Protein AF-A0A968VW07-F1 (afdb_monomer)

Secondary structure (DSSP, 8-state):
---------EEEE-STTSEEE-TT-EEEESSSEEEES-EEE-TT-TT---EEEESSSEEEE--SS--TTS-SEEE-STT-EEEEEEEEEEE----SS-SEEE---GGGEEEEEEEEEEEE-SSS-EEEEESS-BSEEEEEE-SSS--EEE--EEEETTTTEEE----EEESS-EEE-TT-EEE-TT--EEESS-EEE-TT-EEE-TTPEEEEESSS-EEEEE---SS--GGGSSPPPTT-TT--GGGGT-EEESEEEEE-GGG-EEEEEESS-B--S-TT-SB-TTSSBBTTSTT-EEEEESS-EEEEESEEE-TT-EEEE-S-EEESSEE-S---STT--EEEPPBSS--EEEEEE-TT-EEEEEEEEEEEEEEEESS-EEEEEEEEEEEEEEEETSEEEEEEEEE---TTTSTTSS--SSSEEEE---TTS-EEEEEE-TTPPTTPEEEE-EEE-SS--TTT-EE--EEEEE------SEEEEEEEESS--TTSTT-STTEES-EEEEEEES-SS--S-EEEEEE--GGGEES-GGG-EEEEEETT--EEE-TTTGGGGEETTTTEEEPPSB----EEEEEE-GGGGSS-PPEEEE----BTTBSS-BTT-GGGEEEGGG--TTS-TT-TTSPP-SS---TT-EEEE-B--TT-STTGGGTTPBPEEEEESSEEE-SEEEE---B-TTSPBPPP--SBTTBSSSEEEEESTT-EEE-SEEESS-EEEEES----GGGSB-HHHHT-TT-EEEEEE-STTEEE----SSBSEEEEEETGGGTS-EEEEESS-EEESS-EEEETTEEEE--SSS---EEESS-EEEE---GGG----S--EEEE-SSS--EEEESS-EEE-STT-EEEESS--SS--EEEEEESS-EEEE---SSS-EEE--S-TTS-EEEEEE-SSS-EEEEEEESSPPEESEEEEE-SSTT-EEEE-S--EE-S-SBSTTPPPSEEEEEEEEEE--TT-EEEEESBSSPEEE-TTEEEEESS-EEEE-STT--EEESSEEEEEEEEEEE--TTTTT---EEE-SSS--EEEEEEEEEEESS-EEE-TT-S----EEEEEEEEEEE-SS----TTS-SEEEEEEEEEEEEEEEEEEE--PPTT-SS-SEEEEEEEEEE-TT-EEEE--TTPPTT-EEEEEESS-B-EEEE---GGGPPEEEE-SS-EEESS-EEE-TT-EEE-TT--EEESS-EEESSEEE-TT-EEEE--SS-EEEES----SEEEE-SSS-EEEESS-----SEEE-

Sequence (1270 aa):
MVRLGLVQVRFQSLVNSGITLRGNGVVQMEGGTLTVNQIRTSTLGATHVGGYIQTGGTVNIVGGSSNTDYYLFNLTFPGNVFTMKGGVLNITESNSNGGIFINSDPGNQEVTGGTINIYGNNNNNFVITSRAPFYNLTMQRTAGNGIFILGEGTNVGTTDVDLSIQPLVVLNDLNIKSNTTFKTDSQNVTIGRNFTIEDGAVYDYDDNTTIFNGSQNATLYIGDITAITPASVGYTDPEGPGFDPYADWEHPFYGFTVNKTGGARLTLASKNPGSTGNTTAVKTAGGGKNIYDWRSNLIKVGGPFTLESGSLDVDLYSIRLYDDITNKGQLSLDANPSNALIKLRTESLPSTRIITTVDGASFGNLRLNSGASIIEFTSDVYVKRLEYKHGRINIGSHNLTIDTLDVDLNTAEVPTGDFSVEDMIISAGNASDGGLSLYLPANTAFNTDIVFPLGIGATGLPATSKYTPVRIRLNKQSFDDGYITIVPVNRALAILNGGTTNALQYYWRVKHTGFTAVPDSIRMRLWYLEGDVNGTETNYVPGRILSDYTREADPLLGAAGVDNVANRIRFSDGPLTIADYTAGDPSKFTGSPNIYYSRGYDFNNEDDPYWTVTNAWTLQSMLNSSYSPHDSRQPAAGSYPVAGDIAVIGYVPWEDPNYVARRGEPHGIRINNNTQQCAEVVFTQMLDAGGNPTARRYRTNYQFRPTLCISGNNGQLIAGSINGEGLVRLRDAEPDLTGIDMGLFAQEDSSYVVYENFTNNNIISNTPAQMPNLLASADQWGANDINMTFSDDLDILGNLEVLGNTNLVLSSGATGDINVMGDLYVFESTAGGYISGGGASILYPNDADRHITIGRDLIIENTGAVIQVINPNTTVNTHTLEIGRDIYQASAGGGTDGLQLWSAAANDRIELVLSGAESMAYTLVSGDVPSLYRLVLNKDIEDATAHFTGDFNLNGPTSGAGVAKALSLQSGRLILDNAAIDINLSTGNDNFSITAGACLEMRQGQVNVSGNNTGIYLDGRLEINGGSVNLNDAVNNGNNFIEYSSSGSAELVITNGTLDVGSQIRRGLLVSYGVLNYTQTGGSVTVGINAAPQANRGVFEIVGQYSQFNFIGGDLTIVRQQPSATVAALYLDPDNANVSTNTNIYIGNASTPASQNIGIYSNIALPKLTITNNGANSATASMWTVPLTVTDTIDIQANTSFNANGLDLFLEGDLINAGTFNANNNTTYFSGLGNQEITGPTSFYNLIKSSTGDLALNTGINHYCRHILM

Radius of gyration: 38.94 Å; Cα contacts (8 Å, |Δi|>4): 4339; chains: 1; bounding box: 93×79×123 Å

Structure (mmCIF, N/CA/C/O backbone):
data_AF-A0A968VW07-F1
#
_entry.id   AF-A0A968VW07-F1
#
loop_
_atom_site.group_PDB
_atom_site.id
_atom_site.type_symbol
_atom_site.label_atom_id
_atom_site.label_alt_id
_atom_site.label_comp_id
_atom_site.label_asym_id
_atom_site.label_entity_id
_atom_site.label_seq_id
_atom_site.pdbx_PDB_ins_code
_atom_site.Cartn_x
_atom_site.Cartn_y
_atom_site.Cartn_z
_atom_site.occupancy
_atom_site.B_iso_or_equiv
_atom_site.auth_seq_id
_atom_site.auth_comp_id
_atom_site.auth_asym_id
_atom_site.auth_atom_id
_atom_site.pdbx_PDB_model_num
ATOM 1 N N . MET A 1 1 ? -8.759 -40.341 50.825 1.00 34.50 1 MET A N 1
ATOM 2 C CA . MET A 1 1 ? -9.169 -40.258 49.406 1.00 34.50 1 MET A CA 1
ATOM 3 C C . MET A 1 1 ? -10.607 -39.765 49.362 1.00 34.50 1 MET A C 1
ATOM 5 O O . MET A 1 1 ? -11.513 -40.557 49.573 1.00 34.50 1 MET A O 1
ATOM 9 N N . VAL A 1 2 ? -10.820 -38.463 49.171 1.00 32.72 2 VAL A N 1
ATOM 10 C CA . VAL A 1 2 ? -12.151 -37.889 48.923 1.00 32.72 2 VAL A CA 1
ATOM 11 C C . VAL A 1 2 ? -12.131 -37.415 47.476 1.00 32.72 2 VAL A C 1
ATOM 13 O O . VAL A 1 2 ? -11.400 -36.489 47.141 1.00 32.72 2 VAL A O 1
ATOM 16 N N . ARG A 1 3 ? -12.863 -38.111 46.599 1.00 38.53 3 ARG A N 1
ATOM 17 C CA . ARG A 1 3 ? -13.172 -37.615 45.253 1.00 38.53 3 ARG A CA 1
ATOM 18 C C . ARG A 1 3 ? -14.171 -36.473 45.425 1.00 38.53 3 ARG A C 1
ATOM 20 O O . ARG A 1 3 ? -15.342 -36.729 45.688 1.00 38.53 3 ARG A O 1
ATOM 27 N N . LEU A 1 4 ? -13.701 -35.235 45.302 1.00 37.81 4 LEU A N 1
ATOM 28 C CA . LEU A 1 4 ? -14.559 -34.086 45.025 1.00 37.81 4 LEU A CA 1
ATOM 29 C C . LEU A 1 4 ? -15.194 -34.322 43.650 1.00 37.81 4 LEU A C 1
ATOM 31 O O . LEU A 1 4 ? -14.504 -34.343 42.633 1.00 37.81 4 LEU A O 1
ATOM 35 N N . GLY A 1 5 ? -16.495 -34.609 43.642 1.00 38.75 5 GLY A N 1
ATOM 36 C CA . GLY A 1 5 ? -17.282 -34.662 42.417 1.00 38.75 5 GLY A CA 1
ATOM 37 C C . GLY A 1 5 ? -17.332 -33.275 41.784 1.00 38.75 5 GLY A C 1
ATOM 38 O O . GLY A 1 5 ? -17.539 -32.287 42.484 1.00 38.75 5 GLY A O 1
ATOM 39 N N . LEU A 1 6 ? -17.126 -33.213 40.468 1.00 38.69 6 LEU A N 1
ATOM 40 C CA . LEU A 1 6 ? -17.317 -32.012 39.659 1.00 38.69 6 LEU A CA 1
ATOM 41 C C . LEU A 1 6 ? -18.726 -31.444 39.928 1.00 38.69 6 LEU A C 1
ATOM 43 O O . LEU A 1 6 ? -19.723 -32.076 39.573 1.00 38.69 6 LEU A O 1
ATOM 47 N N . VAL A 1 7 ? -18.829 -30.270 40.554 1.00 42.88 7 VAL A N 1
ATOM 48 C CA . VAL A 1 7 ? -20.098 -29.532 40.641 1.00 42.88 7 VAL A CA 1
ATOM 49 C C . VAL A 1 7 ? -20.318 -28.868 39.283 1.00 42.88 7 VAL A C 1
ATOM 51 O O . VAL A 1 7 ? -19.797 -27.793 39.011 1.00 42.88 7 VAL A O 1
ATOM 54 N N . GLN A 1 8 ? -21.046 -29.538 38.390 1.00 55.59 8 GLN A N 1
ATOM 55 C CA . GLN A 1 8 ? -21.447 -28.957 37.111 1.00 55.59 8 GLN A CA 1
ATOM 56 C C . GLN A 1 8 ? -22.680 -28.070 37.344 1.00 55.59 8 GLN A C 1
ATOM 58 O O . GLN A 1 8 ? -23.791 -28.578 37.497 1.00 55.59 8 GLN A O 1
ATOM 63 N N . VAL A 1 9 ? -22.492 -26.749 37.407 1.00 70.75 9 VAL A N 1
ATOM 64 C CA . VAL A 1 9 ? -23.597 -25.782 37.519 1.00 70.75 9 VAL A CA 1
ATOM 65 C C . VAL A 1 9 ? -24.403 -25.795 36.214 1.00 70.75 9 VAL A C 1
ATOM 67 O O . VAL A 1 9 ? -23.850 -25.596 35.130 1.00 70.75 9 VAL A O 1
ATOM 70 N N . ARG A 1 10 ? -25.710 -26.072 36.312 1.00 80.56 10 ARG A N 1
ATOM 71 C CA . ARG A 1 10 ? -26.667 -26.036 35.194 1.00 80.56 10 ARG A CA 1
ATOM 72 C C . ARG A 1 10 ? -27.807 -25.081 35.537 1.00 80.56 10 ARG A C 1
ATOM 74 O O . ARG A 1 10 ? -28.435 -25.248 36.581 1.00 80.56 10 ARG A O 1
ATOM 81 N N . PHE A 1 11 ? -28.091 -24.123 34.659 1.00 86.38 11 PHE A N 1
ATOM 82 C CA . PHE A 1 11 ? -29.223 -23.200 34.780 1.00 86.38 11 PHE A CA 1
ATOM 83 C C . PHE A 1 11 ? -30.119 -23.299 33.542 1.00 86.38 11 PHE A C 1
ATOM 85 O O . PHE A 1 11 ? -29.625 -23.348 32.414 1.00 86.38 11 PHE A O 1
ATOM 92 N N . GLN A 1 12 ? -31.439 -23.316 33.744 1.00 87.88 12 GLN A N 1
ATOM 93 C CA . GLN A 1 12 ? -32.414 -23.455 32.666 1.00 87.88 12 GLN A CA 1
ATOM 94 C C . GLN A 1 12 ? -33.571 -22.458 32.828 1.00 87.88 12 GLN A C 1
ATOM 96 O O . GLN A 1 12 ? -34.225 -22.436 33.868 1.00 87.88 12 GLN A O 1
ATOM 101 N N . SER A 1 13 ? -33.847 -21.673 31.783 1.00 86.44 13 SER A N 1
ATOM 102 C CA . SER A 1 13 ? -34.975 -20.733 31.700 1.00 86.44 13 SER A CA 1
ATOM 103 C C . SER A 1 13 ? -35.712 -20.893 30.365 1.00 86.44 13 SER A C 1
ATOM 105 O O . SER A 1 13 ? -35.490 -20.156 29.403 1.00 86.44 13 SER A O 1
ATOM 107 N N . LEU A 1 14 ? -36.602 -21.888 30.295 1.00 88.00 14 LEU A N 1
ATOM 108 C CA . LEU A 1 14 ? -37.461 -22.148 29.128 1.00 88.00 14 LEU A CA 1
ATOM 109 C C . LEU A 1 14 ? -38.814 -21.421 29.216 1.00 88.00 14 LEU A C 1
ATOM 111 O O . LEU A 1 14 ? -39.848 -21.951 28.813 1.00 88.00 14 LEU A O 1
ATOM 115 N N . VAL A 1 15 ? -38.822 -20.215 29.780 1.00 86.50 15 VAL A N 1
ATOM 116 C CA . VAL A 1 15 ? -40.008 -19.347 29.824 1.00 86.50 15 VAL A CA 1
ATOM 117 C C . VAL A 1 15 ? -40.135 -18.535 28.533 1.00 86.50 15 VAL A C 1
ATOM 119 O O . VAL A 1 15 ? -39.209 -18.500 27.717 1.00 86.50 15 VAL A O 1
ATOM 122 N N . ASN A 1 16 ? -41.275 -17.866 28.338 1.00 83.00 16 ASN A N 1
ATOM 123 C CA . ASN A 1 16 ? -41.438 -16.961 27.204 1.00 83.00 16 ASN A CA 1
ATOM 124 C C . ASN A 1 16 ? -40.374 -15.846 27.249 1.00 83.00 16 ASN A C 1
ATOM 126 O O . ASN A 1 16 ? -40.215 -15.207 28.287 1.00 83.00 16 ASN A O 1
ATOM 130 N N . SER A 1 17 ? -39.660 -15.616 26.142 1.00 83.62 17 SER A N 1
ATOM 131 C CA . SER A 1 17 ? -38.510 -14.692 26.037 1.00 83.62 17 SER A CA 1
ATOM 132 C C . SER A 1 17 ? -37.235 -15.062 26.816 1.00 83.62 17 SER A C 1
ATOM 134 O O . SER A 1 17 ? -36.305 -14.264 26.817 1.00 83.62 17 SER A O 1
ATOM 136 N N . GLY A 1 18 ? -37.151 -16.237 27.455 1.00 89.62 18 GLY A N 1
ATOM 137 C CA . GLY A 1 18 ? -35.930 -16.713 28.124 1.00 89.62 18 GLY A CA 1
ATOM 138 C C . GLY A 1 18 ? -35.324 -15.716 29.126 1.00 89.62 18 GLY A C 1
ATOM 139 O O . GLY A 1 18 ? -35.831 -15.582 30.240 1.00 89.62 18 GLY A O 1
ATOM 140 N N . ILE A 1 19 ? -34.222 -15.056 28.749 1.00 92.69 19 ILE A N 1
ATOM 141 C CA . ILE A 1 19 ? -33.577 -13.977 29.512 1.00 92.69 19 ILE A CA 1
ATOM 142 C C . ILE A 1 19 ? -33.753 -12.641 28.781 1.00 92.69 19 ILE A C 1
ATOM 144 O O . ILE A 1 19 ? -33.359 -12.485 27.627 1.00 92.69 19 ILE A O 1
ATOM 148 N N . THR A 1 20 ? -34.276 -11.650 29.505 1.00 91.44 20 THR A N 1
ATOM 149 C CA . THR A 1 20 ? -34.412 -10.269 29.028 1.00 91.44 20 THR A CA 1
ATOM 150 C C . THR A 1 20 ? -33.414 -9.364 29.752 1.00 91.44 20 THR A C 1
ATOM 152 O O . THR A 1 20 ? -33.524 -9.169 30.965 1.00 91.44 20 THR A O 1
ATOM 155 N N . LEU A 1 21 ? -32.472 -8.774 29.016 1.00 88.88 21 LEU A N 1
ATOM 156 C CA . LEU A 1 21 ? -31.517 -7.786 29.514 1.00 88.88 21 LEU A CA 1
ATOM 157 C C . LEU A 1 21 ? -32.242 -6.456 29.759 1.00 88.88 21 LEU A C 1
ATOM 159 O O . LEU A 1 21 ? -32.786 -5.841 28.836 1.00 88.88 21 LEU A O 1
ATOM 163 N N . ARG A 1 22 ? -32.278 -6.007 31.020 1.00 83.12 22 ARG A N 1
ATOM 164 C CA . ARG A 1 22 ? -32.925 -4.752 31.431 1.00 83.12 22 ARG A CA 1
ATOM 165 C C . ARG A 1 22 ? -31.893 -3.777 32.008 1.00 83.12 22 ARG A C 1
ATOM 167 O O . ARG A 1 22 ? -31.049 -4.196 32.791 1.00 83.12 22 ARG A O 1
ATOM 174 N N . GLY A 1 23 ? -31.984 -2.486 31.661 1.00 78.25 23 GLY A N 1
ATOM 175 C CA . GLY A 1 23 ? -30.958 -1.493 31.969 1.00 78.25 23 GLY A CA 1
ATOM 176 C C . GLY A 1 23 ? -29.595 -1.979 31.489 1.00 78.25 23 GLY A C 1
ATOM 177 O O . GLY A 1 23 ? -29.445 -2.340 30.328 1.00 78.25 23 GLY A O 1
ATOM 178 N N . ASN A 1 24 ? -28.671 -2.088 32.438 1.00 69.25 24 ASN A N 1
ATOM 179 C CA . ASN A 1 24 ? -27.287 -2.518 32.255 1.00 69.25 24 ASN A CA 1
ATOM 180 C C . ASN A 1 24 ? -27.067 -4.009 32.586 1.00 69.25 24 ASN A C 1
ATOM 182 O O . ASN A 1 24 ? -25.966 -4.400 32.957 1.00 69.25 24 ASN A O 1
ATOM 186 N N . GLY A 1 25 ? -28.118 -4.836 32.558 1.00 78.12 25 GLY A N 1
ATOM 187 C CA . GLY A 1 25 ? -28.016 -6.254 32.915 1.00 78.12 25 GLY A CA 1
ATOM 188 C C . GLY A 1 25 ? -27.078 -7.024 31.982 1.00 78.12 25 GLY A C 1
ATOM 189 O O . GLY A 1 25 ? -27.157 -6.867 30.768 1.00 78.12 25 GLY A O 1
ATOM 190 N N . VAL A 1 26 ? -26.220 -7.875 32.545 1.00 82.94 26 VAL A N 1
ATOM 191 C CA . VAL A 1 26 ? -25.247 -8.678 31.792 1.00 82.94 26 VAL A CA 1
ATOM 192 C C . VAL A 1 26 ? -25.544 -10.165 31.969 1.00 82.94 26 VAL A C 1
ATOM 194 O O . VAL A 1 26 ? -25.816 -10.623 33.080 1.00 82.94 26 VAL A O 1
ATOM 197 N N . VAL A 1 27 ? -25.480 -10.926 30.877 1.00 89.00 27 VAL A N 1
ATOM 198 C CA . VAL A 1 27 ? -25.357 -12.389 30.925 1.00 89.00 27 VAL A CA 1
ATOM 199 C C . VAL A 1 27 ? -23.878 -12.726 30.798 1.00 89.00 27 VAL A C 1
ATOM 201 O O . VAL A 1 27 ? -23.303 -12.550 29.729 1.00 89.00 27 VAL A O 1
ATOM 204 N N . GLN A 1 28 ? -23.274 -13.192 31.892 1.00 88.75 28 GLN A N 1
ATOM 205 C CA . GLN A 1 28 ? -21.864 -13.576 31.955 1.00 88.75 28 GLN A CA 1
ATOM 206 C C . GLN A 1 28 ? -21.732 -15.089 32.133 1.00 88.75 28 GLN A C 1
ATOM 208 O O . GLN A 1 28 ? -22.335 -15.673 33.037 1.00 88.75 28 GLN A O 1
ATOM 213 N N . MET A 1 29 ? -20.955 -15.723 31.257 1.00 88.88 29 MET A N 1
ATOM 214 C CA . MET A 1 29 ? -20.764 -17.167 31.210 1.00 88.88 29 MET A CA 1
ATOM 215 C C . MET A 1 29 ? -19.275 -17.534 31.244 1.00 88.88 29 MET A C 1
ATOM 217 O O . MET A 1 29 ? -18.560 -17.404 30.252 1.00 88.88 29 MET A O 1
ATOM 221 N N . GLU A 1 30 ? -18.826 -18.054 32.386 1.00 86.94 30 GLU A N 1
ATOM 222 C CA . GLU A 1 30 ? -17.421 -18.435 32.618 1.00 86.94 30 GLU A CA 1
ATOM 223 C C . GLU A 1 30 ? -17.225 -19.965 32.652 1.00 86.94 30 GLU A C 1
ATOM 225 O O . GLU A 1 30 ? -16.154 -20.480 32.341 1.00 86.94 30 GLU A O 1
ATOM 230 N N . GLY A 1 31 ? -18.275 -20.732 32.974 1.00 86.12 31 GLY A N 1
ATOM 231 C CA . GLY A 1 31 ? -18.239 -22.196 33.067 1.00 86.12 31 GLY A CA 1
ATOM 232 C C . GLY A 1 31 ? -19.609 -22.815 33.382 1.00 86.12 31 GLY A C 1
ATOM 233 O O . GLY A 1 31 ? -20.506 -22.132 33.862 1.00 86.12 31 GLY A O 1
ATOM 234 N N . GLY A 1 32 ? -19.805 -24.110 33.101 1.00 92.50 32 GLY A N 1
ATOM 235 C CA . GLY A 1 32 ? -21.102 -24.795 33.273 1.00 92.50 32 GLY A CA 1
ATOM 236 C C . GLY A 1 32 ? -21.994 -24.768 32.022 1.00 92.50 32 GLY A C 1
ATOM 237 O O . GLY A 1 32 ? -21.488 -24.664 30.903 1.00 92.50 32 GLY A O 1
ATOM 238 N N . THR A 1 33 ? -23.317 -24.893 32.193 1.00 95.06 33 THR A N 1
ATOM 239 C CA . THR A 1 33 ? -24.285 -24.866 31.075 1.00 95.06 33 THR A CA 1
ATOM 240 C C . THR A 1 33 ? -25.499 -23.978 31.369 1.00 95.06 33 THR A C 1
ATOM 242 O O . THR A 1 33 ? -26.196 -24.193 32.362 1.00 95.06 33 THR A O 1
ATOM 245 N N . LEU A 1 34 ? -25.792 -23.040 30.466 1.00 95.44 34 LEU A N 1
ATOM 246 C CA . LEU A 1 34 ? -26.988 -22.192 30.443 1.00 95.44 34 LEU A CA 1
ATOM 247 C C . LEU A 1 34 ? -27.910 -22.647 29.304 1.00 95.44 34 LEU A C 1
ATOM 249 O O . LEU A 1 34 ? -27.455 -22.810 28.179 1.00 95.44 34 LEU A O 1
ATOM 253 N N . THR A 1 35 ? -29.199 -22.878 29.559 1.00 96.06 35 THR A N 1
ATOM 254 C CA . THR A 1 35 ? -30.182 -23.210 28.507 1.00 96.06 35 THR A CA 1
ATOM 255 C C . THR A 1 35 ? -31.414 -22.314 28.597 1.00 96.06 35 THR A C 1
ATOM 257 O O . THR A 1 35 ? -32.088 -22.285 29.626 1.00 96.06 35 THR A O 1
ATOM 260 N N . VAL A 1 36 ? -31.721 -21.580 27.530 1.00 95.69 36 VAL A N 1
ATOM 261 C CA . VAL A 1 36 ? -32.773 -20.551 27.490 1.00 95.69 36 VAL A CA 1
ATOM 262 C C . VAL A 1 36 ? -33.536 -20.581 26.168 1.00 95.69 36 VAL A C 1
ATOM 264 O O . VAL A 1 36 ? -33.008 -21.043 25.164 1.00 95.69 36 VAL A O 1
ATOM 267 N N . ASN A 1 37 ? -34.772 -20.077 26.131 1.00 94.94 37 ASN A N 1
ATOM 268 C CA . ASN A 1 37 ? -35.507 -19.966 24.859 1.00 94.94 37 ASN A CA 1
ATOM 269 C C . ASN A 1 37 ? -34.989 -18.824 23.967 1.00 94.94 37 ASN A C 1
ATOM 271 O O . ASN A 1 37 ? -34.964 -18.970 22.752 1.00 94.94 37 ASN A O 1
ATOM 275 N N . GLN A 1 38 ? -34.599 -17.699 24.566 1.00 95.56 38 GLN A N 1
ATOM 276 C CA . GLN A 1 38 ? -34.184 -16.467 23.889 1.00 95.56 38 GLN A CA 1
ATOM 277 C C . GLN A 1 38 ? -33.291 -15.660 24.846 1.00 95.56 38 GLN A C 1
ATOM 279 O O . GLN A 1 38 ? -33.486 -15.727 26.063 1.00 95.56 38 GLN A O 1
ATOM 284 N N . ILE A 1 39 ? -32.325 -14.915 24.314 1.00 95.56 39 ILE A N 1
ATOM 285 C CA . ILE A 1 39 ? -31.621 -13.841 25.026 1.00 95.56 39 ILE A CA 1
ATOM 286 C C . ILE A 1 39 ? -31.882 -12.567 24.239 1.00 95.56 39 ILE A C 1
ATOM 288 O O . ILE A 1 39 ? -31.511 -12.480 23.072 1.00 95.56 39 ILE A O 1
ATOM 292 N N . ARG A 1 40 ? -32.537 -11.586 24.858 1.00 93.00 40 ARG A N 1
ATOM 293 C CA . ARG A 1 40 ? -32.880 -10.330 24.183 1.00 93.00 40 ARG A CA 1
ATOM 294 C C . ARG A 1 40 ? -32.783 -9.119 25.094 1.00 93.00 40 ARG A C 1
ATOM 296 O O . ARG A 1 40 ? -32.773 -9.256 26.315 1.00 93.00 40 ARG A O 1
ATOM 303 N N . THR A 1 41 ? -32.807 -7.929 24.513 1.00 91.75 41 THR A N 1
ATOM 304 C CA . THR A 1 41 ? -33.015 -6.670 25.240 1.00 91.75 41 THR A CA 1
ATOM 305 C C . THR A 1 41 ? -34.484 -6.488 25.651 1.00 91.75 41 THR A C 1
ATOM 307 O O . THR A 1 41 ? -35.398 -7.192 25.205 1.00 91.75 41 THR A O 1
ATOM 310 N N . SER A 1 42 ? -34.720 -5.550 26.566 1.00 88.00 42 SER A N 1
ATOM 311 C CA . SER A 1 42 ? -36.040 -5.228 27.121 1.00 88.00 42 SER A CA 1
ATOM 312 C C . SER A 1 42 ? -36.996 -4.570 26.120 1.00 88.00 42 SER A C 1
ATOM 314 O O . SER A 1 42 ? -36.588 -3.793 25.265 1.00 88.00 42 SER A O 1
ATOM 316 N N . THR A 1 43 ? -38.302 -4.765 26.338 1.00 87.12 43 THR A N 1
ATOM 317 C CA . THR A 1 43 ? -39.416 -4.097 25.622 1.00 87.12 43 THR A CA 1
ATOM 318 C C . THR A 1 43 ? -39.665 -2.652 26.067 1.00 87.12 43 THR A C 1
ATOM 320 O O . THR A 1 43 ? -40.757 -2.120 25.905 1.00 87.12 43 THR A O 1
ATOM 323 N N . LEU A 1 44 ? -38.704 -2.047 26.760 1.00 83.25 44 LEU A N 1
ATOM 324 C CA . LEU A 1 44 ? -38.837 -0.719 27.368 1.00 83.25 44 LEU A CA 1
ATOM 325 C C . LEU A 1 44 ? -37.977 0.336 26.646 1.00 83.25 44 LEU A C 1
ATOM 327 O O . LEU A 1 44 ? -37.900 1.474 27.097 1.00 83.25 44 LEU A O 1
ATOM 331 N N . GLY A 1 45 ? -37.368 -0.040 25.516 1.00 79.75 45 GLY A N 1
ATOM 332 C CA . GLY A 1 45 ? -36.727 0.864 24.561 1.00 79.75 45 GLY A CA 1
ATOM 333 C C . GLY A 1 45 ? -35.206 0.990 24.659 1.00 79.75 45 GLY A C 1
ATOM 334 O O . GLY A 1 45 ? -34.539 0.166 25.281 1.00 79.75 45 GLY A O 1
ATOM 335 N N . ALA A 1 46 ? -34.662 2.028 24.016 1.00 77.69 46 ALA A N 1
ATOM 336 C CA . ALA A 1 46 ? -33.235 2.176 23.695 1.00 77.69 46 ALA A CA 1
ATOM 337 C C . ALA A 1 46 ? -32.277 2.393 24.872 1.00 77.69 46 ALA A C 1
ATOM 339 O O . ALA A 1 46 ? -31.067 2.383 24.691 1.00 77.69 46 ALA A O 1
ATOM 340 N N . THR A 1 47 ? -32.786 2.541 26.094 1.00 77.31 47 THR A N 1
ATOM 341 C CA . THR A 1 47 ? -31.965 2.645 27.313 1.00 77.31 47 THR A CA 1
ATOM 342 C C . THR A 1 47 ? -31.550 1.277 27.876 1.00 77.31 47 THR A C 1
ATOM 344 O O . THR A 1 47 ? -30.905 1.199 28.921 1.00 77.31 47 THR A O 1
ATOM 347 N N . HIS A 1 48 ? -31.935 0.180 27.212 1.00 81.12 48 HIS A N 1
ATOM 348 C CA . HIS A 1 48 ? -31.747 -1.202 27.659 1.00 81.12 48 HIS A CA 1
ATOM 349 C C . HIS A 1 48 ? -30.545 -1.873 27.007 1.00 81.12 48 HIS A C 1
ATOM 351 O O . HIS A 1 48 ? -30.653 -2.769 26.170 1.00 81.12 48 HIS A O 1
ATOM 357 N N . VAL A 1 49 ? -29.385 -1.424 27.445 1.00 77.06 49 VAL A N 1
ATOM 358 C CA . VAL A 1 49 ? -28.126 -1.540 26.727 1.00 77.06 49 VAL A CA 1
ATOM 359 C C . VAL A 1 49 ? -27.098 -2.432 27.445 1.00 77.06 49 VAL A C 1
ATOM 361 O O . VAL A 1 49 ? -25.897 -2.194 27.470 1.00 77.06 49 VAL A O 1
ATOM 364 N N . GLY A 1 50 ? -27.606 -3.491 28.076 1.00 79.69 50 GLY A N 1
ATOM 365 C CA . GLY A 1 50 ? -26.817 -4.526 28.741 1.00 79.69 50 GLY A CA 1
ATOM 366 C C . GLY A 1 50 ? -25.908 -5.338 27.806 1.00 79.69 50 GLY A C 1
ATOM 367 O O . GLY A 1 50 ? -25.803 -5.054 26.612 1.00 79.69 50 GLY A O 1
ATOM 368 N N . GLY A 1 51 ? -25.268 -6.378 28.342 1.00 87.44 51 GLY A N 1
ATOM 369 C CA . GLY A 1 51 ? -24.215 -7.113 27.633 1.00 87.44 51 GLY A CA 1
ATOM 370 C C . GLY A 1 51 ? -24.327 -8.633 27.671 1.00 87.44 51 GLY A C 1
ATOM 371 O O . GLY A 1 51 ? -24.996 -9.214 28.530 1.00 87.44 51 GLY A O 1
ATOM 372 N N . TYR A 1 52 ? -23.613 -9.272 26.753 1.00 93.06 52 TYR A N 1
ATOM 373 C CA . TYR A 1 52 ? -23.322 -10.699 26.763 1.00 93.06 52 TYR A CA 1
ATOM 374 C C . TYR A 1 52 ? -21.808 -10.902 26.825 1.00 93.06 52 TYR A C 1
ATOM 376 O O . TYR A 1 52 ? -21.090 -10.406 25.961 1.00 93.06 52 TYR A O 1
ATOM 384 N N . ILE A 1 53 ? -21.336 -11.623 27.842 1.00 90.38 53 ILE A N 1
ATOM 385 C CA . ILE A 1 53 ? -19.918 -11.923 28.051 1.00 90.38 53 ILE A CA 1
ATOM 386 C C . ILE A 1 53 ? -19.761 -13.434 28.181 1.00 90.38 53 ILE A C 1
ATOM 388 O O . ILE A 1 53 ? -20.363 -14.055 29.059 1.00 90.38 53 ILE A O 1
ATOM 392 N N . GLN A 1 54 ? -18.928 -14.037 27.341 1.00 93.25 54 GLN A N 1
ATOM 393 C CA . GLN A 1 54 ? -18.607 -15.454 27.438 1.00 93.25 54 GLN A CA 1
ATOM 394 C C . GLN A 1 54 ? -17.101 -15.696 27.360 1.00 93.25 54 GLN A C 1
ATOM 396 O O . GLN A 1 54 ? -16.455 -15.471 26.338 1.00 93.25 54 GLN A O 1
ATOM 401 N N . THR A 1 55 ? -16.547 -16.210 28.454 1.00 87.88 55 THR A N 1
ATOM 402 C CA . THR A 1 55 ? -15.134 -16.598 28.576 1.00 87.88 55 THR A CA 1
ATOM 403 C C . THR A 1 55 ? -14.979 -18.121 28.652 1.00 87.88 55 THR A C 1
ATOM 405 O O . THR A 1 55 ? -13.910 -18.654 28.361 1.00 87.88 55 THR A O 1
ATOM 408 N N . GLY A 1 56 ? -16.064 -18.851 28.948 1.00 89.56 56 GLY A N 1
ATOM 409 C CA . GLY A 1 56 ? -16.091 -20.312 29.000 1.00 89.56 56 GLY A CA 1
ATOM 410 C C . GLY A 1 56 ? -17.505 -20.908 28.992 1.00 89.56 56 GLY A C 1
ATOM 411 O O . GLY A 1 56 ? -18.487 -20.258 28.638 1.00 89.56 56 GLY A O 1
ATOM 412 N N . GLY A 1 57 ? -17.619 -22.192 29.348 1.00 94.94 57 GLY A N 1
ATOM 413 C CA . GLY A 1 57 ? -18.901 -22.907 29.449 1.00 94.94 57 GLY A CA 1
ATOM 414 C C . GLY A 1 57 ? -19.704 -23.039 28.144 1.00 94.94 57 GLY A C 1
ATOM 415 O O . GLY A 1 57 ? -19.195 -22.803 27.048 1.00 94.94 57 GLY A O 1
ATOM 416 N N . THR A 1 58 ? -20.967 -23.460 28.261 1.00 97.12 58 THR A N 1
ATOM 417 C CA . THR A 1 58 ? -21.884 -23.663 27.124 1.00 97.12 58 THR A CA 1
ATOM 418 C C . THR A 1 58 ? -23.203 -22.921 27.327 1.00 97.12 58 THR A C 1
ATOM 420 O O . THR A 1 58 ? -23.881 -23.143 28.330 1.00 97.12 58 THR A O 1
ATOM 423 N N . VAL A 1 59 ? -23.610 -22.101 26.360 1.00 97.94 59 VAL A N 1
ATOM 424 C CA . VAL A 1 59 ? -24.927 -21.449 26.315 1.00 97.94 59 VAL A CA 1
ATOM 425 C C . VAL A 1 59 ? -25.748 -22.063 25.186 1.00 97.94 59 VAL A C 1
ATOM 427 O O . VAL A 1 59 ? -25.268 -22.166 24.066 1.00 97.94 59 VAL A O 1
ATOM 430 N N . ASN A 1 60 ? -26.980 -22.478 25.471 1.00 97.12 60 ASN A N 1
ATOM 431 C CA . ASN A 1 60 ? -27.918 -23.042 24.502 1.00 97.12 60 ASN A CA 1
ATOM 432 C C . ASN A 1 60 ? -29.167 -22.158 24.417 1.00 97.12 60 ASN A C 1
ATOM 434 O O . ASN A 1 60 ? -29.905 -22.041 25.397 1.00 97.12 60 ASN A O 1
ATOM 438 N N . ILE A 1 61 ? -29.429 -21.581 23.249 1.00 97.00 61 ILE A N 1
ATOM 439 C CA . ILE A 1 61 ? -30.641 -20.828 22.923 1.00 97.00 61 ILE A CA 1
ATOM 440 C C . ILE A 1 61 ? -31.520 -21.718 22.040 1.00 97.00 61 ILE A C 1
ATOM 442 O O . ILE A 1 61 ? -31.097 -22.120 20.959 1.00 97.00 61 ILE A O 1
ATOM 446 N N . VAL A 1 62 ? -32.713 -22.093 22.508 1.00 94.19 62 VAL A N 1
ATOM 447 C CA . VAL A 1 62 ? -33.506 -23.180 21.890 1.00 94.19 62 VAL A CA 1
ATOM 448 C C . VAL A 1 62 ? -34.732 -22.734 21.088 1.00 94.19 62 VAL A C 1
ATOM 450 O O . VAL A 1 62 ? -35.335 -23.574 20.437 1.00 94.19 62 VAL A O 1
ATOM 453 N N . GLY A 1 63 ? -35.108 -21.452 21.121 1.00 86.81 63 GLY A N 1
ATOM 454 C CA . GLY A 1 63 ? -36.090 -20.843 20.211 1.00 86.81 63 GLY A CA 1
ATOM 455 C C . GLY A 1 63 ? -37.579 -21.002 20.523 1.00 86.81 63 GLY A C 1
ATOM 456 O O . GLY A 1 63 ? -38.331 -20.082 20.204 1.00 86.81 63 GLY A O 1
ATOM 457 N N . GLY A 1 64 ? -37.968 -22.053 21.259 1.00 83.94 64 GLY A N 1
ATOM 458 C CA . GLY A 1 64 ? -39.350 -22.436 21.608 1.00 83.94 64 GLY A CA 1
ATOM 459 C C . GLY A 1 64 ? -40.383 -21.303 21.783 1.00 83.94 64 GLY A C 1
ATOM 460 O O . GLY A 1 64 ? -40.962 -20.823 20.815 1.00 83.94 64 GLY A O 1
ATOM 461 N N . SER A 1 65 ? -40.702 -20.901 23.022 1.00 85.94 65 SER A N 1
ATOM 462 C CA . SER A 1 65 ? -41.571 -19.730 23.260 1.00 85.94 65 SER A CA 1
ATOM 463 C C . SER A 1 65 ? -40.711 -18.466 23.294 1.00 85.94 65 SER A C 1
ATOM 465 O O . SER A 1 65 ? -40.148 -18.126 24.339 1.00 85.94 65 SER A O 1
ATOM 467 N N . SER A 1 66 ? -40.596 -17.777 22.162 1.00 91.69 66 SER A N 1
ATOM 468 C CA . SER A 1 66 ? -39.838 -16.527 22.012 1.00 91.69 66 SER A CA 1
ATOM 469 C C . SER A 1 66 ? -40.747 -15.343 21.660 1.00 91.69 66 SER A C 1
ATOM 471 O O . SER A 1 66 ? -41.865 -15.521 21.178 1.00 91.69 66 SER A O 1
ATOM 473 N N . ASN A 1 67 ? -40.282 -14.119 21.935 1.00 92.12 67 ASN A N 1
ATOM 474 C CA . ASN A 1 67 ? -40.909 -12.910 21.406 1.00 92.12 67 ASN A CA 1
ATOM 475 C C . ASN A 1 67 ? -40.392 -12.681 19.980 1.00 92.12 67 ASN A C 1
ATOM 477 O O . ASN A 1 67 ? -39.183 -12.556 19.786 1.00 92.12 67 ASN A O 1
ATOM 481 N N . THR A 1 68 ? -41.312 -12.632 19.021 1.00 91.94 68 THR A N 1
ATOM 482 C CA . THR A 1 68 ? -41.050 -12.490 17.588 1.00 91.94 68 THR A CA 1
ATOM 483 C C . THR A 1 68 ? -40.788 -11.059 17.133 1.00 91.94 68 THR A C 1
ATOM 485 O O . THR A 1 68 ? -40.448 -10.880 15.977 1.00 91.94 68 THR A O 1
ATOM 488 N N . ASP A 1 69 ? -40.883 -10.058 18.009 1.00 92.44 69 ASP A N 1
ATOM 489 C CA . ASP A 1 69 ? -40.384 -8.705 17.712 1.00 92.44 69 ASP A CA 1
ATOM 490 C C . ASP A 1 69 ? -38.844 -8.652 17.801 1.00 92.44 69 ASP A C 1
ATOM 492 O O . ASP A 1 69 ? -38.214 -7.686 17.399 1.00 92.44 69 ASP A O 1
ATOM 496 N N . TYR A 1 70 ? -38.202 -9.690 18.346 1.00 94.94 70 TYR A N 1
ATOM 497 C CA . TYR A 1 70 ? -36.755 -9.774 18.564 1.00 94.94 70 TYR A CA 1
ATOM 498 C C . TYR A 1 70 ? -36.196 -11.053 17.946 1.00 94.94 70 TYR A C 1
ATOM 500 O O . TYR A 1 70 ? -36.908 -12.048 17.835 1.00 94.94 70 TYR A O 1
ATOM 508 N N . TYR A 1 71 ? -34.905 -11.071 17.631 1.00 96.38 71 TYR A N 1
ATOM 509 C CA . TYR A 1 71 ? -34.190 -12.281 17.217 1.00 96.38 71 TYR A CA 1
ATOM 510 C C . TYR A 1 71 ? -33.971 -13.203 18.431 1.00 96.38 71 TYR A C 1
ATOM 512 O O . TYR A 1 71 ? -34.190 -12.807 19.584 1.00 96.38 71 TYR A O 1
ATOM 520 N N . LEU A 1 72 ? -33.564 -14.458 18.220 1.00 95.88 72 LEU A N 1
ATOM 521 C CA . LEU A 1 72 ? -33.327 -15.378 19.344 1.00 95.88 72 LEU A CA 1
ATOM 522 C C . LEU A 1 72 ? -32.137 -14.988 20.223 1.00 95.88 72 LEU A C 1
ATOM 524 O O . LEU A 1 72 ? -32.212 -15.124 21.448 1.00 95.88 72 LEU A O 1
ATOM 528 N N . PHE A 1 73 ? -31.059 -14.517 19.607 1.00 97.50 73 PHE A N 1
ATOM 529 C CA . PHE A 1 73 ? -29.969 -13.831 20.279 1.00 97.50 73 PHE A CA 1
ATOM 530 C C . PHE A 1 73 ? -29.953 -12.389 19.803 1.00 97.50 73 PHE A C 1
ATOM 532 O O . PHE A 1 73 ? -29.679 -12.125 18.635 1.00 97.50 73 PHE A O 1
ATOM 539 N N . ASN A 1 74 ? -30.315 -11.465 20.686 1.00 95.88 74 ASN A N 1
ATOM 540 C CA . ASN A 1 74 ? -30.652 -10.117 20.273 1.00 95.88 74 ASN A CA 1
ATOM 541 C C . ASN A 1 74 ? -30.071 -9.056 21.215 1.00 95.88 74 ASN A C 1
ATOM 543 O O . ASN A 1 74 ? -30.583 -8.821 22.313 1.00 95.88 74 ASN A O 1
ATOM 547 N N . LEU A 1 75 ? -29.095 -8.317 20.710 1.00 95.44 75 LEU A N 1
ATOM 548 C CA . LEU A 1 75 ? -28.511 -7.106 21.269 1.00 95.44 75 LEU A CA 1
ATOM 549 C C . LEU A 1 75 ? -28.923 -5.923 20.370 1.00 95.44 75 LEU A C 1
ATOM 551 O O . LEU A 1 75 ? -28.261 -5.620 19.383 1.00 95.44 75 LEU A O 1
ATOM 555 N N . THR A 1 76 ? -30.090 -5.328 20.662 1.00 94.06 76 THR A N 1
ATOM 556 C CA . THR A 1 76 ? -30.799 -4.388 19.764 1.00 94.06 76 THR A CA 1
ATOM 557 C C . THR A 1 76 ? -30.051 -3.081 19.505 1.00 94.06 76 THR A C 1
ATOM 559 O O . THR A 1 76 ? -30.179 -2.487 18.439 1.00 94.06 76 THR A O 1
ATOM 562 N N . PHE A 1 77 ? -29.338 -2.569 20.498 1.00 91.31 77 PHE A N 1
ATOM 563 C CA . PHE A 1 77 ? -28.896 -1.182 20.518 1.00 91.31 77 PHE A CA 1
ATOM 564 C C . PHE A 1 77 ? -27.385 -1.073 20.291 1.00 91.31 77 PHE A C 1
ATOM 566 O O . PHE A 1 77 ? -26.653 -1.938 20.773 1.00 91.31 77 PHE A O 1
ATOM 573 N N . PRO A 1 78 ? -26.910 0.015 19.654 1.00 86.12 78 PRO A N 1
ATOM 574 C CA . PRO A 1 78 ? -25.485 0.299 19.452 1.00 86.12 78 PRO A CA 1
ATOM 575 C C . PRO A 1 78 ? -24.608 0.160 20.700 1.00 86.12 78 PRO A C 1
ATOM 577 O O . PRO A 1 78 ? -23.488 -0.343 20.647 1.00 86.12 78 PRO A O 1
ATOM 580 N N . GLY A 1 79 ? -25.153 0.497 21.869 1.00 81.50 79 GLY A N 1
ATOM 581 C CA . GLY A 1 79 ? -24.463 0.302 23.141 1.00 81.50 79 GLY A CA 1
ATOM 582 C C . GLY A 1 79 ? -24.565 -1.061 23.788 1.00 81.50 79 GLY A C 1
ATOM 583 O O . GLY A 1 79 ? -24.123 -1.210 24.916 1.00 81.50 79 GLY A O 1
ATOM 584 N N . ASN A 1 80 ? -25.189 -2.061 23.186 1.00 89.50 80 ASN A N 1
ATOM 585 C CA . ASN A 1 80 ? -25.089 -3.383 23.784 1.00 89.50 80 ASN A CA 1
ATOM 586 C C . ASN A 1 80 ? -23.644 -3.884 23.703 1.00 89.50 80 ASN A C 1
ATOM 588 O O . ASN A 1 80 ? -22.945 -3.596 22.739 1.00 89.50 80 ASN A O 1
ATOM 592 N N . VAL A 1 81 ? -23.215 -4.665 24.691 1.00 87.38 81 VAL A N 1
ATOM 593 C CA . VAL A 1 81 ? -21.851 -5.217 24.741 1.00 87.38 81 VAL A CA 1
ATOM 594 C C . VAL A 1 81 ? -21.862 -6.663 24.266 1.00 87.38 81 VAL A C 1
ATOM 596 O O . VAL A 1 81 ? -22.684 -7.452 24.746 1.00 87.38 81 VAL A O 1
ATOM 599 N N . PHE A 1 82 ? -20.926 -7.028 23.395 1.00 93.50 82 PHE A N 1
ATOM 600 C CA . PHE A 1 82 ? -20.697 -8.409 22.985 1.00 93.50 82 PHE A CA 1
ATOM 601 C C . PHE A 1 82 ? -19.233 -8.821 23.181 1.00 93.50 82 PHE A C 1
ATOM 603 O O . PHE A 1 82 ? -18.364 -8.475 22.389 1.00 93.50 82 PHE A O 1
ATOM 610 N N . THR A 1 83 ? -18.960 -9.619 24.210 1.00 90.69 83 THR A N 1
ATOM 611 C CA . THR A 1 83 ? -17.619 -10.151 24.473 1.00 90.69 83 THR A CA 1
ATOM 612 C C . THR A 1 83 ? -17.624 -11.672 24.381 1.00 90.69 83 THR A C 1
ATOM 614 O O . THR A 1 83 ? -18.357 -12.344 25.111 1.00 90.69 83 THR A O 1
ATOM 617 N N . MET A 1 84 ? -16.772 -12.240 23.527 1.00 93.81 84 MET A N 1
ATOM 618 C CA . MET A 1 84 ? -16.568 -13.686 23.430 1.00 93.81 84 MET A CA 1
ATOM 619 C C . MET A 1 84 ? -15.073 -14.011 23.352 1.00 93.81 84 MET A C 1
ATOM 621 O O . MET A 1 84 ? -14.420 -13.835 22.328 1.00 93.81 84 MET A O 1
ATOM 625 N N . LYS A 1 85 ? -14.520 -14.498 24.463 1.00 89.31 85 LYS A N 1
ATOM 626 C CA . LYS A 1 85 ? -13.104 -14.903 24.573 1.00 89.31 85 LYS A CA 1
ATOM 627 C C . LYS A 1 85 ? -12.925 -16.419 24.626 1.00 89.31 85 LYS A C 1
ATOM 629 O O . LYS A 1 85 ? -11.813 -16.926 24.546 1.00 89.31 85 LYS A O 1
ATOM 634 N N . GLY A 1 86 ? -14.019 -17.165 24.771 1.00 90.94 86 GLY A N 1
ATOM 635 C CA . GLY A 1 86 ? -14.007 -18.618 24.907 1.00 90.94 86 GLY A CA 1
ATOM 636 C C . GLY A 1 86 ? -15.413 -19.212 24.975 1.00 90.94 86 GLY A C 1
ATOM 637 O O . GLY A 1 86 ? -16.406 -18.535 24.729 1.00 90.94 86 GLY A O 1
ATOM 638 N N . GLY A 1 87 ? -15.506 -20.501 25.310 1.00 97.12 87 GLY A N 1
ATOM 639 C CA . GLY A 1 87 ? -16.785 -21.204 25.459 1.00 97.12 87 GLY A CA 1
ATOM 640 C C . GLY A 1 87 ? -17.512 -21.525 24.145 1.00 97.12 87 GLY A C 1
ATOM 641 O O . GLY A 1 87 ? -16.978 -21.351 23.049 1.00 97.12 87 GLY A O 1
ATOM 642 N N . VAL A 1 88 ? -18.733 -22.053 24.272 1.00 98.31 88 VAL A N 1
ATOM 643 C CA . VAL A 1 88 ? -19.606 -22.444 23.153 1.00 98.31 88 VAL A CA 1
ATOM 644 C C . VAL A 1 88 ? -20.977 -21.773 23.283 1.00 98.31 88 VAL A C 1
ATOM 646 O O . VAL A 1 88 ? -21.608 -21.885 24.337 1.00 98.31 88 VAL A O 1
ATOM 649 N N . LEU A 1 89 ? -21.460 -21.126 22.223 1.00 98.50 89 LEU A N 1
ATOM 650 C CA . LEU A 1 89 ? -22.816 -20.584 22.092 1.00 98.50 89 LEU A CA 1
ATOM 651 C C . LEU A 1 89 ? -23.565 -21.361 21.003 1.00 98.50 89 LEU A C 1
ATOM 653 O O . LEU A 1 89 ? -23.198 -21.315 19.836 1.00 98.50 89 LEU A O 1
ATOM 657 N N . ASN A 1 90 ? -24.619 -22.077 21.377 1.00 98.25 90 ASN A N 1
ATOM 658 C CA . ASN A 1 90 ? -25.485 -22.821 20.470 1.00 98.25 90 ASN A CA 1
ATOM 659 C C . ASN A 1 90 ? -26.818 -22.082 20.303 1.00 98.25 90 ASN A C 1
ATOM 661 O O . ASN A 1 90 ? -27.483 -21.815 21.303 1.00 98.25 90 ASN A O 1
ATOM 665 N N . ILE A 1 91 ? -27.257 -21.821 19.073 1.00 97.69 91 ILE A N 1
ATOM 666 C CA . ILE A 1 91 ? -28.587 -21.266 18.769 1.00 97.69 91 ILE A CA 1
ATOM 667 C C . ILE A 1 91 ? -29.317 -22.262 17.876 1.00 97.69 91 ILE A C 1
ATOM 669 O O . ILE A 1 91 ? -28.872 -22.537 16.773 1.00 97.69 91 ILE A O 1
ATOM 673 N N . THR A 1 92 ? -30.395 -22.863 18.371 1.00 94.00 92 THR A N 1
ATOM 674 C CA . THR A 1 92 ? -30.930 -24.129 17.832 1.00 94.00 92 THR A CA 1
ATOM 675 C C . THR A 1 92 ? -31.867 -23.942 16.634 1.00 94.00 92 THR A C 1
ATOM 677 O O . THR A 1 92 ? -32.086 -24.876 15.866 1.00 94.00 92 THR A O 1
ATOM 680 N N . GLU A 1 93 ? -32.460 -22.761 16.491 1.00 91.75 93 GLU A N 1
ATOM 681 C CA . GLU A 1 93 ? -33.374 -22.413 15.402 1.00 91.75 93 GLU A CA 1
ATOM 682 C C . GLU A 1 93 ? -33.433 -20.892 15.214 1.00 91.75 93 GLU A C 1
ATOM 684 O O . GLU A 1 93 ? -32.682 -20.176 15.865 1.00 91.75 93 GLU A O 1
ATOM 689 N N . SER A 1 94 ? -34.318 -20.384 14.356 1.00 92.81 94 SER A N 1
ATOM 690 C CA . SER A 1 94 ? -34.688 -18.963 14.307 1.00 92.81 94 SER A CA 1
ATOM 691 C C . SER A 1 94 ? -36.187 -18.790 14.531 1.00 92.81 94 SER A C 1
ATOM 693 O O . SER A 1 94 ? -36.990 -19.660 14.185 1.00 92.81 94 SER A O 1
ATOM 695 N N . ASN A 1 95 ? -36.598 -17.670 15.119 1.00 92.75 95 ASN A N 1
ATOM 696 C CA . ASN A 1 95 ? -38.016 -17.309 15.134 1.00 92.75 95 ASN A CA 1
ATOM 697 C C . ASN A 1 95 ? -38.388 -16.570 13.834 1.00 92.75 95 ASN A C 1
ATOM 699 O O . ASN A 1 95 ? -37.599 -16.541 12.893 1.00 92.75 95 ASN A O 1
ATOM 703 N N . SER A 1 96 ? -39.596 -16.006 13.754 1.00 91.06 96 SER A N 1
ATOM 704 C CA . SER A 1 96 ? -40.050 -15.313 12.541 1.00 91.06 96 SER A CA 1
ATOM 705 C C . SER A 1 96 ? -39.296 -14.015 12.232 1.00 91.06 96 SER A C 1
ATOM 707 O O . SER A 1 96 ? -39.463 -13.512 11.129 1.00 91.06 96 SER A O 1
ATOM 709 N N . ASN A 1 97 ? -38.509 -13.476 13.173 1.00 91.81 97 ASN A N 1
ATOM 710 C CA . ASN A 1 97 ? -37.674 -12.293 12.948 1.00 91.81 97 ASN A CA 1
ATOM 711 C C . ASN A 1 97 ? -36.253 -12.682 12.530 1.00 91.81 97 ASN A C 1
ATOM 713 O O . ASN A 1 97 ? -35.722 -12.172 11.554 1.00 91.81 97 ASN A O 1
ATOM 717 N N . GLY A 1 98 ? -35.644 -13.636 13.243 1.00 94.50 98 GLY A N 1
ATOM 718 C CA . GLY A 1 98 ? -34.322 -14.140 12.893 1.00 94.50 98 GLY A CA 1
ATOM 719 C C . GLY A 1 98 ? -33.591 -14.842 14.033 1.00 94.50 98 GLY A C 1
ATOM 720 O O . GLY A 1 98 ? -34.1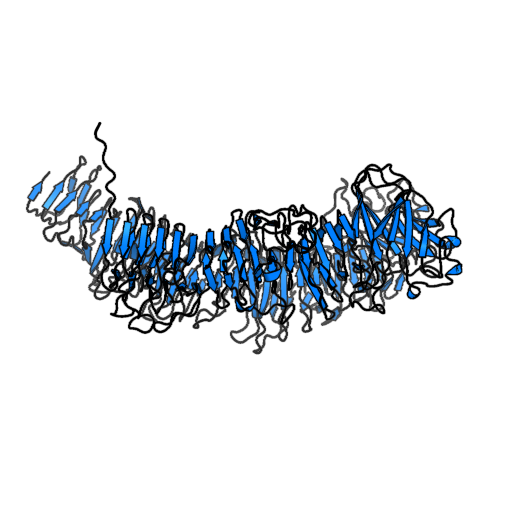57 -15.163 15.085 1.00 94.50 98 GLY A O 1
ATOM 721 N N . GLY A 1 99 ? -32.316 -15.145 13.796 1.00 96.25 99 GLY A N 1
ATOM 722 C CA . GLY A 1 99 ? -31.482 -15.907 14.722 1.00 96.25 99 GLY A CA 1
ATOM 723 C C . GLY A 1 99 ? -30.559 -15.033 15.568 1.00 96.25 99 GLY A C 1
ATOM 724 O O . GLY A 1 99 ? -30.635 -15.090 16.797 1.00 96.25 99 GLY A O 1
ATOM 725 N N . ILE A 1 100 ? -29.722 -14.213 14.922 1.00 98.25 100 ILE A N 1
ATOM 726 C CA . ILE A 1 100 ? -28.749 -13.323 15.574 1.00 98.25 100 ILE A CA 1
ATOM 727 C C . ILE A 1 100 ? -28.963 -11.874 15.135 1.00 98.25 100 ILE A C 1
ATOM 729 O O . ILE A 1 100 ? -28.927 -11.584 13.943 1.00 98.25 100 ILE A O 1
ATOM 733 N N . PHE A 1 101 ? -29.098 -10.975 16.105 1.00 97.88 101 PHE A N 1
ATOM 734 C CA . PHE A 1 101 ? -29.045 -9.531 15.908 1.00 97.88 101 PHE A CA 1
ATOM 735 C C . PHE A 1 101 ? -28.072 -8.921 16.924 1.00 97.88 101 PHE A C 1
ATOM 737 O O . PHE A 1 101 ? -28.341 -8.960 18.125 1.00 97.88 101 PHE A O 1
ATOM 744 N N . ILE A 1 102 ? -26.935 -8.393 16.471 1.00 97.62 102 ILE A N 1
ATOM 745 C CA . ILE A 1 102 ? -25.921 -7.731 17.303 1.00 97.62 102 ILE A CA 1
ATOM 746 C C . ILE A 1 102 ? -25.608 -6.372 16.692 1.00 97.62 102 ILE A C 1
ATOM 748 O O . ILE A 1 102 ? -24.829 -6.252 15.750 1.00 97.62 102 ILE A O 1
ATOM 752 N N . ASN A 1 103 ? -26.215 -5.336 17.257 1.00 95.25 103 ASN A N 1
ATOM 753 C CA . ASN A 1 103 ? -26.009 -3.960 16.819 1.00 95.25 103 ASN A CA 1
ATOM 754 C C . ASN A 1 103 ? -24.894 -3.246 17.594 1.00 95.25 103 ASN A C 1
ATOM 756 O O . ASN A 1 103 ? -24.693 -2.059 17.381 1.00 95.25 103 ASN A O 1
ATOM 760 N N . SER A 1 104 ? -24.173 -3.945 18.476 1.00 91.69 104 SER A N 1
ATOM 761 C CA . SER A 1 104 ? -23.025 -3.419 19.222 1.00 91.69 104 SER A CA 1
ATOM 762 C C . SER A 1 104 ? -22.068 -2.644 18.311 1.00 91.69 104 SER A C 1
ATOM 764 O O . SER A 1 104 ? -21.628 -3.176 17.298 1.00 91.69 104 SER A O 1
ATOM 766 N N . ASP A 1 105 ? -21.767 -1.385 18.636 1.00 84.50 105 ASP A N 1
ATOM 767 C CA . ASP A 1 105 ? -20.753 -0.611 17.908 1.00 84.50 105 ASP A CA 1
ATOM 768 C C . ASP A 1 105 ? -19.386 -1.320 17.972 1.00 84.50 105 ASP A C 1
ATOM 770 O O . ASP A 1 105 ? -19.159 -2.070 18.921 1.00 84.50 105 ASP A O 1
ATOM 774 N N . PRO A 1 106 ? -18.448 -1.067 17.036 1.00 79.56 106 PRO A N 1
ATOM 775 C CA . PRO A 1 106 ? -17.126 -1.702 17.024 1.00 79.56 106 PRO A CA 1
ATOM 776 C C . PRO A 1 106 ? -16.345 -1.599 18.331 1.00 79.56 106 PRO A C 1
ATOM 778 O O . PRO A 1 106 ? -15.574 -2.484 18.675 1.00 79.56 106 PRO A O 1
ATOM 781 N N . GLY A 1 107 ? -16.591 -0.552 19.110 1.00 70.19 107 GLY A N 1
ATOM 782 C CA . GLY A 1 107 ? -15.992 -0.461 20.430 1.00 70.19 107 GLY A CA 1
ATOM 783 C C . GLY A 1 107 ? -16.660 -1.391 21.416 1.00 70.19 107 GLY A C 1
ATOM 784 O O . GLY A 1 107 ? -16.028 -1.910 22.312 1.00 70.19 107 GLY A O 1
ATOM 785 N N . ASN A 1 108 ? -17.938 -1.667 21.263 1.00 81.94 108 ASN A N 1
ATOM 786 C CA . ASN A 1 108 ? -18.741 -2.415 22.216 1.00 81.94 108 ASN A CA 1
ATOM 787 C C . ASN A 1 108 ? -18.620 -3.942 22.025 1.00 81.94 108 ASN A C 1
ATOM 789 O O . ASN A 1 108 ? -19.458 -4.699 22.522 1.00 81.94 108 ASN A O 1
ATOM 793 N N . GLN A 1 109 ? -17.590 -4.399 21.307 1.00 87.94 109 GLN A N 1
ATOM 794 C CA . GLN A 1 109 ? -17.361 -5.806 21.003 1.00 87.94 109 GLN A CA 1
ATOM 795 C C . GLN A 1 109 ? -15.903 -6.218 21.218 1.00 87.94 109 GLN A C 1
ATOM 797 O O . GLN A 1 109 ? -15.003 -5.532 20.759 1.00 87.94 109 GLN A O 1
ATOM 802 N N . GLU A 1 110 ? -15.671 -7.377 21.833 1.00 85.38 110 GLU A N 1
ATOM 803 C CA . GLU A 1 110 ? -14.335 -7.978 21.956 1.00 85.38 110 GLU A CA 1
ATOM 804 C C . GLU A 1 110 ? -14.408 -9.477 21.702 1.00 85.38 110 GLU A C 1
ATOM 806 O O . GLU A 1 110 ? -15.076 -10.222 22.428 1.00 85.38 110 GLU A O 1
ATOM 811 N N . VAL A 1 111 ? -13.699 -9.938 20.674 1.00 92.56 111 VAL A N 1
ATOM 812 C CA . VAL A 1 111 ? -13.760 -11.332 20.245 1.00 92.56 111 VAL A CA 1
ATOM 813 C C . VAL A 1 111 ? -12.358 -11.864 20.019 1.00 92.56 111 VAL A C 1
ATOM 815 O O . VAL A 1 111 ? -11.703 -11.548 19.035 1.00 92.56 111 VAL A O 1
ATOM 818 N N . THR A 1 112 ? -11.904 -12.696 20.948 1.00 90.06 112 THR A N 1
ATOM 819 C CA . THR A 1 112 ? -10.560 -13.297 20.925 1.00 90.06 112 THR A CA 1
ATOM 820 C C . THR A 1 112 ? -10.602 -14.823 20.963 1.00 90.06 112 THR A C 1
ATOM 822 O O . THR A 1 112 ? -9.571 -15.478 20.824 1.00 90.06 112 THR A O 1
ATOM 825 N N . GLY A 1 113 ? -11.793 -15.410 21.127 1.00 92.56 113 GLY A N 1
ATOM 826 C CA . GLY A 1 113 ? -11.974 -16.853 21.218 1.00 92.56 113 GLY A CA 1
ATOM 827 C C . GLY A 1 113 ? -13.442 -17.286 21.183 1.00 92.56 113 GLY A C 1
ATOM 828 O O . GLY A 1 113 ? -14.355 -16.479 21.044 1.00 92.56 113 GLY A O 1
ATOM 829 N N . GLY A 1 114 ? -13.684 -18.588 21.348 1.00 97.44 114 GLY A N 1
ATOM 830 C CA . GLY A 1 114 ? -15.032 -19.160 21.456 1.00 97.44 114 GLY A CA 1
ATOM 831 C C . GLY A 1 114 ? -15.586 -19.769 20.164 1.00 97.44 114 GLY A C 1
ATOM 832 O O . GLY A 1 114 ? -14.979 -19.701 19.097 1.00 97.44 114 GLY A O 1
ATOM 833 N N . THR A 1 115 ? -16.711 -20.478 20.273 1.00 98.38 115 THR A N 1
ATOM 834 C CA . THR A 1 115 ? -17.385 -21.137 19.139 1.00 98.38 115 THR A CA 1
ATOM 835 C C . THR A 1 115 ? -18.874 -20.848 19.141 1.00 98.38 115 THR A C 1
ATOM 837 O O . THR A 1 115 ? -19.553 -21.138 20.126 1.00 98.38 115 THR A O 1
ATOM 840 N N . ILE A 1 116 ? -19.392 -20.344 18.025 1.00 98.69 116 ILE A N 1
ATOM 841 C CA . ILE A 1 116 ? -20.824 -20.173 17.797 1.00 98.69 116 ILE A CA 1
ATOM 842 C C . ILE A 1 116 ? -21.303 -21.270 16.847 1.00 98.69 116 ILE A C 1
ATOM 844 O O . ILE A 1 116 ? -20.806 -21.398 15.731 1.00 98.69 116 ILE A O 1
ATOM 848 N N . ASN A 1 117 ? -22.286 -22.054 17.281 1.00 98.50 117 ASN A N 1
ATOM 849 C CA . ASN A 1 117 ? -22.989 -23.011 16.434 1.00 98.50 117 ASN A CA 1
ATOM 850 C C . ASN A 1 117 ? -24.427 -22.536 16.243 1.00 98.50 117 ASN A C 1
ATOM 852 O O . ASN A 1 117 ? -25.180 -22.409 17.212 1.00 98.50 117 ASN A O 1
ATOM 856 N N . ILE A 1 118 ? -24.821 -22.312 14.999 1.00 98.31 118 ILE A N 1
ATOM 857 C CA . ILE A 1 118 ? -26.190 -21.969 14.639 1.00 98.31 118 ILE A CA 1
ATOM 858 C C . ILE A 1 118 ? -26.828 -23.138 13.902 1.00 98.31 118 ILE A C 1
ATOM 860 O O . ILE A 1 118 ? -26.285 -23.674 12.935 1.00 98.31 118 ILE A O 1
ATOM 864 N N . TYR A 1 119 ? -27.989 -23.551 14.390 1.00 96.31 119 TYR A N 1
ATOM 865 C CA . TYR A 1 119 ? -28.752 -24.655 13.854 1.00 96.31 119 TYR A CA 1
ATOM 866 C C . TYR A 1 119 ? -30.051 -24.138 13.253 1.00 96.31 119 TYR A C 1
ATOM 868 O O . TYR A 1 119 ? -30.720 -23.261 13.794 1.00 96.31 119 TYR A O 1
ATOM 876 N N . GLY A 1 120 ? -30.414 -24.704 12.114 1.00 92.81 120 GLY A N 1
ATOM 877 C CA . GLY A 1 120 ? -31.699 -24.489 11.488 1.00 92.81 120 GLY A CA 1
ATOM 878 C C . GLY A 1 120 ? -32.569 -25.715 11.718 1.00 92.81 120 GLY A C 1
ATOM 879 O O . GLY A 1 120 ? -32.349 -26.734 11.076 1.00 92.81 120 GLY A O 1
ATOM 880 N N . ASN A 1 121 ? -33.521 -25.641 12.642 1.00 92.44 121 ASN A N 1
ATOM 881 C CA . ASN A 1 121 ? -34.420 -26.752 12.998 1.00 92.44 121 ASN A CA 1
ATOM 882 C C . ASN A 1 121 ? -35.853 -26.551 12.456 1.00 92.44 121 ASN A C 1
ATOM 884 O O . ASN A 1 121 ? -36.660 -27.474 12.421 1.00 92.44 121 ASN A O 1
ATOM 888 N N . ASN A 1 122 ? -36.186 -25.359 11.969 1.00 92.31 122 ASN A N 1
ATOM 889 C CA . ASN A 1 122 ? -37.531 -25.042 11.498 1.00 92.31 122 ASN A CA 1
ATOM 890 C C . ASN A 1 122 ? -37.530 -24.425 10.088 1.00 92.31 122 ASN A C 1
ATOM 892 O O . ASN A 1 122 ? -36.510 -24.383 9.397 1.00 92.31 122 ASN A O 1
ATOM 896 N N . ASN A 1 123 ? -38.707 -23.996 9.630 1.00 93.75 123 ASN A N 1
ATOM 897 C CA . ASN A 1 123 ? -38.905 -23.459 8.282 1.00 93.75 123 ASN A CA 1
ATOM 898 C C . ASN A 1 123 ? -38.560 -21.968 8.145 1.00 93.75 123 ASN A C 1
ATOM 900 O O . ASN A 1 123 ? -38.705 -21.434 7.050 1.00 93.75 123 ASN A O 1
ATOM 904 N N . ASN A 1 124 ? -38.129 -21.298 9.216 1.00 93.75 124 ASN A N 1
ATOM 905 C CA . ASN A 1 124 ? -37.745 -19.892 9.151 1.00 93.75 124 ASN A CA 1
ATOM 906 C C . ASN A 1 124 ? -36.317 -19.762 8.614 1.00 93.75 124 ASN A C 1
ATOM 908 O O . ASN A 1 124 ? -35.449 -20.600 8.891 1.00 93.75 124 ASN A O 1
ATOM 912 N N . ASN A 1 125 ? -36.056 -18.677 7.886 1.00 95.31 125 ASN A N 1
ATOM 913 C CA . ASN A 1 125 ? -34.687 -18.285 7.580 1.00 95.31 125 ASN A CA 1
ATOM 914 C C . ASN A 1 125 ? -33.980 -17.874 8.877 1.00 95.31 125 ASN A C 1
ATOM 916 O O . ASN A 1 125 ? -34.564 -17.248 9.764 1.00 95.31 125 ASN A O 1
ATOM 920 N N . PHE A 1 126 ? -32.725 -18.272 9.018 1.00 97.44 126 PHE A N 1
ATOM 921 C CA . PHE A 1 126 ? -31.863 -17.873 10.114 1.00 97.44 126 PHE A CA 1
ATOM 922 C C . PHE A 1 126 ? -31.126 -16.608 9.686 1.00 97.44 126 PHE A C 1
ATOM 924 O O . PHE A 1 126 ? -30.046 -16.668 9.102 1.00 97.44 126 PHE A O 1
ATOM 931 N N . VAL A 1 127 ? -31.762 -15.466 9.942 1.00 97.81 127 VAL A N 1
ATOM 932 C CA . VAL A 1 127 ? -31.190 -14.153 9.638 1.00 97.81 127 VAL A CA 1
ATOM 933 C C . VAL A 1 127 ? -30.095 -13.822 10.655 1.00 97.81 127 VAL A C 1
ATOM 935 O O . VAL A 1 127 ? -30.292 -14.004 11.866 1.00 97.81 127 VAL A O 1
ATOM 938 N N . ILE A 1 128 ? -28.949 -13.367 10.150 1.00 98.31 128 ILE A N 1
ATOM 939 C CA . ILE A 1 128 ? -27.804 -12.863 10.907 1.00 98.31 128 ILE A CA 1
ATOM 940 C C . ILE A 1 128 ? -27.622 -11.390 10.544 1.00 98.31 128 ILE A C 1
ATOM 942 O O . ILE A 1 128 ? -27.386 -11.050 9.387 1.00 98.31 128 ILE A O 1
ATOM 946 N N . THR A 1 129 ? -27.675 -10.530 11.551 1.00 98.06 129 THR A N 1
ATOM 947 C CA . THR A 1 129 ? -27.383 -9.102 11.421 1.00 98.06 129 THR A CA 1
ATOM 948 C C . THR A 1 129 ? -26.417 -8.741 12.545 1.00 98.06 129 THR A C 1
ATOM 950 O O . THR A 1 129 ? -26.833 -8.625 13.695 1.00 98.06 129 THR A O 1
ATOM 953 N N . SER A 1 130 ? -25.114 -8.652 12.268 1.00 97.38 130 SER A N 1
ATOM 954 C CA . SER A 1 130 ? -24.092 -8.478 13.312 1.00 97.38 130 SER A CA 1
ATOM 955 C C . SER A 1 130 ? -23.010 -7.500 12.888 1.00 97.38 130 SER A C 1
ATOM 957 O O . SER A 1 130 ? -22.349 -7.724 11.883 1.00 97.38 130 SER A O 1
ATOM 959 N N . ARG A 1 131 ? -22.789 -6.460 13.693 1.00 95.56 131 ARG A N 1
ATOM 960 C CA . ARG A 1 131 ? -21.577 -5.626 13.631 1.00 95.56 131 ARG A CA 1
ATOM 961 C C . ARG A 1 131 ? -20.365 -6.311 14.272 1.00 95.56 131 ARG A C 1
ATOM 963 O O . ARG A 1 131 ? -19.226 -5.997 13.931 1.00 95.56 131 ARG A O 1
ATOM 970 N N . ALA A 1 132 ? -20.617 -7.261 15.176 1.00 96.06 132 ALA A N 1
ATOM 971 C CA . ALA A 1 132 ? -19.574 -7.998 15.870 1.00 96.06 132 ALA A CA 1
ATOM 972 C C . ALA A 1 132 ? -19.010 -9.146 15.035 1.00 96.06 132 ALA A C 1
ATOM 974 O O . ALA A 1 132 ? -19.795 -9.895 14.438 1.00 96.06 132 ALA A O 1
ATOM 975 N N . PRO A 1 133 ? -17.673 -9.326 15.038 1.00 97.44 133 PRO A N 1
ATOM 976 C CA . PRO A 1 133 ? -17.060 -10.506 14.461 1.00 97.44 133 PRO A CA 1
ATOM 977 C C . PRO A 1 133 ? -17.384 -11.742 15.306 1.00 97.44 133 PRO A C 1
ATOM 979 O O . PRO A 1 133 ? -17.792 -11.654 16.465 1.00 97.44 133 PRO A O 1
ATOM 982 N N . PHE A 1 134 ? -17.142 -12.923 14.752 1.00 98.38 134 PHE A N 1
ATOM 983 C CA . PHE A 1 134 ? -17.182 -14.187 15.484 1.00 98.38 134 PHE A CA 1
ATOM 984 C C . PHE A 1 134 ? -15.808 -14.841 15.459 1.00 98.38 134 PHE A C 1
ATOM 986 O O . PHE A 1 134 ? -15.088 -14.718 14.479 1.00 98.38 134 PHE A O 1
ATOM 993 N N . TYR A 1 135 ? -15.424 -15.567 16.510 1.00 97.94 135 TYR A N 1
ATOM 994 C CA . TYR A 1 135 ? -14.144 -16.275 16.477 1.00 97.94 135 TYR A CA 1
ATOM 995 C C . TYR A 1 135 ? -14.239 -17.544 15.620 1.00 97.94 135 TYR A C 1
ATOM 997 O O . TYR A 1 135 ? -13.614 -17.625 14.570 1.00 97.94 135 TYR A O 1
ATOM 1005 N N . ASN A 1 136 ? -15.090 -18.501 16.009 1.00 98.56 136 ASN A N 1
ATOM 1006 C CA . ASN A 1 136 ? -15.487 -19.626 15.154 1.00 98.56 136 ASN A CA 1
ATOM 1007 C C . ASN A 1 136 ? -16.995 -19.611 14.915 1.00 98.56 136 ASN A C 1
ATOM 1009 O O . ASN A 1 136 ? -17.759 -19.401 15.862 1.00 98.56 136 ASN A O 1
ATOM 1013 N N . LEU A 1 137 ? -17.419 -19.934 13.693 1.00 98.81 137 LEU A N 1
ATOM 1014 C CA . LEU A 1 137 ? -18.827 -20.063 13.325 1.00 98.81 137 LEU A CA 1
ATOM 1015 C C . LEU A 1 137 ? -19.093 -21.395 12.618 1.00 98.81 137 LEU A C 1
ATOM 1017 O O . LEU A 1 137 ? -18.416 -21.747 11.655 1.00 98.81 137 LEU A O 1
ATOM 1021 N N . THR A 1 138 ? -20.111 -22.124 13.071 1.00 98.69 138 THR A N 1
ATOM 1022 C CA . THR A 1 138 ? -20.627 -23.323 12.398 1.00 98.69 138 THR A CA 1
ATOM 1023 C C . THR A 1 138 ? -22.114 -23.173 12.115 1.00 98.69 138 THR A C 1
ATOM 1025 O O . THR A 1 138 ? -22.892 -22.935 13.036 1.00 98.69 138 THR A O 1
ATOM 1028 N N . MET A 1 139 ? -22.516 -23.368 10.861 1.00 98.56 139 MET A N 1
ATOM 1029 C CA . MET A 1 139 ? -23.909 -23.351 10.418 1.00 98.56 139 MET A CA 1
ATOM 1030 C C . MET A 1 139 ? -24.369 -24.760 10.065 1.00 98.56 139 MET A C 1
ATOM 1032 O O . MET A 1 139 ? -23.717 -25.436 9.270 1.00 98.56 139 MET A O 1
ATOM 1036 N N . GLN A 1 140 ? -25.492 -25.207 10.626 1.00 97.44 140 GLN A N 1
ATOM 1037 C CA . GLN A 1 140 ? -26.012 -26.547 10.368 1.00 97.44 140 GLN A CA 1
ATOM 1038 C C . GLN A 1 140 ? -27.534 -26.591 10.270 1.00 97.44 140 GLN A C 1
ATOM 1040 O O . GLN A 1 140 ? -28.257 -26.378 11.240 1.00 97.44 140 GLN A O 1
ATOM 1045 N N . ARG A 1 141 ? -28.048 -26.997 9.116 1.00 94.69 141 ARG A N 1
ATOM 1046 C CA . ARG A 1 141 ? -29.450 -27.383 8.962 1.00 94.69 141 ARG A CA 1
ATOM 1047 C C . ARG A 1 141 ? -29.664 -28.768 9.583 1.00 94.69 141 ARG A C 1
ATOM 1049 O O . ARG A 1 141 ? -29.035 -29.747 9.189 1.00 94.69 141 ARG A O 1
ATOM 1056 N N . THR A 1 142 ? -30.537 -28.850 10.582 1.00 94.00 142 THR A N 1
ATOM 1057 C CA . THR A 1 142 ? -30.903 -30.100 11.272 1.00 94.00 142 THR A CA 1
ATOM 1058 C C . THR A 1 142 ? -32.342 -30.524 10.981 1.00 94.00 142 THR A C 1
ATOM 1060 O O . THR A 1 142 ? -32.627 -31.720 11.007 1.00 94.00 142 THR A O 1
ATOM 1063 N N . ALA A 1 143 ? -33.232 -29.573 10.666 1.00 91.12 143 ALA A N 1
ATOM 1064 C CA . ALA A 1 143 ? -34.604 -29.802 10.208 1.00 91.12 143 ALA A CA 1
ATOM 1065 C C . ALA A 1 143 ? -35.209 -28.547 9.522 1.00 91.12 143 ALA A C 1
ATOM 1067 O O . ALA A 1 143 ? -34.685 -27.435 9.628 1.00 91.12 143 ALA A O 1
ATOM 1068 N N . GLY A 1 144 ? -36.331 -28.727 8.816 1.00 91.19 144 GLY A N 1
ATOM 1069 C CA . GLY A 1 144 ? -37.039 -27.657 8.096 1.00 91.19 144 GLY A CA 1
ATOM 1070 C C . GLY A 1 144 ? -36.347 -27.183 6.810 1.00 91.19 144 GLY A C 1
ATOM 1071 O O . GLY A 1 144 ? -35.312 -27.720 6.423 1.00 91.19 144 GLY A O 1
ATOM 1072 N N . ASN A 1 145 ? -36.940 -26.182 6.148 1.00 90.06 145 ASN A N 1
ATOM 1073 C CA . ASN A 1 145 ? -36.534 -25.722 4.806 1.00 90.06 145 ASN A CA 1
ATOM 1074 C C . ASN A 1 145 ? -35.914 -24.308 4.752 1.00 90.06 145 ASN A C 1
ATOM 1076 O O . ASN A 1 145 ? -35.703 -23.794 3.658 1.00 90.06 145 ASN A O 1
ATOM 1080 N N . GLY A 1 146 ? -35.675 -23.642 5.886 1.00 92.38 146 GLY A N 1
ATOM 1081 C CA . GLY A 1 146 ? -35.084 -22.296 5.876 1.00 92.38 146 GLY A CA 1
ATOM 1082 C C . GLY A 1 146 ? -33.613 -22.276 5.431 1.00 92.38 146 GLY A C 1
ATOM 1083 O O . GLY A 1 146 ? -32.940 -23.310 5.417 1.00 92.38 146 GLY A O 1
ATOM 1084 N N . ILE A 1 147 ? -33.074 -21.086 5.169 1.00 95.19 147 ILE A N 1
ATOM 1085 C CA . ILE A 1 147 ? -31.643 -20.858 4.875 1.00 95.19 147 ILE A CA 1
ATOM 1086 C C . ILE A 1 147 ? -30.983 -19.991 5.954 1.00 95.19 147 ILE A C 1
ATOM 1088 O O . ILE A 1 147 ? -31.688 -19.349 6.726 1.00 95.19 147 ILE A O 1
ATOM 1092 N N . PHE A 1 148 ? -29.656 -19.982 6.045 1.00 97.81 148 PHE A N 1
ATOM 1093 C CA . PHE A 1 148 ? -28.907 -18.974 6.801 1.00 97.81 148 PHE A CA 1
ATOM 1094 C C . PHE A 1 148 ? -28.649 -17.791 5.877 1.00 97.81 148 PHE A C 1
ATOM 1096 O O . PHE A 1 148 ? -28.282 -18.005 4.727 1.00 97.81 148 PHE A O 1
ATOM 1103 N N . ILE A 1 149 ? -28.876 -16.567 6.336 1.00 97.44 149 ILE A N 1
ATOM 1104 C CA . ILE A 1 149 ? -28.802 -15.384 5.474 1.00 97.44 149 ILE A CA 1
ATOM 1105 C C . ILE A 1 149 ? -28.253 -14.196 6.259 1.00 97.44 149 ILE A C 1
ATOM 1107 O O . ILE A 1 149 ? -28.674 -13.969 7.397 1.00 97.44 149 ILE A O 1
ATOM 1111 N N . LEU A 1 150 ? -27.308 -13.460 5.679 1.00 98.12 150 LEU A N 1
ATOM 1112 C CA . LEU A 1 150 ? -27.010 -12.104 6.135 1.00 98.12 150 LEU A CA 1
ATOM 1113 C C . LEU A 1 150 ? -28.177 -11.230 5.697 1.00 98.12 150 LEU A C 1
ATOM 1115 O O . LEU A 1 150 ? -28.538 -11.248 4.533 1.00 98.12 150 LEU A O 1
ATOM 1119 N N . GLY A 1 151 ? -28.808 -10.517 6.620 1.00 96.44 151 GLY A N 1
ATOM 1120 C CA . GLY A 1 151 ? -29.961 -9.688 6.281 1.00 96.44 151 GLY A CA 1
ATOM 1121 C C . GLY A 1 151 ? -29.965 -8.395 7.066 1.00 96.44 151 GLY A C 1
ATOM 1122 O O . GLY A 1 151 ? -29.319 -8.288 8.113 1.00 96.44 151 GLY A O 1
ATOM 1123 N N . GLU A 1 152 ? -30.710 -7.414 6.571 1.00 95.75 152 GLU A N 1
ATOM 1124 C CA . GLU A 1 152 ? -31.105 -6.285 7.404 1.00 95.75 152 GLU A CA 1
ATOM 1125 C C . GLU A 1 152 ? -31.946 -6.782 8.584 1.00 95.75 152 GLU A C 1
ATOM 1127 O O . GLU A 1 152 ? -32.672 -7.776 8.484 1.00 95.75 152 GLU A O 1
ATOM 1132 N N . GLY A 1 153 ? -31.827 -6.109 9.722 1.00 93.56 153 GLY A N 1
ATOM 1133 C CA . GLY A 1 153 ? -32.821 -6.250 10.774 1.00 93.56 153 GLY A CA 1
ATOM 1134 C C . GLY A 1 153 ? -33.722 -5.038 10.737 1.00 93.56 153 GLY A C 1
ATOM 1135 O O . GLY A 1 153 ? -33.243 -3.923 10.920 1.00 93.56 153 GLY A O 1
ATOM 1136 N N . THR A 1 154 ? -35.006 -5.274 10.496 1.00 93.06 154 THR A N 1
ATOM 1137 C CA . THR A 1 154 ? -36.026 -4.233 10.358 1.00 93.06 154 THR A CA 1
ATOM 1138 C C . THR A 1 154 ? -37.020 -4.329 11.504 1.00 93.06 154 THR A C 1
ATOM 1140 O O . THR A 1 154 ? -37.439 -5.430 11.870 1.00 93.06 154 THR A O 1
ATOM 1143 N N . ASN A 1 155 ? -37.445 -3.189 12.043 1.00 91.50 155 ASN A N 1
ATOM 1144 C CA . ASN A 1 155 ? -38.401 -3.095 13.146 1.00 91.50 155 ASN A CA 1
ATOM 1145 C C . ASN A 1 155 ? -38.034 -4.011 14.335 1.00 91.50 155 ASN A C 1
ATOM 1147 O O . ASN A 1 155 ? -38.880 -4.719 14.887 1.00 91.50 155 ASN A O 1
ATOM 1151 N N . VAL A 1 156 ? -36.752 -4.050 14.719 1.00 92.38 156 VAL A N 1
ATOM 1152 C CA . VAL A 1 156 ? -36.287 -4.950 15.780 1.00 92.38 156 VAL A CA 1
ATOM 1153 C C . VAL A 1 156 ? -36.607 -4.373 17.158 1.00 92.38 156 VAL A C 1
ATOM 1155 O O . VAL A 1 156 ? -36.093 -3.335 17.588 1.00 92.38 156 VAL A O 1
ATOM 1158 N N . GLY A 1 157 ? -37.413 -5.118 17.905 1.00 90.50 157 GLY A N 1
ATOM 1159 C CA . GLY A 1 157 ? -37.891 -4.794 19.238 1.00 90.50 157 GLY A CA 1
ATOM 1160 C C . GLY A 1 157 ? -38.978 -3.724 19.257 1.00 90.50 157 GLY A C 1
ATOM 1161 O O . GLY A 1 157 ? -39.379 -3.184 18.242 1.00 90.50 157 GLY A O 1
ATOM 1162 N N . THR A 1 158 ? -39.444 -3.356 20.450 1.00 86.06 158 THR A N 1
ATOM 1163 C CA . THR A 1 158 ? -40.587 -2.430 20.612 1.00 86.06 158 THR A CA 1
ATOM 1164 C C . THR A 1 158 ? -40.327 -0.978 20.201 1.00 86.06 158 THR A C 1
ATOM 1166 O O . THR A 1 158 ? -41.206 -0.135 20.360 1.00 86.06 158 THR A O 1
ATOM 1169 N N . THR A 1 159 ? -39.098 -0.650 19.813 1.00 86.62 159 THR A N 1
ATOM 1170 C CA . THR A 1 159 ? -38.711 0.679 19.318 1.00 86.62 159 THR A CA 1
ATOM 1171 C C . THR A 1 159 ? -38.379 0.663 17.837 1.00 86.62 159 THR A C 1
ATOM 1173 O O . THR A 1 159 ? -37.817 1.644 17.365 1.00 86.62 159 THR A O 1
ATOM 1176 N N . ASP A 1 160 ? -38.682 -0.438 17.150 1.00 90.00 160 ASP A N 1
ATOM 1177 C CA . ASP A 1 160 ? -38.519 -0.589 15.712 1.00 90.00 160 ASP A CA 1
ATOM 1178 C C . ASP A 1 160 ? -37.104 -0.200 15.239 1.00 90.00 160 ASP A C 1
ATOM 1180 O O . ASP A 1 160 ? -36.927 0.689 14.413 1.00 90.00 160 ASP A O 1
ATOM 1184 N N . VAL A 1 161 ? -36.067 -0.806 15.837 1.00 92.06 161 VAL A N 1
ATOM 1185 C CA . VAL A 1 161 ? -34.678 -0.496 15.464 1.00 92.06 161 VAL A CA 1
ATOM 1186 C C . VAL A 1 161 ? -34.329 -1.167 14.148 1.00 92.06 161 VAL A C 1
ATOM 1188 O O . VAL A 1 161 ? -34.451 -2.386 14.029 1.00 92.06 161 VAL A O 1
ATOM 1191 N N . ASP A 1 162 ? -33.810 -0.363 13.225 1.00 93.12 162 ASP A N 1
ATOM 1192 C CA . ASP A 1 162 ? -33.296 -0.828 11.948 1.00 93.12 162 ASP A CA 1
ATOM 1193 C C . ASP A 1 162 ? -31.762 -0.868 11.962 1.00 93.12 162 ASP A C 1
ATOM 1195 O O . ASP A 1 162 ? -31.095 0.063 12.426 1.00 93.12 162 ASP A O 1
ATOM 1199 N N . LEU A 1 163 ? -31.194 -1.952 11.441 1.00 94.94 163 LEU A N 1
ATOM 1200 C CA . LEU A 1 163 ? -29.770 -2.081 11.147 1.00 94.94 163 LEU A CA 1
ATOM 1201 C C . LEU A 1 163 ? -29.638 -2.641 9.736 1.00 94.94 163 LEU A C 1
ATOM 1203 O O . LEU A 1 163 ? -30.136 -3.732 9.447 1.00 94.94 163 LEU A O 1
ATOM 1207 N N . SER A 1 164 ? -28.947 -1.895 8.874 1.00 95.06 164 SER A N 1
ATOM 1208 C CA . SER A 1 164 ? -28.613 -2.371 7.537 1.00 95.06 164 SER A CA 1
ATOM 1209 C C . SER A 1 164 ? -27.841 -3.682 7.629 1.00 95.06 164 SER A C 1
ATOM 1211 O O . SER A 1 164 ? -27.133 -3.940 8.606 1.00 95.06 164 SER A O 1
ATOM 1213 N N . ILE A 1 165 ? -27.938 -4.493 6.585 1.00 95.69 165 ILE A N 1
ATOM 1214 C CA . ILE A 1 165 ? -27.120 -5.692 6.444 1.00 95.69 165 ILE A CA 1
ATOM 1215 C C . ILE A 1 165 ? -25.624 -5.389 6.690 1.00 95.69 165 ILE A C 1
ATOM 1217 O O . ILE A 1 165 ? -25.155 -4.283 6.411 1.00 95.69 165 ILE A O 1
ATOM 1221 N N . GLN A 1 166 ? -24.898 -6.343 7.278 1.00 96.75 166 GLN A N 1
ATOM 1222 C CA . GLN A 1 166 ? -23.494 -6.194 7.676 1.00 96.75 166 GLN A CA 1
ATOM 1223 C C . GLN A 1 166 ? -22.622 -7.288 7.034 1.00 96.75 166 GLN A C 1
ATOM 1225 O O . GLN A 1 166 ? -23.093 -8.425 6.919 1.00 96.75 166 GLN A O 1
ATOM 1230 N N . PRO A 1 167 ? -21.352 -6.994 6.691 1.00 97.25 167 PRO A N 1
ATOM 1231 C CA . PRO A 1 167 ? -20.351 -8.009 6.370 1.00 97.25 167 PRO A CA 1
ATOM 1232 C C . PRO A 1 167 ? -20.167 -9.023 7.495 1.00 97.25 167 PRO A C 1
ATOM 1234 O O . PRO A 1 167 ? -20.238 -8.687 8.678 1.00 97.25 167 PRO A O 1
ATOM 1237 N N . LEU A 1 168 ? -19.875 -10.270 7.132 1.00 98.31 168 LEU A N 1
ATOM 1238 C CA . LEU A 1 168 ? -19.557 -11.307 8.107 1.00 98.31 168 LEU A CA 1
ATOM 1239 C C . LEU A 1 168 ? -18.046 -11.370 8.320 1.00 98.31 168 LEU A C 1
ATOM 1241 O O . LEU A 1 168 ? -17.297 -11.656 7.391 1.00 98.31 168 LEU A O 1
ATOM 1245 N N . VAL A 1 169 ? -17.599 -11.193 9.561 1.00 98.19 169 VAL A N 1
ATOM 1246 C CA . VAL A 1 169 ? -16.189 -11.351 9.937 1.00 98.19 169 VAL A CA 1
ATOM 1247 C C . VAL A 1 169 ? -16.043 -12.538 10.885 1.00 98.19 169 VAL A C 1
ATOM 1249 O O . VAL A 1 169 ? -16.608 -12.544 11.978 1.00 98.19 169 VAL A O 1
ATOM 1252 N N . VAL A 1 170 ? -15.275 -13.546 10.477 1.00 98.56 170 VAL A N 1
ATOM 1253 C CA . VAL A 1 170 ? -14.929 -14.730 11.271 1.00 98.56 170 VAL A CA 1
ATOM 1254 C C . VAL A 1 170 ? -13.417 -14.772 11.482 1.00 98.56 170 VAL A C 1
ATOM 1256 O O . VAL A 1 170 ? -12.659 -15.024 10.555 1.00 98.56 170 VAL A O 1
ATOM 1259 N N . LEU A 1 171 ? -12.958 -14.539 12.709 1.00 96.75 171 LEU A N 1
ATOM 1260 C CA . LEU A 1 171 ? -11.538 -14.355 13.035 1.00 96.75 171 LEU A CA 1
ATOM 1261 C C . LEU A 1 171 ? -10.718 -15.654 13.005 1.00 96.75 171 LEU A C 1
ATOM 1263 O O . LEU A 1 171 ? -9.492 -15.598 12.986 1.00 96.75 171 LEU A O 1
ATOM 1267 N N . ASN A 1 172 ? -11.367 -16.820 13.013 1.00 97.81 172 ASN A N 1
ATOM 1268 C CA . ASN A 1 172 ? -10.710 -18.121 12.930 1.00 97.81 172 ASN A CA 1
ATOM 1269 C C . ASN A 1 172 ? -11.412 -19.037 11.909 1.00 97.81 172 ASN A C 1
ATOM 1271 O O . ASN A 1 172 ? -11.164 -18.882 10.714 1.00 97.81 172 ASN A O 1
ATOM 1275 N N . ASP A 1 173 ? -12.274 -19.973 12.330 1.00 98.62 173 ASP A N 1
ATOM 1276 C CA . ASP A 1 173 ? -12.834 -20.998 11.434 1.00 98.62 173 ASP A CA 1
ATOM 1277 C C . ASP A 1 173 ? -14.332 -20.780 11.118 1.00 98.62 173 ASP A C 1
ATOM 1279 O O . ASP A 1 173 ? -15.166 -20.710 12.028 1.00 98.62 173 ASP A O 1
ATOM 1283 N N . LEU A 1 174 ? -14.691 -20.759 9.827 1.00 98.81 174 LEU A N 1
ATOM 1284 C CA . LEU A 1 174 ? -16.072 -20.757 9.320 1.00 98.81 174 LEU A CA 1
ATOM 1285 C C . LEU A 1 174 ? -16.432 -22.133 8.742 1.00 98.81 174 LEU A C 1
ATOM 1287 O O . LEU A 1 174 ? -15.705 -22.683 7.920 1.00 98.81 174 LEU A O 1
ATOM 1291 N N . ASN A 1 175 ? -17.572 -22.699 9.140 1.00 98.56 175 ASN A N 1
ATOM 1292 C CA . ASN A 1 175 ? -18.023 -24.015 8.687 1.00 98.56 175 ASN A CA 1
ATOM 1293 C C . ASN A 1 175 ? -19.498 -23.991 8.269 1.00 98.56 175 ASN A C 1
ATOM 1295 O O . ASN A 1 175 ? -20.365 -23.659 9.076 1.00 98.56 175 ASN A O 1
ATOM 1299 N N . ILE A 1 176 ? -19.796 -24.432 7.050 1.00 98.31 176 ILE A N 1
ATOM 1300 C CA . ILE A 1 176 ? -21.150 -24.662 6.541 1.00 98.31 176 ILE A CA 1
ATOM 1301 C C . ILE A 1 176 ? -21.337 -26.175 6.407 1.00 98.31 176 ILE A C 1
ATOM 1303 O O . ILE A 1 176 ? -20.670 -26.830 5.605 1.00 98.31 176 ILE A O 1
ATOM 1307 N N . LYS A 1 177 ? -22.208 -26.748 7.238 1.00 97.44 177 LYS A N 1
ATOM 1308 C CA . LYS A 1 177 ? -22.431 -28.197 7.306 1.00 97.44 177 LYS A CA 1
ATOM 1309 C C . LYS A 1 177 ? -23.295 -28.708 6.161 1.00 97.44 177 LYS A C 1
ATOM 1311 O O . LYS A 1 177 ? -24.030 -27.956 5.528 1.00 97.44 177 LYS A O 1
ATOM 1316 N N . SER A 1 178 ? -23.252 -30.016 5.938 1.00 93.81 178 SER A N 1
ATOM 1317 C CA . SER A 1 178 ? -23.997 -30.676 4.859 1.00 93.81 178 SER A CA 1
ATOM 1318 C C . SER A 1 178 ? -25.491 -30.300 4.856 1.00 93.81 178 SER A C 1
ATOM 1320 O O . SER A 1 178 ? -26.098 -30.161 5.921 1.00 93.81 178 SER A O 1
ATOM 1322 N N . ASN A 1 179 ? -26.102 -30.173 3.671 1.00 89.00 179 ASN A N 1
ATOM 1323 C CA . ASN A 1 179 ? -27.505 -29.751 3.473 1.00 89.00 179 ASN A CA 1
ATOM 1324 C C . ASN A 1 179 ? -27.855 -28.354 4.031 1.00 89.00 179 ASN A C 1
ATOM 1326 O O . ASN A 1 179 ? -29.008 -28.093 4.381 1.00 89.00 179 ASN A O 1
ATOM 1330 N N . THR A 1 180 ? -26.871 -27.462 4.147 1.00 95.25 180 THR A N 1
ATOM 1331 C CA . THR A 1 180 ? -27.055 -26.102 4.669 1.00 95.25 180 THR A CA 1
ATOM 1332 C C . THR A 1 180 ? -26.797 -25.066 3.586 1.00 95.25 180 THR A C 1
ATOM 1334 O O . THR A 1 180 ? -25.763 -25.124 2.934 1.00 95.25 180 THR A O 1
ATOM 1337 N N . THR A 1 181 ? -27.700 -24.096 3.436 1.00 95.44 181 THR A N 1
ATOM 1338 C CA . THR A 1 181 ? -27.502 -22.923 2.572 1.00 95.44 181 THR A CA 1
ATOM 1339 C C . THR A 1 181 ? -27.164 -21.701 3.417 1.00 95.44 181 THR A C 1
ATOM 1341 O O . THR A 1 181 ? -27.913 -21.401 4.349 1.00 95.44 181 THR A O 1
ATOM 1344 N N . PHE A 1 182 ? -26.076 -21.008 3.087 1.00 97.19 182 PHE A N 1
ATOM 1345 C CA . PHE A 1 182 ? -25.697 -19.702 3.622 1.00 97.19 182 PHE A CA 1
ATOM 1346 C C . PHE A 1 182 ? -25.689 -18.667 2.496 1.00 97.19 182 PHE A C 1
ATOM 1348 O O . PHE A 1 182 ? -24.917 -18.828 1.560 1.00 97.19 182 PHE A O 1
ATOM 1355 N N . LYS A 1 183 ? -26.520 -17.630 2.610 1.00 96.44 183 LYS A N 1
ATOM 1356 C CA . LYS A 1 183 ? -26.622 -16.514 1.672 1.00 96.44 183 LYS A CA 1
ATOM 1357 C C . LYS A 1 183 ? -25.992 -15.238 2.227 1.00 96.44 183 LYS A C 1
ATOM 1359 O O . LYS A 1 183 ? -26.270 -14.873 3.372 1.00 96.44 183 LYS A O 1
ATOM 1364 N N . THR A 1 184 ? -25.158 -14.575 1.433 1.00 95.94 184 THR A N 1
ATOM 1365 C CA . THR A 1 184 ? -24.418 -13.368 1.829 1.00 95.94 184 THR A CA 1
ATOM 1366 C C . THR A 1 184 ? -25.171 -12.065 1.575 1.00 95.94 184 THR A C 1
ATOM 1368 O O . THR A 1 184 ? -24.816 -11.078 2.216 1.00 95.94 184 THR A O 1
ATOM 1371 N N . ASP A 1 185 ? -26.167 -12.037 0.677 1.00 93.94 185 ASP A N 1
ATOM 1372 C CA . ASP A 1 185 ? -26.880 -10.811 0.265 1.00 93.94 185 ASP A CA 1
ATOM 1373 C C . ASP A 1 185 ? -25.877 -9.688 -0.074 1.00 93.94 185 ASP A C 1
ATOM 1375 O O . ASP A 1 185 ? -25.882 -8.590 0.496 1.00 93.94 185 ASP A O 1
ATOM 1379 N N . SER A 1 186 ? -24.946 -10.013 -0.976 1.00 93.19 186 SER A N 1
ATOM 1380 C CA . SER A 1 186 ? -23.914 -9.096 -1.488 1.00 93.19 186 SER A CA 1
ATOM 1381 C C . SER A 1 186 ? -22.851 -8.646 -0.476 1.00 93.19 186 SER A C 1
ATOM 1383 O O . SER A 1 186 ? -22.008 -7.810 -0.796 1.00 93.19 186 SER A O 1
ATOM 1385 N N . GLN A 1 187 ? -22.851 -9.164 0.757 1.00 96.88 187 GLN A N 1
ATOM 1386 C CA . GLN A 1 187 ? -21.895 -8.724 1.777 1.00 96.88 187 GLN A CA 1
ATOM 1387 C C . GLN A 1 187 ? -20.618 -9.557 1.827 1.00 96.88 187 GLN A C 1
ATOM 1389 O O . GLN A 1 187 ? -20.639 -10.793 1.813 1.00 96.88 187 GLN A O 1
ATOM 1394 N N . ASN A 1 188 ? -19.486 -8.867 1.980 1.00 97.88 188 ASN A N 1
ATOM 1395 C CA . ASN A 1 188 ? -18.175 -9.498 2.108 1.00 97.88 188 ASN A CA 1
ATOM 1396 C C . ASN A 1 188 ? -18.117 -10.459 3.301 1.00 97.88 188 ASN A C 1
ATOM 1398 O O . ASN A 1 188 ? -18.712 -10.221 4.358 1.00 97.88 188 ASN A O 1
ATOM 1402 N N . VAL A 1 189 ? -17.366 -11.545 3.122 1.00 98.44 189 VAL A N 1
ATOM 1403 C CA . VAL A 1 189 ? -17.111 -12.540 4.167 1.00 98.44 189 VAL A CA 1
ATOM 1404 C C . VAL A 1 189 ? -15.611 -12.625 4.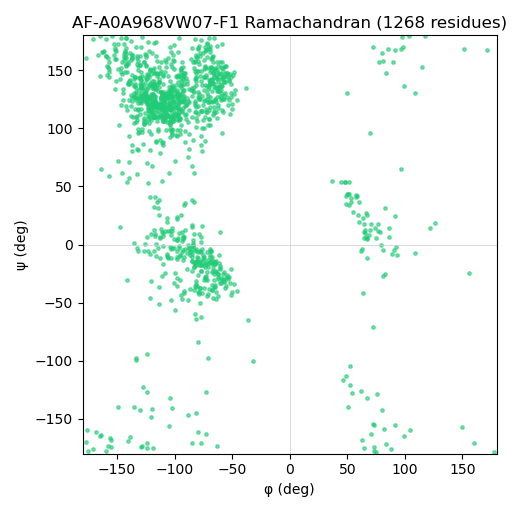412 1.00 98.44 189 VAL A C 1
ATOM 1406 O O . VAL A 1 189 ? -14.864 -13.058 3.538 1.00 98.44 189 VAL A O 1
ATOM 1409 N N . THR A 1 190 ? -15.174 -12.249 5.611 1.00 98.50 190 THR A N 1
ATOM 1410 C CA . THR A 1 190 ? -13.770 -12.305 6.038 1.00 98.50 190 THR A CA 1
ATOM 1411 C C . THR A 1 190 ? -13.536 -13.510 6.943 1.00 98.50 190 THR A C 1
ATOM 1413 O O . THR A 1 190 ? -14.280 -13.712 7.900 1.00 98.50 190 THR A O 1
ATOM 1416 N N . ILE A 1 191 ? -12.498 -14.300 6.667 1.00 98.62 191 ILE A N 1
ATOM 1417 C CA . ILE A 1 191 ? -12.139 -15.535 7.373 1.00 98.62 191 ILE A CA 1
ATOM 1418 C C . ILE A 1 191 ? -10.663 -15.487 7.786 1.00 98.62 191 ILE A C 1
ATOM 1420 O O . ILE A 1 191 ? -9.777 -15.303 6.952 1.00 98.62 191 ILE A O 1
ATOM 1424 N N . GLY A 1 192 ? -10.377 -15.701 9.069 1.00 96.31 192 GLY A N 1
ATOM 1425 C CA . GLY A 1 192 ? -9.009 -15.647 9.588 1.00 96.31 192 GLY A CA 1
ATOM 1426 C C . GLY A 1 192 ? -8.164 -16.883 9.290 1.00 96.31 192 GLY A C 1
ATOM 1427 O O . GLY A 1 192 ? -6.964 -16.775 9.002 1.00 96.31 192 GLY A O 1
ATOM 1428 N N . ARG A 1 193 ? -8.785 -18.069 9.331 1.00 97.50 193 ARG A N 1
ATOM 1429 C CA . ARG A 1 193 ? -8.102 -19.359 9.195 1.00 97.50 193 ARG A CA 1
ATOM 1430 C C . ARG A 1 193 ? -8.816 -20.302 8.230 1.00 97.50 193 ARG A C 1
ATOM 1432 O O . ARG A 1 193 ? -8.564 -20.199 7.038 1.00 97.50 193 ARG A O 1
ATOM 1439 N N . ASN A 1 194 ? -9.645 -21.243 8.684 1.00 98.56 194 ASN A N 1
ATOM 1440 C CA . ASN A 1 194 ? -10.231 -22.243 7.783 1.00 98.56 194 ASN A CA 1
ATOM 1441 C C . ASN A 1 194 ? -11.647 -21.885 7.343 1.00 98.56 194 ASN A C 1
ATOM 1443 O O . ASN A 1 194 ? -12.455 -21.421 8.146 1.00 98.56 194 ASN A O 1
ATOM 1447 N N . PHE A 1 195 ? -11.970 -22.210 6.092 1.00 98.75 195 PHE A N 1
ATOM 1448 C CA . PHE A 1 195 ? -13.335 -22.186 5.581 1.00 98.75 195 PHE A CA 1
ATOM 1449 C C . PHE A 1 195 ? -13.722 -23.571 5.067 1.00 98.75 195 PHE A C 1
ATOM 1451 O O . PHE A 1 195 ? -13.099 -24.094 4.147 1.00 98.75 195 PHE A O 1
ATOM 1458 N N . THR A 1 196 ? -14.750 -24.168 5.665 1.00 98.62 196 THR A N 1
ATOM 1459 C CA . THR A 1 196 ? -15.256 -25.493 5.296 1.00 98.62 196 THR A CA 1
ATOM 1460 C C . THR A 1 196 ? -16.664 -25.381 4.729 1.00 98.62 196 THR A C 1
ATOM 1462 O O . THR A 1 196 ? -17.582 -24.975 5.440 1.00 98.62 196 THR A O 1
ATOM 1465 N N . ILE A 1 197 ? -16.856 -25.824 3.490 1.00 97.75 197 ILE A N 1
ATOM 1466 C CA . ILE A 1 197 ? -18.159 -26.043 2.856 1.00 97.75 197 ILE A CA 1
ATOM 1467 C C . ILE A 1 197 ? -18.324 -27.559 2.708 1.00 97.75 197 ILE A C 1
ATOM 1469 O O . ILE A 1 197 ? -17.623 -28.179 1.917 1.00 97.75 197 ILE A O 1
ATOM 1473 N N . GLU A 1 198 ? -19.177 -28.192 3.513 1.00 96.44 198 GLU A N 1
ATOM 1474 C CA . GLU A 1 198 ? -19.362 -29.653 3.478 1.00 96.44 198 GLU A CA 1
ATOM 1475 C C . GLU A 1 198 ? -20.222 -30.134 2.289 1.00 96.44 198 GLU A C 1
ATOM 1477 O O . GLU A 1 198 ? -20.765 -29.348 1.516 1.00 96.44 198 GLU A O 1
ATOM 1482 N N . ASP A 1 199 ? -20.368 -31.455 2.148 1.00 93.56 199 ASP A N 1
ATOM 1483 C CA . ASP A 1 199 ? -21.120 -32.098 1.067 1.00 93.56 199 ASP A CA 1
ATOM 1484 C C . ASP A 1 199 ? -22.552 -31.549 0.923 1.00 93.56 199 ASP A C 1
ATOM 1486 O O . ASP A 1 199 ? -23.367 -31.582 1.851 1.00 93.56 199 ASP A O 1
ATOM 1490 N N . GLY A 1 200 ? -22.886 -31.077 -0.279 1.00 90.19 200 GLY A N 1
ATOM 1491 C CA . GLY A 1 200 ? -24.204 -30.526 -0.599 1.00 90.19 200 GLY A CA 1
ATOM 1492 C C . GLY A 1 200 ? -24.569 -29.241 0.155 1.00 90.19 200 GLY A C 1
ATOM 1493 O O . GLY A 1 200 ? -25.734 -28.847 0.120 1.00 90.19 200 GLY A O 1
ATOM 1494 N N . ALA A 1 201 ? -23.625 -28.602 0.853 1.00 94.81 201 ALA A N 1
ATOM 1495 C CA . ALA A 1 201 ? -23.815 -27.264 1.397 1.00 94.81 201 ALA A CA 1
ATOM 1496 C C . ALA A 1 201 ? -23.746 -26.209 0.282 1.00 94.81 201 ALA A C 1
ATOM 1498 O O . ALA A 1 201 ? -22.964 -26.338 -0.657 1.00 94.81 201 ALA A O 1
ATOM 1499 N N . VAL A 1 202 ? -24.551 -25.155 0.393 1.00 95.00 202 VAL A N 1
ATOM 1500 C CA . VAL A 1 202 ? -24.602 -24.047 -0.567 1.00 95.00 202 VAL A CA 1
ATOM 1501 C C . VAL A 1 202 ? -24.054 -22.796 0.108 1.00 95.00 202 VAL A C 1
ATOM 1503 O O . VAL A 1 202 ? -24.621 -22.331 1.093 1.00 95.00 202 VAL A O 1
ATOM 1506 N N . TYR A 1 203 ? -22.967 -22.252 -0.427 1.00 95.44 203 TYR A N 1
ATOM 1507 C CA . TYR A 1 203 ? -22.542 -20.882 -0.161 1.00 95.44 203 TYR A CA 1
ATOM 1508 C C . TYR A 1 203 ? -23.048 -20.021 -1.320 1.00 95.44 203 TYR A C 1
ATOM 1510 O O . TYR A 1 203 ? -22.594 -20.171 -2.451 1.00 95.44 203 TYR A O 1
ATOM 1518 N N . ASP A 1 204 ? -24.073 -19.226 -1.044 1.00 94.19 204 ASP A N 1
ATOM 1519 C CA . ASP A 1 204 ? -24.699 -18.287 -1.963 1.00 94.19 204 ASP A CA 1
ATOM 1520 C C . ASP A 1 204 ? -24.075 -16.909 -1.728 1.00 94.19 204 ASP A C 1
ATOM 1522 O O . ASP A 1 204 ? -24.368 -16.237 -0.743 1.00 94.19 204 ASP A O 1
ATOM 1526 N N . TYR A 1 205 ? -23.113 -16.573 -2.580 1.00 89.75 205 TYR A N 1
ATOM 1527 C CA . TYR A 1 205 ? -22.166 -15.476 -2.394 1.00 89.75 205 TYR A CA 1
ATOM 1528 C C . TYR A 1 205 ? -22.593 -14.165 -3.076 1.00 89.75 205 TYR A C 1
ATOM 1530 O O . TYR A 1 205 ? -21.981 -13.132 -2.807 1.00 89.75 205 TYR A O 1
ATOM 1538 N N . ASP A 1 206 ? -23.631 -14.191 -3.922 1.00 88.69 206 ASP A N 1
ATOM 1539 C CA . ASP A 1 206 ? -24.069 -13.059 -4.752 1.00 88.69 206 ASP A CA 1
ATOM 1540 C C . ASP A 1 206 ? -22.877 -12.379 -5.474 1.00 88.69 206 ASP A C 1
ATOM 1542 O O . ASP A 1 206 ? -22.202 -13.006 -6.294 1.00 88.69 206 ASP A O 1
ATOM 1546 N N . ASP A 1 207 ? -22.604 -11.113 -5.175 1.00 89.62 207 ASP A N 1
ATOM 1547 C CA . ASP A 1 207 ? -21.501 -10.278 -5.666 1.00 89.62 207 ASP A CA 1
ATOM 1548 C C . ASP A 1 207 ? -20.524 -9.883 -4.539 1.00 89.62 207 ASP A C 1
ATOM 1550 O O . ASP A 1 207 ? -19.912 -8.815 -4.558 1.00 89.62 207 ASP A O 1
ATOM 1554 N N . ASN A 1 208 ? -20.349 -10.749 -3.535 1.00 95.06 208 ASN A N 1
ATOM 1555 C CA . ASN A 1 208 ? -19.441 -10.475 -2.427 1.00 95.06 208 ASN A CA 1
ATOM 1556 C C . ASN A 1 208 ? -17.961 -10.776 -2.722 1.00 95.06 208 ASN A C 1
ATOM 1558 O O . ASN A 1 208 ? -17.609 -11.604 -3.561 1.00 95.06 208 ASN A O 1
ATOM 1562 N N . THR A 1 209 ? -17.071 -10.198 -1.920 1.00 96.94 209 THR A N 1
ATOM 1563 C CA . THR A 1 209 ? -15.677 -10.641 -1.825 1.00 96.94 209 THR A CA 1
ATOM 1564 C C . THR A 1 209 ? -15.493 -11.567 -0.625 1.00 96.94 209 THR A C 1
ATOM 1566 O O . THR A 1 209 ? -15.785 -11.204 0.520 1.00 96.94 209 THR A O 1
ATOM 1569 N N . THR A 1 210 ? -14.967 -12.767 -0.877 1.00 98.38 210 THR A N 1
ATOM 1570 C CA . THR A 1 210 ? -14.494 -13.692 0.161 1.00 98.38 210 THR A CA 1
ATOM 1571 C C . THR A 1 210 ? -13.024 -13.419 0.459 1.00 98.38 210 THR A C 1
ATOM 1573 O O . THR A 1 210 ? -12.177 -13.499 -0.429 1.00 98.38 210 THR A O 1
ATOM 1576 N N . ILE A 1 211 ? -12.713 -13.094 1.710 1.00 98.50 211 ILE A N 1
ATOM 1577 C CA . ILE A 1 211 ? -11.411 -12.572 2.125 1.00 98.50 211 ILE A CA 1
ATOM 1578 C C . ILE A 1 211 ? -10.793 -13.523 3.149 1.00 98.50 211 ILE A C 1
ATOM 1580 O O . ILE A 1 211 ? -11.347 -13.724 4.225 1.00 98.50 211 ILE A O 1
ATOM 1584 N N . PHE A 1 212 ? -9.613 -14.064 2.862 1.00 98.31 212 PHE A N 1
ATOM 1585 C CA . PHE A 1 212 ? -8.795 -14.769 3.845 1.00 98.31 212 PHE A CA 1
ATOM 1586 C C . PHE A 1 212 ? -7.776 -13.804 4.447 1.00 98.31 212 PHE A C 1
ATOM 1588 O O . PHE A 1 212 ? -6.770 -13.505 3.807 1.00 98.31 212 PHE A O 1
ATOM 1595 N N . ASN A 1 213 ? -8.022 -13.332 5.671 1.00 93.38 213 ASN A N 1
ATOM 1596 C CA . ASN A 1 213 ? -7.187 -12.336 6.345 1.00 93.38 213 ASN A CA 1
ATOM 1597 C C . ASN A 1 213 ? -6.711 -12.832 7.716 1.00 93.38 213 ASN A C 1
ATOM 1599 O O . ASN A 1 213 ? -7.487 -12.862 8.667 1.00 93.38 213 ASN A O 1
ATOM 1603 N N . GLY A 1 214 ? -5.437 -13.211 7.830 1.00 89.50 214 GLY A N 1
ATOM 1604 C CA . GLY A 1 214 ? -4.848 -13.585 9.120 1.00 89.50 214 GLY A CA 1
ATOM 1605 C C . GLY A 1 214 ? -3.446 -14.177 9.006 1.00 89.50 214 GLY A C 1
ATOM 1606 O O . GLY A 1 214 ? -3.035 -14.601 7.930 1.00 89.50 214 GLY A O 1
ATOM 1607 N N . SER A 1 215 ? -2.742 -14.299 10.129 1.00 87.69 215 SER A N 1
ATOM 1608 C CA . SER A 1 215 ? -1.313 -14.661 10.184 1.00 87.69 215 SER A CA 1
ATOM 1609 C C . SER A 1 215 ? -1.004 -16.166 10.232 1.00 87.69 215 SER A C 1
ATOM 1611 O O . SER A 1 215 ? 0.154 -16.570 10.297 1.00 87.69 215 SER A O 1
ATOM 1613 N N . GLN A 1 216 ? -2.024 -17.029 10.235 1.00 94.50 216 GLN A N 1
ATOM 1614 C CA . GLN A 1 216 ? -1.859 -18.487 10.323 1.00 94.50 216 GLN A CA 1
ATOM 1615 C C . GLN A 1 216 ? -2.149 -19.186 8.998 1.00 94.50 216 GLN A C 1
ATOM 1617 O O . GLN A 1 216 ? -2.998 -18.733 8.236 1.00 94.50 216 GLN A O 1
ATOM 1622 N N . ASN A 1 217 ? -1.529 -20.346 8.767 1.00 96.25 217 ASN A N 1
ATOM 1623 C CA . ASN A 1 217 ? -1.894 -21.203 7.640 1.00 96.25 217 ASN A CA 1
ATOM 1624 C C . ASN A 1 217 ? -3.380 -21.592 7.690 1.00 96.25 217 ASN A C 1
ATOM 1626 O O . ASN A 1 217 ? -3.932 -21.873 8.757 1.00 96.25 217 ASN A O 1
ATOM 1630 N N . ALA A 1 218 ? -3.995 -21.619 6.517 1.00 97.56 218 ALA A N 1
ATOM 1631 C CA . ALA A 1 218 ? -5.428 -21.717 6.303 1.00 97.56 218 ALA A CA 1
ATOM 1632 C C . ALA A 1 218 ? -5.762 -22.821 5.295 1.00 97.56 218 ALA A C 1
ATOM 1634 O O . ALA A 1 218 ? -4.959 -23.155 4.423 1.00 97.56 218 ALA A O 1
ATOM 1635 N N . THR A 1 219 ? -6.970 -23.368 5.384 1.00 98.12 219 THR A N 1
ATOM 1636 C CA . THR A 1 219 ? -7.512 -24.310 4.401 1.00 98.12 219 THR A CA 1
ATOM 1637 C C . THR A 1 219 ? -8.905 -23.879 3.954 1.00 98.12 219 THR A C 1
ATOM 1639 O O . THR A 1 219 ? -9.780 -23.655 4.792 1.00 98.12 219 THR A O 1
ATOM 1642 N N . LEU A 1 220 ? -9.115 -23.807 2.637 1.00 98.31 220 LEU A N 1
ATOM 1643 C CA . LEU A 1 220 ? -10.438 -23.753 2.017 1.00 98.31 220 LEU A CA 1
ATOM 1644 C C . LEU A 1 220 ? -10.830 -25.170 1.598 1.00 98.31 220 LEU A C 1
ATOM 1646 O O . LEU A 1 220 ? -10.278 -25.720 0.645 1.00 98.31 220 LEU A O 1
ATOM 1650 N N . TYR A 1 221 ? -11.769 -25.764 2.326 1.00 97.94 221 TYR A N 1
ATOM 1651 C CA . TYR A 1 221 ? -12.285 -27.099 2.065 1.00 97.94 221 TYR A CA 1
ATOM 1652 C C . TYR A 1 221 ? -13.648 -27.036 1.377 1.00 97.94 221 TYR A C 1
ATOM 1654 O O . TYR A 1 221 ? -14.578 -26.430 1.911 1.00 97.94 221 TYR A O 1
ATOM 1662 N N . ILE A 1 222 ? -13.786 -27.727 0.242 1.00 96.00 222 ILE A N 1
ATOM 1663 C CA . ILE A 1 222 ? -15.049 -27.861 -0.496 1.00 96.00 222 ILE A CA 1
ATOM 1664 C C . ILE A 1 222 ? -15.418 -29.343 -0.643 1.00 96.00 222 ILE A C 1
ATOM 1666 O O . ILE A 1 222 ? -14.667 -30.146 -1.200 1.00 96.00 222 ILE A O 1
ATOM 1670 N N . GLY A 1 223 ? -16.584 -29.707 -0.116 1.00 94.62 223 GLY A N 1
ATOM 1671 C CA . GLY A 1 223 ? -17.159 -31.046 -0.183 1.00 94.62 223 GLY A CA 1
ATOM 1672 C C . GLY A 1 223 ? -17.788 -31.380 -1.539 1.00 94.62 223 GLY A C 1
ATOM 1673 O O . GLY A 1 223 ? -17.661 -30.657 -2.527 1.00 94.62 223 GLY A O 1
ATOM 1674 N N . ASP A 1 224 ? -18.493 -32.506 -1.586 1.00 93.12 224 ASP A N 1
ATOM 1675 C CA . ASP A 1 224 ? -19.143 -33.003 -2.798 1.00 93.12 224 ASP A CA 1
ATOM 1676 C C . ASP A 1 224 ? -20.341 -32.122 -3.212 1.00 93.12 224 ASP A C 1
ATOM 1678 O O . ASP A 1 224 ? -21.326 -31.989 -2.479 1.00 93.12 224 ASP A O 1
ATOM 1682 N N . ILE A 1 225 ? -20.323 -31.601 -4.443 1.00 90.50 225 ILE A N 1
ATOM 1683 C CA . ILE A 1 225 ? -21.432 -30.829 -5.028 1.00 90.50 225 ILE A CA 1
ATOM 1684 C C . ILE A 1 225 ? -22.461 -31.802 -5.627 1.00 90.50 225 ILE A C 1
ATOM 1686 O O . ILE A 1 225 ? -22.371 -32.236 -6.774 1.00 90.50 225 ILE A O 1
ATOM 1690 N N . THR A 1 226 ? -23.436 -32.226 -4.823 1.00 86.06 226 THR A N 1
ATOM 1691 C CA . THR A 1 226 ? -24.364 -33.310 -5.212 1.00 86.06 226 THR A CA 1
ATOM 1692 C C . THR A 1 226 ? -25.728 -32.845 -5.717 1.00 86.06 226 THR A C 1
ATOM 1694 O O . THR A 1 226 ? -26.365 -33.590 -6.462 1.00 86.06 226 THR A O 1
ATOM 1697 N N . ALA A 1 227 ? -26.176 -31.648 -5.330 1.00 82.88 227 ALA A N 1
ATOM 1698 C CA . ALA A 1 227 ? -27.533 -31.161 -5.603 1.00 82.88 227 ALA A CA 1
ATOM 1699 C C . ALA A 1 227 ? -27.633 -29.633 -5.815 1.00 82.88 227 ALA A C 1
ATOM 1701 O O . ALA A 1 227 ? -28.730 -29.084 -5.752 1.00 82.88 227 ALA A O 1
ATOM 1702 N N . ILE A 1 228 ? -26.506 -28.948 -6.041 1.00 87.88 228 ILE A N 1
ATOM 1703 C CA . ILE A 1 228 ? -26.457 -27.491 -6.250 1.00 87.88 228 ILE A CA 1
ATOM 1704 C C . ILE A 1 228 ? -26.616 -27.201 -7.743 1.00 87.88 228 ILE A C 1
ATOM 1706 O O . ILE A 1 228 ? -26.087 -27.939 -8.572 1.00 87.88 228 ILE A O 1
ATOM 1710 N N . THR A 1 229 ? -27.352 -26.147 -8.075 1.00 87.56 229 THR A N 1
ATOM 1711 C CA . THR A 1 229 ? -27.567 -25.667 -9.449 1.00 87.56 229 THR A CA 1
ATOM 1712 C C . THR A 1 229 ? -27.374 -24.149 -9.489 1.00 87.56 229 THR A C 1
ATOM 1714 O O . THR A 1 229 ? -27.366 -23.528 -8.427 1.00 87.56 229 THR A O 1
ATOM 1717 N N . PRO A 1 230 ? -27.311 -23.499 -10.663 1.00 85.31 230 PRO A N 1
ATOM 1718 C CA . PRO A 1 230 ? -27.206 -22.043 -10.741 1.00 85.31 230 PRO A CA 1
ATOM 1719 C C . PRO A 1 230 ? -28.393 -21.329 -10.087 1.00 85.31 230 PRO A C 1
ATOM 1721 O O . PRO A 1 230 ? -28.230 -20.262 -9.524 1.00 85.31 230 PRO A O 1
ATOM 1724 N N . ALA A 1 231 ? -29.579 -21.950 -10.067 1.00 84.06 231 ALA A N 1
ATOM 1725 C CA . ALA A 1 231 ? -30.748 -21.422 -9.357 1.00 84.06 231 ALA A CA 1
ATOM 1726 C C . ALA A 1 231 ? -30.638 -21.513 -7.820 1.00 84.06 231 ALA A C 1
ATOM 1728 O O . ALA A 1 231 ? -31.530 -21.047 -7.114 1.00 84.06 231 ALA A O 1
ATOM 1729 N N . SER A 1 232 ? -29.596 -22.168 -7.300 1.00 84.50 232 SER A N 1
ATOM 1730 C CA . SER A 1 232 ? -29.319 -22.279 -5.867 1.00 84.50 232 SER A CA 1
ATOM 1731 C C . SER A 1 232 ? -28.548 -21.079 -5.311 1.00 84.50 232 SER A C 1
ATOM 1733 O O . SER A 1 232 ? -28.441 -20.993 -4.091 1.00 84.50 232 SER A O 1
ATOM 1735 N N . VAL A 1 233 ? -28.019 -20.199 -6.171 1.00 85.50 233 VAL A N 1
ATOM 1736 C CA . VAL A 1 233 ? -27.265 -18.993 -5.794 1.00 85.50 233 VAL A CA 1
ATOM 1737 C C . VAL A 1 233 ? -27.758 -17.767 -6.576 1.00 85.50 233 VAL A C 1
ATOM 1739 O O . VAL A 1 233 ? -28.307 -17.916 -7.667 1.00 85.50 233 VAL A O 1
ATOM 1742 N N . GLY A 1 234 ? -27.578 -16.556 -6.052 1.00 76.81 234 GLY A N 1
ATOM 1743 C CA . GLY A 1 234 ? -27.988 -15.298 -6.697 1.00 76.81 234 GLY A CA 1
ATOM 1744 C C . GLY A 1 234 ? -26.999 -14.743 -7.730 1.00 76.81 234 GLY A C 1
ATOM 1745 O O . GLY A 1 234 ? -27.176 -13.641 -8.245 1.00 76.81 234 GLY A O 1
ATOM 1746 N N . TYR A 1 235 ? -25.979 -15.518 -8.086 1.00 74.81 235 TYR A N 1
ATOM 1747 C CA . TYR A 1 235 ? -24.952 -15.149 -9.052 1.00 74.81 235 TYR A CA 1
ATOM 1748 C C . TYR A 1 235 ? -25.369 -15.369 -10.509 1.00 74.81 235 TYR A C 1
ATOM 1750 O O . TYR A 1 235 ? -25.960 -16.387 -10.874 1.00 74.81 235 TYR A O 1
ATOM 1758 N N . THR A 1 236 ? -24.949 -14.445 -11.374 1.00 78.75 236 THR A N 1
ATOM 1759 C CA . THR A 1 236 ? -24.950 -14.662 -12.823 1.00 78.75 236 THR A CA 1
ATOM 1760 C C . THR A 1 236 ? -23.565 -15.099 -13.271 1.00 78.75 236 THR A C 1
ATOM 1762 O O . THR A 1 236 ? -22.593 -14.366 -13.108 1.00 78.75 236 THR A O 1
ATOM 1765 N N . ASP A 1 237 ? -23.481 -16.282 -13.874 1.00 84.81 237 ASP A N 1
ATOM 1766 C CA . ASP A 1 237 ? -22.220 -16.787 -14.396 1.00 84.81 237 ASP A CA 1
ATOM 1767 C C . ASP A 1 237 ? -21.672 -15.883 -15.525 1.00 84.81 237 ASP A C 1
ATOM 1769 O O . ASP A 1 237 ? -22.424 -15.537 -16.440 1.00 84.81 237 ASP A O 1
ATOM 1773 N N . PRO A 1 238 ? -20.379 -15.500 -15.506 1.00 83.44 238 PRO A N 1
ATOM 1774 C CA . PRO A 1 238 ? -19.751 -14.661 -16.521 1.00 83.44 238 PRO A CA 1
ATOM 1775 C C . PRO A 1 238 ? -19.687 -15.344 -17.894 1.00 83.44 238 PRO A C 1
ATOM 1777 O O . PRO A 1 238 ? -19.446 -14.672 -18.896 1.00 83.44 238 PRO A O 1
ATOM 1780 N N . GLU A 1 239 ? -19.892 -16.662 -17.978 1.00 84.38 239 GLU A N 1
ATOM 1781 C CA . GLU A 1 239 ? -20.055 -17.414 -19.232 1.00 84.38 239 GLU A CA 1
ATOM 1782 C C . GLU A 1 239 ? -21.492 -17.315 -19.790 1.00 84.38 239 GLU A C 1
ATOM 1784 O O . GLU A 1 239 ? -21.752 -17.729 -20.920 1.00 84.38 239 GLU A O 1
ATOM 1789 N N . GLY A 1 240 ? -22.417 -16.696 -19.050 1.00 83.00 240 GLY A N 1
ATOM 1790 C CA . GLY A 1 240 ? -23.765 -16.358 -19.493 1.00 83.00 240 GLY A CA 1
ATOM 1791 C C . GLY A 1 240 ? -24.855 -17.361 -19.084 1.00 83.00 240 GLY A C 1
ATOM 1792 O O . GLY A 1 240 ? -24.601 -18.383 -18.440 1.00 83.00 240 GLY A O 1
ATOM 1793 N N . PRO A 1 241 ? -26.121 -17.070 -19.444 1.00 78.06 241 PRO A N 1
ATOM 1794 C CA . PRO A 1 241 ? -27.266 -17.874 -19.034 1.00 78.06 241 PRO A CA 1
ATOM 1795 C C . PRO A 1 241 ? -27.230 -19.272 -19.668 1.00 78.06 241 PRO A C 1
ATOM 1797 O O . PRO A 1 241 ? -27.224 -19.412 -20.890 1.00 78.06 241 PRO A O 1
ATOM 1800 N N . GLY A 1 242 ? -27.267 -20.309 -18.827 1.00 78.00 242 GLY A N 1
ATOM 1801 C CA . GLY A 1 242 ? -27.269 -21.718 -19.243 1.00 78.00 242 GLY A CA 1
ATOM 1802 C C . GLY A 1 242 ? -25.966 -22.471 -18.963 1.00 78.00 242 GLY A C 1
ATOM 1803 O O . GLY A 1 242 ? -25.949 -23.691 -19.129 1.00 78.00 242 GLY A O 1
ATOM 1804 N N . PHE A 1 243 ? -24.913 -21.783 -18.512 1.00 85.12 243 PHE A N 1
ATOM 1805 C CA . PHE A 1 243 ? -23.729 -22.432 -17.953 1.00 85.12 243 PHE A CA 1
ATOM 1806 C C . PHE A 1 243 ? -23.968 -22.826 -16.486 1.00 85.12 243 PHE A C 1
ATOM 1808 O O . PHE A 1 243 ? -24.609 -22.092 -15.734 1.00 85.12 243 PHE A O 1
ATOM 1815 N N . ASP A 1 244 ? -23.472 -23.999 -16.091 1.00 88.25 244 ASP A N 1
ATOM 1816 C CA . ASP A 1 244 ? -23.627 -24.542 -14.741 1.00 88.25 244 ASP A CA 1
ATOM 1817 C C . ASP A 1 244 ? -22.272 -25.037 -14.200 1.00 88.25 244 ASP A C 1
ATOM 1819 O O . ASP A 1 244 ? -21.886 -26.175 -14.487 1.00 88.25 244 ASP A O 1
ATOM 1823 N N . PRO A 1 245 ? -21.539 -24.223 -13.410 1.00 89.12 245 PRO A N 1
ATOM 1824 C CA . PRO A 1 245 ? -20.265 -24.650 -12.827 1.00 89.12 245 PRO A CA 1
ATOM 1825 C C . PRO A 1 245 ? -20.439 -25.792 -11.808 1.00 89.12 245 PRO A C 1
ATOM 1827 O O . PRO A 1 245 ? -19.534 -26.608 -11.613 1.00 89.12 245 PRO A O 1
ATOM 1830 N N . TYR A 1 246 ? -21.618 -25.921 -11.191 1.00 90.38 246 TYR A N 1
ATOM 1831 C CA . TYR A 1 246 ? -21.894 -26.952 -10.192 1.00 90.38 246 TYR A CA 1
ATOM 1832 C C . TYR A 1 246 ? -22.013 -28.344 -10.814 1.00 90.38 246 TYR A C 1
ATOM 1834 O O . TYR A 1 246 ? -21.617 -29.333 -10.187 1.00 90.38 246 TYR A O 1
ATOM 1842 N N . ALA A 1 247 ? -22.478 -28.436 -12.064 1.00 89.44 247 ALA A N 1
ATOM 1843 C CA . ALA A 1 247 ? -22.490 -29.686 -12.825 1.00 89.44 247 ALA A CA 1
ATOM 1844 C C . ALA A 1 247 ? -21.079 -30.281 -12.991 1.00 89.44 247 ALA A C 1
ATOM 1846 O O . ALA A 1 247 ? -20.923 -31.507 -12.997 1.00 89.44 247 ALA A O 1
ATOM 1847 N N . ASP A 1 248 ? -20.055 -29.424 -13.044 1.00 89.06 248 ASP A N 1
ATOM 1848 C CA . ASP A 1 248 ? -18.646 -29.810 -13.116 1.00 89.06 248 ASP A CA 1
ATOM 1849 C C . ASP A 1 248 ? -17.967 -29.922 -11.737 1.00 89.06 248 ASP A C 1
ATOM 1851 O O . ASP A 1 248 ? -16.763 -30.179 -11.662 1.00 89.06 248 ASP A O 1
ATOM 1855 N N . TRP A 1 249 ? -18.720 -29.802 -10.637 1.00 90.94 249 TRP A N 1
ATOM 1856 C CA . TRP A 1 249 ? -18.209 -29.806 -9.258 1.00 90.94 249 TRP A CA 1
ATOM 1857 C C . TRP A 1 249 ? -17.182 -28.695 -9.007 1.00 90.94 249 TRP A C 1
ATOM 1859 O O . TRP A 1 249 ? -16.136 -28.921 -8.396 1.00 90.94 249 TRP A O 1
ATOM 1869 N N . GLU A 1 250 ? -17.451 -27.508 -9.533 1.00 92.31 250 GLU A N 1
ATOM 1870 C CA . GLU A 1 250 ? -16.661 -26.301 -9.324 1.00 92.31 250 GLU A CA 1
ATOM 1871 C C . GLU A 1 250 ? -17.477 -25.303 -8.507 1.00 92.31 250 GLU A C 1
ATOM 1873 O O . GLU A 1 250 ? -18.648 -25.065 -8.804 1.00 92.31 250 GLU A O 1
ATOM 1878 N N . HIS A 1 251 ? -16.874 -24.743 -7.461 1.00 93.38 251 HIS A N 1
ATOM 1879 C CA . HIS A 1 251 ? -17.535 -23.771 -6.605 1.00 93.38 251 HIS A CA 1
ATOM 1880 C C . HIS A 1 251 ? -17.172 -22.343 -7.031 1.00 93.38 251 HIS A C 1
ATOM 1882 O O . HIS A 1 251 ? -16.014 -21.936 -6.894 1.00 93.38 251 HIS A O 1
ATOM 1888 N N . PRO A 1 252 ? -18.120 -21.579 -7.580 1.00 93.00 252 PRO A N 1
ATOM 1889 C CA . PRO A 1 252 ? -17.875 -20.190 -7.914 1.00 93.00 252 PRO A CA 1
ATOM 1890 C C . PRO A 1 252 ? -17.849 -19.290 -6.668 1.00 93.00 252 PRO A C 1
ATOM 1892 O O . PRO A 1 252 ? -18.494 -19.569 -5.663 1.00 93.00 252 PRO A O 1
ATOM 1895 N N . PHE A 1 253 ? -17.087 -18.211 -6.778 1.00 94.69 253 PHE A N 1
ATOM 1896 C CA . PHE A 1 253 ? -17.011 -17.044 -5.910 1.00 94.69 253 PHE A CA 1
ATOM 1897 C C . PHE A 1 253 ? -17.129 -15.806 -6.804 1.00 94.69 253 PHE A C 1
ATOM 1899 O O . PHE A 1 253 ? -16.756 -15.861 -7.982 1.00 94.69 253 PHE A O 1
ATOM 1906 N N . TYR A 1 254 ? -17.601 -14.683 -6.263 1.00 93.75 254 TYR A N 1
ATOM 1907 C CA . TYR A 1 254 ? -17.497 -13.405 -6.964 1.00 93.75 254 TYR A CA 1
ATOM 1908 C C . TYR A 1 254 ? -16.084 -12.832 -6.800 1.00 93.75 254 TYR A C 1
ATOM 1910 O O . TYR A 1 254 ? -15.246 -13.108 -7.652 1.00 93.75 254 TYR A O 1
ATOM 1918 N N . GLY A 1 255 ? -15.776 -12.128 -5.711 1.00 95.69 255 GLY A N 1
ATOM 1919 C CA . GLY A 1 255 ? -14.426 -11.645 -5.403 1.00 95.69 255 GLY A CA 1
ATOM 1920 C C . GLY A 1 255 ? -13.664 -12.601 -4.484 1.00 95.69 255 GLY A C 1
ATOM 1921 O O . GLY A 1 255 ? -14.264 -13.263 -3.629 1.00 95.69 255 GLY A O 1
ATOM 1922 N N . PHE A 1 256 ? -12.338 -12.667 -4.619 1.00 97.94 256 PHE A N 1
ATOM 1923 C CA . PHE A 1 256 ? -11.502 -13.538 -3.786 1.00 97.94 256 PHE A CA 1
ATOM 1924 C C . PHE A 1 256 ? -10.174 -12.878 -3.404 1.00 97.94 256 PHE A C 1
ATOM 1926 O O . PHE A 1 256 ? -9.316 -12.645 -4.254 1.00 97.94 256 PHE A O 1
ATOM 1933 N N . THR A 1 257 ? -9.973 -12.632 -2.110 1.00 98.06 257 THR A N 1
ATOM 1934 C CA . THR A 1 257 ? -8.768 -11.974 -1.588 1.00 98.06 257 THR A CA 1
ATOM 1935 C C . THR A 1 257 ? -8.022 -12.879 -0.613 1.00 98.06 257 THR A C 1
ATOM 1937 O O . THR A 1 257 ? -8.611 -13.460 0.298 1.00 98.06 257 THR A O 1
ATOM 1940 N N . VAL A 1 258 ? -6.703 -12.956 -0.762 1.00 97.12 258 VAL A N 1
ATOM 1941 C CA . VAL A 1 258 ? -5.775 -13.653 0.129 1.00 97.12 258 VAL A CA 1
ATOM 1942 C C . VAL A 1 258 ? -4.792 -12.631 0.695 1.00 97.12 258 VAL A C 1
ATOM 1944 O O . VAL A 1 258 ? -3.965 -12.079 -0.028 1.00 97.12 258 VAL A O 1
ATOM 1947 N N . ASN A 1 259 ? -4.882 -12.387 1.999 1.00 94.25 259 ASN A N 1
ATOM 1948 C CA . ASN A 1 259 ? -3.962 -11.543 2.754 1.00 94.25 259 ASN A CA 1
ATOM 1949 C C . ASN A 1 259 ? -3.444 -12.329 3.969 1.00 94.25 259 ASN A C 1
ATOM 1951 O O . ASN A 1 259 ? -4.032 -12.322 5.056 1.00 94.25 259 ASN A O 1
ATOM 1955 N N . LYS A 1 260 ? -2.371 -13.095 3.758 1.00 90.38 260 LYS A N 1
ATOM 1956 C CA . LYS A 1 260 ? -1.795 -13.996 4.761 1.00 90.38 260 LYS A CA 1
ATOM 1957 C C . LYS A 1 260 ? -0.442 -13.461 5.224 1.00 90.38 260 LYS A C 1
ATOM 1959 O O . LYS A 1 260 ? 0.613 -13.857 4.728 1.00 90.38 260 LYS A O 1
ATOM 1964 N N . THR A 1 261 ? -0.492 -12.563 6.207 1.00 80.88 261 THR A N 1
ATOM 1965 C CA . THR A 1 261 ? 0.688 -11.890 6.766 1.00 80.88 261 THR A CA 1
ATOM 1966 C C . THR A 1 261 ? 1.691 -12.877 7.378 1.00 80.88 261 THR A C 1
ATOM 1968 O O . THR A 1 261 ? 1.356 -14.013 7.723 1.00 80.88 261 THR A O 1
ATOM 1971 N N . GLY A 1 262 ? 2.961 -12.467 7.480 1.00 76.31 262 GLY A N 1
ATOM 1972 C CA . GLY A 1 262 ? 4.036 -13.312 8.021 1.00 76.31 262 GLY A CA 1
ATOM 1973 C C . GLY A 1 262 ? 4.444 -14.488 7.122 1.00 76.31 262 GLY A C 1
ATOM 1974 O O . GLY A 1 262 ? 5.063 -15.434 7.605 1.00 76.31 262 GLY A O 1
ATOM 1975 N N . GLY A 1 263 ? 4.086 -14.455 5.833 1.00 78.00 263 GLY A N 1
ATOM 1976 C CA . GLY A 1 263 ? 4.386 -15.528 4.877 1.00 78.00 263 GLY A CA 1
ATOM 1977 C C . GLY A 1 263 ? 3.482 -16.757 5.013 1.00 78.00 263 GLY A C 1
ATOM 1978 O O . GLY A 1 263 ? 3.836 -17.836 4.537 1.00 78.00 263 GLY A O 1
ATOM 1979 N N . ALA A 1 264 ? 2.331 -16.624 5.678 1.00 91.00 264 ALA A N 1
ATOM 1980 C CA . ALA A 1 264 ? 1.376 -17.713 5.834 1.00 91.00 264 ALA A CA 1
ATOM 1981 C C . ALA A 1 264 ? 0.718 -18.113 4.497 1.00 91.00 264 ALA A C 1
ATOM 1983 O O . ALA A 1 264 ? 0.726 -17.379 3.506 1.00 91.00 264 ALA A O 1
ATOM 1984 N N . ARG A 1 265 ? 0.141 -19.317 4.475 1.00 93.81 265 ARG A N 1
ATOM 1985 C CA . ARG A 1 265 ? -0.385 -19.969 3.267 1.00 93.81 265 ARG A CA 1
ATOM 1986 C C . ARG A 1 265 ? -1.873 -20.289 3.375 1.00 93.81 265 ARG A C 1
ATOM 1988 O O . ARG A 1 265 ? -2.310 -20.799 4.408 1.00 93.81 265 ARG A O 1
ATOM 1995 N N . LEU A 1 266 ? -2.628 -20.078 2.298 1.00 96.75 266 LEU A N 1
ATOM 1996 C CA . LEU A 1 266 ? -3.960 -20.659 2.091 1.00 96.75 266 LEU A CA 1
ATOM 1997 C C . LEU A 1 266 ? -3.848 -21.892 1.189 1.00 96.75 266 LEU A C 1
ATOM 1999 O O . LEU A 1 266 ? -3.287 -21.791 0.106 1.00 96.75 266 LEU A O 1
ATOM 2003 N N . THR A 1 267 ? -4.388 -23.036 1.607 1.00 95.81 267 THR A N 1
ATOM 2004 C CA . THR A 1 267 ? -4.369 -24.287 0.827 1.00 95.81 267 THR A CA 1
ATOM 2005 C C . THR A 1 267 ? -5.783 -24.717 0.431 1.00 95.81 267 THR A C 1
ATOM 2007 O O . THR A 1 267 ? -6.700 -24.671 1.254 1.00 95.81 267 THR A O 1
ATOM 2010 N N . LEU A 1 268 ? -5.974 -25.155 -0.814 1.00 95.00 268 LEU A N 1
ATOM 2011 C CA . LEU A 1 268 ? -7.237 -25.733 -1.282 1.00 95.00 268 LEU A CA 1
ATOM 2012 C C . LEU A 1 268 ? -7.363 -27.213 -0.896 1.00 95.00 268 LEU A C 1
ATOM 2014 O O . LEU A 1 268 ? -6.392 -27.961 -0.947 1.00 95.00 268 LEU A O 1
ATOM 2018 N N . ALA A 1 269 ? -8.570 -27.661 -0.550 1.00 94.25 269 ALA A N 1
ATOM 2019 C CA . ALA A 1 269 ? -8.846 -29.051 -0.202 1.00 94.25 269 ALA A CA 1
ATOM 2020 C C . ALA A 1 269 ? -10.252 -29.493 -0.636 1.00 94.25 269 ALA A C 1
ATOM 2022 O O . ALA A 1 269 ? -11.195 -28.705 -0.670 1.00 94.25 269 ALA A O 1
ATOM 2023 N N . SER A 1 270 ? -10.410 -30.787 -0.916 1.00 92.75 270 SER A N 1
ATOM 2024 C CA . SER A 1 270 ? -11.707 -31.403 -1.206 1.00 92.75 270 SER A CA 1
ATOM 2025 C C . SER A 1 270 ? -11.815 -32.807 -0.613 1.00 92.75 270 SER A C 1
ATOM 2027 O O . SER A 1 270 ? -10.834 -33.381 -0.129 1.00 92.75 270 SER A O 1
ATOM 2029 N N . LYS A 1 271 ? -13.020 -33.380 -0.625 1.00 91.56 271 LYS A N 1
ATOM 2030 C CA . LYS A 1 271 ? -13.263 -34.747 -0.154 1.00 91.56 271 LYS A CA 1
ATOM 2031 C C . LYS A 1 271 ? -12.625 -35.777 -1.089 1.00 91.56 271 LYS A C 1
ATOM 2033 O O . LYS A 1 271 ? -12.918 -35.779 -2.273 1.00 91.56 271 LYS A O 1
ATOM 2038 N N . ASN A 1 272 ? -11.815 -36.690 -0.542 1.00 88.75 272 ASN A N 1
ATOM 2039 C CA . ASN A 1 272 ? -11.270 -37.877 -1.226 1.00 88.75 272 ASN A CA 1
ATOM 2040 C C . ASN A 1 272 ? -10.892 -37.659 -2.716 1.00 88.75 272 ASN A C 1
ATOM 2042 O O . ASN A 1 272 ? -11.388 -38.395 -3.579 1.00 88.75 272 ASN A O 1
ATOM 2046 N N . PRO A 1 273 ? -10.048 -36.661 -3.045 1.00 87.31 273 PRO A N 1
ATOM 2047 C CA . PRO A 1 273 ? -9.622 -36.430 -4.421 1.00 87.31 273 PRO A CA 1
ATOM 2048 C C . PRO A 1 273 ? -8.909 -37.672 -4.966 1.00 87.31 273 PRO A C 1
ATOM 2050 O O . PRO A 1 273 ? -8.174 -38.356 -4.249 1.00 87.31 273 PRO A O 1
ATOM 2053 N N . GLY A 1 274 ? -9.119 -37.993 -6.241 1.00 83.75 274 GLY A N 1
ATOM 2054 C CA . GLY A 1 274 ? -8.510 -39.188 -6.821 1.00 83.75 274 GLY A CA 1
ATOM 2055 C C . GLY A 1 274 ? -8.665 -39.313 -8.329 1.00 83.75 274 GLY A C 1
ATOM 2056 O O . GLY A 1 274 ? -9.311 -38.497 -8.982 1.00 83.75 274 GLY A O 1
ATOM 2057 N N . SER A 1 275 ? -8.057 -40.366 -8.880 1.00 76.56 275 SER A N 1
ATOM 2058 C CA . SER A 1 275 ? -8.132 -40.712 -10.302 1.00 76.56 275 SER A CA 1
ATOM 2059 C C . SER A 1 275 ? -9.175 -41.792 -10.550 1.00 76.56 275 SER A C 1
ATOM 2061 O O . SER A 1 275 ? -9.167 -42.829 -9.887 1.00 76.56 275 SER A O 1
ATOM 2063 N N . THR A 1 276 ? -10.027 -41.604 -11.556 1.00 68.38 276 THR A N 1
ATOM 2064 C CA . THR A 1 276 ? -10.866 -42.691 -12.096 1.00 68.38 276 THR A CA 1
ATOM 2065 C C . THR A 1 276 ? -10.254 -43.355 -13.332 1.00 68.38 276 THR A C 1
ATOM 2067 O O . THR A 1 276 ? -10.856 -44.272 -13.886 1.00 68.38 276 THR A O 1
ATOM 2070 N N . GLY A 1 277 ? -9.099 -42.871 -13.816 1.00 64.75 277 GLY A N 1
ATOM 2071 C CA . GLY A 1 277 ? -8.545 -43.224 -15.131 1.00 64.75 277 GLY A CA 1
ATOM 2072 C C . GLY A 1 277 ? -9.420 -42.805 -16.327 1.00 64.75 277 GLY A C 1
ATOM 2073 O O . GLY A 1 277 ? -9.017 -42.996 -17.471 1.00 64.75 277 GLY A O 1
ATOM 2074 N N . ASN A 1 278 ? -10.606 -42.238 -16.078 1.00 58.06 278 ASN A N 1
ATOM 2075 C CA . ASN A 1 278 ? -11.574 -41.797 -17.072 1.00 58.06 278 ASN A CA 1
ATOM 2076 C C . ASN A 1 278 ? -11.527 -40.264 -17.185 1.00 58.06 278 ASN A C 1
ATOM 2078 O O . ASN A 1 278 ? -11.864 -39.558 -16.236 1.00 58.06 278 ASN A O 1
ATOM 2082 N N . THR A 1 279 ? -11.145 -39.752 -18.355 1.00 64.75 279 THR A N 1
ATOM 2083 C CA . THR A 1 279 ? -10.984 -38.316 -18.656 1.00 64.75 279 THR A CA 1
ATOM 2084 C C . THR A 1 279 ? -12.302 -37.578 -18.930 1.00 64.75 279 THR A C 1
ATOM 2086 O O . THR A 1 279 ? -12.278 -36.442 -19.396 1.00 64.75 279 THR A O 1
ATOM 2089 N N . THR A 1 280 ? -13.452 -38.226 -18.701 1.00 73.25 280 THR A N 1
ATOM 2090 C CA . THR A 1 280 ? -14.783 -37.638 -18.949 1.00 73.25 280 THR A CA 1
ATOM 2091 C C . THR A 1 280 ? -15.632 -37.450 -17.690 1.00 73.25 280 THR A C 1
ATOM 2093 O O . THR A 1 280 ? -16.681 -36.804 -17.756 1.00 73.25 280 THR A O 1
ATOM 2096 N N . ALA A 1 281 ? -15.211 -37.988 -16.542 1.00 85.12 281 ALA A N 1
ATOM 2097 C CA . ALA A 1 281 ? -15.954 -37.894 -15.288 1.00 85.12 281 ALA A CA 1
ATOM 2098 C C . ALA A 1 281 ? -15.354 -36.819 -14.372 1.00 85.12 281 ALA A C 1
ATOM 2100 O O . ALA A 1 281 ? -14.197 -36.924 -13.989 1.00 85.12 281 ALA A O 1
ATOM 2101 N N . VAL A 1 282 ? -16.152 -35.850 -13.918 1.00 87.44 282 VAL A N 1
ATOM 2102 C CA . VAL A 1 282 ? -15.688 -34.775 -13.009 1.00 87.44 282 VAL A CA 1
ATOM 2103 C C . VAL A 1 282 ? -15.475 -35.219 -11.553 1.00 87.44 282 VAL A C 1
ATOM 2105 O O . VAL A 1 282 ? -14.903 -34.483 -10.751 1.00 87.44 282 VAL A O 1
ATOM 2108 N N . LYS A 1 283 ? -15.899 -36.443 -11.205 1.00 87.38 283 LYS A N 1
ATOM 2109 C CA . LYS A 1 283 ? -15.883 -36.993 -9.840 1.00 87.38 283 LYS A CA 1
ATOM 2110 C C . LYS A 1 283 ? -15.422 -38.446 -9.773 1.00 87.38 283 LYS A C 1
ATOM 2112 O O . LYS A 1 283 ? -15.519 -39.181 -10.760 1.00 87.38 283 LYS A O 1
ATOM 2117 N N . THR A 1 284 ? -14.969 -38.877 -8.597 1.00 86.88 284 THR A N 1
ATOM 2118 C CA . THR A 1 284 ? -14.612 -40.277 -8.325 1.00 86.88 284 THR A CA 1
ATOM 2119 C C . THR A 1 284 ? -15.837 -41.144 -8.000 1.00 86.88 284 THR A C 1
ATOM 2121 O O . THR A 1 284 ? -16.914 -40.643 -7.673 1.00 86.88 284 THR A O 1
ATOM 2124 N N . ALA A 1 285 ? -15.686 -42.473 -8.070 1.00 81.69 285 ALA A N 1
ATOM 2125 C CA . ALA A 1 285 ? -16.767 -43.416 -7.757 1.00 81.69 285 ALA A CA 1
ATOM 2126 C C . ALA A 1 285 ? -17.225 -43.368 -6.282 1.00 81.69 285 ALA A C 1
ATOM 2128 O O . ALA A 1 285 ? -18.351 -43.760 -5.986 1.00 81.69 285 ALA A O 1
ATOM 2129 N N . GLY A 1 286 ? -16.363 -42.904 -5.369 1.00 79.88 286 GLY A N 1
ATOM 2130 C CA . GLY A 1 286 ? -16.641 -42.802 -3.931 1.00 79.88 286 GLY A CA 1
ATOM 2131 C C . GLY A 1 286 ? -17.096 -41.416 -3.462 1.00 79.88 286 GLY A C 1
ATOM 2132 O O . GLY A 1 286 ? -17.234 -41.220 -2.255 1.00 79.88 286 GLY A O 1
ATOM 2133 N N . GLY A 1 287 ? -17.310 -40.470 -4.384 1.00 84.94 287 GLY A N 1
ATOM 2134 C CA . GLY A 1 287 ? -17.385 -39.044 -4.055 1.00 84.94 287 GLY A CA 1
ATOM 2135 C C . GLY A 1 287 ? -15.986 -38.426 -3.970 1.00 84.94 287 GLY A C 1
ATOM 2136 O O . GLY A 1 287 ? -15.015 -39.109 -3.641 1.00 84.94 287 GLY A O 1
ATOM 2137 N N . GLY A 1 288 ? -15.880 -37.155 -4.331 1.00 88.12 288 GLY A N 1
ATOM 2138 C CA . GLY A 1 288 ? -14.628 -36.418 -4.481 1.00 88.12 288 GLY A CA 1
ATOM 2139 C C . GLY A 1 288 ? -14.303 -35.968 -5.902 1.00 88.12 288 GLY A C 1
ATOM 2140 O O . GLY A 1 288 ? -14.709 -36.602 -6.882 1.00 88.12 288 GLY A O 1
ATOM 2141 N N . LYS A 1 289 ? -13.546 -34.871 -6.013 1.00 89.31 289 LYS A N 1
ATOM 2142 C CA . LYS A 1 289 ? -13.135 -34.266 -7.289 1.00 89.31 289 LYS A CA 1
ATOM 2143 C C . LYS A 1 289 ? -12.192 -35.194 -8.065 1.00 89.31 289 LYS A C 1
ATOM 2145 O O . LYS A 1 289 ? -11.252 -35.757 -7.498 1.00 89.31 289 LYS A O 1
ATOM 2150 N N . ASN A 1 290 ? -12.421 -35.348 -9.372 1.00 88.00 290 ASN A N 1
ATOM 2151 C CA . ASN A 1 290 ? -11.471 -36.037 -10.247 1.00 88.00 290 ASN A CA 1
ATOM 2152 C C . ASN A 1 290 ? -10.328 -35.090 -10.639 1.00 88.00 290 ASN A C 1
ATOM 2154 O O . ASN A 1 290 ? -10.502 -34.211 -11.480 1.00 88.00 290 ASN A O 1
ATOM 2158 N N . ILE A 1 291 ? -9.149 -35.302 -10.058 1.00 86.06 291 ILE A N 1
ATOM 2159 C CA . ILE A 1 291 ? -7.956 -34.463 -10.277 1.00 86.06 291 ILE A CA 1
ATOM 2160 C C . ILE A 1 291 ? -7.212 -34.786 -11.589 1.00 86.06 291 ILE A C 1
ATOM 2162 O O . ILE A 1 291 ? -6.286 -34.079 -11.974 1.00 86.06 291 ILE A O 1
ATOM 2166 N N . TYR A 1 292 ? -7.617 -35.845 -12.303 1.00 80.62 292 TYR A N 1
ATOM 2167 C CA . TYR A 1 292 ? -7.057 -36.224 -13.610 1.00 80.62 292 TYR A CA 1
ATOM 2168 C C . TYR A 1 292 ? -7.889 -35.739 -14.808 1.00 80.62 292 TYR A C 1
ATOM 2170 O O . TYR A 1 292 ? -7.420 -35.826 -15.941 1.00 80.62 292 TYR A O 1
ATOM 2178 N N . ASP A 1 293 ? -9.108 -35.244 -14.584 1.00 82.12 293 ASP A N 1
ATOM 2179 C CA . ASP A 1 293 ? -9.909 -34.595 -15.629 1.00 82.12 293 ASP A CA 1
ATOM 2180 C C . ASP A 1 293 ? -9.376 -33.170 -15.870 1.00 82.12 293 ASP A C 1
ATOM 2182 O O . ASP A 1 293 ? -8.877 -32.516 -14.953 1.00 82.12 293 ASP A O 1
ATOM 2186 N N . TRP A 1 294 ? -9.492 -32.665 -17.098 1.00 76.88 294 TRP A N 1
ATOM 2187 C CA . TRP A 1 294 ? -9.101 -31.290 -17.437 1.00 76.88 294 TRP A CA 1
ATOM 2188 C C . TRP A 1 294 ? -9.979 -30.238 -16.723 1.00 76.88 294 TRP A C 1
ATOM 2190 O O . TRP A 1 294 ? -9.583 -29.073 -16.600 1.00 76.88 294 TRP A O 1
ATOM 2200 N N . ARG A 1 295 ? -11.142 -30.657 -16.203 1.00 83.19 295 ARG A N 1
ATOM 2201 C CA . ARG A 1 295 ? -12.055 -29.913 -15.316 1.00 83.19 295 ARG A CA 1
ATOM 2202 C C . ARG A 1 295 ? -11.767 -30.149 -13.830 1.00 83.19 295 ARG A C 1
ATOM 2204 O O . ARG A 1 295 ? -12.672 -30.100 -13.001 1.00 83.19 295 ARG A O 1
ATOM 2211 N N . SER A 1 296 ? -10.506 -30.334 -13.451 1.00 87.44 296 SER A N 1
ATOM 2212 C CA . SER A 1 296 ? -10.019 -30.348 -12.058 1.00 87.44 296 SER A CA 1
ATOM 2213 C C . SER A 1 296 ? -10.250 -29.032 -11.277 1.00 87.44 296 SER A C 1
ATOM 2215 O O . SER A 1 296 ? -9.712 -28.865 -10.183 1.00 87.44 296 SER A O 1
ATOM 2217 N N . ASN A 1 297 ? -11.034 -28.087 -11.813 1.00 90.81 297 ASN A N 1
ATOM 2218 C CA . ASN A 1 297 ? -11.325 -26.790 -11.205 1.00 90.81 297 ASN A CA 1
ATOM 2219 C C . ASN A 1 297 ? -12.088 -26.975 -9.897 1.00 90.81 297 ASN A C 1
ATOM 2221 O O . ASN A 1 297 ? -13.224 -27.445 -9.924 1.00 90.81 297 ASN A O 1
ATOM 2225 N N . LEU A 1 298 ? -11.489 -26.625 -8.765 1.00 93.38 298 LEU A N 1
ATOM 2226 C CA . LEU A 1 298 ? -12.215 -26.633 -7.500 1.00 93.38 298 LEU A CA 1
ATOM 2227 C C . LEU A 1 298 ? -13.005 -25.341 -7.330 1.00 93.38 298 LEU A C 1
ATOM 2229 O O . LEU A 1 298 ? -14.146 -25.396 -6.876 1.00 93.38 298 LEU A O 1
ATOM 2233 N N . ILE A 1 299 ? -12.416 -24.209 -7.731 1.00 94.62 299 ILE A N 1
ATOM 2234 C CA . ILE A 1 299 ? -13.040 -22.896 -7.590 1.00 94.62 299 ILE A CA 1
ATOM 2235 C C . ILE A 1 299 ? -12.983 -22.063 -8.875 1.00 94.62 299 ILE A C 1
ATOM 2237 O O . ILE A 1 299 ? -12.032 -22.151 -9.659 1.00 94.62 299 ILE A O 1
ATOM 2241 N N . LYS A 1 300 ? -13.996 -21.213 -9.038 1.00 93.25 300 LYS A N 1
ATOM 2242 C CA . LYS A 1 300 ? -14.095 -20.163 -10.060 1.00 93.25 300 LYS A CA 1
ATOM 2243 C C . LYS A 1 300 ? -14.211 -18.816 -9.361 1.00 93.25 300 LYS A C 1
ATOM 2245 O O . LYS A 1 300 ? -14.971 -18.715 -8.411 1.00 93.25 300 LYS A O 1
ATOM 2250 N N . VAL A 1 301 ? -13.506 -17.794 -9.827 1.00 94.88 301 VAL A N 1
ATOM 2251 C CA . VAL A 1 301 ? -13.612 -16.421 -9.312 1.00 94.88 301 VAL A CA 1
ATOM 2252 C C . VAL A 1 301 ? -14.107 -15.538 -10.450 1.00 94.88 301 VAL A C 1
ATOM 2254 O O . VAL A 1 301 ? -13.423 -15.403 -11.466 1.00 94.88 301 VAL A O 1
ATOM 2257 N N . GLY A 1 302 ? -15.342 -15.055 -10.319 1.00 90.75 302 GLY A N 1
ATOM 2258 C CA . GLY A 1 302 ? -16.051 -14.292 -11.347 1.00 90.75 302 GLY A CA 1
ATOM 2259 C C . GLY A 1 302 ? -15.679 -12.811 -11.403 1.00 90.75 302 GLY A C 1
ATOM 2260 O O . GLY A 1 302 ? -15.691 -12.250 -12.490 1.00 90.75 302 GLY A O 1
ATOM 2261 N N . GLY A 1 303 ? -15.375 -12.226 -10.246 1.00 91.62 303 GLY A N 1
ATOM 2262 C CA . GLY A 1 303 ? -14.873 -10.869 -10.040 1.00 91.62 303 GLY A CA 1
ATOM 2263 C C . GLY A 1 303 ? -13.371 -10.871 -9.705 1.00 91.62 303 GLY A C 1
ATOM 2264 O O . GLY A 1 303 ? -12.669 -11.820 -10.083 1.00 91.62 303 GLY A O 1
ATOM 2265 N N . PRO A 1 304 ? -12.851 -9.827 -9.032 1.00 92.69 304 PRO A N 1
ATOM 2266 C CA . PRO A 1 304 ? -11.412 -9.632 -8.865 1.00 92.69 304 PRO A CA 1
ATOM 2267 C C . PRO A 1 304 ? -10.775 -10.684 -7.949 1.00 92.69 304 PRO A C 1
ATOM 2269 O O . PRO A 1 304 ? -11.346 -11.087 -6.927 1.00 92.69 304 PRO A O 1
ATOM 2272 N N . PHE A 1 305 ? -9.558 -11.101 -8.305 1.00 96.75 305 PHE A N 1
ATOM 2273 C CA . PHE A 1 305 ? -8.695 -11.945 -7.484 1.00 96.75 305 PHE A CA 1
ATOM 2274 C C . PHE A 1 305 ? -7.489 -11.151 -6.985 1.00 96.75 305 PHE A C 1
ATOM 2276 O O . PHE A 1 305 ? -6.749 -10.562 -7.770 1.00 96.75 305 PHE A O 1
ATOM 2283 N N . THR A 1 306 ? -7.223 -11.204 -5.683 1.00 96.88 306 THR A N 1
ATOM 2284 C CA . THR A 1 306 ? -6.139 -10.427 -5.072 1.00 96.88 306 THR A CA 1
ATOM 2285 C C . THR A 1 306 ? -5.325 -11.285 -4.110 1.00 96.88 306 THR A C 1
ATOM 2287 O O . THR A 1 306 ? -5.839 -11.722 -3.084 1.00 96.88 306 THR A O 1
ATOM 2290 N N . LEU A 1 307 ? -4.042 -11.498 -4.400 1.00 96.00 307 LEU A N 1
ATOM 2291 C CA . LEU A 1 307 ? -3.049 -12.001 -3.449 1.00 96.00 307 LEU A CA 1
ATOM 2292 C C . LEU A 1 307 ? -2.188 -10.821 -2.977 1.00 96.00 307 LEU A C 1
ATOM 2294 O O . LEU A 1 307 ? -1.235 -10.441 -3.655 1.00 96.00 307 LEU A O 1
ATOM 2298 N N . GLU A 1 308 ? -2.552 -10.244 -1.829 1.00 91.19 308 GLU A N 1
ATOM 2299 C CA . GLU A 1 308 ? -1.859 -9.093 -1.225 1.00 91.19 308 GLU A CA 1
ATOM 2300 C C . GLU A 1 308 ? -0.577 -9.505 -0.500 1.00 91.19 308 GLU A C 1
ATOM 2302 O O . GLU A 1 308 ? 0.437 -8.819 -0.571 1.00 91.19 308 GLU A O 1
ATOM 2307 N N . SER A 1 309 ? -0.616 -10.630 0.218 1.00 88.38 309 SER A N 1
ATOM 2308 C CA . SER A 1 309 ? 0.536 -11.145 0.957 1.00 88.38 309 SER A CA 1
ATOM 2309 C C . SER A 1 309 ? 0.428 -12.649 1.208 1.00 88.38 309 SER A C 1
ATOM 2311 O O . SER A 1 309 ? -0.667 -13.225 1.235 1.00 88.38 309 SER A O 1
ATOM 2313 N N . GLY A 1 310 ? 1.580 -13.287 1.422 1.00 90.19 310 GLY A N 1
ATOM 2314 C CA . GLY A 1 310 ? 1.681 -14.722 1.669 1.00 90.19 310 GLY A CA 1
ATOM 2315 C C . GLY A 1 310 ? 1.610 -15.545 0.384 1.00 90.19 310 GLY A C 1
ATOM 2316 O O . GLY A 1 310 ? 2.176 -15.176 -0.647 1.00 90.19 310 GLY A O 1
ATOM 2317 N N . SER A 1 311 ? 0.955 -16.701 0.457 1.00 93.31 311 SER A N 1
ATOM 2318 C CA . SER A 1 311 ? 0.850 -17.624 -0.678 1.00 93.31 311 SER A CA 1
ATOM 2319 C C . SER A 1 311 ? -0.509 -18.314 -0.764 1.00 93.31 311 SER A C 1
ATOM 2321 O O . SER A 1 311 ? -1.149 -18.606 0.253 1.00 93.31 311 SER A O 1
ATOM 2323 N N . LEU A 1 312 ? -0.930 -18.617 -1.992 1.00 94.62 312 LEU A N 1
ATOM 2324 C CA . LEU A 1 312 ? -2.059 -19.503 -2.271 1.00 94.62 312 LEU A CA 1
ATOM 2325 C C . LEU A 1 312 ? -1.533 -20.799 -2.880 1.00 94.62 312 LEU A C 1
ATOM 2327 O O . LEU A 1 312 ? -0.854 -20.791 -3.899 1.00 94.62 312 LEU A O 1
ATOM 2331 N N . ASP A 1 313 ? -1.878 -21.921 -2.276 1.00 92.62 313 ASP A N 1
ATOM 2332 C CA . ASP A 1 313 ? -1.510 -23.254 -2.715 1.00 92.62 313 ASP A CA 1
ATOM 2333 C C . ASP A 1 313 ? -2.747 -23.997 -3.207 1.00 92.62 313 ASP A C 1
ATOM 2335 O O . ASP A 1 313 ? -3.662 -24.322 -2.446 1.00 92.62 313 ASP A O 1
ATOM 2339 N N . VAL A 1 314 ? -2.777 -24.233 -4.516 1.00 91.25 314 VAL A N 1
ATOM 2340 C CA . VAL A 1 314 ? -3.888 -24.917 -5.175 1.00 91.25 314 VAL A CA 1
ATOM 2341 C C . VAL A 1 314 ? -3.853 -26.430 -4.972 1.00 91.25 314 VAL A C 1
ATOM 2343 O O . VAL A 1 314 ? -4.808 -27.093 -5.372 1.00 91.25 314 VAL A O 1
ATOM 2346 N N . ASP A 1 315 ? -2.800 -26.970 -4.345 1.00 89.81 315 ASP A N 1
ATOM 2347 C CA . ASP A 1 315 ? -2.616 -28.397 -4.070 1.00 89.81 315 ASP A CA 1
ATOM 2348 C C . ASP A 1 315 ? -2.862 -29.245 -5.339 1.00 89.81 315 ASP A C 1
ATOM 2350 O O . ASP A 1 315 ? -2.147 -29.116 -6.336 1.00 89.81 315 ASP A O 1
ATOM 2354 N N . LEU A 1 316 ? -3.915 -30.068 -5.355 1.00 88.44 316 LEU A N 1
ATOM 2355 C CA . LEU A 1 316 ? -4.245 -30.966 -6.468 1.00 88.44 316 LEU A CA 1
ATOM 2356 C C . LEU A 1 316 ? -5.225 -30.362 -7.496 1.00 88.44 316 LEU A C 1
ATOM 2358 O O . LEU A 1 316 ? -5.688 -31.076 -8.393 1.00 88.44 316 LEU A O 1
ATOM 2362 N N . TYR A 1 317 ? -5.600 -29.088 -7.352 1.00 90.94 317 TYR A N 1
ATOM 2363 C CA . TYR A 1 317 ? -6.777 -28.497 -7.997 1.00 90.94 317 TYR A CA 1
ATOM 2364 C C . TYR A 1 317 ? -6.453 -27.335 -8.937 1.00 90.94 317 TYR A C 1
ATOM 2366 O O . TYR A 1 317 ? -5.376 -26.749 -8.910 1.00 90.94 317 TYR A O 1
ATOM 2374 N N . SER A 1 318 ? -7.425 -26.980 -9.778 1.00 91.38 318 SER A N 1
ATOM 2375 C CA . SER A 1 318 ? -7.378 -25.754 -10.580 1.00 91.38 318 SER A CA 1
ATOM 2376 C C . SER A 1 318 ? -8.264 -24.641 -10.021 1.00 91.38 318 SER A C 1
ATOM 2378 O O . SER A 1 318 ? -9.281 -24.908 -9.375 1.00 91.38 318 SER A O 1
ATOM 2380 N N . ILE A 1 319 ? -7.911 -23.403 -10.360 1.00 93.75 319 ILE A N 1
ATOM 2381 C CA . ILE A 1 319 ? -8.710 -22.191 -10.156 1.00 93.75 319 ILE A CA 1
ATOM 2382 C C . ILE A 1 319 ? -8.963 -21.545 -11.520 1.00 93.75 319 ILE A C 1
ATOM 2384 O O . ILE A 1 319 ? -8.032 -21.454 -12.319 1.00 93.75 319 ILE A O 1
ATOM 2388 N N . ARG A 1 320 ? -10.181 -21.064 -11.795 1.00 92.94 320 ARG A N 1
ATOM 2389 C CA . ARG A 1 320 ? -10.458 -20.198 -12.959 1.00 92.94 320 ARG A CA 1
ATOM 2390 C C . ARG A 1 320 ? -10.648 -18.740 -12.528 1.00 92.94 320 ARG A C 1
ATOM 2392 O O . ARG A 1 320 ? -11.480 -18.488 -11.662 1.00 92.94 320 ARG A O 1
ATOM 2399 N N . LEU A 1 321 ? -9.924 -17.803 -13.145 1.00 93.31 321 LEU A N 1
ATOM 2400 C CA . LEU A 1 321 ? -9.928 -16.369 -12.807 1.00 93.31 321 LEU A CA 1
ATOM 2401 C C . LEU A 1 321 ? -10.468 -15.520 -13.968 1.00 93.31 321 LEU A C 1
ATOM 2403 O O . LEU A 1 321 ? -9.875 -15.492 -15.053 1.00 93.31 321 LEU A O 1
ATOM 2407 N N . TYR A 1 322 ? -11.570 -14.805 -13.741 1.00 88.12 322 TYR A N 1
ATOM 2408 C CA . TYR A 1 322 ? -12.305 -14.103 -14.800 1.00 88.12 322 TYR A CA 1
ATOM 2409 C C . TYR A 1 322 ? -12.015 -12.601 -14.876 1.00 88.12 322 TYR A C 1
ATOM 2411 O O . TYR A 1 322 ? -11.952 -12.093 -15.989 1.00 88.12 322 TYR A O 1
ATOM 2419 N N . ASP A 1 323 ? -11.752 -11.935 -13.753 1.00 87.50 323 ASP A N 1
ATOM 2420 C CA . ASP A 1 323 ? -11.582 -10.472 -13.663 1.00 87.50 323 ASP A CA 1
ATOM 2421 C C . ASP A 1 323 ? -10.181 -10.073 -13.156 1.00 87.50 323 ASP A C 1
ATOM 2423 O O . ASP A 1 323 ? -9.340 -10.948 -12.967 1.00 87.50 323 ASP A O 1
ATOM 2427 N N . ASP A 1 324 ? -9.899 -8.792 -12.929 1.00 88.50 324 ASP A N 1
ATOM 2428 C CA . ASP A 1 324 ? -8.588 -8.269 -12.499 1.00 88.50 324 ASP A CA 1
ATOM 2429 C C . ASP A 1 324 ? -7.839 -9.156 -11.483 1.00 88.50 324 ASP A C 1
ATOM 2431 O O . ASP A 1 324 ? -8.410 -9.685 -10.523 1.00 88.50 324 ASP A O 1
ATOM 2435 N N . ILE A 1 325 ? -6.537 -9.352 -11.727 1.00 93.50 325 ILE A N 1
ATOM 2436 C CA . ILE A 1 325 ? -5.666 -10.218 -10.921 1.00 93.50 325 ILE A CA 1
ATOM 2437 C C . ILE A 1 325 ? -4.542 -9.374 -10.332 1.00 93.50 325 ILE A C 1
ATOM 2439 O O . ILE A 1 325 ? -3.743 -8.808 -11.071 1.00 93.50 325 ILE A O 1
ATOM 2443 N N . THR A 1 326 ? -4.406 -9.409 -9.011 1.00 94.94 326 THR A N 1
ATOM 2444 C CA . THR A 1 326 ? -3.227 -8.906 -8.295 1.00 94.94 326 THR A CA 1
ATOM 2445 C C . THR A 1 326 ? -2.464 -10.080 -7.687 1.00 94.94 326 THR A C 1
ATOM 2447 O O . THR A 1 326 ? -3.048 -10.890 -6.964 1.00 94.94 326 THR A O 1
ATOM 2450 N N . ASN A 1 327 ? -1.161 -10.182 -7.952 1.00 95.19 327 ASN A N 1
ATOM 2451 C CA . ASN A 1 327 ? -0.264 -11.179 -7.368 1.00 95.19 327 ASN A CA 1
ATOM 2452 C C . ASN A 1 327 ? 1.006 -10.518 -6.814 1.00 95.19 327 ASN A C 1
ATOM 2454 O O . ASN A 1 327 ? 1.969 -10.307 -7.547 1.00 95.19 327 ASN A O 1
ATOM 2458 N N . LYS A 1 328 ? 1.027 -10.253 -5.504 1.00 92.12 328 LYS A N 1
ATOM 2459 C CA . LYS A 1 328 ? 2.198 -9.720 -4.787 1.00 92.12 328 LYS A CA 1
ATOM 2460 C C . LYS A 1 328 ? 3.043 -10.798 -4.090 1.00 92.12 328 LYS A C 1
ATOM 2462 O O . LYS A 1 328 ? 3.893 -10.485 -3.263 1.00 92.12 328 LYS A O 1
ATOM 2467 N N . GLY A 1 329 ? 2.784 -12.079 -4.360 1.00 90.50 329 GLY A N 1
ATOM 2468 C CA . GLY A 1 329 ? 3.404 -13.188 -3.636 1.00 90.50 329 GLY A CA 1
ATOM 2469 C C . GLY A 1 329 ? 3.586 -14.434 -4.493 1.00 90.50 329 GLY A C 1
ATOM 2470 O O . GLY A 1 329 ? 3.985 -14.367 -5.656 1.00 90.50 329 GLY A O 1
ATOM 2471 N N . GLN A 1 330 ? 3.327 -15.599 -3.898 1.00 90.88 330 GLN A N 1
ATOM 2472 C CA . GLN A 1 330 ? 3.443 -16.884 -4.589 1.00 90.88 330 GLN A CA 1
ATOM 2473 C C . GLN A 1 330 ? 2.057 -17.469 -4.849 1.00 90.88 330 GLN A C 1
ATOM 2475 O O . GLN A 1 330 ? 1.374 -17.938 -3.929 1.00 90.88 330 GLN A O 1
ATOM 2480 N N . LEU A 1 331 ? 1.645 -17.454 -6.116 1.00 92.00 331 LEU A N 1
ATOM 2481 C CA . LEU A 1 331 ? 0.376 -18.006 -6.564 1.00 92.00 331 LEU A CA 1
ATOM 2482 C C . LEU A 1 331 ? 0.597 -19.419 -7.123 1.00 92.00 331 LEU A C 1
ATOM 2484 O O . LEU A 1 331 ? 1.176 -19.594 -8.187 1.00 92.00 331 LEU A O 1
ATOM 2488 N N . SER A 1 332 ? 0.093 -20.435 -6.422 1.00 85.62 332 SER A N 1
ATOM 2489 C CA . SER A 1 332 ? 0.301 -21.872 -6.663 1.00 85.62 332 SER A CA 1
ATOM 2490 C C . SER A 1 332 ? 1.735 -22.355 -6.364 1.00 85.62 332 SER A C 1
ATOM 2492 O O . SER A 1 332 ? 2.590 -22.334 -7.237 1.00 85.62 332 SER A O 1
ATOM 2494 N N . LEU A 1 333 ? 1.988 -22.895 -5.167 1.00 67.19 333 LEU A N 1
ATOM 2495 C CA . LEU A 1 333 ? 3.314 -23.374 -4.729 1.00 67.19 333 LEU A CA 1
ATOM 2496 C C . LEU A 1 333 ? 3.753 -24.736 -5.316 1.00 67.19 333 LEU A C 1
ATOM 2498 O O . LEU A 1 333 ? 4.906 -24.880 -5.721 1.00 67.19 333 LEU A O 1
ATOM 2502 N N . ASP A 1 334 ? 2.852 -25.722 -5.411 1.00 60.19 334 ASP A N 1
ATOM 2503 C CA . ASP A 1 334 ? 3.210 -27.122 -5.707 1.00 60.19 334 ASP A CA 1
ATOM 2504 C C . ASP A 1 334 ? 2.152 -27.840 -6.561 1.00 60.19 334 ASP A C 1
ATOM 2506 O O . ASP A 1 334 ? 1.557 -28.840 -6.167 1.00 60.19 334 ASP A O 1
ATOM 2510 N N . ALA A 1 335 ? 1.910 -27.345 -7.772 1.00 57.22 335 ALA A N 1
ATOM 2511 C CA . ALA A 1 335 ? 0.884 -27.898 -8.647 1.00 57.22 335 ALA A CA 1
ATOM 2512 C C . ALA A 1 335 ? 1.316 -29.227 -9.305 1.00 57.22 335 ALA A C 1
ATOM 2514 O O . ALA A 1 335 ? 1.758 -29.296 -10.457 1.00 57.22 335 ALA A O 1
ATOM 2515 N N . ASN A 1 336 ? 1.191 -30.302 -8.534 1.00 59.84 336 ASN A N 1
ATOM 2516 C CA . ASN A 1 336 ? 1.262 -31.682 -8.988 1.00 59.84 336 ASN A CA 1
ATOM 2517 C C . ASN A 1 336 ? -0.052 -32.359 -8.567 1.00 59.84 336 ASN A C 1
ATOM 2519 O O . ASN A 1 336 ? -0.311 -32.438 -7.370 1.00 59.84 336 ASN A O 1
ATOM 2523 N N . PRO A 1 337 ? -0.898 -32.849 -9.495 1.00 65.94 337 PRO A N 1
ATOM 2524 C CA . PRO A 1 337 ? -0.611 -33.172 -10.897 1.00 65.94 337 PRO A CA 1
ATOM 2525 C C . PRO A 1 337 ? -0.573 -31.960 -11.842 1.00 65.94 337 PRO A C 1
ATOM 2527 O O . PRO A 1 337 ? -1.015 -30.874 -11.494 1.00 65.94 337 PRO A O 1
ATOM 2530 N N . SER A 1 338 ? -0.123 -32.173 -13.086 1.00 69.50 338 SER A N 1
ATOM 2531 C CA . SER A 1 338 ? -0.109 -31.176 -14.180 1.00 69.50 338 SER A CA 1
ATOM 2532 C C . SER A 1 338 ? -1.451 -30.468 -14.422 1.00 69.50 338 SER A C 1
ATOM 2534 O O . SER A 1 338 ? -1.492 -29.390 -15.007 1.00 69.50 338 SER A O 1
ATOM 2536 N N . ASN A 1 339 ? -2.554 -31.067 -13.972 1.00 77.56 339 ASN A N 1
ATOM 2537 C CA . ASN A 1 339 ? -3.895 -30.503 -14.071 1.00 77.56 339 ASN A CA 1
ATOM 2538 C C . ASN A 1 339 ? -4.240 -29.535 -12.927 1.00 77.56 339 ASN A C 1
ATOM 2540 O O . ASN A 1 3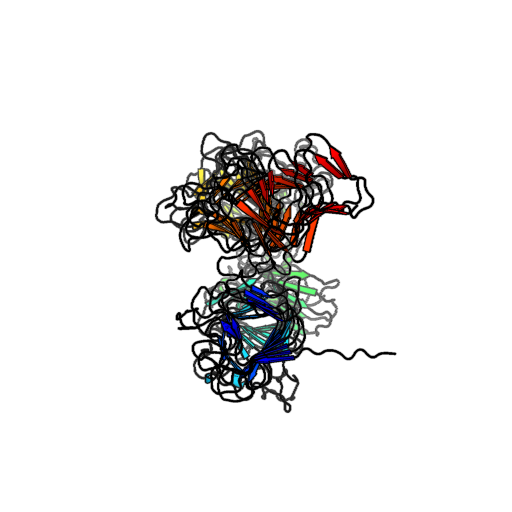39 ? -5.353 -29.015 -12.917 1.00 77.56 339 ASN A O 1
ATOM 2544 N N . ALA A 1 340 ? -3.362 -29.305 -11.953 1.00 87.00 340 ALA A N 1
ATOM 2545 C CA . ALA A 1 340 ? -3.506 -28.218 -10.992 1.00 87.00 340 ALA A CA 1
ATOM 2546 C C . ALA A 1 340 ? -2.983 -26.931 -11.648 1.00 87.00 340 ALA A C 1
ATOM 2548 O O . ALA A 1 340 ? -1.819 -26.876 -12.032 1.00 87.00 340 ALA A O 1
ATOM 2549 N N . LEU A 1 341 ? -3.855 -25.952 -11.900 1.00 89.25 341 LEU A N 1
ATOM 2550 C CA . LEU A 1 341 ? -3.569 -24.785 -12.745 1.00 89.25 341 LEU A CA 1
ATOM 2551 C C . LEU A 1 341 ? -4.316 -23.549 -12.247 1.00 89.25 341 LEU A C 1
ATOM 2553 O O . LEU A 1 341 ? -5.502 -23.619 -11.920 1.00 89.25 341 LEU A O 1
ATOM 2557 N N . ILE A 1 342 ? -3.664 -22.397 -12.322 1.00 93.38 342 ILE A N 1
ATOM 2558 C CA . ILE A 1 342 ? -4.332 -21.100 -12.402 1.00 93.38 342 ILE A CA 1
ATOM 2559 C C . ILE A 1 342 ? -4.743 -20.895 -13.858 1.00 93.38 342 ILE A C 1
ATOM 2561 O O . ILE A 1 342 ? -3.891 -20.892 -14.741 1.00 93.38 342 ILE A O 1
ATOM 2565 N N . LYS A 1 343 ? -6.039 -20.775 -14.139 1.00 92.25 343 LYS A N 1
ATOM 2566 C CA . LYS A 1 343 ? -6.573 -20.684 -15.503 1.00 92.25 343 LYS A CA 1
ATOM 2567 C C . LYS A 1 343 ? -7.137 -19.295 -15.755 1.00 92.25 343 LYS A C 1
ATOM 2569 O O . LYS A 1 343 ? -8.079 -18.880 -15.080 1.00 92.25 343 LYS A O 1
ATOM 2574 N N . LEU A 1 344 ? -6.594 -18.622 -16.761 1.00 89.62 344 LEU A N 1
ATOM 2575 C CA . LEU A 1 344 ? -7.139 -17.369 -17.273 1.00 89.62 344 LEU A CA 1
ATOM 2576 C C . LEU A 1 344 ? -8.288 -17.657 -18.254 1.00 89.62 344 LEU A C 1
ATOM 2578 O O . LEU A 1 344 ? -8.306 -18.702 -18.915 1.00 89.62 344 LEU A O 1
ATOM 2582 N N . ARG A 1 345 ? -9.263 -16.749 -18.321 1.00 79.19 345 ARG A N 1
ATOM 2583 C CA . ARG A 1 345 ? -10.406 -16.826 -19.242 1.00 79.19 345 ARG A CA 1
ATOM 2584 C C . ARG A 1 345 ? -10.055 -16.288 -20.639 1.00 79.19 345 ARG A C 1
ATOM 2586 O O . ARG A 1 345 ? -9.259 -15.364 -20.771 1.00 79.19 345 ARG A O 1
ATOM 2593 N N . THR A 1 346 ? -10.748 -16.824 -21.648 1.00 78.00 346 THR A N 1
ATOM 2594 C CA . THR A 1 346 ? -10.841 -16.271 -23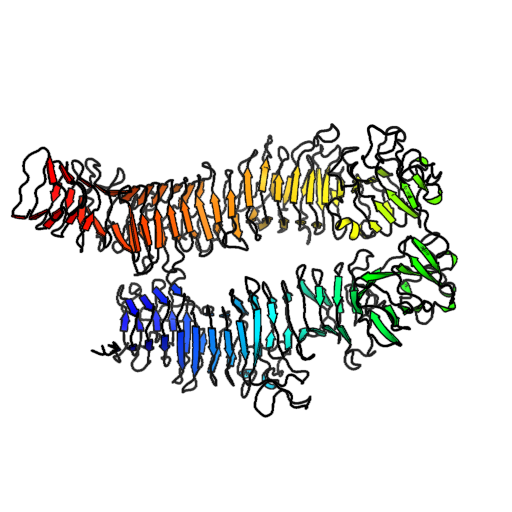.006 1.00 78.00 346 THR A CA 1
ATOM 2595 C C . THR A 1 346 ? -11.854 -15.137 -23.069 1.00 78.00 346 THR A C 1
ATOM 2597 O O . THR A 1 346 ? -13.023 -15.354 -22.737 1.00 78.00 346 THR A O 1
ATOM 2600 N N . GLU A 1 347 ? -11.468 -13.973 -23.580 1.00 70.31 347 GLU A N 1
ATOM 2601 C CA . GLU A 1 347 ? -12.430 -12.906 -23.856 1.00 70.31 347 GLU A CA 1
ATOM 2602 C C . GLU A 1 347 ? -12.941 -12.953 -25.296 1.00 70.31 347 GLU A C 1
ATOM 2604 O O . GLU A 1 347 ? -12.214 -13.271 -26.241 1.00 70.31 347 GLU A O 1
ATOM 2609 N N . SER A 1 348 ? -14.223 -12.624 -25.469 1.00 64.06 348 SER A N 1
ATOM 2610 C CA . SER A 1 348 ? -14.869 -12.576 -26.785 1.00 64.06 348 SER A CA 1
ATOM 2611 C C . SER A 1 348 ? -14.542 -11.308 -27.578 1.00 64.06 348 SER A C 1
ATOM 2613 O O . SER A 1 348 ? -14.783 -11.271 -28.783 1.00 64.06 348 SER A O 1
ATOM 2615 N N . LEU A 1 349 ? -14.042 -10.260 -26.914 1.00 66.00 349 LEU A N 1
ATOM 2616 C CA . LEU A 1 349 ? -13.649 -8.991 -27.527 1.00 66.00 349 LEU A CA 1
ATOM 2617 C C . LEU A 1 349 ? -12.193 -8.667 -27.169 1.00 66.00 349 LEU A C 1
ATOM 2619 O O . LEU A 1 349 ? -11.792 -8.955 -26.045 1.00 66.00 349 LEU A O 1
ATOM 2623 N N . PRO A 1 350 ? -11.414 -8.054 -28.079 1.00 72.94 350 PRO A N 1
ATOM 2624 C CA . PRO A 1 350 ? -10.041 -7.663 -27.783 1.00 72.94 350 PRO A CA 1
ATOM 2625 C C . PRO A 1 350 ? -9.991 -6.607 -26.669 1.00 72.94 350 PRO A C 1
ATOM 2627 O O . PRO A 1 350 ? -10.569 -5.529 -26.810 1.00 72.94 350 PRO A O 1
ATOM 2630 N N . SER A 1 351 ? -9.272 -6.908 -25.592 1.00 81.69 351 SER A N 1
ATOM 2631 C CA . SER A 1 351 ? -8.924 -5.985 -24.505 1.00 81.69 351 SER A CA 1
ATOM 2632 C C . SER A 1 351 ? -7.518 -6.291 -23.977 1.00 81.69 351 SER A C 1
ATOM 2634 O O . SER A 1 351 ? -6.999 -7.388 -24.192 1.00 81.69 351 SER A O 1
ATOM 2636 N N . THR A 1 352 ? -6.902 -5.338 -23.278 1.00 83.12 352 THR A N 1
ATOM 2637 C CA . THR A 1 352 ? -5.711 -5.601 -22.456 1.00 83.12 352 THR A CA 1
ATOM 2638 C C . THR A 1 352 ? -6.161 -5.777 -21.013 1.00 83.12 352 THR A C 1
ATOM 2640 O O . THR A 1 352 ? -6.894 -4.937 -20.496 1.00 83.12 352 THR A O 1
ATOM 2643 N N . ARG A 1 353 ? -5.744 -6.872 -20.378 1.00 84.81 353 ARG A N 1
ATOM 2644 C CA . ARG A 1 353 ? -5.956 -7.138 -18.955 1.00 84.81 353 ARG A CA 1
ATOM 2645 C C . ARG A 1 353 ? -4.612 -7.101 -18.256 1.00 84.81 353 ARG A C 1
ATOM 2647 O O . ARG A 1 353 ? -3.734 -7.903 -18.569 1.00 84.81 353 ARG A O 1
ATOM 2654 N N . ILE A 1 354 ? -4.486 -6.183 -17.312 1.00 88.12 354 ILE A N 1
ATOM 2655 C CA . ILE A 1 354 ? -3.284 -6.023 -16.505 1.00 88.12 354 ILE A CA 1
ATOM 2656 C C . ILE A 1 354 ? -3.373 -7.002 -15.333 1.00 88.12 354 ILE A C 1
ATOM 2658 O O . ILE A 1 354 ? -4.383 -7.073 -14.634 1.00 88.12 354 ILE A O 1
ATOM 2662 N N . ILE A 1 355 ? -2.327 -7.799 -15.155 1.00 91.56 355 ILE A N 1
ATOM 2663 C CA . ILE A 1 355 ? -2.082 -8.586 -13.954 1.00 91.56 355 ILE A CA 1
ATOM 2664 C C . ILE A 1 355 ? -1.038 -7.824 -13.147 1.00 91.56 355 ILE A C 1
ATOM 2666 O O . ILE A 1 355 ? 0.141 -7.810 -13.500 1.00 91.56 355 ILE A O 1
ATOM 2670 N N . THR A 1 356 ? -1.482 -7.204 -12.059 1.00 93.19 356 THR A N 1
ATOM 2671 C CA . THR A 1 356 ? -0.621 -6.411 -11.182 1.00 93.19 356 THR A CA 1
ATOM 2672 C C . THR A 1 356 ? 0.307 -7.336 -10.399 1.00 93.19 356 THR A C 1
ATOM 2674 O O . THR A 1 356 ? -0.144 -8.123 -9.561 1.00 93.19 356 THR A O 1
ATOM 2677 N N . THR A 1 357 ? 1.605 -7.243 -10.662 1.00 93.50 357 THR A N 1
ATOM 2678 C CA . THR A 1 357 ? 2.686 -8.005 -10.026 1.00 93.50 357 THR A CA 1
ATOM 2679 C C . THR A 1 357 ? 3.744 -7.077 -9.428 1.00 93.50 357 THR A C 1
ATOM 2681 O O . THR A 1 357 ? 3.823 -5.899 -9.768 1.00 93.50 357 THR A O 1
ATOM 2684 N N . VAL A 1 358 ? 4.549 -7.612 -8.510 1.00 85.38 358 VAL A N 1
ATOM 2685 C CA . VAL A 1 358 ? 5.727 -6.942 -7.930 1.00 85.38 358 VAL A CA 1
ATOM 2686 C C . VAL A 1 358 ? 6.956 -7.821 -8.132 1.00 85.38 358 VAL A C 1
ATOM 2688 O O . VAL A 1 358 ? 6.820 -9.025 -8.362 1.00 85.38 358 VAL A O 1
ATOM 2691 N N . ASP A 1 359 ? 8.153 -7.259 -7.990 1.00 80.62 359 ASP A N 1
ATOM 2692 C CA . ASP A 1 359 ? 9.385 -8.045 -8.048 1.00 80.62 359 ASP A CA 1
ATOM 2693 C C . ASP A 1 359 ? 9.360 -9.205 -7.040 1.00 80.62 359 ASP A C 1
ATOM 2695 O O . ASP A 1 359 ? 9.091 -9.039 -5.849 1.00 80.62 359 ASP A O 1
ATOM 2699 N N . GLY A 1 360 ? 9.618 -10.416 -7.539 1.00 82.38 360 GLY A N 1
ATOM 2700 C CA . GLY A 1 360 ? 9.514 -11.658 -6.768 1.00 82.38 360 GLY A CA 1
ATOM 2701 C C . GLY A 1 360 ? 8.143 -12.344 -6.824 1.00 82.38 360 GLY A C 1
ATOM 2702 O O . GLY A 1 360 ? 8.012 -13.465 -6.317 1.00 82.38 360 GLY A O 1
ATOM 2703 N N . ALA A 1 361 ? 7.140 -11.740 -7.473 1.00 89.69 361 ALA A N 1
ATOM 2704 C CA . ALA A 1 361 ? 5.873 -12.403 -7.761 1.00 89.69 361 ALA A CA 1
ATOM 2705 C C . ALA A 1 361 ? 6.094 -13.648 -8.631 1.00 89.69 361 ALA A C 1
ATOM 2707 O O . ALA A 1 361 ? 6.852 -13.649 -9.606 1.00 89.69 361 ALA A O 1
ATOM 2708 N N . SER A 1 362 ? 5.415 -14.738 -8.279 1.00 93.44 362 SER A N 1
ATOM 2709 C CA . SER A 1 362 ? 5.565 -16.001 -9.002 1.00 93.44 362 SER A CA 1
ATOM 2710 C C . SER A 1 362 ? 4.267 -16.773 -9.151 1.00 93.44 362 SER A C 1
ATOM 2712 O O . SER A 1 362 ? 3.337 -16.649 -8.348 1.00 93.44 362 SER A O 1
ATOM 2714 N N . PHE A 1 363 ? 4.238 -17.593 -10.199 1.00 93.38 363 PHE A N 1
ATOM 2715 C CA . PHE A 1 363 ? 3.183 -18.543 -10.499 1.00 93.38 363 PHE A CA 1
ATOM 2716 C C . PHE A 1 363 ? 3.760 -19.961 -10.517 1.00 93.38 363 PHE A C 1
ATOM 2718 O O . PHE A 1 363 ? 4.809 -20.209 -11.110 1.00 93.38 363 PHE A O 1
ATOM 2725 N N . GLY A 1 364 ? 3.057 -20.919 -9.919 1.00 91.75 364 GLY A N 1
ATOM 2726 C CA . GLY A 1 364 ? 3.345 -22.338 -10.123 1.00 91.75 364 GLY A CA 1
ATOM 2727 C C . GLY A 1 364 ? 2.942 -22.773 -11.522 1.00 91.75 364 GLY A C 1
ATOM 2728 O O . GLY A 1 364 ? 3.671 -22.569 -12.488 1.00 91.75 364 GLY A O 1
ATOM 2729 N N . ASN A 1 365 ? 1.757 -23.371 -11.633 1.00 90.81 365 ASN A N 1
ATOM 2730 C CA . ASN A 1 365 ? 1.197 -23.762 -12.919 1.00 90.81 365 ASN A CA 1
ATOM 2731 C C . ASN A 1 365 ? 0.180 -22.712 -13.380 1.00 90.81 365 ASN A C 1
ATOM 2733 O O . ASN A 1 365 ? -0.875 -22.555 -12.763 1.00 90.81 365 ASN A O 1
ATOM 2737 N N . LEU A 1 366 ? 0.466 -22.035 -14.487 1.00 92.94 366 LEU A N 1
ATOM 2738 C CA . LEU A 1 366 ? -0.402 -21.045 -15.119 1.00 92.94 366 LEU A CA 1
ATOM 2739 C C . LEU A 1 366 ? -0.861 -21.571 -16.480 1.00 92.94 366 LEU A C 1
ATOM 2741 O O . LEU A 1 366 ? -0.057 -22.088 -17.246 1.00 92.94 366 LEU A O 1
ATOM 2745 N N . ARG A 1 367 ? -2.144 -21.423 -16.804 1.00 92.25 367 ARG A N 1
ATOM 2746 C CA . ARG A 1 367 ? -2.685 -21.656 -18.143 1.00 92.25 367 ARG A CA 1
ATOM 2747 C C . ARG A 1 367 ? -3.088 -20.332 -18.770 1.00 92.25 367 ARG A C 1
ATOM 2749 O O . ARG A 1 367 ? -4.010 -19.671 -18.282 1.00 92.25 367 ARG A O 1
ATOM 2756 N N . LEU A 1 368 ? -2.478 -20.025 -19.907 1.00 92.25 368 LEU A N 1
ATOM 2757 C CA . LEU A 1 368 ? -2.909 -18.951 -20.788 1.00 92.25 368 LEU A CA 1
ATOM 2758 C C . LEU A 1 368 ? -3.963 -19.469 -21.768 1.00 92.25 368 LEU A C 1
ATOM 2760 O O . LEU A 1 368 ? -3.718 -20.396 -22.543 1.00 92.25 368 LEU A O 1
ATOM 2764 N N . ASN A 1 369 ? -5.128 -18.831 -21.748 1.00 89.81 369 ASN A N 1
ATOM 2765 C CA . ASN A 1 369 ? -6.141 -18.964 -22.785 1.00 89.81 369 ASN A CA 1
ATOM 2766 C C . ASN A 1 369 ? -6.918 -17.646 -22.887 1.00 89.81 369 ASN A C 1
ATOM 2768 O O . ASN A 1 369 ? -8.030 -17.579 -22.382 1.00 89.81 369 ASN A O 1
ATOM 2772 N N . SER A 1 370 ? -6.318 -16.582 -23.428 1.00 87.44 370 SER A N 1
ATOM 2773 C CA . SER A 1 370 ? -6.901 -15.227 -23.399 1.00 87.44 370 SER A CA 1
ATOM 2774 C C . SER A 1 370 ? -7.722 -14.865 -24.640 1.00 87.44 370 SER A C 1
ATOM 2776 O O . SER A 1 370 ? -8.399 -13.835 -24.652 1.00 87.44 370 SER A O 1
ATOM 2778 N N . GLY A 1 371 ? -7.737 -15.715 -25.670 1.00 87.75 371 GLY A N 1
ATOM 2779 C CA . GLY A 1 371 ? -8.465 -15.408 -26.899 1.00 87.75 371 GLY A CA 1
ATOM 2780 C C . GLY A 1 371 ? -7.839 -14.227 -27.638 1.00 87.75 371 GLY A C 1
ATOM 2781 O O . GLY A 1 371 ? -6.624 -14.136 -27.792 1.00 87.75 371 GLY A O 1
ATOM 2782 N N . ALA A 1 372 ? -8.677 -13.272 -28.042 1.00 83.44 372 ALA A N 1
ATOM 2783 C CA . ALA A 1 372 ? -8.209 -12.045 -28.679 1.00 83.44 372 ALA A CA 1
ATOM 2784 C C . ALA A 1 372 ? -7.561 -11.043 -27.699 1.00 83.44 372 ALA A C 1
ATOM 2786 O O . ALA A 1 372 ? -6.957 -10.069 -28.155 1.00 83.44 372 ALA A O 1
ATOM 2787 N N . SER A 1 373 ? -7.667 -11.247 -26.384 1.00 85.44 373 SER A N 1
ATOM 2788 C CA . SER A 1 373 ? -7.135 -10.316 -25.383 1.00 85.44 373 SER A CA 1
ATOM 2789 C C . SER A 1 373 ? -5.655 -10.528 -25.077 1.00 85.44 373 SER A C 1
ATOM 2791 O O . SER A 1 373 ? -5.097 -11.612 -25.276 1.00 85.44 373 SER A O 1
ATOM 2793 N N . ILE A 1 374 ? -5.020 -9.467 -24.584 1.00 88.56 374 ILE A N 1
ATOM 2794 C CA . ILE A 1 374 ? -3.621 -9.437 -24.154 1.00 88.56 374 ILE A CA 1
ATOM 2795 C C . ILE A 1 374 ? -3.585 -9.455 -22.627 1.00 88.56 374 ILE A C 1
ATOM 2797 O O . ILE A 1 374 ? -4.302 -8.694 -21.983 1.00 88.56 374 ILE A O 1
ATOM 2801 N N . ILE A 1 375 ? -2.755 -10.325 -22.061 1.00 90.88 375 ILE A N 1
ATOM 2802 C CA . ILE A 1 375 ? -2.445 -10.355 -20.630 1.00 90.88 375 ILE A CA 1
ATOM 2803 C C . ILE A 1 375 ? -1.147 -9.592 -20.404 1.00 90.88 375 ILE A C 1
ATOM 2805 O O . ILE A 1 375 ? -0.143 -9.964 -20.994 1.00 90.88 375 ILE A O 1
ATOM 2809 N N . GLU A 1 376 ? -1.144 -8.562 -19.571 1.00 91.75 376 GLU A N 1
ATOM 2810 C CA . GLU A 1 376 ? 0.043 -7.749 -19.285 1.00 91.75 376 GLU A CA 1
ATOM 2811 C C . GLU A 1 376 ? 0.547 -7.974 -17.858 1.00 91.75 376 GLU A C 1
ATOM 2813 O O . GLU A 1 376 ? -0.267 -8.061 -16.944 1.00 91.75 376 GLU A O 1
ATOM 2818 N N . PHE A 1 377 ? 1.863 -8.079 -17.663 1.00 91.06 377 PHE A N 1
ATOM 2819 C CA . PHE A 1 377 ? 2.493 -8.104 -16.335 1.00 91.06 377 PHE A CA 1
ATOM 2820 C C . PHE A 1 377 ? 3.191 -6.772 -16.046 1.00 91.06 377 PHE A C 1
ATOM 2822 O O . PHE A 1 377 ? 3.767 -6.182 -16.956 1.00 91.06 377 PHE A O 1
ATOM 2829 N N . THR A 1 378 ? 3.180 -6.333 -14.784 1.00 89.75 378 THR A N 1
ATOM 2830 C CA . THR A 1 378 ? 3.738 -5.031 -14.355 1.00 89.75 378 THR A CA 1
ATOM 2831 C C . THR A 1 378 ? 5.129 -5.124 -13.717 1.00 89.75 378 THR A C 1
ATOM 2833 O O . THR A 1 378 ? 5.629 -4.139 -13.185 1.00 89.75 378 THR A O 1
ATOM 2836 N N . SER A 1 379 ? 5.734 -6.313 -13.688 1.00 91.56 379 SER A N 1
ATOM 2837 C CA . SER A 1 379 ? 7.067 -6.560 -13.124 1.00 91.56 379 SER A CA 1
ATOM 2838 C C . SER A 1 379 ? 7.710 -7.788 -13.769 1.00 91.56 379 SER A C 1
ATOM 2840 O O . SER A 1 379 ? 7.081 -8.476 -14.580 1.00 91.56 379 SER A O 1
ATOM 2842 N N . ASP A 1 380 ? 8.935 -8.121 -13.359 1.00 93.56 380 ASP A N 1
ATOM 2843 C CA . ASP A 1 380 ? 9.519 -9.429 -13.658 1.00 93.56 380 ASP A CA 1
ATOM 2844 C C . ASP A 1 380 ? 8.674 -10.542 -13.018 1.00 93.56 380 ASP A C 1
ATOM 2846 O O . ASP A 1 380 ? 8.260 -10.444 -11.856 1.00 93.56 380 ASP A O 1
ATOM 2850 N N . VAL A 1 381 ? 8.408 -11.611 -13.777 1.00 95.12 381 VAL A N 1
ATOM 2851 C CA . VAL A 1 381 ? 7.544 -12.719 -13.346 1.00 95.12 381 VAL A CA 1
ATOM 2852 C C . VAL A 1 381 ? 8.218 -14.064 -13.580 1.00 95.12 381 VAL A C 1
ATOM 2854 O O . VAL A 1 381 ? 8.704 -14.383 -14.669 1.00 95.12 381 VAL A O 1
ATOM 2857 N N . TYR A 1 382 ? 8.167 -14.907 -12.551 1.00 95.12 382 TYR A N 1
ATOM 2858 C CA . TYR A 1 382 ? 8.598 -16.298 -12.618 1.00 95.12 382 TYR A CA 1
ATOM 2859 C C . TYR A 1 382 ? 7.395 -17.248 -12.696 1.00 95.12 382 TYR A C 1
ATOM 2861 O O . TYR A 1 382 ? 6.511 -17.214 -11.839 1.00 95.12 382 TYR A O 1
ATOM 2869 N N . VAL A 1 383 ? 7.364 -18.122 -13.705 1.00 94.88 383 VAL A N 1
ATOM 2870 C CA . VAL A 1 383 ? 6.317 -19.133 -13.908 1.00 94.88 383 VAL A CA 1
ATOM 2871 C C . VAL A 1 383 ? 6.939 -20.524 -13.971 1.00 94.88 383 VAL A C 1
ATOM 2873 O O . VAL A 1 383 ? 7.649 -20.865 -14.910 1.00 94.88 383 VAL A O 1
ATOM 2876 N N . LYS A 1 384 ? 6.621 -21.400 -13.021 1.00 92.75 384 LYS A N 1
ATOM 2877 C CA . LYS A 1 384 ? 7.184 -22.760 -13.007 1.00 92.75 384 LYS A CA 1
ATOM 2878 C C . LYS A 1 384 ? 6.699 -23.597 -14.201 1.00 92.75 384 LYS A C 1
ATOM 2880 O O . LYS A 1 384 ? 7.494 -24.226 -14.891 1.00 92.75 384 LYS A O 1
ATOM 2885 N N . ARG A 1 385 ? 5.403 -23.589 -14.515 1.00 92.75 385 ARG A N 1
ATOM 2886 C CA . ARG A 1 385 ? 4.867 -24.195 -15.747 1.00 92.75 385 ARG A CA 1
ATOM 2887 C C . ARG A 1 385 ? 3.827 -23.290 -16.385 1.00 92.75 385 ARG A C 1
ATOM 2889 O O . ARG A 1 385 ? 2.810 -22.997 -15.764 1.00 92.75 385 ARG A O 1
ATOM 2896 N N . LEU A 1 386 ? 4.046 -22.920 -17.643 1.00 94.25 386 LEU A N 1
ATOM 2897 C CA . LEU A 1 386 ? 3.067 -22.220 -18.468 1.00 94.25 386 LEU A CA 1
ATOM 2898 C C . LEU A 1 386 ? 2.442 -23.200 -19.465 1.00 94.25 386 LEU A C 1
ATOM 2900 O O . LEU A 1 386 ? 3.104 -23.620 -20.410 1.00 94.25 386 LEU A O 1
ATOM 2904 N N . GLU A 1 387 ? 1.172 -23.544 -19.270 1.00 93.19 387 GLU A N 1
ATOM 2905 C CA . GLU A 1 387 ? 0.344 -24.192 -20.289 1.00 93.19 387 GLU A CA 1
ATOM 2906 C C . GLU A 1 387 ? -0.189 -23.129 -21.257 1.00 93.19 387 GLU A C 1
ATOM 2908 O O . GLU A 1 387 ? -0.982 -22.263 -20.880 1.00 93.19 387 GLU A O 1
ATOM 2913 N N . TYR A 1 388 ? 0.244 -23.183 -22.511 1.00 93.94 388 TYR A N 1
ATOM 2914 C CA . TYR A 1 388 ? -0.087 -22.197 -23.532 1.00 93.94 388 TYR A CA 1
ATOM 2915 C C . TYR A 1 388 ? -1.111 -22.763 -24.517 1.00 93.94 388 TYR A C 1
ATOM 2917 O O . TYR A 1 388 ? -0.804 -23.717 -25.234 1.00 93.94 388 TYR A O 1
ATOM 2925 N N . LYS A 1 389 ? -2.312 -22.171 -24.577 1.00 92.25 389 LYS A N 1
ATOM 2926 C CA . LYS A 1 389 ? -3.390 -22.628 -25.475 1.00 92.25 389 LYS A CA 1
ATOM 2927 C C . LYS A 1 389 ? -3.772 -21.669 -26.579 1.00 92.25 389 LYS A C 1
ATOM 2929 O O . LYS A 1 389 ? -3.887 -22.096 -27.722 1.00 92.25 389 LYS A O 1
ATOM 2934 N N . HIS A 1 390 ? -4.032 -20.418 -26.220 1.00 91.50 390 HIS A N 1
ATOM 2935 C CA . HIS A 1 390 ? -4.403 -19.386 -27.175 1.00 91.50 390 HIS A CA 1
ATOM 2936 C C . HIS A 1 390 ? -4.274 -17.995 -26.542 1.00 91.50 390 HIS A C 1
ATOM 2938 O O . HIS A 1 390 ? -4.573 -17.820 -25.355 1.00 91.50 390 HIS A O 1
ATOM 2944 N N . GLY A 1 391 ? -3.882 -17.003 -27.330 1.00 90.31 391 GLY A N 1
ATOM 2945 C CA . GLY A 1 391 ? -3.860 -15.597 -26.939 1.00 90.31 391 GLY A CA 1
ATOM 2946 C C . GLY A 1 391 ? -2.457 -15.082 -26.654 1.00 90.31 391 GLY A C 1
ATOM 2947 O O . GLY A 1 391 ? -1.486 -15.628 -27.156 1.00 90.31 391 GLY A O 1
ATOM 2948 N N . ARG A 1 392 ? -2.318 -13.983 -25.906 1.00 90.38 392 ARG A N 1
ATOM 2949 C CA . ARG A 1 392 ? -1.057 -13.220 -25.844 1.00 90.38 392 ARG A CA 1
ATOM 2950 C C . ARG A 1 392 ? -0.687 -12.781 -24.442 1.00 90.38 392 ARG A C 1
ATOM 2952 O O . ARG A 1 392 ? -1.561 -12.414 -23.662 1.00 90.38 392 ARG A O 1
ATOM 2959 N N . ILE A 1 393 ? 0.617 -12.753 -24.172 1.00 93.56 393 ILE A N 1
ATOM 2960 C CA . ILE A 1 393 ? 1.191 -12.181 -22.948 1.00 93.56 393 ILE A CA 1
ATOM 2961 C C . ILE A 1 393 ? 2.096 -11.016 -23.341 1.00 93.56 393 ILE A C 1
ATOM 2963 O O . ILE A 1 393 ? 3.040 -11.229 -24.091 1.00 93.56 393 ILE A O 1
ATOM 2967 N N . ASN A 1 394 ? 1.827 -9.814 -22.845 1.00 92.75 394 ASN A N 1
ATOM 2968 C CA . ASN A 1 394 ? 2.708 -8.659 -22.910 1.00 92.75 394 ASN A CA 1
ATOM 2969 C C . ASN A 1 394 ? 3.575 -8.595 -21.652 1.00 92.75 394 ASN A C 1
ATOM 2971 O O . ASN A 1 394 ? 3.067 -8.482 -20.542 1.00 92.75 394 ASN A O 1
ATOM 2975 N N . ILE A 1 395 ? 4.885 -8.697 -21.845 1.00 93.06 395 ILE A N 1
ATOM 2976 C CA . ILE A 1 395 ? 5.886 -8.596 -20.781 1.00 93.06 395 ILE A CA 1
ATOM 2977 C C . ILE A 1 395 ? 6.569 -7.224 -20.778 1.00 93.06 395 ILE A C 1
ATOM 2979 O O . ILE A 1 395 ? 7.393 -6.974 -19.911 1.00 93.06 395 ILE A O 1
ATOM 2983 N N . GLY A 1 396 ? 6.257 -6.333 -21.730 1.00 90.31 396 GLY A N 1
ATOM 2984 C CA . GLY A 1 396 ? 6.873 -5.007 -21.797 1.00 90.31 396 GLY A CA 1
ATOM 2985 C C . GLY A 1 396 ? 8.404 -5.083 -21.807 1.00 90.31 396 GLY A C 1
ATOM 2986 O O . GLY A 1 396 ? 8.985 -5.807 -22.623 1.00 90.31 396 GLY A O 1
ATOM 2987 N N . SER A 1 397 ? 9.044 -4.344 -20.898 1.00 88.12 397 SER A N 1
ATOM 2988 C CA . SER A 1 397 ? 10.493 -4.381 -20.652 1.00 88.12 397 SER A CA 1
ATOM 2989 C C . SER A 1 397 ? 10.922 -5.460 -19.648 1.00 88.12 397 SER A C 1
ATOM 2991 O O . SER A 1 397 ? 12.120 -5.684 -19.470 1.00 88.12 397 SER A O 1
ATOM 2993 N N . HIS A 1 398 ? 9.979 -6.154 -19.014 1.00 91.25 398 HIS A N 1
ATOM 2994 C CA . HIS A 1 398 ? 10.233 -7.127 -17.956 1.00 91.25 398 HIS A CA 1
ATOM 2995 C C . HIS A 1 398 ? 10.719 -8.477 -18.492 1.00 91.25 398 HIS A C 1
ATOM 2997 O O . HIS A 1 398 ? 10.612 -8.802 -19.682 1.00 91.25 398 HIS A O 1
ATOM 3003 N N . ASN A 1 399 ? 11.269 -9.292 -17.597 1.00 94.81 399 ASN A N 1
ATOM 3004 C CA . ASN A 1 399 ? 11.593 -10.682 -17.864 1.00 94.81 399 ASN A CA 1
ATOM 3005 C C . ASN A 1 399 ? 10.435 -11.612 -17.475 1.00 94.81 399 ASN A C 1
ATOM 3007 O O . ASN A 1 399 ? 9.920 -11.571 -16.359 1.00 94.81 399 ASN A O 1
ATOM 3011 N N . LEU A 1 400 ? 10.096 -12.528 -18.383 1.00 96.62 400 LEU A N 1
ATOM 3012 C CA . LEU A 1 400 ? 9.285 -13.699 -18.066 1.00 96.62 400 LEU A CA 1
ATOM 3013 C C . LEU A 1 400 ? 10.184 -14.933 -18.051 1.00 96.62 400 LEU A C 1
ATOM 3015 O O . LEU A 1 400 ? 10.684 -15.364 -19.095 1.00 96.62 400 LEU A O 1
ATOM 3019 N N . THR A 1 401 ? 10.374 -15.514 -16.870 1.00 97.12 401 THR A N 1
ATOM 3020 C CA . THR A 1 401 ? 11.109 -16.773 -16.705 1.00 97.12 401 THR A CA 1
ATOM 3021 C C . THR A 1 401 ? 10.143 -17.946 -16.608 1.00 97.12 401 THR A C 1
ATOM 3023 O O . THR A 1 401 ? 9.197 -17.903 -15.825 1.00 97.12 401 THR A O 1
ATOM 3026 N N . ILE A 1 402 ? 10.391 -19.001 -17.393 1.00 96.81 402 ILE A N 1
ATOM 3027 C CA . ILE A 1 402 ? 9.558 -20.207 -17.438 1.00 96.81 402 ILE A CA 1
ATOM 3028 C C . ILE A 1 402 ? 10.406 -21.477 -17.313 1.00 96.81 402 ILE A C 1
ATOM 3030 O O . ILE A 1 402 ? 11.281 -21.713 -18.153 1.00 96.81 402 ILE A O 1
ATOM 3034 N N . ASP A 1 403 ? 10.095 -22.350 -16.345 1.00 94.31 403 ASP A N 1
ATOM 3035 C CA . ASP A 1 403 ? 10.787 -23.650 -16.248 1.00 94.31 403 ASP A CA 1
ATOM 3036 C C . ASP A 1 403 ? 10.238 -24.671 -17.250 1.00 94.31 403 ASP A C 1
ATOM 3038 O O . ASP A 1 403 ? 10.978 -25.455 -17.840 1.00 94.31 403 ASP A O 1
ATOM 3042 N N . THR A 1 404 ? 8.917 -24.707 -17.429 1.00 92.69 404 THR A N 1
ATOM 3043 C CA . THR A 1 404 ? 8.245 -25.623 -18.359 1.00 92.69 404 THR A CA 1
ATOM 3044 C C . THR A 1 404 ? 7.226 -24.877 -19.213 1.00 92.69 404 THR A C 1
ATOM 3046 O O . THR A 1 404 ? 6.154 -24.516 -18.734 1.00 92.69 404 THR A O 1
ATOM 3049 N N . LEU A 1 405 ? 7.538 -24.680 -20.496 1.00 93.81 405 LEU A N 1
ATOM 3050 C CA . LEU A 1 405 ? 6.569 -24.219 -21.491 1.00 93.81 405 LEU A CA 1
ATOM 3051 C C . LEU A 1 405 ? 5.860 -25.435 -22.102 1.00 93.81 405 LEU A C 1
ATOM 3053 O O . LEU A 1 405 ? 6.447 -26.172 -22.895 1.00 93.81 405 LEU A O 1
ATOM 3057 N N . ASP A 1 406 ? 4.610 -25.648 -21.710 1.00 92.56 406 ASP A N 1
ATOM 3058 C CA . ASP A 1 406 ? 3.764 -26.741 -22.184 1.00 92.56 406 ASP A CA 1
ATOM 3059 C C . ASP A 1 406 ? 2.781 -26.218 -23.238 1.00 92.56 406 ASP A C 1
ATOM 3061 O O . ASP A 1 406 ? 1.919 -25.393 -22.944 1.00 92.56 406 ASP A O 1
ATOM 3065 N N . VAL A 1 407 ? 2.945 -26.643 -24.488 1.00 92.56 407 VAL A N 1
ATOM 3066 C CA . VAL A 1 407 ? 2.236 -26.071 -25.640 1.00 92.56 407 VAL A CA 1
ATOM 3067 C C . VAL A 1 407 ? 1.063 -26.970 -26.029 1.00 92.56 407 VAL A C 1
ATOM 3069 O O . VAL A 1 407 ? 1.273 -28.070 -26.538 1.00 92.56 407 VAL A O 1
ATOM 3072 N N . ASP A 1 408 ? -0.165 -26.477 -25.851 1.00 89.81 408 ASP A N 1
ATOM 3073 C CA . ASP A 1 408 ? -1.421 -27.157 -26.213 1.00 89.81 408 ASP A CA 1
ATOM 3074 C C . ASP A 1 408 ? -2.261 -26.293 -27.177 1.00 89.81 408 ASP A C 1
ATOM 3076 O O . ASP A 1 408 ? -3.434 -25.987 -26.941 1.00 89.81 408 ASP A O 1
ATOM 3080 N N . LEU A 1 409 ? -1.629 -25.869 -28.279 1.00 90.06 409 LEU A N 1
ATOM 3081 C CA . LEU A 1 409 ? -2.278 -25.148 -29.379 1.00 90.06 409 LEU A CA 1
ATOM 3082 C C . LEU A 1 409 ? -3.112 -26.130 -30.211 1.00 90.06 409 LEU A C 1
ATOM 3084 O O . LEU A 1 409 ? -2.578 -26.941 -30.973 1.00 90.06 409 LEU A O 1
ATOM 3088 N N . ASN A 1 410 ? -4.435 -26.068 -30.090 1.00 86.12 410 ASN A N 1
ATOM 3089 C CA . ASN A 1 410 ? -5.330 -26.942 -30.845 1.00 86.12 410 ASN A CA 1
ATOM 3090 C C . ASN A 1 410 ? -5.852 -26.254 -32.114 1.00 86.12 410 ASN A C 1
ATOM 3092 O O . ASN A 1 410 ? -6.157 -25.066 -32.114 1.00 86.12 410 ASN A O 1
ATOM 3096 N N . THR A 1 411 ? -6.042 -27.025 -33.188 1.00 88.75 411 THR A N 1
ATOM 3097 C CA . THR A 1 411 ? -6.487 -26.499 -34.494 1.00 88.75 411 THR A CA 1
ATOM 3098 C C . THR A 1 411 ? -7.931 -25.983 -34.518 1.00 88.75 411 THR A C 1
ATOM 3100 O O . THR A 1 411 ? -8.386 -25.512 -35.558 1.00 88.75 411 THR A O 1
ATOM 3103 N N . ALA A 1 412 ? -8.689 -26.144 -33.426 1.00 86.69 412 ALA A N 1
ATOM 3104 C CA . ALA A 1 412 ? -10.062 -25.656 -33.326 1.00 86.69 412 ALA A CA 1
ATOM 3105 C C . ALA A 1 412 ? -10.117 -24.193 -32.857 1.00 86.69 412 ALA A C 1
ATOM 3107 O O . ALA A 1 412 ? -10.938 -23.437 -33.370 1.00 86.69 412 ALA A O 1
ATOM 3108 N N . GLU A 1 413 ? -9.243 -23.805 -31.925 1.00 85.94 413 GLU A N 1
ATOM 3109 C CA . GLU A 1 413 ? -9.093 -22.427 -31.433 1.00 85.94 413 GLU A CA 1
ATOM 3110 C C . GLU A 1 413 ? -8.032 -21.658 -32.234 1.00 85.94 413 GLU A C 1
ATOM 3112 O O . GLU A 1 413 ? -8.253 -20.510 -32.608 1.00 85.94 413 GLU A O 1
ATOM 3117 N N . VAL A 1 414 ? -6.922 -22.320 -32.571 1.00 88.75 414 VAL A N 1
ATOM 3118 C CA . VAL A 1 414 ? -5.783 -21.749 -33.300 1.00 88.75 414 VAL A CA 1
ATOM 3119 C C . VAL A 1 414 ? -5.681 -22.443 -34.660 1.00 88.75 414 VAL A C 1
ATOM 3121 O O . VAL A 1 414 ? -5.122 -23.535 -34.736 1.00 88.75 414 VAL A O 1
ATOM 3124 N N . PRO A 1 415 ? -6.206 -21.873 -35.764 1.00 85.44 415 PRO A N 1
ATOM 3125 C CA . PRO A 1 415 ? -6.349 -22.583 -37.042 1.00 85.44 415 PRO A CA 1
ATOM 3126 C C . PRO A 1 415 ? -5.058 -23.200 -37.605 1.00 85.44 415 PRO A C 1
ATOM 3128 O O . PRO A 1 415 ? -5.109 -24.199 -38.324 1.00 85.44 415 PRO A O 1
ATOM 3131 N N . THR A 1 416 ? -3.902 -22.615 -37.291 1.00 85.75 416 THR A N 1
ATOM 3132 C CA . THR A 1 416 ? -2.572 -23.099 -37.687 1.00 85.75 416 THR A CA 1
ATOM 3133 C C . THR A 1 416 ? -2.085 -24.283 -36.851 1.00 85.75 416 THR A C 1
ATOM 3135 O O . THR A 1 416 ? -1.230 -25.032 -37.323 1.00 85.75 416 THR A O 1
ATOM 3138 N N . GLY A 1 417 ? -2.602 -24.461 -35.630 1.00 88.88 417 GLY A N 1
ATOM 3139 C CA . GLY A 1 417 ? -2.062 -25.391 -34.630 1.00 88.88 417 GLY A CA 1
ATOM 3140 C C . GLY A 1 417 ? -0.611 -25.085 -34.234 1.00 88.88 417 GLY A C 1
ATOM 3141 O O . GLY A 1 417 ? 0.099 -25.970 -33.768 1.00 88.88 417 GLY A O 1
ATOM 3142 N N . ASP A 1 418 ? -0.151 -23.862 -34.489 1.00 91.06 418 ASP A N 1
ATOM 3143 C CA . ASP A 1 418 ? 1.206 -23.380 -34.233 1.00 91.06 418 ASP A CA 1
ATOM 3144 C C . ASP A 1 418 ? 1.111 -21.901 -33.848 1.00 91.06 418 ASP A C 1
ATOM 3146 O O . ASP A 1 418 ? 0.133 -21.229 -34.190 1.00 91.06 418 ASP A O 1
ATOM 3150 N N . PHE A 1 419 ? 2.120 -21.409 -33.142 1.00 93.50 419 PHE A N 1
ATOM 3151 C CA . PHE A 1 419 ? 2.176 -20.029 -32.675 1.00 93.50 419 PHE A CA 1
ATOM 3152 C C . PHE A 1 419 ? 2.113 -19.031 -33.846 1.00 93.50 419 PHE A C 1
ATOM 3154 O O . PHE A 1 419 ? 2.512 -19.332 -34.978 1.00 93.50 419 PHE A O 1
ATOM 3161 N N . SER A 1 420 ? 1.594 -17.837 -33.570 1.00 91.44 420 SER A N 1
ATOM 3162 C CA . SER A 1 420 ? 1.198 -16.844 -34.572 1.00 91.44 420 SER A CA 1
ATOM 3163 C C . SER A 1 420 ? 1.236 -15.426 -33.981 1.00 91.44 420 SER A C 1
ATOM 3165 O O . SER A 1 420 ? 1.639 -15.232 -32.840 1.00 91.44 420 SER A O 1
ATOM 3167 N N . VAL A 1 421 ? 0.800 -14.405 -34.724 1.00 89.31 421 VAL A N 1
ATOM 3168 C CA . VAL A 1 421 ? 0.655 -13.044 -34.161 1.00 89.31 421 VAL A CA 1
ATOM 3169 C C . VAL A 1 421 ? -0.542 -12.928 -33.208 1.00 89.31 421 VAL A C 1
ATOM 3171 O O . VAL A 1 421 ? -0.626 -12.004 -32.396 1.00 89.31 421 VAL A O 1
ATOM 3174 N N . GLU A 1 422 ? -1.459 -13.886 -33.274 1.00 88.62 422 GLU A N 1
ATOM 3175 C CA . GLU A 1 422 ? -2.540 -14.097 -32.321 1.00 88.62 422 GLU A CA 1
ATOM 3176 C C . GLU A 1 422 ? -2.098 -14.934 -31.107 1.00 88.62 422 GLU A C 1
ATOM 3178 O O . GLU A 1 422 ? -2.786 -14.909 -30.091 1.00 88.62 422 GLU A O 1
ATOM 3183 N N . ASP A 1 423 ? -0.936 -15.598 -31.187 1.00 91.50 423 ASP A N 1
ATOM 3184 C CA . ASP A 1 423 ? -0.395 -16.525 -30.186 1.00 91.50 423 ASP A CA 1
ATOM 3185 C C . ASP A 1 423 ? 1.106 -16.287 -29.970 1.00 91.50 423 ASP A C 1
ATOM 3187 O O . ASP A 1 423 ? 1.953 -16.990 -30.534 1.00 91.50 423 ASP A O 1
ATOM 3191 N N . MET A 1 424 ? 1.447 -15.268 -29.175 1.00 93.44 424 MET A N 1
ATOM 3192 C CA . MET A 1 424 ? 2.838 -14.948 -28.841 1.00 93.44 424 MET A CA 1
ATOM 3193 C C . MET A 1 424 ? 3.027 -14.292 -27.468 1.00 93.44 424 MET A C 1
ATOM 3195 O O . MET A 1 424 ? 2.081 -13.838 -26.820 1.00 93.44 424 MET A O 1
ATOM 3199 N N . ILE A 1 425 ? 4.282 -14.243 -27.030 1.00 95.44 425 ILE A N 1
ATOM 3200 C CA . ILE A 1 425 ? 4.771 -13.434 -25.913 1.00 95.44 425 ILE A CA 1
ATOM 3201 C C . ILE A 1 425 ? 5.391 -12.160 -26.504 1.00 95.44 425 ILE A C 1
ATOM 3203 O O . ILE A 1 425 ? 6.231 -12.222 -27.399 1.00 95.44 425 ILE A O 1
ATOM 3207 N N . ILE A 1 426 ? 4.937 -11.004 -26.045 1.00 93.88 426 ILE A N 1
ATOM 3208 C CA . ILE A 1 426 ? 5.209 -9.683 -26.607 1.00 93.88 426 ILE A CA 1
ATOM 3209 C C . ILE A 1 426 ? 6.174 -8.962 -25.676 1.00 93.88 426 ILE A C 1
ATOM 3211 O O . ILE A 1 426 ? 5.861 -8.823 -24.499 1.00 93.88 426 ILE A O 1
ATOM 3215 N N . SER A 1 427 ? 7.299 -8.472 -26.191 1.00 92.62 427 SER A N 1
ATOM 3216 C CA . SER A 1 427 ? 8.123 -7.489 -25.475 1.00 92.62 427 SER A CA 1
ATOM 3217 C C . SER A 1 427 ? 7.939 -6.082 -26.051 1.00 92.62 427 SER A C 1
ATOM 3219 O O . SER A 1 427 ? 7.340 -5.904 -27.121 1.00 92.62 427 SER A O 1
ATOM 3221 N N . ALA A 1 428 ? 8.476 -5.076 -25.357 1.00 89.25 428 ALA A N 1
ATOM 3222 C CA . ALA A 1 428 ? 8.514 -3.691 -25.830 1.00 89.25 428 ALA A CA 1
ATOM 3223 C C . ALA A 1 428 ? 9.346 -3.541 -27.119 1.00 89.25 428 ALA A C 1
ATOM 3225 O O . ALA A 1 428 ? 9.089 -2.657 -27.940 1.00 89.25 428 ALA A O 1
ATOM 3226 N N . GLY A 1 429 ? 10.291 -4.455 -27.345 1.00 91.19 429 GLY A N 1
ATOM 3227 C CA . GLY A 1 429 ? 11.096 -4.535 -28.556 1.00 91.19 429 GLY A CA 1
ATOM 3228 C C . GLY A 1 429 ? 12.402 -3.754 -28.457 1.00 91.19 429 GLY A C 1
ATOM 3229 O O . GLY A 1 429 ? 12.931 -3.359 -29.502 1.00 91.19 429 GLY A O 1
ATOM 3230 N N . ASN A 1 430 ? 12.906 -3.533 -27.240 1.00 90.12 430 ASN A N 1
ATOM 3231 C CA . ASN A 1 430 ? 14.209 -2.932 -26.973 1.00 90.12 430 ASN A CA 1
ATOM 3232 C C . ASN A 1 430 ? 15.243 -4.013 -26.625 1.00 90.12 430 ASN A C 1
ATOM 3234 O O . ASN A 1 430 ? 14.918 -5.126 -26.222 1.00 90.12 430 ASN A O 1
ATOM 3238 N N . ALA A 1 431 ? 16.522 -3.699 -26.791 1.00 89.38 431 ALA A N 1
ATOM 3239 C CA . ALA A 1 431 ? 17.620 -4.625 -26.527 1.00 89.38 431 ALA A CA 1
ATOM 3240 C C . ALA A 1 431 ? 17.931 -4.786 -25.024 1.00 89.38 431 ALA A C 1
ATOM 3242 O O . ALA A 1 431 ? 18.623 -5.742 -24.637 1.00 89.38 431 ALA A O 1
ATOM 3243 N N . SER A 1 432 ? 17.463 -3.841 -24.209 1.00 90.25 432 SER A N 1
ATOM 3244 C CA . SER A 1 432 ? 17.514 -3.814 -22.748 1.00 90.25 432 SER A CA 1
ATOM 3245 C C . SER A 1 432 ? 16.388 -4.592 -22.075 1.00 90.25 432 SER A C 1
ATOM 3247 O O . SER A 1 432 ? 16.538 -4.915 -20.898 1.00 90.25 432 SER A O 1
ATOM 3249 N N . ASP A 1 433 ? 15.322 -4.940 -22.806 1.00 91.31 433 ASP A N 1
ATOM 3250 C CA . ASP A 1 433 ? 14.204 -5.716 -22.267 1.00 91.31 433 ASP A CA 1
ATOM 3251 C C . ASP A 1 433 ? 14.704 -7.033 -21.636 1.00 91.31 433 ASP A C 1
ATOM 3253 O O . ASP A 1 433 ? 15.669 -7.666 -22.099 1.00 91.31 433 ASP A O 1
ATOM 3257 N N . GLY A 1 434 ? 14.005 -7.486 -20.594 1.00 92.31 434 GLY A N 1
ATOM 3258 C CA . GLY A 1 434 ? 14.271 -8.756 -19.927 1.00 92.31 434 GLY A CA 1
ATOM 3259 C C . GLY A 1 434 ? 14.027 -9.966 -20.835 1.00 92.31 434 GLY A C 1
ATOM 3260 O O . GLY A 1 434 ? 14.787 -10.937 -20.786 1.00 92.31 434 GLY A O 1
ATOM 3261 N N . GLY A 1 435 ? 13.008 -9.910 -21.697 1.00 95.44 435 GLY A N 1
ATOM 3262 C CA . GLY A 1 435 ? 12.683 -10.946 -22.685 1.00 95.44 435 GLY A CA 1
ATOM 3263 C C . GLY A 1 435 ? 12.134 -12.246 -22.088 1.00 95.44 435 GLY A C 1
ATOM 3264 O O . GLY A 1 435 ? 11.689 -12.294 -20.943 1.00 95.44 435 GLY A O 1
ATOM 3265 N N . LEU A 1 436 ? 12.157 -13.323 -22.881 1.00 98.00 436 LEU A N 1
ATOM 3266 C CA . LEU A 1 436 ? 11.671 -14.644 -22.465 1.00 98.00 436 LEU A CA 1
ATOM 3267 C C . LEU A 1 436 ? 12.838 -15.561 -22.113 1.00 98.00 436 LEU A C 1
ATOM 3269 O O . LEU A 1 436 ? 13.623 -15.925 -22.995 1.00 98.00 436 LEU A O 1
ATOM 3273 N N . SER A 1 437 ? 12.906 -15.983 -20.854 1.00 98.12 437 SER A N 1
ATOM 3274 C CA . SER A 1 437 ? 13.861 -16.976 -20.359 1.00 98.12 437 SER A CA 1
ATOM 3275 C C . SER A 1 437 ? 13.189 -18.345 -20.267 1.00 98.12 437 SER A C 1
ATOM 3277 O O . SER A 1 437 ? 12.249 -18.519 -19.498 1.00 98.12 437 SER A O 1
ATOM 3279 N N . LEU A 1 438 ? 13.678 -19.332 -21.020 1.00 97.69 438 LEU A N 1
ATOM 3280 C CA . LEU A 1 438 ? 13.217 -20.721 -20.926 1.00 97.69 438 LEU A CA 1
ATOM 3281 C C . LEU A 1 438 ? 14.300 -21.598 -20.302 1.00 97.69 438 LEU A C 1
ATOM 3283 O O . LEU A 1 438 ? 15.459 -21.561 -20.732 1.00 97.69 438 LEU A O 1
ATOM 3287 N N . TYR A 1 439 ? 13.915 -22.401 -19.313 1.00 96.25 439 TYR A N 1
ATOM 3288 C CA . TYR A 1 439 ? 14.793 -23.400 -18.714 1.00 96.25 439 TYR A CA 1
ATOM 3289 C C . TYR A 1 439 ? 15.092 -24.533 -19.698 1.00 96.25 439 TYR A C 1
ATOM 3291 O O . TYR A 1 439 ? 14.221 -25.028 -20.417 1.00 96.25 439 TYR A O 1
ATOM 3299 N N . LEU A 1 440 ? 16.346 -24.965 -19.705 1.00 93.94 440 LEU A N 1
ATOM 3300 C CA . LEU A 1 440 ? 16.845 -26.078 -20.487 1.00 93.94 440 LEU A CA 1
ATOM 3301 C C . LEU A 1 440 ? 17.489 -27.113 -19.546 1.00 93.94 440 LEU A C 1
ATOM 3303 O O . LEU A 1 440 ? 18.598 -26.887 -19.058 1.00 93.94 440 LEU A O 1
ATOM 3307 N N . PRO A 1 441 ? 16.842 -28.274 -19.344 1.00 91.88 441 PRO A N 1
ATOM 3308 C CA . PRO A 1 441 ? 17.413 -29.382 -18.582 1.00 91.88 441 PRO A CA 1
ATOM 3309 C C . PRO A 1 441 ? 18.597 -30.052 -19.301 1.00 91.88 441 PRO A C 1
ATOM 3311 O O . PRO A 1 441 ? 18.512 -30.352 -20.499 1.00 91.88 441 PRO A O 1
ATOM 3314 N N . ALA A 1 442 ? 19.649 -30.411 -18.566 1.00 89.12 442 ALA A N 1
ATOM 3315 C CA . ALA A 1 442 ? 20.865 -31.100 -19.017 1.00 89.12 442 ALA A CA 1
ATOM 3316 C C . ALA A 1 442 ? 20.583 -32.406 -19.777 1.00 89.12 442 ALA A C 1
ATOM 3318 O O . ALA A 1 442 ? 21.341 -32.829 -20.649 1.00 89.12 442 ALA A O 1
ATOM 3319 N N . ASN A 1 443 ? 19.475 -33.073 -19.450 1.00 85.62 443 ASN A N 1
ATOM 3320 C CA . ASN A 1 443 ? 19.072 -34.352 -20.031 1.00 85.62 443 ASN A CA 1
ATOM 3321 C C . ASN A 1 443 ? 18.127 -34.226 -21.243 1.00 85.62 443 ASN A C 1
ATOM 3323 O O . ASN A 1 443 ? 17.583 -35.242 -21.690 1.00 85.62 443 ASN A O 1
ATOM 3327 N N . THR A 1 444 ? 17.925 -33.022 -21.792 1.00 87.75 444 THR A N 1
ATOM 3328 C CA . THR A 1 444 ? 17.036 -32.806 -22.947 1.00 87.75 444 THR A CA 1
ATOM 3329 C C . THR A 1 444 ? 17.439 -33.690 -24.138 1.00 87.75 444 THR A C 1
ATOM 3331 O O . THR A 1 444 ? 18.619 -33.913 -24.410 1.00 87.75 444 THR A O 1
ATOM 3334 N N . ALA A 1 445 ? 16.461 -34.251 -24.859 1.00 85.25 445 ALA A N 1
ATOM 3335 C CA . ALA A 1 445 ? 16.708 -35.196 -25.949 1.00 85.25 445 ALA A CA 1
ATOM 3336 C C . ALA A 1 445 ? 17.489 -34.566 -27.124 1.00 85.25 445 ALA A C 1
ATOM 3338 O O . ALA A 1 445 ? 17.241 -33.424 -27.515 1.00 85.25 445 ALA A O 1
ATOM 3339 N N . PHE A 1 446 ? 18.390 -35.330 -27.750 1.00 83.56 446 PHE A N 1
ATOM 3340 C CA . PHE A 1 446 ? 18.947 -34.958 -29.058 1.00 83.56 446 PHE A CA 1
ATOM 3341 C C . PHE A 1 446 ? 17.817 -34.759 -30.088 1.00 83.56 446 PHE A C 1
ATOM 3343 O O . PHE A 1 446 ? 16.829 -35.491 -30.071 1.00 83.56 446 PHE A O 1
ATOM 3350 N N . ASN A 1 447 ? 17.978 -33.796 -31.001 1.00 85.50 447 ASN A N 1
ATOM 3351 C CA . ASN A 1 447 ? 16.979 -33.341 -31.978 1.00 85.50 447 ASN A CA 1
ATOM 3352 C C . ASN A 1 447 ? 15.713 -32.685 -31.394 1.00 85.50 447 ASN A C 1
ATOM 3354 O O . ASN A 1 447 ? 14.731 -32.534 -32.122 1.00 85.50 447 ASN A O 1
ATOM 3358 N N . THR A 1 448 ? 15.728 -32.248 -30.133 1.00 87.06 448 THR A N 1
ATOM 3359 C CA . THR A 1 448 ? 14.631 -31.441 -29.569 1.00 87.06 448 THR A CA 1
ATOM 3360 C C . THR A 1 448 ? 14.651 -30.033 -30.162 1.00 87.06 448 THR A C 1
ATOM 3362 O O . THR A 1 448 ? 15.710 -29.404 -30.199 1.00 87.06 448 THR A O 1
ATOM 3365 N N . ASP A 1 449 ? 13.497 -29.554 -30.638 1.00 89.56 449 ASP A N 1
ATOM 3366 C CA . ASP A 1 449 ? 13.269 -28.153 -31.009 1.00 89.56 449 ASP A CA 1
ATOM 3367 C C . ASP A 1 449 ? 12.688 -27.410 -29.798 1.00 89.56 449 ASP A C 1
ATOM 3369 O O . ASP A 1 449 ? 11.640 -27.790 -29.283 1.00 89.56 449 ASP A O 1
ATOM 3373 N N . ILE A 1 450 ? 13.352 -26.338 -29.379 1.00 93.12 450 ILE A N 1
ATOM 3374 C CA . ILE A 1 450 ? 12.880 -25.399 -28.361 1.00 93.12 450 ILE A CA 1
ATOM 3375 C C . ILE A 1 450 ? 12.354 -24.179 -29.103 1.00 93.12 450 ILE A C 1
ATOM 3377 O O . ILE A 1 450 ? 13.073 -23.595 -29.922 1.00 93.12 450 ILE A O 1
ATOM 3381 N N . VAL A 1 451 ? 11.095 -23.828 -28.860 1.00 94.62 451 VAL A N 1
ATOM 3382 C CA . VAL A 1 451 ? 10.420 -22.711 -29.523 1.00 94.62 451 VAL A CA 1
ATOM 3383 C C . VAL A 1 451 ? 10.292 -21.561 -28.539 1.00 94.62 451 VAL A C 1
ATOM 3385 O O . VAL A 1 451 ? 9.758 -21.730 -27.450 1.00 94.62 451 VAL A O 1
ATOM 3388 N N . PHE A 1 452 ? 10.752 -20.393 -28.961 1.00 97.56 452 PHE A N 1
ATOM 3389 C CA . PHE A 1 452 ? 10.529 -19.118 -28.304 1.00 97.56 452 PHE A CA 1
ATOM 3390 C C . PHE A 1 452 ? 9.442 -18.382 -29.100 1.00 97.56 452 PHE A C 1
ATOM 3392 O O . PHE A 1 452 ? 9.746 -17.843 -30.172 1.00 97.56 452 PHE A O 1
ATOM 3399 N N . PRO A 1 453 ? 8.173 -18.411 -28.651 1.00 95.88 453 PRO A N 1
ATOM 3400 C CA . PRO A 1 453 ? 7.043 -17.846 -29.383 1.00 95.88 453 PRO A CA 1
ATOM 3401 C C . PRO A 1 453 ? 6.927 -16.343 -29.123 1.00 95.88 453 PRO A C 1
ATOM 3403 O O . PRO A 1 453 ? 5.952 -15.885 -28.541 1.00 95.88 453 PRO A O 1
ATOM 3406 N N . LEU A 1 454 ? 7.951 -15.586 -29.502 1.00 94.62 454 LEU A N 1
ATOM 3407 C CA . LEU A 1 454 ? 8.062 -14.167 -29.183 1.00 94.62 454 LEU A CA 1
ATOM 3408 C C . LEU A 1 454 ? 7.826 -13.255 -30.376 1.00 94.62 454 LEU A C 1
ATOM 3410 O O . LEU A 1 454 ? 7.965 -13.650 -31.536 1.00 94.62 454 LEU A O 1
ATOM 3414 N N . GLY A 1 455 ? 7.457 -12.028 -30.048 1.00 93.12 455 GLY A N 1
ATOM 3415 C CA . GLY A 1 455 ? 7.202 -10.964 -30.989 1.00 93.12 455 GLY A CA 1
ATOM 3416 C C . GLY A 1 455 ? 7.086 -9.620 -30.291 1.00 93.12 455 GLY A C 1
ATOM 3417 O O . GLY A 1 455 ? 7.527 -9.440 -29.158 1.00 93.12 455 GLY A O 1
ATOM 3418 N N . ILE A 1 456 ? 6.484 -8.672 -30.994 1.00 91.25 456 ILE A N 1
ATOM 3419 C CA . ILE A 1 456 ? 6.320 -7.285 -30.551 1.00 91.25 456 ILE A CA 1
ATOM 3420 C C . ILE A 1 456 ? 4.956 -6.723 -30.980 1.00 91.25 456 ILE A C 1
ATOM 3422 O O . ILE A 1 456 ? 4.321 -7.232 -31.911 1.00 91.25 456 ILE A O 1
ATOM 3426 N N . GLY A 1 457 ? 4.563 -5.605 -30.367 1.00 81.94 457 GLY A N 1
ATOM 3427 C CA . GLY A 1 457 ? 3.399 -4.795 -30.744 1.00 81.94 457 GLY A CA 1
ATOM 3428 C C . GLY A 1 457 ? 2.163 -5.054 -29.880 1.00 81.94 457 GLY A C 1
ATOM 3429 O O . GLY A 1 457 ? 1.813 -6.200 -29.619 1.00 81.94 457 GLY A O 1
ATOM 3430 N N . ALA A 1 458 ? 1.480 -3.974 -29.484 1.00 66.62 458 ALA A N 1
ATOM 3431 C CA . ALA A 1 458 ? 0.536 -3.958 -28.358 1.00 66.62 458 ALA A CA 1
ATOM 3432 C C . ALA A 1 458 ? -0.963 -3.966 -28.725 1.00 66.62 458 ALA A C 1
ATOM 3434 O O . ALA A 1 458 ? -1.810 -4.004 -27.843 1.00 66.62 458 ALA A O 1
ATOM 3435 N N . THR A 1 459 ? -1.335 -3.909 -30.007 1.00 59.81 459 THR A N 1
ATOM 3436 C CA . THR A 1 459 ? -2.752 -3.740 -30.412 1.00 59.81 459 THR A CA 1
ATOM 3437 C C . THR A 1 459 ? -3.427 -5.038 -30.844 1.00 59.81 459 THR A C 1
ATOM 3439 O O . THR A 1 459 ? -4.605 -5.050 -31.196 1.00 59.81 459 THR A O 1
ATOM 3442 N N . GLY A 1 460 ? -2.675 -6.139 -30.867 1.00 56.03 460 GLY A N 1
ATOM 3443 C CA . GLY A 1 460 ? -3.193 -7.455 -31.195 1.00 56.03 460 GLY A CA 1
ATOM 3444 C C . GLY A 1 460 ? -3.699 -7.633 -32.634 1.00 56.03 460 GLY A C 1
ATOM 3445 O O . GLY A 1 460 ? -4.365 -8.629 -32.931 1.00 56.03 460 GLY A O 1
ATOM 3446 N N . LEU A 1 461 ? -3.393 -6.690 -33.526 1.00 64.06 461 LEU A N 1
ATOM 3447 C CA . LEU A 1 461 ? -3.732 -6.750 -34.943 1.00 64.06 461 LEU A CA 1
ATOM 3448 C C . LEU A 1 461 ? -2.497 -7.156 -35.762 1.00 64.06 461 LEU A C 1
ATOM 3450 O O . LEU A 1 461 ? -1.440 -6.540 -35.600 1.00 64.06 461 LEU A O 1
ATOM 3454 N N . PRO A 1 462 ? -2.626 -8.096 -36.720 1.00 63.47 462 PRO A N 1
ATOM 3455 C CA . PRO A 1 462 ? -1.514 -8.523 -37.575 1.00 63.47 462 PRO A CA 1
ATOM 3456 C C . PRO A 1 462 ? -0.801 -7.388 -38.325 1.00 63.47 462 PRO A C 1
ATOM 3458 O O . PRO A 1 462 ? 0.363 -7.515 -38.678 1.00 63.47 462 PRO A O 1
ATOM 3461 N N . ALA A 1 463 ? -1.491 -6.274 -38.589 1.00 67.88 463 ALA A N 1
ATOM 3462 C CA . ALA A 1 463 ? -0.932 -5.132 -39.314 1.00 67.88 463 ALA A CA 1
ATOM 3463 C C . ALA A 1 463 ? 0.060 -4.289 -38.488 1.00 67.88 463 ALA A C 1
ATOM 3465 O O . ALA A 1 463 ? 0.806 -3.496 -39.058 1.00 67.88 463 ALA A O 1
ATOM 3466 N N . THR A 1 464 ? 0.045 -4.423 -37.162 1.00 74.94 464 THR A N 1
ATOM 3467 C CA . THR A 1 464 ? 0.780 -3.561 -36.216 1.00 74.94 464 THR A CA 1
ATOM 3468 C C . THR A 1 464 ? 1.573 -4.351 -35.172 1.00 74.94 464 THR A C 1
ATOM 3470 O O . THR A 1 464 ? 2.329 -3.758 -34.408 1.00 74.94 464 THR A O 1
ATOM 3473 N N . SER A 1 465 ? 1.430 -5.676 -35.155 1.00 87.25 465 SER A N 1
ATOM 3474 C CA . SER A 1 465 ? 2.193 -6.607 -34.322 1.00 87.25 465 SER A CA 1
ATOM 3475 C C . SER A 1 465 ? 3.065 -7.504 -35.205 1.00 87.25 465 SER A C 1
ATOM 3477 O O . SER A 1 465 ? 2.672 -7.851 -36.319 1.00 87.25 465 SER A O 1
ATOM 3479 N N . LYS A 1 466 ? 4.251 -7.894 -34.723 1.00 91.44 466 LYS A N 1
ATOM 3480 C CA . LYS A 1 466 ? 5.166 -8.786 -35.456 1.00 91.44 466 LYS A CA 1
ATOM 3481 C C . LYS A 1 466 ? 5.418 -10.048 -34.653 1.00 91.44 466 LYS A C 1
ATOM 3483 O O . LYS A 1 466 ? 5.952 -9.964 -33.554 1.00 91.44 466 LYS A O 1
ATOM 3488 N N . TYR A 1 467 ? 5.072 -11.197 -35.225 1.00 93.31 467 TYR A N 1
ATOM 3489 C CA . TYR A 1 467 ? 5.443 -12.501 -34.689 1.00 93.31 467 TYR A CA 1
ATOM 3490 C C . TYR A 1 467 ? 6.767 -12.951 -35.306 1.00 93.31 467 TYR A C 1
ATOM 3492 O O . TYR A 1 467 ? 6.843 -13.215 -36.507 1.00 93.31 467 TYR A O 1
ATOM 3500 N N . THR A 1 468 ? 7.812 -13.003 -34.487 1.00 95.38 468 THR A N 1
ATOM 3501 C CA . THR A 1 468 ? 9.209 -13.164 -34.912 1.00 95.38 468 THR A CA 1
ATOM 3502 C C . THR A 1 468 ? 9.905 -14.238 -34.067 1.00 95.38 468 THR A C 1
ATOM 3504 O O . THR A 1 468 ? 10.877 -13.967 -33.353 1.00 95.38 468 THR A O 1
ATOM 3507 N N . PRO A 1 469 ? 9.413 -15.490 -34.108 1.00 96.19 469 PRO A N 1
ATOM 3508 C CA . PRO A 1 469 ? 9.869 -16.537 -33.208 1.00 96.19 469 PRO A CA 1
ATOM 3509 C C . PRO A 1 469 ? 11.315 -16.958 -33.454 1.00 96.19 469 PRO A C 1
ATOM 3511 O O . PRO A 1 469 ? 11.863 -16.828 -34.555 1.00 96.19 469 PRO A O 1
ATOM 3514 N N . VAL A 1 470 ? 11.895 -17.598 -32.439 1.00 97.62 470 VAL A N 1
ATOM 3515 C CA . VAL A 1 470 ? 13.184 -18.293 -32.539 1.00 97.62 470 VAL A CA 1
ATOM 3516 C C . VAL A 1 470 ? 12.985 -19.781 -32.264 1.00 97.62 470 VAL A C 1
ATOM 3518 O O . VAL A 1 470 ? 12.310 -20.170 -31.313 1.00 97.62 470 VAL A O 1
ATOM 3521 N N . ARG A 1 471 ? 13.577 -20.644 -33.098 1.00 96.06 471 ARG A N 1
ATOM 3522 C CA . ARG A 1 471 ? 13.637 -22.095 -32.858 1.00 96.06 471 ARG A CA 1
ATOM 3523 C C . ARG A 1 471 ? 15.082 -22.551 -32.729 1.00 96.06 471 ARG A C 1
ATOM 3525 O O . ARG A 1 471 ? 15.854 -22.422 -33.683 1.00 96.06 471 ARG A O 1
ATOM 3532 N N . ILE A 1 472 ? 15.417 -23.148 -31.591 1.00 95.06 472 ILE A N 1
ATOM 3533 C CA . ILE A 1 472 ? 16.731 -23.734 -31.311 1.00 95.06 472 ILE A CA 1
ATOM 3534 C C . ILE A 1 472 ? 16.596 -25.255 -31.318 1.00 95.06 472 ILE A C 1
ATOM 3536 O O . ILE A 1 472 ? 15.869 -25.818 -30.508 1.00 95.06 472 ILE A O 1
ATOM 3540 N N . ARG A 1 473 ? 17.305 -25.934 -32.223 1.00 93.62 473 ARG A N 1
ATOM 3541 C CA . ARG A 1 473 ? 17.399 -27.399 -32.236 1.00 93.62 473 ARG A CA 1
ATOM 3542 C C . ARG A 1 473 ? 18.684 -27.860 -31.574 1.00 93.62 473 ARG A C 1
ATOM 3544 O O . ARG A 1 473 ? 19.755 -27.447 -32.013 1.00 93.62 473 ARG A O 1
ATOM 3551 N N . LEU A 1 474 ? 18.603 -28.774 -30.616 1.00 90.06 474 LEU A N 1
ATOM 3552 C CA . LEU A 1 474 ? 19.782 -29.384 -29.999 1.00 90.06 474 LEU A CA 1
ATOM 3553 C C . LEU A 1 474 ? 20.316 -30.537 -30.859 1.00 90.06 474 LEU A C 1
ATOM 3555 O O . LEU A 1 474 ? 19.619 -31.528 -31.076 1.00 90.06 474 LEU A O 1
ATOM 3559 N N . ASN A 1 475 ? 21.566 -30.444 -31.313 1.00 84.38 475 ASN A N 1
ATOM 3560 C CA . ASN A 1 475 ? 22.243 -31.473 -32.112 1.00 84.38 475 ASN A CA 1
ATOM 3561 C C . ASN A 1 475 ? 23.347 -32.218 -31.323 1.00 84.38 475 ASN A C 1
ATOM 3563 O O . ASN A 1 475 ? 24.145 -32.964 -31.891 1.00 84.38 475 ASN A O 1
ATOM 3567 N N . LYS A 1 476 ? 23.409 -32.051 -29.999 1.00 78.81 476 LYS A N 1
ATOM 3568 C CA . LYS A 1 476 ? 24.241 -32.854 -29.090 1.00 78.81 476 LYS A CA 1
ATOM 3569 C C . LYS A 1 476 ? 23.676 -32.752 -27.670 1.00 78.81 476 LYS A C 1
ATOM 3571 O O . LYS A 1 476 ? 23.045 -31.759 -27.337 1.00 78.81 476 LYS A O 1
ATOM 3576 N N . GLN A 1 477 ? 23.914 -33.771 -26.849 1.00 75.75 477 GLN A N 1
ATOM 3577 C CA . GLN A 1 477 ? 23.296 -33.950 -25.527 1.00 75.75 477 GLN A CA 1
ATOM 3578 C C . GLN A 1 477 ? 24.241 -33.671 -24.339 1.00 75.75 477 GLN A C 1
ATOM 3580 O O . GLN A 1 477 ? 24.079 -34.247 -23.274 1.00 75.75 477 GLN A O 1
ATOM 3585 N N . SER A 1 478 ? 25.298 -32.882 -24.540 1.00 81.50 478 SER A N 1
ATOM 3586 C CA . SER A 1 478 ? 26.375 -32.701 -23.553 1.00 81.50 478 SER A CA 1
ATOM 3587 C C . SER A 1 478 ? 26.429 -31.250 -23.076 1.00 81.50 478 SER A C 1
ATOM 3589 O O . SER A 1 478 ? 27.143 -30.462 -23.689 1.00 81.50 478 SER A O 1
ATOM 3591 N N . PHE A 1 479 ? 25.663 -30.918 -22.036 1.00 88.38 479 PHE A N 1
ATOM 3592 C CA . PHE A 1 479 ? 25.594 -29.609 -21.364 1.00 88.38 479 PHE A CA 1
ATOM 3593 C C . PHE A 1 479 ? 24.921 -29.770 -19.980 1.00 88.38 479 PHE A C 1
ATOM 3595 O O . PHE A 1 479 ? 24.329 -30.819 -19.726 1.00 88.38 479 PHE A O 1
ATOM 3602 N N . ASP A 1 480 ? 25.020 -28.767 -19.102 1.00 91.06 480 ASP A N 1
ATOM 3603 C CA . ASP A 1 480 ? 24.367 -28.756 -17.773 1.00 91.06 480 ASP A CA 1
ATOM 3604 C C . ASP A 1 480 ? 23.022 -28.004 -17.795 1.00 91.06 480 ASP A C 1
ATOM 3606 O O . ASP A 1 480 ? 22.640 -27.457 -18.821 1.00 91.06 480 ASP A O 1
ATOM 3610 N N . ASP A 1 481 ? 22.294 -27.946 -16.678 1.00 93.38 481 ASP A N 1
ATOM 3611 C CA . ASP A 1 481 ? 21.052 -27.169 -16.583 1.0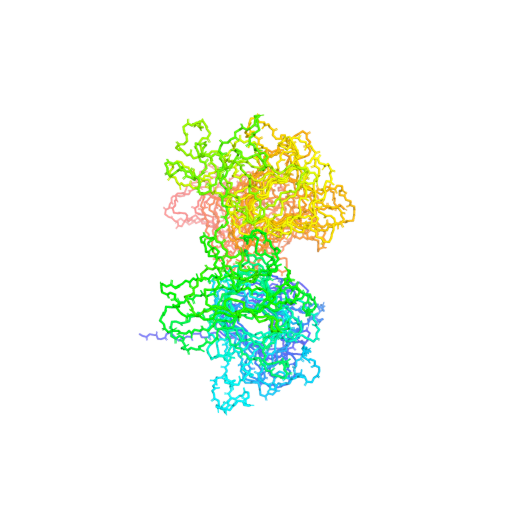0 93.38 481 ASP A CA 1
ATOM 3612 C C . ASP A 1 481 ? 21.322 -25.658 -16.715 1.00 93.38 481 ASP A C 1
ATOM 3614 O O . ASP A 1 481 ? 22.319 -25.142 -16.203 1.00 93.38 481 ASP A O 1
ATOM 3618 N N . GLY A 1 482 ? 20.411 -24.924 -17.348 1.00 95.50 482 GLY A N 1
ATOM 3619 C CA . GLY A 1 482 ? 20.507 -23.467 -17.445 1.00 95.50 482 GLY A CA 1
ATOM 3620 C C . GLY A 1 482 ? 19.297 -22.838 -18.121 1.00 95.50 482 GLY A C 1
ATOM 3621 O O . GLY A 1 482 ? 18.359 -23.534 -18.493 1.00 95.50 482 GLY A O 1
ATOM 3622 N N . TYR A 1 483 ? 19.316 -21.521 -18.295 1.00 97.25 483 TYR A N 1
ATOM 3623 C CA . TYR A 1 483 ? 18.276 -20.776 -19.003 1.00 97.25 483 TYR A CA 1
ATOM 3624 C C . TYR A 1 483 ? 18.835 -20.176 -20.281 1.00 97.25 483 TYR A C 1
ATOM 3626 O O . TYR A 1 483 ? 19.967 -19.688 -20.307 1.00 97.25 483 TYR A O 1
ATOM 3634 N N . ILE A 1 484 ? 18.023 -20.179 -21.333 1.00 97.31 484 ILE A N 1
ATOM 3635 C CA . ILE A 1 484 ? 18.277 -19.420 -22.555 1.00 97.31 484 ILE A CA 1
ATOM 3636 C C . ILE A 1 484 ? 17.266 -18.283 -22.597 1.00 97.31 484 ILE A C 1
ATOM 3638 O O . ILE A 1 484 ? 16.064 -18.526 -22.493 1.00 97.31 484 ILE A O 1
ATOM 3642 N N . THR A 1 485 ? 17.753 -17.063 -22.785 1.00 98.06 485 THR A N 1
ATOM 3643 C CA . THR A 1 485 ? 16.915 -15.868 -22.888 1.00 98.06 485 THR A CA 1
ATOM 3644 C C . THR A 1 485 ? 16.980 -15.323 -24.301 1.00 98.06 485 THR A C 1
ATOM 3646 O O . THR A 1 485 ? 18.073 -15.147 -24.848 1.00 98.06 485 THR A O 1
ATOM 3649 N N . ILE A 1 486 ? 15.819 -15.032 -24.883 1.00 98.00 486 ILE A N 1
ATOM 3650 C CA . ILE A 1 486 ? 15.717 -14.366 -26.180 1.00 98.00 486 ILE A CA 1
ATOM 3651 C C . ILE A 1 486 ? 14.986 -13.041 -26.004 1.00 98.00 486 ILE A C 1
ATOM 3653 O O . ILE A 1 486 ? 13.890 -12.995 -25.443 1.00 98.00 486 ILE A O 1
ATOM 3657 N N . VAL A 1 487 ? 15.590 -11.981 -26.532 1.00 97.31 487 VAL A N 1
ATOM 3658 C CA . VAL A 1 487 ? 15.018 -10.636 -26.571 1.00 97.31 487 VAL A CA 1
ATOM 3659 C C . VAL A 1 487 ? 14.857 -10.231 -28.040 1.00 97.31 487 VAL A C 1
ATOM 3661 O O . VAL A 1 487 ? 15.868 -10.069 -28.735 1.00 97.31 487 VAL A O 1
ATOM 3664 N N . PRO A 1 488 ? 13.623 -10.136 -28.561 1.00 95.81 488 PRO A N 1
ATOM 3665 C CA . PRO A 1 488 ? 13.386 -9.614 -29.899 1.00 95.81 488 PRO A CA 1
ATOM 3666 C C . PRO A 1 488 ? 13.517 -8.085 -29.898 1.00 95.81 488 PRO A C 1
ATOM 3668 O O . PRO A 1 488 ? 13.000 -7.420 -29.004 1.00 95.81 488 PRO A O 1
ATOM 3671 N N . VAL A 1 489 ? 14.176 -7.515 -30.907 1.00 94.00 489 VAL A N 1
ATOM 3672 C CA . VAL A 1 489 ? 14.405 -6.065 -30.983 1.00 94.00 489 VAL A CA 1
ATOM 3673 C C . VAL A 1 489 ? 13.858 -5.506 -32.291 1.00 94.00 489 VAL A C 1
ATOM 3675 O O . VAL A 1 489 ? 14.285 -5.897 -33.379 1.00 94.00 489 VAL A O 1
ATOM 3678 N N . ASN A 1 490 ? 12.922 -4.558 -32.188 1.00 92.31 490 ASN A N 1
ATOM 3679 C CA . ASN A 1 490 ? 12.195 -3.976 -33.323 1.00 92.31 490 ASN A CA 1
ATOM 3680 C C . ASN A 1 490 ? 12.948 -2.842 -34.027 1.00 92.31 490 ASN A C 1
ATOM 3682 O O . ASN A 1 490 ? 12.371 -1.814 -34.397 1.00 92.31 490 ASN A O 1
ATOM 3686 N N . ARG A 1 491 ? 14.263 -2.970 -34.133 1.00 89.88 491 ARG A N 1
ATOM 3687 C CA . ARG A 1 491 ? 15.132 -1.941 -34.693 1.00 89.88 491 ARG A CA 1
ATOM 3688 C C . ARG A 1 491 ? 16.253 -2.609 -35.458 1.00 89.88 491 ARG A C 1
ATOM 3690 O O . ARG A 1 491 ? 16.587 -3.770 -35.238 1.00 89.88 491 ARG A O 1
ATOM 3697 N N . ALA A 1 492 ? 16.857 -1.860 -36.367 1.00 90.25 492 ALA A N 1
ATOM 3698 C CA . ALA A 1 492 ? 18.059 -2.325 -37.028 1.00 90.25 492 ALA A CA 1
ATOM 3699 C C . ALA A 1 492 ? 19.224 -2.405 -36.043 1.00 90.25 492 ALA A C 1
ATOM 3701 O O . ALA A 1 492 ? 19.412 -1.510 -35.218 1.00 90.25 492 ALA A O 1
ATOM 3702 N N . LEU A 1 493 ? 20.047 -3.442 -36.181 1.00 92.12 493 LEU A N 1
ATOM 3703 C CA . LEU A 1 493 ? 21.250 -3.589 -35.375 1.00 92.12 493 LEU A CA 1
ATOM 3704 C C . LEU A 1 493 ? 22.271 -2.515 -35.783 1.00 92.12 493 LEU A C 1
ATOM 3706 O O . LEU A 1 493 ? 22.910 -2.599 -36.834 1.00 92.12 493 LEU A O 1
ATOM 3710 N N . ALA A 1 494 ? 22.395 -1.464 -34.973 1.00 90.62 494 ALA A N 1
ATOM 3711 C CA . ALA A 1 494 ? 23.119 -0.255 -35.358 1.00 90.62 494 ALA A CA 1
ATOM 3712 C C . ALA A 1 494 ? 24.636 -0.478 -35.519 1.00 90.62 494 ALA A C 1
ATOM 3714 O O . ALA A 1 494 ? 25.278 0.237 -36.285 1.00 90.62 494 ALA A O 1
ATOM 3715 N N . ILE A 1 495 ? 25.192 -1.508 -34.865 1.00 91.38 495 ILE A N 1
ATOM 3716 C CA . ILE A 1 495 ? 26.614 -1.905 -34.892 1.00 91.38 495 ILE A CA 1
ATOM 3717 C C . ILE A 1 495 ? 27.040 -2.647 -36.171 1.00 91.38 495 ILE A C 1
ATOM 3719 O O . ILE A 1 495 ? 28.173 -3.124 -36.250 1.00 91.38 495 ILE A O 1
ATOM 3723 N N . LEU A 1 496 ? 26.185 -2.772 -37.191 1.00 91.81 496 LEU A N 1
ATOM 3724 C CA . LEU A 1 496 ? 26.545 -3.402 -38.470 1.00 91.81 496 LEU A CA 1
ATOM 3725 C C . LEU A 1 496 ? 27.560 -2.571 -39.276 1.00 91.81 496 LEU A C 1
ATOM 3727 O O . LEU A 1 496 ? 27.596 -1.340 -39.211 1.00 91.81 496 LEU A O 1
ATOM 3731 N N . ASN A 1 497 ? 28.395 -3.246 -40.075 1.00 90.62 497 ASN A N 1
ATOM 3732 C CA . ASN A 1 497 ? 29.438 -2.573 -40.852 1.00 90.62 497 ASN A CA 1
ATOM 3733 C C . ASN A 1 497 ? 28.847 -1.636 -41.922 1.00 90.62 497 ASN A C 1
ATOM 3735 O O . ASN A 1 497 ? 28.059 -2.056 -42.773 1.00 90.62 497 ASN A O 1
ATOM 3739 N N . GLY A 1 498 ? 29.249 -0.363 -41.912 1.00 84.12 498 GLY A N 1
ATOM 3740 C CA . GLY A 1 498 ? 28.733 0.643 -42.844 1.00 84.12 498 GLY A CA 1
ATOM 3741 C C . GLY A 1 498 ? 27.243 0.963 -42.656 1.00 84.12 498 GLY A C 1
ATOM 3742 O O . GLY A 1 498 ? 26.578 1.310 -43.632 1.00 84.12 498 GLY A O 1
ATOM 3743 N N . GLY A 1 499 ? 26.708 0.798 -41.441 1.00 85.81 499 GLY A N 1
ATOM 3744 C CA . GLY A 1 499 ? 25.339 1.169 -41.071 1.00 85.81 499 GLY A CA 1
ATOM 3745 C C . GLY A 1 499 ? 24.267 0.126 -41.412 1.00 85.81 499 GLY A C 1
ATOM 3746 O O . GLY A 1 499 ? 24.560 -0.995 -41.830 1.00 85.81 499 GLY A O 1
ATOM 3747 N N . THR A 1 500 ? 23.003 0.519 -41.245 1.00 89.38 500 THR A N 1
ATOM 3748 C CA . THR A 1 500 ? 21.826 -0.372 -41.204 1.00 89.38 500 THR A CA 1
ATOM 3749 C C . THR A 1 500 ? 21.147 -0.627 -42.555 1.00 89.38 500 THR A C 1
ATOM 3751 O O . THR A 1 500 ? 20.203 -1.408 -42.627 1.00 89.38 500 THR A O 1
ATOM 3754 N N . THR A 1 501 ? 21.603 0.009 -43.638 1.00 91.12 501 THR A N 1
ATOM 3755 C CA . THR A 1 501 ? 21.123 -0.258 -45.008 1.00 91.12 501 THR A CA 1
ATOM 3756 C C . THR A 1 501 ? 21.585 -1.631 -45.493 1.00 91.12 501 THR A C 1
ATOM 3758 O O . THR A 1 501 ? 22.646 -2.083 -45.081 1.00 91.12 501 THR A O 1
ATOM 3761 N N . ASN A 1 502 ? 20.848 -2.292 -46.388 1.00 94.50 502 ASN A N 1
ATOM 3762 C CA . ASN A 1 502 ? 21.108 -3.670 -46.843 1.00 94.50 502 ASN A CA 1
ATOM 3763 C C . ASN A 1 502 ? 21.237 -4.691 -45.699 1.00 94.50 502 ASN A C 1
ATOM 3765 O O . ASN A 1 502 ? 22.064 -5.606 -45.747 1.00 94.50 502 ASN A O 1
ATOM 3769 N N . ALA A 1 503 ? 20.443 -4.500 -44.652 1.00 95.31 503 ALA A N 1
ATOM 3770 C CA . ALA A 1 503 ? 20.307 -5.418 -43.535 1.00 95.31 503 ALA A CA 1
ATOM 3771 C C . ALA A 1 503 ? 18.857 -5.430 -43.044 1.00 95.31 503 ALA A C 1
ATOM 3773 O O . ALA A 1 503 ? 18.062 -4.543 -43.377 1.00 95.31 503 ALA A O 1
ATOM 3774 N N . LEU A 1 504 ? 18.501 -6.437 -42.256 1.00 96.88 504 LEU A N 1
ATOM 3775 C CA . LEU A 1 504 ? 17.214 -6.462 -41.576 1.00 96.88 504 LEU A CA 1
ATOM 3776 C C . LEU A 1 504 ? 17.126 -5.333 -40.547 1.00 96.88 504 LEU A C 1
ATOM 3778 O O . LEU A 1 504 ? 18.066 -5.069 -39.796 1.00 96.88 504 LEU A O 1
ATOM 3782 N N . GLN A 1 505 ? 15.966 -4.688 -40.489 1.00 95.12 505 GLN A N 1
ATOM 3783 C CA . GLN A 1 505 ? 15.613 -3.712 -39.458 1.00 95.12 505 GLN A CA 1
ATOM 3784 C C . GLN A 1 505 ? 15.049 -4.414 -38.210 1.00 95.12 505 GLN A C 1
ATOM 3786 O O . GLN A 1 505 ? 14.087 -3.952 -37.604 1.00 95.12 505 GLN A O 1
ATOM 3791 N N . TYR A 1 506 ? 15.640 -5.564 -37.877 1.00 95.25 506 TYR A N 1
ATOM 3792 C CA . TYR A 1 506 ? 15.231 -6.450 -36.797 1.00 95.25 506 TYR A CA 1
ATOM 3793 C C . TYR A 1 506 ? 16.402 -7.343 -36.374 1.00 95.25 506 TYR A C 1
ATOM 3795 O O . TYR A 1 506 ? 17.202 -7.772 -37.221 1.00 95.25 506 TYR A O 1
ATOM 3803 N N . TYR A 1 507 ? 16.498 -7.667 -35.087 1.00 96.44 507 TYR A N 1
ATOM 3804 C CA . TYR A 1 507 ? 17.447 -8.664 -34.590 1.00 96.44 507 TYR A CA 1
ATOM 3805 C C . TYR A 1 507 ? 16.950 -9.346 -33.313 1.00 96.44 507 TYR A C 1
ATOM 3807 O O . TYR A 1 507 ? 15.969 -8.927 -32.700 1.00 96.44 507 TYR A O 1
ATOM 3815 N N . TRP A 1 508 ? 17.643 -10.414 -32.922 1.00 97.75 508 TRP A N 1
ATOM 3816 C CA . TRP A 1 508 ? 17.382 -11.146 -31.686 1.00 97.75 508 TRP A CA 1
ATOM 3817 C C . TRP A 1 508 ? 18.643 -11.199 -30.852 1.00 97.75 508 TRP A C 1
ATOM 3819 O O . TRP A 1 508 ? 19.676 -11.698 -31.308 1.00 97.75 508 TRP A O 1
ATOM 3829 N N . ARG A 1 509 ? 18.541 -10.730 -29.615 1.00 96.19 509 ARG A N 1
ATOM 3830 C CA . ARG A 1 509 ? 19.596 -10.867 -28.622 1.00 96.19 509 ARG A CA 1
ATOM 3831 C C . ARG A 1 509 ? 19.413 -12.177 -27.876 1.00 96.19 509 ARG A C 1
ATOM 3833 O O . ARG A 1 509 ? 18.358 -12.429 -27.294 1.00 96.19 509 ARG A O 1
ATOM 3840 N N . VAL A 1 510 ? 20.445 -13.012 -27.903 1.00 97.06 510 VAL A N 1
ATOM 3841 C CA . VAL A 1 510 ? 20.464 -14.318 -27.238 1.00 97.06 510 VAL A CA 1
ATOM 3842 C C . VAL A 1 510 ? 21.403 -14.243 -26.044 1.00 97.06 510 VAL A C 1
ATOM 3844 O O . VAL A 1 510 ? 22.581 -13.928 -26.206 1.00 97.06 510 VAL A O 1
ATOM 3847 N N . LYS A 1 511 ? 20.895 -14.558 -24.853 1.00 95.94 511 LYS A N 1
ATOM 3848 C CA . LYS A 1 511 ? 21.664 -14.667 -23.604 1.00 95.94 511 LYS A CA 1
ATOM 3849 C C . LYS A 1 511 ? 21.487 -16.071 -23.016 1.00 95.94 511 LYS A C 1
ATOM 3851 O O . LYS A 1 511 ? 20.592 -16.816 -23.418 1.00 95.94 511 LYS A O 1
ATOM 3856 N N . HIS A 1 512 ? 22.327 -16.432 -22.050 1.00 95.00 512 HIS A N 1
ATOM 3857 C CA . HIS A 1 512 ? 22.106 -17.621 -21.233 1.00 95.00 512 HIS A CA 1
ATOM 3858 C C . HIS A 1 512 ? 22.661 -17.447 -19.816 1.00 95.00 512 HIS A C 1
ATOM 3860 O O . HIS A 1 512 ? 23.652 -16.746 -19.614 1.00 95.00 512 HIS A O 1
ATOM 3866 N N . THR A 1 513 ? 22.064 -18.127 -18.842 1.00 95.94 513 THR A N 1
ATOM 3867 C CA . THR A 1 513 ? 22.493 -18.136 -17.432 1.00 95.94 513 THR A CA 1
ATOM 3868 C C . THR A 1 513 ? 22.430 -19.560 -16.868 1.00 95.94 513 THR A C 1
ATOM 3870 O O . THR A 1 513 ? 21.834 -20.451 -17.469 1.00 95.94 513 THR A O 1
ATOM 3873 N N . GLY A 1 514 ? 23.099 -19.825 -15.744 1.00 94.19 514 GLY A N 1
ATOM 3874 C CA . GLY A 1 514 ? 23.070 -21.131 -15.061 1.00 94.19 514 GLY A CA 1
ATOM 3875 C C . GLY A 1 514 ? 23.990 -22.223 -15.632 1.00 94.19 514 GLY A C 1
ATOM 3876 O O . GLY A 1 514 ? 24.469 -23.054 -14.865 1.00 94.19 514 GLY A O 1
ATOM 3877 N N . PHE A 1 515 ? 24.325 -22.193 -16.927 1.00 92.62 515 PHE A N 1
ATOM 3878 C CA . PHE A 1 515 ? 25.222 -23.187 -17.532 1.00 92.62 515 PHE A CA 1
ATOM 3879 C C . PHE A 1 515 ? 26.663 -23.085 -17.012 1.00 92.62 515 PHE A C 1
ATOM 3881 O O . PHE A 1 515 ? 27.275 -22.018 -17.069 1.00 92.62 515 PHE A O 1
ATOM 3888 N N . THR A 1 516 ? 27.250 -24.222 -16.622 1.00 90.44 516 THR A N 1
ATOM 3889 C CA . THR A 1 516 ? 28.717 -24.361 -16.500 1.00 90.44 516 THR A CA 1
ATOM 3890 C C . THR A 1 516 ? 29.319 -24.884 -17.808 1.00 90.44 516 THR A C 1
ATOM 3892 O O . THR A 1 516 ? 30.328 -24.356 -18.278 1.00 90.44 516 THR A O 1
ATOM 3895 N N . ALA A 1 517 ? 28.667 -25.864 -18.444 1.00 91.56 517 ALA A N 1
ATOM 3896 C CA . ALA A 1 517 ? 28.901 -26.260 -19.832 1.00 91.56 517 ALA A CA 1
ATOM 3897 C C . ALA A 1 517 ? 27.680 -25.928 -20.711 1.00 91.56 517 ALA A C 1
ATOM 3899 O O . ALA A 1 517 ? 26.582 -26.427 -20.462 1.00 91.56 517 ALA A O 1
ATOM 3900 N N . VAL A 1 518 ? 27.871 -25.103 -21.747 1.00 91.50 518 VAL A N 1
ATOM 3901 C CA . VAL A 1 518 ? 26.816 -24.733 -22.711 1.00 91.50 518 VAL A CA 1
ATOM 3902 C C . VAL A 1 518 ? 26.633 -25.804 -23.798 1.00 91.50 518 VAL A C 1
ATOM 3904 O O . VAL A 1 518 ? 27.568 -26.552 -24.084 1.00 91.50 518 VAL A O 1
ATOM 3907 N N . PRO A 1 519 ? 25.465 -25.881 -24.466 1.00 90.56 519 PRO A N 1
ATOM 3908 C CA . PRO A 1 519 ? 25.272 -26.777 -25.605 1.00 90.56 519 PRO A CA 1
ATOM 3909 C C . PRO A 1 519 ? 26.269 -26.521 -26.754 1.00 90.56 519 PRO A C 1
ATOM 3911 O O . PRO A 1 519 ? 26.191 -25.502 -27.435 1.00 90.56 519 PRO A O 1
ATOM 3914 N N . ASP A 1 520 ? 27.164 -27.477 -27.031 1.00 88.62 520 ASP A N 1
ATOM 3915 C CA . ASP A 1 520 ? 28.221 -27.344 -28.061 1.00 88.62 520 ASP A CA 1
ATOM 3916 C C . ASP A 1 520 ? 27.721 -27.363 -29.521 1.00 88.62 520 ASP A C 1
ATOM 3918 O O . ASP A 1 520 ? 28.470 -27.049 -30.448 1.00 88.62 520 ASP A O 1
ATOM 3922 N N . SER A 1 521 ? 26.496 -27.833 -29.764 1.00 90.06 521 SER A N 1
ATOM 3923 C CA . SER A 1 521 ? 25.946 -27.966 -31.116 1.00 90.06 521 SER A CA 1
ATOM 3924 C C . SER A 1 521 ? 24.438 -27.761 -31.113 1.00 90.06 521 SER A C 1
ATOM 3926 O O . SER A 1 521 ? 23.665 -28.651 -30.749 1.00 90.06 521 SER A O 1
ATOM 3928 N N . ILE A 1 522 ? 24.030 -26.581 -31.554 1.00 92.81 522 ILE A N 1
ATOM 3929 C CA . ILE A 1 522 ? 22.659 -26.145 -31.753 1.00 92.81 522 ILE A CA 1
ATOM 3930 C C . ILE A 1 522 ? 22.472 -25.664 -33.186 1.00 92.81 522 ILE A C 1
ATOM 3932 O O . ILE A 1 522 ? 23.411 -25.193 -33.823 1.00 92.81 522 ILE A O 1
ATOM 3936 N N . ARG A 1 523 ? 21.245 -25.746 -33.688 1.00 93.38 523 ARG A N 1
ATOM 3937 C CA . ARG A 1 523 ? 20.829 -25.083 -34.924 1.00 93.38 523 ARG A CA 1
ATOM 3938 C C . ARG A 1 523 ? 19.786 -24.041 -34.601 1.00 93.38 523 ARG A C 1
ATOM 3940 O O . ARG A 1 523 ? 18.710 -24.398 -34.123 1.00 93.38 523 ARG A O 1
ATOM 3947 N N . MET A 1 524 ? 20.060 -22.793 -34.946 1.00 95.69 524 MET A N 1
ATOM 3948 C CA . MET A 1 524 ? 19.112 -21.708 -34.737 1.00 95.69 524 MET A CA 1
ATOM 3949 C C . MET A 1 524 ? 18.397 -21.318 -36.030 1.00 95.69 524 MET A C 1
ATOM 3951 O O . MET A 1 524 ? 19.007 -21.229 -37.101 1.00 95.69 524 MET A O 1
ATOM 3955 N N . ARG A 1 525 ? 17.087 -21.103 -35.920 1.00 96.69 525 ARG A N 1
ATOM 3956 C CA . ARG A 1 525 ? 16.225 -20.549 -36.966 1.00 96.69 525 ARG A CA 1
ATOM 3957 C C . ARG A 1 525 ? 15.470 -19.350 -36.405 1.00 96.69 525 ARG A C 1
ATOM 3959 O O . ARG A 1 525 ? 14.946 -19.452 -35.300 1.00 96.69 525 ARG A O 1
ATOM 3966 N N . LEU A 1 526 ? 15.412 -18.265 -37.166 1.00 97.69 526 LEU A N 1
ATOM 3967 C CA . LEU A 1 526 ? 14.756 -17.012 -36.785 1.00 97.69 526 LEU A CA 1
ATOM 3968 C C . LEU A 1 526 ? 13.838 -16.571 -37.927 1.00 97.69 526 LEU A C 1
ATOM 3970 O O . LEU A 1 526 ? 14.179 -16.789 -39.093 1.00 97.69 526 LEU A O 1
ATOM 3974 N N . TRP A 1 527 ? 12.686 -15.992 -37.608 1.00 96.69 527 TRP A N 1
ATOM 3975 C CA . TRP A 1 527 ? 11.674 -15.576 -38.587 1.00 96.69 527 TRP A CA 1
ATOM 3976 C C . TRP A 1 527 ? 11.453 -14.071 -38.519 1.00 96.69 527 TRP A C 1
ATOM 3978 O O . TRP A 1 527 ? 11.199 -13.557 -37.440 1.00 96.69 527 TRP A O 1
ATOM 3988 N N . TYR A 1 528 ? 11.511 -13.381 -39.654 1.00 95.50 528 TYR A N 1
ATOM 3989 C CA . TYR A 1 528 ? 11.286 -11.933 -39.764 1.00 95.50 528 TYR A CA 1
ATOM 3990 C C . TYR A 1 528 ? 10.071 -11.635 -40.647 1.00 95.50 528 TYR A C 1
ATOM 3992 O O . TYR A 1 528 ? 9.504 -12.535 -41.270 1.00 95.50 528 TYR A O 1
ATOM 4000 N N . LEU A 1 529 ? 9.670 -10.365 -40.722 1.00 93.50 529 LEU A N 1
ATOM 4001 C CA . LEU A 1 529 ? 8.645 -9.918 -41.659 1.00 93.50 529 LEU A CA 1
ATOM 4002 C C . LEU A 1 529 ? 9.259 -9.213 -42.866 1.00 93.50 529 LEU A C 1
ATOM 4004 O O . LEU A 1 529 ? 10.296 -8.567 -42.769 1.00 93.50 529 LEU A O 1
ATOM 4008 N N . GLU A 1 530 ? 8.555 -9.270 -43.997 1.00 92.94 530 GLU A N 1
ATOM 4009 C CA . GLU A 1 530 ? 8.973 -8.603 -45.239 1.00 92.94 530 GLU A CA 1
ATOM 4010 C C . GLU A 1 530 ? 9.204 -7.097 -45.039 1.00 92.94 530 GLU A C 1
ATOM 4012 O O . GLU A 1 530 ? 10.128 -6.514 -45.594 1.00 92.94 530 GLU A O 1
ATOM 4017 N N . GLY A 1 531 ? 8.392 -6.466 -44.183 1.00 91.31 531 GLY A N 1
ATOM 4018 C CA . GLY A 1 531 ? 8.523 -5.046 -43.853 1.00 91.31 531 GLY A CA 1
ATOM 4019 C C . GLY A 1 531 ? 9.831 -4.673 -43.144 1.00 91.31 531 GLY A C 1
ATOM 4020 O O . GLY A 1 531 ? 10.157 -3.490 -43.091 1.00 91.31 531 GLY A O 1
ATOM 4021 N N . ASP A 1 532 ? 10.584 -5.649 -42.628 1.00 93.50 532 ASP A N 1
ATOM 4022 C CA . ASP A 1 532 ? 11.878 -5.432 -41.971 1.00 93.50 532 ASP A CA 1
ATOM 4023 C C . ASP A 1 532 ? 13.054 -5.487 -42.958 1.00 93.50 532 ASP A C 1
ATOM 4025 O O . ASP A 1 532 ? 14.194 -5.180 -42.598 1.00 93.50 532 ASP A O 1
ATOM 4029 N N . VAL A 1 533 ? 12.812 -5.868 -44.214 1.00 95.56 533 VAL A N 1
ATOM 4030 C CA . VAL A 1 533 ? 13.844 -5.960 -45.247 1.00 95.56 533 VAL A CA 1
ATOM 4031 C C . VAL A 1 533 ? 14.153 -4.569 -45.799 1.00 95.56 533 VAL A C 1
ATOM 4033 O O . VAL A 1 533 ? 13.353 -3.958 -46.503 1.00 95.56 533 VAL A O 1
ATOM 4036 N N . ASN A 1 534 ? 15.363 -4.074 -45.535 1.00 94.81 534 ASN A N 1
ATOM 4037 C CA . ASN A 1 534 ? 15.857 -2.817 -46.102 1.00 94.81 534 ASN A CA 1
ATOM 4038 C C . ASN A 1 534 ? 17.021 -3.058 -47.073 1.00 94.81 534 ASN A C 1
ATOM 4040 O O . ASN A 1 534 ? 18.176 -2.884 -46.694 1.00 94.81 534 ASN A O 1
ATOM 4044 N N . GLY A 1 535 ? 16.740 -3.481 -48.308 1.00 93.31 535 GLY A N 1
ATOM 4045 C CA . GLY A 1 535 ? 17.768 -3.761 -49.318 1.00 93.31 535 GLY A CA 1
ATOM 4046 C C . GLY A 1 535 ? 17.367 -4.852 -50.310 1.00 93.31 535 GLY A C 1
ATOM 4047 O O . GLY A 1 535 ? 16.187 -5.102 -50.532 1.00 93.31 535 GLY A O 1
ATOM 4048 N N . THR A 1 536 ? 18.357 -5.499 -50.937 1.00 93.75 536 THR A N 1
ATOM 4049 C CA . THR A 1 536 ? 18.131 -6.649 -51.834 1.00 93.75 536 THR A CA 1
ATOM 4050 C C . THR A 1 536 ? 18.297 -7.958 -51.067 1.00 93.75 536 THR A C 1
ATOM 4052 O O . THR A 1 536 ? 19.402 -8.481 -50.942 1.00 93.75 536 THR A O 1
ATOM 4055 N N . GLU A 1 537 ? 17.188 -8.503 -50.584 1.00 94.00 537 GLU A N 1
ATOM 4056 C CA . GLU A 1 537 ? 17.151 -9.659 -49.682 1.00 94.00 537 GLU A CA 1
ATOM 4057 C C . GLU A 1 537 ? 17.835 -10.925 -50.213 1.00 94.00 537 GLU A C 1
ATOM 4059 O O . GLU A 1 537 ? 18.440 -11.671 -49.453 1.00 94.00 537 GLU A O 1
ATOM 4064 N N . THR A 1 538 ? 17.812 -11.161 -51.529 1.00 93.50 538 THR A N 1
ATOM 4065 C CA . THR A 1 538 ? 18.473 -12.332 -52.138 1.00 93.50 538 THR A CA 1
ATOM 4066 C C . THR A 1 538 ? 19.986 -12.361 -51.910 1.00 93.50 538 THR A C 1
ATOM 4068 O O . THR A 1 538 ? 20.618 -13.391 -52.140 1.00 93.50 538 THR A O 1
ATOM 4071 N N . ASN A 1 539 ? 20.578 -11.233 -51.507 1.00 94.06 539 ASN A N 1
ATOM 4072 C CA . ASN A 1 539 ? 21.994 -11.128 -51.170 1.00 94.06 539 ASN A CA 1
ATOM 4073 C C . ASN A 1 539 ? 22.269 -11.372 -49.681 1.00 94.06 539 ASN A C 1
ATOM 4075 O O . ASN A 1 539 ? 23.436 -11.482 -49.305 1.00 94.06 539 ASN A O 1
ATOM 4079 N N . TYR A 1 540 ? 21.238 -11.431 -48.836 1.00 96.88 540 TYR A N 1
ATOM 4080 C CA . TYR A 1 540 ? 21.416 -11.494 -47.394 1.00 96.88 540 TYR A CA 1
ATOM 4081 C C . TYR A 1 540 ? 21.998 -12.835 -46.963 1.00 96.88 540 TYR A C 1
ATOM 4083 O O . TYR A 1 540 ? 21.640 -13.893 -47.473 1.00 96.88 540 TYR A O 1
ATOM 4091 N N . VAL A 1 541 ? 22.886 -12.784 -45.976 1.00 97.19 541 VAL A N 1
ATOM 4092 C CA . VAL A 1 541 ? 23.437 -13.945 -45.278 1.00 97.19 541 VAL A CA 1
ATOM 4093 C C . VAL A 1 541 ? 23.060 -13.869 -43.800 1.00 97.19 541 VAL A C 1
ATOM 4095 O O . VAL A 1 541 ? 22.894 -12.762 -43.279 1.00 97.19 541 VAL A O 1
ATOM 4098 N N . PRO A 1 542 ? 22.941 -15.009 -43.096 1.00 97.50 542 PRO A N 1
ATOM 4099 C CA . PRO A 1 542 ? 22.845 -15.000 -41.644 1.00 97.50 542 PRO A CA 1
ATOM 4100 C C . PRO A 1 542 ? 24.119 -14.400 -41.061 1.00 97.50 542 PRO A C 1
ATOM 4102 O O . PRO A 1 542 ? 25.222 -14.768 -41.478 1.00 97.50 542 PRO A O 1
ATOM 4105 N N . GLY A 1 543 ? 23.984 -13.523 -40.078 1.00 95.88 543 GLY A N 1
ATOM 4106 C CA . GLY A 1 543 ? 25.137 -12.999 -39.369 1.00 95.88 543 GLY A CA 1
ATOM 4107 C C . GLY A 1 543 ? 24.817 -12.614 -37.938 1.00 95.88 543 GLY A C 1
ATOM 4108 O O . GLY A 1 543 ? 23.661 -12.440 -37.551 1.00 95.88 543 GLY A O 1
ATOM 4109 N N . ARG A 1 544 ? 25.863 -12.542 -37.129 1.00 95.31 544 ARG A N 1
ATOM 4110 C CA . ARG A 1 544 ? 25.763 -12.286 -35.698 1.00 95.31 544 ARG A CA 1
ATOM 4111 C C . ARG A 1 544 ? 26.868 -11.360 -35.230 1.00 95.31 544 ARG A C 1
ATOM 4113 O O . ARG A 1 544 ? 27.936 -11.309 -35.845 1.00 95.31 544 ARG A O 1
ATOM 4120 N N . ILE A 1 545 ? 26.609 -10.674 -34.129 1.00 94.81 545 ILE A N 1
ATOM 4121 C CA . ILE A 1 545 ? 27.599 -9.880 -33.415 1.00 94.81 545 ILE A CA 1
ATOM 4122 C C . ILE A 1 545 ? 27.822 -10.502 -32.044 1.00 94.81 545 ILE A C 1
ATOM 4124 O O . ILE A 1 545 ? 26.880 -10.641 -31.265 1.00 94.81 545 ILE A O 1
ATOM 4128 N N . LEU A 1 546 ? 29.052 -10.937 -31.785 1.00 93.50 546 LEU A N 1
ATOM 4129 C CA . LEU A 1 546 ? 29.440 -11.552 -30.518 1.00 93.50 546 LEU A CA 1
ATOM 4130 C C . LEU A 1 546 ? 29.532 -10.504 -29.401 1.00 93.50 546 LEU A C 1
ATOM 4132 O O . LEU A 1 546 ? 29.594 -9.304 -29.659 1.00 93.50 546 LEU A O 1
ATOM 4136 N N . SER A 1 547 ? 29.607 -10.961 -28.151 1.00 87.25 547 SER A N 1
ATOM 4137 C CA . SER A 1 547 ? 29.755 -10.086 -26.978 1.00 87.25 547 SER A CA 1
ATOM 4138 C C . SER A 1 547 ? 31.033 -9.235 -26.978 1.00 87.25 547 SER A C 1
ATOM 4140 O O . SER A 1 547 ? 31.102 -8.240 -26.269 1.00 87.25 547 SER A O 1
ATOM 4142 N N . ASP A 1 548 ? 32.056 -9.620 -27.746 1.00 87.88 548 ASP A N 1
ATOM 4143 C CA . ASP A 1 548 ? 33.279 -8.832 -27.965 1.00 87.88 548 ASP A CA 1
ATOM 4144 C C . ASP A 1 548 ? 33.181 -7.893 -29.187 1.00 87.88 548 ASP A C 1
ATOM 4146 O O . ASP A 1 548 ? 34.185 -7.345 -29.645 1.00 87.88 548 ASP A O 1
ATOM 4150 N N . TYR A 1 549 ? 31.966 -7.718 -29.715 1.00 90.69 549 TYR A N 1
ATOM 4151 C CA . TYR A 1 549 ? 31.615 -6.967 -30.918 1.00 90.69 549 TYR A CA 1
ATOM 4152 C C . TYR A 1 549 ? 32.159 -7.531 -32.238 1.00 90.69 549 TYR A C 1
ATOM 4154 O O . TYR A 1 549 ? 32.042 -6.884 -33.284 1.00 90.69 549 TYR A O 1
ATOM 4162 N N . THR A 1 550 ? 32.724 -8.740 -32.250 1.00 92.88 550 THR A N 1
ATOM 4163 C CA . THR A 1 550 ? 33.133 -9.385 -33.503 1.00 92.88 550 THR A CA 1
ATOM 4164 C C . THR A 1 550 ? 31.918 -9.640 -34.389 1.00 92.88 550 THR A C 1
ATOM 4166 O O . THR A 1 550 ? 30.939 -10.252 -33.958 1.00 92.88 550 THR A O 1
ATOM 4169 N N . ARG A 1 551 ? 31.981 -9.176 -35.644 1.00 93.94 551 ARG A N 1
ATOM 4170 C CA . ARG A 1 551 ? 30.940 -9.407 -36.648 1.00 93.94 551 ARG A CA 1
ATOM 4171 C C . ARG A 1 551 ? 31.271 -10.668 -37.434 1.00 93.94 551 ARG A C 1
ATOM 4173 O O . ARG A 1 551 ? 32.332 -10.758 -38.051 1.00 93.94 551 ARG A O 1
ATOM 4180 N N . GLU A 1 552 ? 30.346 -11.618 -37.446 1.00 93.81 552 GLU A N 1
ATOM 4181 C CA . GLU A 1 552 ? 30.531 -12.905 -38.111 1.00 93.81 552 GLU A CA 1
ATOM 4182 C C . GLU A 1 552 ? 29.348 -13.220 -39.023 1.00 93.81 552 GLU A C 1
ATOM 4184 O O . GLU A 1 552 ? 28.204 -13.291 -38.572 1.00 93.81 552 GLU A O 1
ATOM 4189 N N . ALA A 1 553 ? 29.619 -13.440 -40.311 1.00 94.06 553 ALA A N 1
ATOM 4190 C CA . ALA A 1 553 ? 28.675 -14.136 -41.178 1.00 94.06 553 ALA A CA 1
ATOM 4191 C C . ALA A 1 553 ? 28.689 -15.629 -40.834 1.00 94.06 553 ALA A C 1
ATOM 4193 O O . ALA A 1 553 ? 29.720 -16.164 -40.416 1.00 94.06 553 ALA A O 1
ATOM 4194 N N . ASP A 1 554 ? 27.578 -16.322 -41.076 1.00 93.25 554 ASP A N 1
ATOM 4195 C CA . ASP A 1 554 ? 27.577 -17.777 -40.990 1.00 93.25 554 ASP A CA 1
ATOM 4196 C C . ASP A 1 554 ? 28.646 -18.367 -41.934 1.00 93.25 554 ASP A C 1
ATOM 4198 O O . ASP A 1 554 ? 28.640 -18.078 -43.138 1.00 93.25 554 ASP A O 1
ATOM 4202 N N . PRO A 1 555 ? 29.565 -19.200 -41.417 1.00 84.81 555 PRO A N 1
ATOM 4203 C CA . PRO A 1 555 ? 30.747 -19.608 -42.167 1.00 84.81 555 PRO A CA 1
ATOM 4204 C C . PRO A 1 555 ? 30.456 -20.637 -43.267 1.00 84.81 555 PRO A C 1
ATOM 4206 O O . PRO A 1 555 ? 31.334 -20.897 -44.092 1.00 84.81 555 PRO A O 1
ATOM 4209 N N . LEU A 1 556 ? 29.272 -21.263 -43.278 1.00 89.69 556 LEU A N 1
ATOM 4210 C CA . LEU A 1 556 ? 28.989 -22.435 -44.113 1.00 89.69 556 LEU A CA 1
ATOM 4211 C C . LEU A 1 556 ? 27.841 -22.227 -45.102 1.00 89.69 556 LEU A C 1
ATOM 4213 O O . LEU A 1 556 ? 27.846 -22.846 -46.167 1.00 89.69 556 LEU A O 1
ATOM 4217 N N . LEU A 1 557 ? 26.849 -21.407 -44.762 1.00 90.44 557 LEU A N 1
ATOM 4218 C CA . LEU A 1 557 ? 25.602 -21.324 -45.525 1.00 90.44 557 LEU A CA 1
ATOM 4219 C C . LEU A 1 557 ? 25.595 -20.201 -46.567 1.00 90.44 557 LEU A C 1
ATOM 4221 O O . LEU A 1 557 ? 24.944 -20.346 -47.605 1.00 90.44 557 LEU A O 1
ATOM 4225 N N . GLY A 1 558 ? 26.307 -19.096 -46.327 1.00 91.19 558 GLY A N 1
ATOM 4226 C CA . GLY A 1 558 ? 26.211 -17.903 -47.174 1.00 91.19 558 GLY A CA 1
ATOM 4227 C C . GLY A 1 558 ? 24.750 -17.474 -47.381 1.00 91.19 558 GLY A C 1
ATOM 4228 O O . GLY A 1 558 ? 23.938 -17.568 -46.461 1.00 91.19 558 GLY A O 1
ATOM 4229 N N . ALA A 1 559 ? 24.388 -17.054 -48.599 1.00 91.06 559 ALA A N 1
ATOM 4230 C CA . ALA A 1 559 ? 23.026 -16.591 -48.895 1.00 91.06 559 ALA A CA 1
ATOM 4231 C C . ALA A 1 559 ? 21.963 -17.702 -48.811 1.00 91.06 559 ALA A C 1
ATOM 4233 O O . ALA A 1 559 ? 20.795 -17.423 -48.581 1.00 91.06 559 ALA A O 1
ATOM 4234 N N . ALA A 1 560 ? 22.356 -18.981 -48.907 1.00 92.44 560 ALA A N 1
ATOM 4235 C CA . ALA A 1 560 ? 21.426 -20.101 -48.732 1.00 92.44 560 ALA A CA 1
ATOM 4236 C C . ALA A 1 560 ? 20.930 -20.252 -47.279 1.00 92.44 560 ALA A C 1
ATOM 4238 O O . ALA A 1 560 ? 20.016 -21.036 -47.015 1.00 92.44 560 ALA A O 1
ATOM 4239 N N . GLY A 1 561 ? 21.541 -19.532 -46.332 1.00 93.56 561 GLY A N 1
ATOM 4240 C CA . GLY A 1 561 ? 21.066 -19.434 -44.957 1.00 93.56 561 GLY A CA 1
ATOM 4241 C C . GLY A 1 561 ? 19.863 -18.502 -44.783 1.00 93.56 561 GLY A C 1
ATOM 4242 O O . GLY A 1 561 ? 19.211 -18.583 -43.745 1.00 93.56 561 GLY A O 1
ATOM 4243 N N . VAL A 1 562 ? 19.538 -17.661 -45.772 1.00 96.56 562 VAL A N 1
ATOM 4244 C CA . VAL A 1 562 ? 18.350 -16.795 -45.767 1.00 96.56 562 VAL A CA 1
ATOM 4245 C C . VAL A 1 562 ? 17.351 -17.312 -46.799 1.00 96.56 562 VAL A C 1
ATOM 4247 O O . VAL A 1 562 ? 17.633 -17.395 -47.990 1.00 96.56 562 VAL A O 1
ATOM 4250 N N . ASP A 1 563 ? 16.177 -17.706 -46.321 1.00 95.81 563 ASP A N 1
ATOM 4251 C CA . ASP A 1 563 ? 15.050 -18.138 -47.141 1.00 95.81 563 ASP A CA 1
ATOM 4252 C C . ASP A 1 563 ? 14.094 -16.955 -47.303 1.00 95.81 563 ASP A C 1
ATOM 4254 O O . ASP A 1 563 ? 13.240 -16.727 -46.448 1.00 95.81 563 ASP A O 1
ATOM 4258 N N . ASN A 1 564 ? 14.271 -16.207 -48.391 1.00 91.38 564 ASN A N 1
ATOM 4259 C CA . ASN A 1 564 ? 13.532 -14.983 -48.713 1.00 91.38 564 ASN A CA 1
ATOM 4260 C C . ASN A 1 564 ? 12.106 -15.225 -49.246 1.00 91.38 564 ASN A C 1
ATOM 4262 O O . ASN A 1 564 ? 11.419 -14.304 -49.668 1.00 91.38 564 ASN A O 1
ATOM 4266 N N . VAL A 1 565 ? 11.673 -16.486 -49.323 1.00 92.00 565 VAL A N 1
ATOM 4267 C CA . VAL A 1 565 ? 10.277 -16.836 -49.625 1.00 92.00 565 VAL A CA 1
ATOM 4268 C C . VAL A 1 565 ? 9.527 -17.140 -48.332 1.00 92.00 565 VAL A C 1
ATOM 4270 O O . VAL A 1 565 ? 8.343 -16.836 -48.213 1.00 92.00 565 VAL A O 1
ATOM 4273 N N . ALA A 1 566 ? 10.209 -17.762 -47.366 1.00 92.56 566 ALA A N 1
ATOM 4274 C CA . ALA A 1 566 ? 9.653 -18.102 -46.059 1.00 92.56 566 ALA A CA 1
ATOM 4275 C C . ALA A 1 566 ? 10.010 -17.096 -44.947 1.00 92.56 566 ALA A C 1
ATOM 4277 O O . ALA A 1 566 ? 9.695 -17.366 -43.787 1.00 92.56 566 ALA A O 1
ATOM 4278 N N . ASN A 1 567 ? 10.703 -16.006 -45.285 1.00 95.81 567 ASN A N 1
ATOM 4279 C CA . ASN A 1 567 ? 11.236 -14.973 -44.393 1.00 95.81 567 ASN A CA 1
ATOM 4280 C C . ASN A 1 567 ? 11.923 -15.555 -43.153 1.00 95.81 567 ASN A C 1
ATOM 4282 O O . ASN A 1 567 ? 11.577 -15.271 -42.003 1.00 95.81 567 ASN A O 1
ATOM 4286 N N . ARG A 1 568 ? 12.887 -16.451 -43.400 1.00 96.56 568 ARG A N 1
ATOM 4287 C CA . ARG A 1 568 ? 13.543 -17.243 -42.354 1.00 96.56 568 ARG A CA 1
ATOM 4288 C C . ARG A 1 568 ? 15.058 -17.259 -42.501 1.00 96.56 568 ARG A C 1
ATOM 4290 O O . ARG A 1 568 ? 15.592 -17.672 -43.527 1.00 96.56 568 ARG A O 1
ATOM 4297 N N . ILE A 1 569 ? 15.745 -16.960 -41.407 1.00 97.75 569 ILE A N 1
ATOM 4298 C CA . ILE A 1 569 ? 17.195 -17.084 -41.251 1.00 97.75 569 ILE A CA 1
ATOM 4299 C C . ILE A 1 569 ? 17.513 -18.440 -40.619 1.00 97.75 569 ILE A C 1
ATOM 4301 O O . ILE A 1 569 ? 16.855 -18.871 -39.669 1.00 97.75 569 ILE A O 1
ATOM 4305 N N . ARG A 1 570 ? 18.539 -19.124 -41.117 1.00 96.00 570 ARG A N 1
ATOM 4306 C CA . ARG A 1 570 ? 19.086 -20.355 -40.546 1.00 96.00 570 ARG A CA 1
ATOM 4307 C C . ARG A 1 570 ? 20.591 -20.215 -40.363 1.00 96.00 570 ARG A C 1
ATOM 4309 O O . ARG A 1 570 ? 21.296 -19.967 -41.333 1.00 96.00 570 ARG A O 1
ATOM 4316 N N . PHE A 1 571 ? 21.068 -20.502 -39.157 1.00 95.69 571 PHE A N 1
ATOM 4317 C CA . PHE A 1 571 ? 22.492 -20.658 -38.865 1.00 95.69 571 PHE A CA 1
ATOM 4318 C C . PHE A 1 571 ? 22.925 -22.126 -38.990 1.00 95.69 571 PHE A C 1
ATOM 4320 O O . PHE A 1 571 ? 22.116 -23.056 -38.850 1.00 95.69 571 PHE A O 1
ATOM 4327 N N . SER A 1 572 ? 24.201 -22.332 -39.299 1.00 93.00 572 SER A N 1
ATOM 4328 C CA . SER A 1 572 ? 24.868 -23.630 -39.265 1.00 93.00 572 SER A CA 1
ATOM 4329 C C . SER A 1 572 ? 24.978 -24.163 -37.832 1.00 93.00 572 SER A C 1
ATOM 4331 O O . SER A 1 572 ? 24.778 -23.436 -36.861 1.00 93.00 572 SER A O 1
ATOM 4333 N N . ASP A 1 573 ? 25.221 -25.469 -37.697 1.00 91.75 573 ASP A N 1
ATOM 4334 C CA . ASP A 1 573 ? 25.233 -26.117 -36.387 1.00 91.75 573 ASP A CA 1
ATOM 4335 C C . ASP A 1 573 ? 26.511 -25.721 -35.611 1.00 91.75 573 ASP A C 1
ATOM 4337 O O . ASP A 1 573 ? 27.618 -25.951 -36.099 1.00 91.75 573 ASP A O 1
ATOM 4341 N N . GLY A 1 574 ? 26.374 -25.167 -34.403 1.00 91.31 574 GLY A N 1
ATOM 4342 C CA . GLY A 1 574 ? 27.499 -24.669 -33.590 1.00 91.31 574 GLY A CA 1
ATOM 4343 C C . GLY A 1 574 ? 27.125 -24.437 -32.119 1.00 91.31 574 GLY A C 1
ATOM 4344 O O . GLY A 1 574 ? 25.983 -24.700 -31.756 1.00 91.31 574 GLY A O 1
ATOM 4345 N N . PRO A 1 575 ? 28.043 -23.987 -31.249 1.00 91.75 575 PRO A N 1
ATOM 4346 C CA . PRO A 1 575 ? 27.752 -23.818 -29.825 1.00 91.75 575 PRO A CA 1
ATOM 4347 C C . PRO A 1 575 ? 26.721 -22.714 -29.561 1.00 91.75 575 PRO A C 1
ATOM 4349 O O . PRO A 1 575 ? 26.678 -21.709 -30.279 1.00 91.75 575 PRO A O 1
ATOM 4352 N N . LEU A 1 576 ? 25.922 -22.869 -28.499 1.00 92.81 576 LEU A N 1
ATOM 4353 C CA . LEU A 1 576 ? 25.087 -21.788 -27.975 1.00 92.81 576 LEU A CA 1
ATOM 4354 C C . LEU A 1 576 ? 25.995 -20.614 -27.598 1.00 92.81 576 LEU A C 1
ATOM 4356 O O . LEU A 1 576 ? 26.857 -20.735 -26.733 1.00 92.81 576 LEU A O 1
ATOM 4360 N N . THR A 1 577 ? 25.812 -19.496 -28.291 1.00 93.75 577 THR A N 1
ATOM 4361 C CA . THR A 1 577 ? 26.690 -18.330 -28.193 1.00 93.75 577 THR A CA 1
ATOM 4362 C C . THR A 1 577 ? 25.854 -17.102 -27.862 1.00 93.75 577 THR A C 1
ATOM 4364 O O . THR A 1 577 ? 24.880 -16.833 -28.573 1.00 93.75 577 THR A O 1
ATOM 4367 N N . ILE A 1 578 ? 26.257 -16.359 -26.826 1.00 95.81 578 ILE A N 1
ATOM 4368 C CA . ILE A 1 578 ? 25.700 -15.039 -26.508 1.00 95.81 578 ILE A CA 1
ATOM 4369 C C . ILE A 1 578 ? 26.068 -14.080 -27.638 1.00 95.81 578 ILE A C 1
ATOM 4371 O O . ILE A 1 578 ? 27.251 -13.827 -27.876 1.00 95.81 578 ILE A O 1
ATOM 4375 N N . ALA A 1 579 ? 25.062 -13.601 -28.363 1.00 96.00 579 ALA A N 1
ATOM 4376 C CA . ALA A 1 579 ? 25.243 -12.730 -29.516 1.00 96.00 579 ALA A CA 1
ATOM 4377 C C . ALA A 1 579 ? 23.920 -12.076 -29.939 1.00 96.00 579 ALA A C 1
ATOM 4379 O O . ALA A 1 579 ? 22.834 -12.560 -29.602 1.00 96.00 579 ALA A O 1
ATOM 4380 N N . ASP A 1 580 ? 24.038 -11.018 -30.738 1.00 96.44 580 ASP A N 1
ATOM 4381 C CA . ASP A 1 580 ? 22.932 -10.379 -31.451 1.00 96.44 580 ASP A CA 1
ATOM 4382 C C . ASP A 1 580 ? 22.865 -10.939 -32.878 1.00 96.44 580 ASP A C 1
ATOM 4384 O O . ASP A 1 580 ? 23.803 -10.783 -33.662 1.00 96.44 580 ASP A O 1
ATOM 4388 N N . TYR A 1 581 ? 21.778 -11.629 -33.222 1.00 97.19 581 TYR A N 1
ATOM 4389 C CA . TYR A 1 581 ? 21.611 -12.350 -34.489 1.00 97.19 581 TYR A CA 1
ATOM 4390 C C . TYR A 1 581 ? 20.684 -11.597 -35.445 1.00 97.19 581 TYR A C 1
ATOM 4392 O O . TYR A 1 581 ? 19.615 -11.140 -35.048 1.00 97.19 581 TYR A O 1
ATOM 4400 N N . THR A 1 582 ? 21.062 -11.503 -36.722 1.00 97.25 582 THR A N 1
ATOM 4401 C CA . THR A 1 582 ? 20.299 -10.817 -37.780 1.00 97.25 582 THR A CA 1
ATOM 4402 C C . THR A 1 582 ? 20.668 -11.366 -39.177 1.00 97.25 582 THR A C 1
ATOM 4404 O O . THR A 1 582 ? 21.285 -12.430 -39.295 1.00 97.25 582 THR A O 1
ATOM 4407 N N . ALA A 1 583 ? 20.274 -10.678 -40.252 1.00 97.19 583 ALA A N 1
ATOM 4408 C CA . ALA A 1 583 ? 20.704 -10.960 -41.622 1.00 97.19 583 ALA A CA 1
ATOM 4409 C C . ALA A 1 583 ? 20.924 -9.672 -42.432 1.00 97.19 583 ALA A C 1
ATOM 4411 O O . ALA A 1 583 ? 20.337 -8.627 -42.153 1.00 97.19 583 ALA A O 1
ATOM 4412 N N . GLY A 1 584 ? 21.786 -9.749 -43.442 1.00 96.25 584 GLY A N 1
ATOM 4413 C CA . GLY A 1 584 ? 22.139 -8.623 -44.310 1.00 96.25 584 GLY A CA 1
ATOM 4414 C C . GLY A 1 584 ? 23.206 -8.994 -45.333 1.00 96.25 584 GLY A C 1
ATOM 4415 O O . GLY A 1 584 ? 23.653 -10.141 -45.368 1.00 96.25 584 GLY A O 1
ATOM 4416 N N . ASP A 1 585 ? 23.629 -8.043 -46.166 1.00 95.25 585 ASP A N 1
ATOM 4417 C CA . ASP A 1 585 ? 24.710 -8.270 -47.137 1.00 95.25 585 ASP A CA 1
ATOM 4418 C C . ASP A 1 585 ? 25.976 -8.822 -46.438 1.00 95.25 585 ASP A C 1
ATOM 4420 O O . ASP A 1 585 ? 26.318 -8.360 -45.347 1.00 95.25 585 ASP A O 1
ATOM 4424 N N . PRO A 1 586 ? 26.756 -9.735 -47.057 1.00 93.56 586 PRO A N 1
ATOM 4425 C CA . PRO A 1 586 ? 27.952 -10.316 -46.437 1.00 93.56 586 PRO A CA 1
ATOM 4426 C C . PRO A 1 586 ? 28.947 -9.282 -45.892 1.00 93.56 586 PRO A C 1
ATOM 4428 O O . PRO A 1 586 ? 29.594 -9.515 -44.874 1.00 93.56 586 PRO A O 1
ATOM 4431 N N . SER A 1 587 ? 29.054 -8.115 -46.538 1.00 92.50 587 SER A N 1
ATOM 4432 C CA . SER A 1 587 ? 29.928 -7.018 -46.103 1.00 92.50 587 SER A CA 1
ATOM 4433 C C . SER A 1 587 ? 29.529 -6.400 -44.761 1.00 92.50 587 SER A C 1
ATOM 4435 O O . SER A 1 587 ? 30.336 -5.684 -44.168 1.00 92.50 587 SER A O 1
ATOM 4437 N N . LYS A 1 588 ? 28.304 -6.648 -44.277 1.00 93.06 588 LYS A N 1
ATOM 4438 C CA . LYS A 1 588 ? 27.813 -6.190 -42.969 1.00 93.06 588 LYS A CA 1
ATOM 4439 C C . LYS A 1 588 ? 28.444 -6.941 -41.807 1.00 93.06 588 LYS A C 1
ATOM 4441 O O . LYS A 1 588 ? 28.555 -6.374 -40.722 1.00 93.06 588 LYS A O 1
ATOM 4446 N N . PHE A 1 589 ? 28.926 -8.156 -42.059 1.00 93.94 589 PHE A N 1
ATOM 4447 C CA . PHE A 1 589 ? 29.445 -9.070 -41.047 1.00 93.94 589 PHE A CA 1
ATOM 4448 C C . PHE A 1 589 ? 30.948 -9.329 -41.192 1.00 93.94 589 PHE A C 1
ATOM 4450 O O . PHE A 1 589 ? 31.423 -10.452 -41.039 1.00 93.94 589 PHE A O 1
ATOM 4457 N N . THR A 1 590 ? 31.702 -8.286 -41.539 1.00 90.62 590 THR A N 1
ATOM 4458 C CA . THR A 1 590 ? 33.164 -8.342 -41.635 1.00 90.62 590 THR A CA 1
ATOM 4459 C C . THR A 1 590 ? 33.809 -7.423 -40.608 1.00 90.62 590 THR A C 1
ATOM 4461 O O . THR A 1 590 ? 33.443 -6.247 -40.516 1.00 90.62 590 THR A O 1
ATOM 4464 N N . GLY A 1 591 ? 34.823 -7.936 -39.910 1.00 89.19 591 GLY A N 1
ATOM 4465 C CA . GLY A 1 591 ? 35.587 -7.185 -38.915 1.00 89.19 591 GLY A CA 1
ATOM 4466 C C . GLY A 1 591 ? 34.800 -6.944 -37.627 1.00 89.19 591 GLY A C 1
ATOM 4467 O O . GLY A 1 591 ? 33.866 -7.672 -37.317 1.00 89.19 591 GLY A O 1
ATOM 4468 N N . SER A 1 592 ? 35.171 -5.897 -36.903 1.00 89.44 592 SER A N 1
ATOM 4469 C CA . SER A 1 592 ? 34.505 -5.432 -35.679 1.00 89.44 592 SER A CA 1
ATOM 4470 C C . SER A 1 592 ? 34.163 -3.945 -35.853 1.00 89.44 592 SER A C 1
ATOM 4472 O O . SER A 1 592 ? 34.772 -3.295 -36.714 1.00 89.44 592 SER A O 1
ATOM 4474 N N . PRO A 1 593 ? 33.180 -3.384 -35.122 1.00 90.88 593 PRO A N 1
ATOM 4475 C CA . PRO A 1 593 ? 32.969 -1.944 -35.115 1.00 90.88 593 PRO A CA 1
ATOM 4476 C C . PRO A 1 593 ? 34.231 -1.230 -34.643 1.00 90.88 593 PRO A C 1
ATOM 4478 O O . PRO A 1 593 ? 35.000 -1.745 -33.828 1.00 90.88 593 PRO A O 1
ATOM 4481 N N . ASN A 1 594 ? 34.439 -0.022 -35.154 1.00 93.12 594 ASN A N 1
ATOM 4482 C CA . ASN A 1 594 ? 35.437 0.852 -34.575 1.00 93.12 594 ASN A CA 1
ATOM 4483 C C . ASN A 1 594 ? 34.928 1.298 -33.205 1.00 93.12 594 ASN A C 1
ATOM 4485 O O . ASN A 1 594 ? 33.851 1.883 -33.103 1.00 93.12 594 ASN A O 1
ATOM 4489 N N . ILE A 1 595 ? 35.702 1.025 -32.158 1.00 95.25 595 ILE A N 1
ATOM 4490 C CA . ILE A 1 595 ? 35.408 1.519 -30.815 1.00 95.25 595 ILE A CA 1
ATOM 4491 C C . ILE A 1 595 ? 36.278 2.743 -30.565 1.00 95.25 595 ILE A C 1
ATOM 4493 O O . ILE A 1 595 ? 37.512 2.675 -30.595 1.00 95.25 595 ILE A O 1
ATOM 4497 N N . TYR A 1 596 ? 35.622 3.873 -30.353 1.00 97.06 596 TYR A N 1
ATOM 4498 C CA . TYR A 1 596 ? 36.246 5.150 -30.069 1.00 97.06 596 TYR A CA 1
ATOM 4499 C C . TYR A 1 596 ? 36.161 5.418 -28.574 1.00 97.06 596 TYR A C 1
ATOM 4501 O O . TYR A 1 596 ? 35.073 5.528 -28.021 1.00 97.06 596 TYR A O 1
ATOM 4509 N N . TYR A 1 597 ? 37.306 5.575 -27.923 1.00 96.94 597 TYR A N 1
ATOM 4510 C CA . TYR A 1 597 ? 37.366 6.007 -26.534 1.00 96.94 597 TYR A CA 1
ATOM 4511 C C . TYR A 1 597 ? 37.588 7.513 -26.497 1.00 96.94 597 TYR A C 1
ATOM 4513 O O . TYR A 1 597 ? 38.496 8.041 -27.146 1.00 96.94 597 TYR A O 1
ATOM 4521 N N . SER A 1 598 ? 36.762 8.216 -25.730 1.00 94.50 598 SER A N 1
ATOM 4522 C CA . SER A 1 598 ? 37.035 9.611 -25.385 1.00 94.50 598 SER A CA 1
ATOM 4523 C C . SER A 1 598 ? 38.394 9.712 -24.688 1.00 94.50 598 SER A C 1
ATOM 4525 O O . SER A 1 598 ? 38.727 8.879 -23.841 1.00 94.50 598 SER A O 1
ATOM 4527 N N . ARG A 1 599 ? 39.169 10.742 -25.009 1.00 88.00 599 ARG A N 1
ATOM 4528 C CA . ARG A 1 599 ? 40.450 11.046 -24.357 1.00 88.00 599 ARG A CA 1
ATOM 4529 C C . ARG A 1 599 ? 40.412 12.441 -23.756 1.00 88.00 599 ARG A C 1
ATOM 4531 O O . ARG A 1 599 ? 39.736 13.318 -24.290 1.00 88.00 599 ARG A O 1
ATOM 4538 N N . GLY A 1 600 ? 41.171 12.651 -22.681 1.00 71.31 600 GLY A N 1
ATOM 4539 C CA . GLY A 1 600 ? 41.332 13.965 -22.058 1.00 71.31 600 GLY A CA 1
ATOM 4540 C C . GLY A 1 600 ? 41.905 14.971 -23.058 1.00 71.31 600 GLY A C 1
ATOM 4541 O O . GLY A 1 600 ? 43.114 14.998 -23.289 1.00 71.31 600 GLY A O 1
ATOM 4542 N N . TYR A 1 601 ? 41.029 15.742 -23.701 1.00 66.88 601 TYR A N 1
ATOM 4543 C CA . TYR A 1 601 ? 41.363 16.764 -24.685 1.00 66.88 601 TYR A CA 1
ATOM 4544 C C . TYR A 1 601 ? 40.524 18.009 -24.408 1.00 66.88 601 TYR A C 1
ATOM 4546 O O . TYR A 1 601 ? 39.315 18.002 -24.625 1.00 66.88 601 TYR A O 1
ATOM 4554 N N . ASP A 1 602 ? 41.170 19.075 -23.939 1.00 62.56 602 ASP A N 1
ATOM 4555 C CA . ASP A 1 602 ? 40.534 20.388 -23.813 1.00 62.56 602 ASP A CA 1
ATOM 4556 C C . ASP A 1 602 ? 40.756 21.167 -25.108 1.00 62.56 602 ASP A C 1
ATOM 4558 O O . ASP A 1 602 ? 41.870 21.610 -25.409 1.00 62.56 602 ASP A O 1
ATOM 4562 N N . PHE A 1 603 ? 39.702 21.333 -25.899 1.00 54.31 603 PHE A N 1
ATOM 4563 C CA . PHE A 1 603 ? 39.739 22.185 -27.083 1.00 54.31 603 PHE A CA 1
ATOM 4564 C C . PHE A 1 603 ? 39.235 23.579 -26.708 1.00 54.31 603 PHE A C 1
ATOM 4566 O O . PHE A 1 603 ? 38.121 23.708 -26.220 1.00 54.31 603 PHE A O 1
ATOM 4573 N N . ASN A 1 604 ? 40.026 24.632 -26.942 1.00 51.34 604 ASN A N 1
ATOM 4574 C CA . ASN A 1 604 ? 39.609 26.035 -26.763 1.00 51.34 604 ASN A CA 1
ATOM 4575 C C . ASN A 1 604 ? 38.981 26.390 -25.391 1.00 51.34 604 ASN A C 1
ATOM 4577 O O . ASN A 1 604 ? 38.123 27.265 -25.333 1.00 51.34 604 ASN A O 1
ATOM 4581 N N . ASN A 1 605 ? 39.424 25.762 -24.295 1.00 56.38 605 ASN A N 1
ATOM 4582 C CA . ASN A 1 605 ? 38.845 25.910 -22.947 1.00 56.38 605 ASN A CA 1
ATOM 4583 C C . ASN A 1 605 ? 37.386 25.413 -22.801 1.00 56.38 605 ASN A C 1
ATOM 4585 O O . ASN A 1 605 ? 36.697 25.856 -21.886 1.00 56.38 605 ASN A O 1
ATOM 4589 N N . GLU A 1 606 ? 36.906 24.516 -23.667 1.00 63.09 606 GLU A N 1
ATOM 4590 C CA . GLU A 1 606 ? 35.629 23.811 -23.472 1.00 63.09 606 GLU A CA 1
ATOM 4591 C C . GLU A 1 606 ? 35.877 22.427 -22.834 1.00 63.09 606 GLU A C 1
ATOM 4593 O O . GLU A 1 606 ? 36.729 21.669 -23.305 1.00 63.09 606 GLU A O 1
ATOM 4598 N N . ASP A 1 607 ? 35.148 22.106 -21.757 1.00 71.56 607 ASP A N 1
ATOM 4599 C CA . ASP A 1 607 ? 35.309 20.869 -20.963 1.00 71.56 607 ASP A CA 1
ATOM 4600 C C . ASP A 1 607 ? 34.623 19.626 -21.578 1.00 71.56 607 ASP A C 1
ATOM 4602 O O . ASP A 1 607 ? 34.875 18.489 -21.155 1.00 71.56 607 ASP A O 1
ATOM 4606 N N . ASP A 1 608 ? 33.798 19.841 -22.605 1.00 83.56 608 ASP A N 1
ATOM 4607 C CA . ASP A 1 608 ? 33.069 18.853 -23.400 1.00 83.56 608 ASP A CA 1
ATOM 4608 C C . ASP A 1 608 ? 33.244 19.129 -24.912 1.00 83.56 608 ASP A C 1
ATOM 4610 O O . ASP A 1 608 ? 32.382 19.752 -25.539 1.00 83.56 608 ASP A O 1
ATOM 4614 N N . PRO A 1 609 ? 34.362 18.701 -25.537 1.00 90.12 609 PRO A N 1
ATOM 4615 C CA . PRO A 1 609 ? 34.608 18.937 -26.959 1.00 90.12 609 PRO A CA 1
ATOM 4616 C C . PRO A 1 609 ? 33.464 18.434 -27.853 1.00 90.12 609 PRO A C 1
ATOM 4618 O O . PRO A 1 609 ? 32.823 17.417 -27.569 1.00 90.12 609 PRO A O 1
ATOM 4621 N N . TYR A 1 610 ? 33.236 19.122 -28.980 1.00 91.81 610 TYR A N 1
ATOM 4622 C CA . TYR A 1 610 ? 32.231 18.683 -29.949 1.00 91.81 610 TYR A CA 1
ATOM 4623 C C . TYR A 1 610 ? 32.538 17.273 -30.462 1.00 91.81 610 TYR A C 1
ATOM 4625 O O . TYR A 1 610 ? 33.693 16.945 -30.735 1.00 91.81 610 TYR A O 1
ATOM 4633 N N . TRP A 1 611 ? 31.493 16.481 -30.691 1.00 94.12 611 TRP A N 1
ATOM 4634 C CA . TRP A 1 611 ? 31.553 15.110 -31.202 1.00 94.12 611 TRP A CA 1
ATOM 4635 C C . TRP A 1 611 ? 32.498 14.955 -32.402 1.00 94.12 611 TRP A C 1
ATOM 4637 O O . TRP A 1 611 ? 33.280 14.011 -32.470 1.00 94.12 611 TRP A O 1
ATOM 4647 N N . THR A 1 612 ? 32.487 15.930 -33.317 1.00 93.38 612 THR A N 1
ATOM 4648 C CA . THR A 1 612 ? 33.280 15.938 -34.556 1.00 93.38 612 THR A CA 1
ATOM 4649 C C . THR A 1 612 ? 34.757 16.307 -34.367 1.00 93.38 612 THR A C 1
ATOM 4651 O O . THR A 1 612 ? 35.525 16.290 -35.332 1.00 93.38 612 THR A O 1
ATOM 4654 N N . VAL A 1 613 ? 35.189 16.687 -33.160 1.00 91.62 613 VAL A N 1
ATOM 4655 C CA . VAL A 1 613 ? 36.595 16.997 -32.866 1.00 91.62 613 VAL A CA 1
ATOM 4656 C C . VAL A 1 613 ? 37.379 15.691 -32.793 1.00 91.62 613 VAL A C 1
ATOM 4658 O O . VAL A 1 613 ? 37.417 15.006 -31.778 1.00 91.62 613 VAL A O 1
ATOM 4661 N N . THR A 1 614 ? 38.077 15.363 -33.875 1.00 92.25 614 THR A N 1
ATOM 4662 C CA . THR A 1 614 ? 38.808 14.094 -34.035 1.00 92.25 614 THR A CA 1
ATOM 4663 C C . THR A 1 614 ? 39.908 13.845 -32.999 1.00 92.25 614 THR A C 1
ATOM 4665 O O . THR A 1 614 ? 40.345 12.714 -32.807 1.00 92.25 614 THR A O 1
ATOM 4668 N N . ASN A 1 615 ? 40.401 14.905 -32.352 1.00 89.94 615 ASN A N 1
ATOM 4669 C CA . ASN A 1 615 ? 41.413 14.815 -31.299 1.00 89.94 615 ASN A CA 1
ATOM 4670 C C . ASN A 1 615 ? 40.827 14.460 -29.927 1.00 89.94 615 ASN A C 1
ATOM 4672 O O . ASN A 1 615 ? 41.591 14.084 -29.042 1.00 89.94 615 ASN A O 1
ATOM 4676 N N . ALA A 1 616 ? 39.505 14.553 -29.753 1.00 91.25 616 ALA A N 1
ATOM 4677 C CA . ALA A 1 616 ? 38.812 14.137 -28.534 1.00 91.25 616 ALA A CA 1
ATOM 4678 C C . ALA A 1 616 ? 38.652 12.613 -28.434 1.00 91.25 616 ALA A C 1
ATOM 4680 O O . ALA A 1 616 ? 38.240 12.104 -27.394 1.00 91.25 616 ALA A O 1
ATOM 4681 N N . TRP A 1 617 ? 39.031 11.882 -29.486 1.00 94.50 617 TRP A N 1
ATOM 4682 C CA . TRP A 1 617 ? 38.882 10.439 -29.576 1.00 94.50 617 TRP A CA 1
ATOM 4683 C C . TRP A 1 617 ? 40.218 9.735 -29.823 1.00 94.50 617 TRP A C 1
ATOM 4685 O O . TRP A 1 617 ? 41.097 10.238 -30.531 1.00 94.50 617 TRP A O 1
ATOM 4695 N N . THR A 1 618 ? 40.355 8.538 -29.262 1.00 95.25 618 THR A N 1
ATOM 4696 C CA . THR A 1 618 ? 41.326 7.520 -29.675 1.00 95.25 618 THR A CA 1
ATOM 4697 C C . THR A 1 618 ? 40.575 6.289 -30.168 1.00 95.25 618 THR A C 1
ATOM 4699 O O . THR A 1 618 ? 39.484 5.986 -29.693 1.00 95.25 618 THR A O 1
ATOM 4702 N N . LEU A 1 619 ? 41.149 5.581 -31.133 1.00 95.06 619 LEU A N 1
ATOM 4703 C CA . LEU A 1 619 ? 40.563 4.375 -31.705 1.00 95.06 619 LEU A CA 1
ATOM 4704 C C . LEU A 1 619 ? 41.125 3.140 -30.993 1.00 95.06 619 LEU A C 1
ATOM 4706 O O . LEU A 1 619 ? 42.330 3.086 -30.740 1.00 95.06 619 LEU A O 1
ATOM 4710 N N . GLN A 1 620 ? 40.300 2.124 -30.728 1.00 94.19 620 GLN A N 1
ATOM 4711 C CA . GLN A 1 620 ? 40.734 0.880 -30.075 1.00 94.19 620 GLN A CA 1
ATOM 4712 C C . GLN A 1 620 ? 41.966 0.255 -30.740 1.00 94.19 620 GLN A C 1
ATOM 4714 O O . GLN A 1 620 ? 42.907 -0.151 -30.062 1.00 94.19 620 GLN A O 1
ATOM 4719 N N . SER A 1 621 ? 41.995 0.220 -32.075 1.00 92.00 621 SER A N 1
ATOM 4720 C CA . SER A 1 621 ? 43.103 -0.352 -32.852 1.00 92.00 621 SER A CA 1
ATOM 4721 C C . SER A 1 621 ? 44.413 0.436 -32.744 1.00 92.00 621 SER A C 1
ATOM 4723 O O . SER A 1 621 ? 45.451 -0.027 -33.215 1.00 92.00 621 SER A O 1
ATOM 4725 N N . MET A 1 622 ? 44.370 1.632 -32.159 1.00 93.06 622 MET A N 1
ATOM 4726 C CA . MET A 1 622 ? 45.512 2.516 -31.961 1.00 93.06 622 MET A CA 1
ATOM 4727 C C . MET A 1 622 ? 45.925 2.628 -30.490 1.00 93.06 622 MET A C 1
ATOM 4729 O O . MET A 1 622 ? 46.892 3.331 -30.199 1.00 93.06 622 MET A O 1
ATOM 4733 N N . LEU A 1 623 ? 45.225 1.961 -29.564 1.00 93.38 623 LEU A N 1
ATOM 4734 C CA . LEU A 1 623 ? 45.537 2.043 -28.140 1.00 93.38 623 LEU A CA 1
ATOM 4735 C C . LEU A 1 623 ? 46.978 1.602 -27.868 1.00 93.38 623 LEU A C 1
ATOM 4737 O O . LEU A 1 623 ? 47.402 0.494 -28.199 1.00 93.38 623 LEU A O 1
ATOM 4741 N N . ASN A 1 624 ? 47.733 2.477 -27.213 1.00 91.75 624 ASN A N 1
ATOM 4742 C CA . ASN A 1 624 ? 49.005 2.128 -26.615 1.00 91.75 624 ASN A CA 1
ATOM 4743 C C . ASN A 1 624 ? 48.724 1.378 -25.312 1.00 91.75 624 ASN A C 1
ATOM 4745 O O . ASN A 1 624 ? 48.217 1.961 -24.355 1.00 91.75 624 ASN A O 1
ATOM 4749 N N . SER A 1 625 ? 49.111 0.104 -25.262 1.00 91.62 625 SER A N 1
ATOM 4750 C CA . SER A 1 625 ? 48.908 -0.782 -24.109 1.00 91.62 625 SER A CA 1
ATOM 4751 C C . SER A 1 625 ? 49.609 -0.327 -22.823 1.00 91.62 625 SER A C 1
ATOM 4753 O O . SER A 1 625 ? 49.406 -0.930 -21.775 1.00 91.62 625 SER A O 1
ATOM 4755 N N . SER A 1 626 ? 50.469 0.694 -22.889 1.00 90.75 626 SER A N 1
ATOM 4756 C CA . SER A 1 626 ? 51.126 1.281 -21.714 1.00 90.75 626 SER A CA 1
ATOM 4757 C C . SER A 1 626 ? 50.227 2.255 -20.942 1.00 90.75 626 SER A C 1
ATOM 4759 O O . SER A 1 626 ? 50.617 2.680 -19.855 1.00 90.75 626 SER A O 1
ATOM 4761 N N . TYR A 1 627 ? 49.077 2.648 -21.503 1.00 90.81 627 TYR A N 1
ATOM 4762 C CA . TYR A 1 627 ? 48.145 3.614 -20.915 1.00 90.81 627 TYR A CA 1
ATOM 4763 C C . TYR A 1 627 ? 46.711 3.072 -20.957 1.00 90.81 627 TYR A C 1
ATOM 4765 O O . TYR A 1 627 ? 46.366 2.301 -21.854 1.00 90.81 627 TYR A O 1
ATOM 4773 N N . SER A 1 628 ? 45.853 3.514 -20.037 1.00 90.88 628 SER A N 1
ATOM 4774 C CA . SER A 1 628 ? 44.422 3.189 -20.084 1.00 90.88 628 SER A CA 1
ATOM 4775 C C . SER A 1 628 ? 43.718 3.760 -21.328 1.00 90.88 628 SER A C 1
ATOM 4777 O O . SER A 1 628 ? 44.194 4.746 -21.902 1.00 90.88 628 SER A O 1
ATOM 4779 N N . PRO A 1 629 ? 42.570 3.190 -21.755 1.00 91.62 629 PRO A N 1
ATOM 4780 C CA . PRO A 1 629 ? 41.876 3.594 -22.985 1.00 91.62 629 PRO A CA 1
ATOM 4781 C C . PRO A 1 629 ? 41.489 5.078 -23.061 1.00 91.62 629 PRO A C 1
ATOM 4783 O O . PRO A 1 629 ? 41.507 5.660 -24.141 1.00 91.62 629 PRO A O 1
ATOM 4786 N N . HIS A 1 630 ? 41.198 5.698 -21.916 1.00 93.19 630 HIS A N 1
ATOM 4787 C CA . HIS A 1 630 ? 40.791 7.102 -21.807 1.00 93.19 630 HIS A CA 1
ATOM 4788 C C . HIS A 1 630 ? 41.960 8.079 -21.540 1.00 93.19 630 HIS A C 1
ATOM 4790 O O . HIS A 1 630 ? 41.752 9.281 -21.383 1.00 93.19 630 HIS A O 1
ATOM 4796 N N . ASP A 1 631 ? 43.207 7.597 -21.492 1.00 91.69 631 ASP A N 1
ATOM 4797 C CA . ASP A 1 631 ? 44.379 8.425 -21.175 1.00 91.69 631 ASP A CA 1
ATOM 4798 C C . ASP A 1 631 ? 44.670 9.458 -22.277 1.00 91.69 631 ASP A C 1
ATOM 4800 O O . ASP A 1 631 ? 44.628 9.170 -23.478 1.00 91.69 631 ASP A O 1
ATOM 4804 N N . SER A 1 632 ? 45.024 10.678 -21.884 1.00 89.06 632 SER A N 1
ATOM 4805 C CA . SER A 1 632 ? 45.328 11.766 -22.815 1.00 89.06 632 SER A CA 1
ATOM 4806 C C . SER A 1 632 ? 46.559 11.528 -23.684 1.00 89.06 632 SER A C 1
ATOM 4808 O O . SER A 1 632 ? 46.738 12.236 -24.671 1.00 89.06 632 SER A O 1
ATOM 4810 N N . ARG A 1 633 ? 47.432 10.571 -23.357 1.00 89.81 633 ARG A N 1
ATOM 4811 C CA . ARG A 1 633 ? 48.603 10.203 -24.172 1.00 89.81 633 ARG A CA 1
ATOM 4812 C C . ARG A 1 633 ? 48.268 9.197 -25.265 1.00 89.81 633 ARG A C 1
ATOM 4814 O O . ARG A 1 633 ? 49.131 8.931 -26.105 1.00 89.81 633 ARG A O 1
ATOM 4821 N N . GLN A 1 634 ? 47.053 8.644 -25.276 1.00 93.12 634 GLN A N 1
ATOM 4822 C CA . GLN A 1 634 ? 46.604 7.804 -26.381 1.00 93.12 634 GLN A CA 1
ATOM 4823 C C . GLN A 1 634 ? 46.670 8.589 -27.703 1.00 93.12 634 GLN A C 1
ATOM 4825 O O . GLN A 1 634 ? 46.467 9.807 -27.715 1.00 93.12 634 GLN A O 1
ATOM 4830 N N . PRO A 1 635 ? 47.010 7.952 -28.833 1.00 93.44 635 PRO A N 1
ATOM 4831 C CA . PRO A 1 635 ? 47.100 8.651 -30.112 1.00 93.44 635 PRO A CA 1
ATOM 4832 C C . PRO A 1 635 ? 45.725 9.168 -30.569 1.00 93.44 635 PRO A C 1
ATOM 4834 O O . PRO A 1 635 ? 44.695 8.565 -30.302 1.00 93.44 635 PRO A O 1
ATOM 4837 N N . ALA A 1 636 ? 45.690 10.313 -31.259 1.00 91.75 636 ALA A N 1
ATOM 4838 C CA . ALA A 1 636 ? 44.427 10.866 -31.764 1.00 91.75 636 ALA A CA 1
ATOM 4839 C C . ALA A 1 636 ? 43.912 10.006 -32.913 1.00 91.75 636 ALA A C 1
ATOM 4841 O O . ALA A 1 636 ? 44.682 9.711 -33.825 1.00 91.75 636 ALA A O 1
ATOM 4842 N N . ALA A 1 637 ? 42.624 9.666 -32.908 1.00 92.88 637 ALA A N 1
ATOM 4843 C CA . ALA A 1 637 ? 42.023 8.827 -33.942 1.00 92.88 637 ALA A CA 1
ATOM 4844 C C . ALA A 1 637 ? 42.055 9.475 -35.340 1.00 92.88 637 ALA A C 1
ATOM 4846 O O . ALA A 1 637 ? 41.944 8.778 -36.346 1.00 92.88 637 ALA A O 1
ATOM 4847 N N . GLY A 1 638 ? 42.152 10.811 -35.422 1.00 91.81 638 GLY A N 1
ATOM 4848 C CA . GLY A 1 638 ? 42.087 11.549 -36.694 1.00 91.81 638 GLY A CA 1
ATOM 4849 C C . GLY A 1 638 ? 40.718 11.471 -37.390 1.00 91.81 638 GLY A C 1
ATOM 4850 O O . GLY A 1 638 ? 40.559 11.962 -38.502 1.00 91.81 638 GLY A O 1
ATOM 4851 N N . SER A 1 639 ? 39.737 10.874 -36.715 1.00 94.38 639 SER A N 1
ATOM 4852 C CA . SER A 1 639 ? 38.332 10.715 -37.082 1.00 94.38 639 SER A CA 1
ATOM 4853 C C . SER A 1 639 ? 37.485 10.753 -35.799 1.00 94.38 639 SER A C 1
ATOM 4855 O O . SER A 1 639 ? 38.030 10.907 -34.705 1.00 94.38 639 SER A O 1
ATOM 4857 N N . TYR A 1 640 ? 36.168 10.663 -35.928 1.00 94.25 640 TYR A N 1
ATOM 4858 C CA . TYR A 1 640 ? 35.208 10.632 -34.822 1.00 94.25 640 TYR A CA 1
ATOM 4859 C C . TYR A 1 640 ? 34.212 9.483 -35.054 1.00 94.25 640 TYR A C 1
ATOM 4861 O O . TYR A 1 640 ? 34.113 9.032 -36.200 1.00 94.25 640 TYR A O 1
ATOM 4869 N N . PRO A 1 641 ? 33.493 9.005 -34.019 1.00 95.25 641 PRO A N 1
ATOM 4870 C CA . PRO A 1 641 ? 32.539 7.917 -34.195 1.00 95.25 641 PRO A CA 1
ATOM 4871 C C . PRO A 1 641 ? 31.421 8.320 -35.162 1.00 95.25 641 PRO A C 1
ATOM 4873 O O . PRO A 1 641 ? 30.843 9.404 -35.032 1.00 95.25 641 PRO A O 1
ATOM 4876 N N . VAL A 1 642 ? 31.122 7.448 -36.123 1.00 93.19 642 VAL A N 1
ATOM 4877 C CA . VAL A 1 642 ? 30.024 7.601 -37.088 1.00 93.19 642 VAL A CA 1
ATOM 4878 C C . VAL A 1 642 ? 29.085 6.388 -37.037 1.00 93.19 642 VAL A C 1
ATOM 4880 O O . VAL A 1 642 ? 29.222 5.500 -36.197 1.00 93.19 642 VAL A O 1
ATOM 4883 N N . ALA A 1 643 ? 28.090 6.337 -37.926 1.00 89.31 643 ALA A N 1
ATOM 4884 C CA . ALA A 1 643 ? 27.163 5.212 -38.028 1.00 89.31 643 ALA A CA 1
ATOM 4885 C C . ALA A 1 643 ? 27.899 3.857 -38.120 1.00 89.31 643 ALA A C 1
ATOM 4887 O O . ALA A 1 643 ? 28.738 3.665 -39.000 1.00 89.31 643 ALA A O 1
ATOM 4888 N N . GLY A 1 644 ? 27.545 2.906 -37.249 1.00 87.44 644 GLY A N 1
ATOM 4889 C CA . GLY A 1 644 ? 28.207 1.598 -37.159 1.00 87.44 644 GLY A CA 1
ATOM 4890 C C . GLY A 1 644 ? 29.345 1.514 -36.136 1.00 87.44 644 GLY A C 1
ATOM 4891 O O . GLY A 1 644 ? 29.818 0.405 -35.878 1.00 87.44 644 GLY A O 1
ATOM 4892 N N . ASP A 1 645 ? 29.765 2.638 -35.551 1.00 93.25 645 ASP A N 1
ATOM 4893 C CA . ASP A 1 645 ? 30.850 2.713 -34.567 1.00 93.25 645 ASP A CA 1
ATOM 4894 C C . ASP A 1 645 ? 30.325 2.838 -33.132 1.00 93.25 645 ASP A C 1
ATOM 4896 O O . ASP A 1 645 ? 29.205 3.295 -32.907 1.00 93.25 645 ASP A O 1
ATOM 4900 N N . ILE A 1 646 ? 31.151 2.480 -32.150 1.00 95.25 646 ILE A N 1
ATOM 4901 C CA . ILE A 1 646 ? 30.820 2.583 -30.723 1.00 95.25 646 ILE A CA 1
ATOM 4902 C C . ILE A 1 646 ? 31.558 3.779 -30.127 1.00 95.25 646 ILE A C 1
ATOM 4904 O O . ILE A 1 646 ? 32.777 3.901 -30.275 1.00 95.25 646 ILE A O 1
ATOM 4908 N N . ALA A 1 647 ? 30.827 4.647 -29.434 1.00 97.25 647 ALA A N 1
ATOM 4909 C CA . ALA A 1 647 ? 31.380 5.783 -28.713 1.00 97.25 647 ALA A CA 1
ATOM 4910 C C . ALA A 1 647 ? 31.445 5.468 -27.214 1.00 97.25 647 ALA A C 1
ATOM 4912 O O . ALA A 1 647 ? 30.422 5.414 -26.537 1.00 97.25 647 ALA A O 1
ATOM 4913 N N . VAL A 1 648 ? 32.655 5.286 -26.687 1.00 97.44 648 VAL A N 1
ATOM 4914 C CA . VAL A 1 648 ? 32.893 5.034 -25.263 1.00 97.44 648 VAL A CA 1
ATOM 4915 C C . VAL A 1 648 ? 33.332 6.325 -24.579 1.00 97.44 648 VAL A C 1
ATOM 4917 O O . VAL A 1 648 ? 34.440 6.838 -24.799 1.00 97.44 648 VAL A O 1
ATOM 4920 N N . ILE A 1 649 ? 32.470 6.871 -23.729 1.00 97.06 649 ILE A N 1
ATOM 4921 C CA . ILE A 1 649 ? 32.740 8.094 -22.971 1.00 97.06 649 ILE A CA 1
ATOM 4922 C C . ILE A 1 649 ? 33.143 7.687 -21.554 1.00 97.06 649 ILE A C 1
ATOM 4924 O O . ILE A 1 649 ? 32.416 6.974 -20.876 1.00 97.06 649 ILE A O 1
ATOM 4928 N N . GLY A 1 650 ? 34.326 8.109 -21.111 1.00 95.00 650 GLY A N 1
ATOM 4929 C CA . GLY A 1 650 ? 34.884 7.686 -19.828 1.00 95.00 650 GLY A CA 1
ATOM 4930 C C . GLY A 1 650 ? 35.355 8.854 -18.984 1.00 95.00 650 GLY A C 1
ATOM 4931 O O . GLY A 1 650 ? 34.727 9.909 -18.952 1.00 95.00 650 GLY A O 1
ATOM 4932 N N . TYR A 1 651 ? 36.466 8.660 -18.287 1.00 93.19 651 TYR A N 1
ATOM 4933 C CA . TYR A 1 651 ? 37.025 9.619 -17.342 1.00 93.19 651 TYR A CA 1
ATOM 4934 C C . TYR A 1 651 ? 38.556 9.606 -17.404 1.00 93.19 651 TYR A C 1
ATOM 4936 O O . TYR A 1 651 ? 39.155 8.686 -17.965 1.00 93.19 651 TYR A O 1
ATOM 4944 N N . VAL A 1 652 ? 39.197 10.622 -16.826 1.00 92.19 652 VAL A N 1
ATOM 4945 C CA . VAL A 1 652 ? 40.660 10.761 -16.825 1.00 92.19 652 VAL A CA 1
ATOM 4946 C C . VAL A 1 652 ? 41.286 9.670 -15.939 1.00 92.19 652 VAL A C 1
ATOM 4948 O O . VAL A 1 652 ? 41.053 9.685 -14.728 1.00 92.19 652 VAL A O 1
ATOM 4951 N N . PRO A 1 653 ? 42.121 8.756 -16.466 1.00 92.19 653 PRO A N 1
ATOM 4952 C CA . PRO A 1 653 ? 42.724 7.687 -15.665 1.00 92.19 653 PRO A CA 1
ATOM 4953 C C . PRO A 1 653 ? 43.682 8.198 -14.577 1.00 92.19 653 PRO A C 1
ATOM 4955 O O . PRO A 1 653 ? 44.325 9.242 -14.724 1.00 92.19 653 PRO A O 1
ATOM 4958 N N . TRP A 1 654 ? 43.830 7.444 -13.484 1.00 91.31 654 TRP A N 1
ATOM 4959 C CA . TRP A 1 654 ? 44.652 7.835 -12.326 1.00 91.31 654 TRP A CA 1
ATOM 4960 C C . TRP A 1 654 ? 46.163 7.842 -12.598 1.00 91.31 654 TRP A C 1
ATOM 4962 O O . TRP A 1 654 ? 46.935 8.436 -11.843 1.00 91.31 654 TRP A O 1
ATOM 4972 N N . GLU A 1 655 ? 46.600 7.226 -13.686 1.00 89.50 655 GLU A N 1
ATOM 4973 C CA . GLU A 1 655 ? 47.983 7.153 -14.143 1.00 89.50 655 GLU A CA 1
ATOM 4974 C C . GLU A 1 655 ? 48.347 8.211 -15.198 1.00 89.50 655 GLU A C 1
ATOM 4976 O O . GLU A 1 655 ? 49.513 8.277 -15.603 1.00 89.50 655 GLU A O 1
ATOM 4981 N N . ASP A 1 656 ? 47.403 9.061 -15.622 1.00 89.12 656 ASP A N 1
ATOM 4982 C CA . ASP A 1 656 ? 47.640 10.103 -16.629 1.00 89.12 656 ASP A CA 1
ATOM 4983 C C . ASP A 1 656 ? 48.482 11.259 -16.035 1.00 89.12 656 ASP A C 1
ATOM 4985 O O . ASP A 1 656 ? 48.043 11.934 -15.098 1.00 89.12 656 ASP A O 1
ATOM 4989 N N . PRO A 1 657 ? 49.727 11.501 -16.490 1.00 86.25 657 PRO A N 1
ATOM 4990 C CA . PRO A 1 657 ? 50.610 12.536 -15.964 1.00 86.25 657 PRO A CA 1
ATOM 4991 C C . PRO A 1 657 ? 50.370 13.911 -16.593 1.00 86.25 657 PRO A C 1
ATOM 4993 O O . PRO A 1 657 ? 50.882 14.896 -16.066 1.00 86.25 657 PRO A O 1
ATOM 4996 N N . ASN A 1 658 ? 49.637 14.005 -17.704 1.00 85.38 658 ASN A N 1
ATOM 4997 C CA . ASN A 1 658 ? 49.334 15.291 -18.333 1.00 85.38 658 ASN A CA 1
ATOM 4998 C C . ASN A 1 658 ? 48.191 15.998 -17.597 1.00 85.38 658 ASN A C 1
ATOM 5000 O O . ASN A 1 658 ? 48.131 17.225 -17.583 1.00 85.38 658 ASN A O 1
ATOM 5004 N N . TYR A 1 659 ? 47.331 15.220 -16.937 1.00 81.00 659 TYR A N 1
ATOM 5005 C CA . TYR A 1 659 ? 46.133 15.691 -16.250 1.00 81.00 659 TYR A CA 1
ATOM 5006 C C . TYR A 1 659 ? 46.128 15.355 -14.755 1.00 81.00 659 TYR A C 1
ATOM 5008 O O . TYR A 1 659 ? 45.091 15.011 -14.201 1.00 81.00 659 TYR A O 1
ATOM 5016 N N . VAL A 1 660 ? 47.271 15.487 -14.066 1.00 84.25 660 VAL A N 1
ATOM 5017 C CA . VAL A 1 660 ? 47.408 15.121 -12.636 1.00 84.25 660 VAL A CA 1
ATOM 5018 C C . VAL A 1 660 ? 46.313 15.732 -11.754 1.00 84.25 660 VAL A C 1
ATOM 5020 O O . VAL A 1 660 ? 45.779 15.041 -10.892 1.00 84.25 660 VAL A O 1
ATOM 5023 N N . ALA A 1 661 ? 45.952 16.997 -11.989 1.00 83.94 661 ALA A N 1
ATOM 5024 C CA . ALA A 1 661 ? 44.919 17.694 -11.219 1.00 83.94 661 ALA A CA 1
ATOM 5025 C C . ALA A 1 661 ? 43.489 17.199 -11.500 1.00 83.94 661 ALA A C 1
ATOM 5027 O O . ALA A 1 661 ? 42.614 17.420 -10.675 1.00 83.94 661 ALA A O 1
ATOM 5028 N N . ARG A 1 662 ? 43.268 16.525 -12.636 1.00 85.50 662 ARG A N 1
ATOM 5029 C CA . ARG A 1 662 ? 41.951 16.102 -13.132 1.00 85.50 662 ARG A CA 1
ATOM 5030 C C . ARG A 1 662 ? 41.747 14.588 -13.127 1.00 85.50 662 ARG A C 1
ATOM 5032 O O . ARG A 1 662 ? 40.762 14.085 -13.648 1.00 85.50 662 ARG A O 1
ATOM 5039 N N . ARG A 1 663 ? 42.685 13.828 -12.562 1.00 90.12 663 ARG A N 1
ATOM 5040 C CA . ARG A 1 663 ? 42.603 12.362 -12.479 1.00 90.12 663 ARG A CA 1
ATOM 5041 C C . ARG A 1 663 ? 41.338 11.929 -11.763 1.00 90.12 663 ARG A C 1
ATOM 5043 O O . ARG A 1 663 ? 41.105 12.387 -10.649 1.00 90.12 663 ARG A O 1
ATOM 5050 N N . GLY A 1 664 ? 40.571 11.036 -12.370 1.00 89.38 664 GLY A N 1
ATOM 5051 C CA . GLY A 1 664 ? 39.276 10.578 -11.887 1.00 89.38 664 GLY A CA 1
ATOM 5052 C C . GLY A 1 664 ? 38.125 11.554 -12.153 1.00 89.38 664 GLY A C 1
ATOM 5053 O O . GLY A 1 664 ? 37.071 11.365 -11.565 1.00 89.38 664 GLY A O 1
ATOM 5054 N N . GLU A 1 665 ? 38.302 12.606 -12.960 1.00 90.88 665 GLU A N 1
ATOM 5055 C CA . GLU A 1 665 ? 37.204 13.472 -13.425 1.00 90.88 665 GLU A CA 1
ATOM 5056 C C . GLU A 1 665 ? 36.615 12.971 -14.751 1.00 90.88 665 GLU A C 1
ATOM 5058 O O . GLU A 1 665 ? 37.352 12.437 -15.587 1.00 90.88 665 GLU A O 1
ATOM 5063 N N . PRO A 1 666 ? 35.309 13.169 -14.991 1.00 92.75 666 PRO A N 1
ATOM 5064 C CA . PRO A 1 666 ? 34.642 12.677 -16.192 1.00 92.75 666 PRO A CA 1
ATOM 5065 C C . PRO A 1 666 ? 35.070 13.389 -17.481 1.00 92.75 666 PRO A C 1
ATOM 5067 O O . PRO A 1 666 ? 35.337 14.595 -17.521 1.00 92.75 666 PRO A O 1
ATOM 5070 N N . HIS A 1 667 ? 35.049 12.660 -18.590 1.00 92.62 667 HIS A N 1
ATOM 5071 C CA . HIS A 1 667 ? 35.038 13.245 -19.927 1.00 92.62 667 HIS A CA 1
ATOM 5072 C C . HIS A 1 667 ? 33.632 13.714 -20.307 1.00 92.62 667 HIS A C 1
ATOM 5074 O O . HIS A 1 667 ? 32.635 13.255 -19.753 1.00 92.62 667 HIS A O 1
ATOM 5080 N N . GLY A 1 668 ? 33.569 14.638 -21.260 1.00 92.25 668 GLY A N 1
ATOM 5081 C CA . GLY A 1 668 ? 32.332 15.143 -21.837 1.00 92.25 668 GLY A CA 1
ATOM 5082 C C . GLY A 1 668 ? 32.465 15.183 -23.351 1.00 92.25 668 GLY A C 1
ATOM 5083 O O . GLY A 1 668 ? 33.552 15.454 -23.860 1.00 92.25 668 GLY A O 1
ATOM 5084 N N . ILE A 1 669 ? 31.383 14.895 -24.065 1.00 94.50 669 ILE A N 1
ATOM 5085 C CA . ILE A 1 669 ? 31.301 15.019 -25.522 1.00 94.50 669 ILE A CA 1
ATOM 5086 C C . ILE A 1 669 ? 29.998 15.733 -25.870 1.00 94.50 669 ILE A C 1
ATOM 5088 O O . ILE A 1 669 ? 28.936 15.337 -25.388 1.00 94.50 669 ILE A O 1
ATOM 5092 N N . ARG A 1 670 ? 30.065 16.754 -26.733 1.00 93.69 670 ARG A N 1
ATOM 5093 C CA . ARG A 1 670 ? 28.901 17.571 -27.105 1.00 93.69 670 ARG A CA 1
ATOM 5094 C C . ARG A 1 670 ? 28.437 17.371 -28.550 1.00 93.69 670 ARG A C 1
ATOM 5096 O O . ARG A 1 670 ? 29.207 17.536 -29.494 1.00 93.69 670 ARG A O 1
ATOM 5103 N N . ILE A 1 671 ? 27.146 17.136 -28.736 1.00 95.88 671 ILE A N 1
ATOM 5104 C CA . ILE A 1 671 ? 26.415 17.275 -29.999 1.00 95.88 671 ILE A CA 1
ATOM 5105 C C . ILE A 1 671 ? 25.749 18.650 -29.976 1.00 95.88 671 ILE A C 1
ATOM 5107 O O . ILE A 1 671 ? 24.938 18.906 -29.097 1.00 95.88 671 ILE A O 1
ATOM 5111 N N . ASN A 1 672 ? 26.095 19.548 -30.901 1.00 92.88 672 ASN A N 1
ATOM 5112 C CA . ASN A 1 672 ? 25.610 20.930 -30.860 1.00 92.88 672 ASN A CA 1
ATOM 5113 C C . ASN A 1 672 ? 24.877 21.323 -32.141 1.00 92.88 672 ASN A C 1
ATOM 5115 O O . ASN A 1 672 ? 25.503 21.492 -33.190 1.00 92.88 672 ASN A O 1
ATOM 5119 N N . ASN A 1 673 ? 23.563 21.511 -32.018 1.00 93.31 673 ASN A N 1
ATOM 5120 C CA . ASN A 1 673 ? 22.655 22.003 -33.049 1.00 93.31 673 ASN A CA 1
ATOM 5121 C C . ASN A 1 673 ? 22.817 21.274 -34.396 1.00 93.31 673 ASN A C 1
ATOM 5123 O O . ASN A 1 673 ? 22.748 21.879 -35.468 1.00 93.31 673 ASN A O 1
ATOM 5127 N N . ASN A 1 674 ? 23.111 19.976 -34.327 1.00 94.06 674 ASN A N 1
ATOM 5128 C CA . ASN A 1 674 ? 23.261 19.083 -35.462 1.00 94.06 674 ASN A CA 1
ATOM 5129 C C . ASN A 1 674 ? 22.902 17.647 -35.063 1.00 94.06 674 ASN A C 1
ATOM 5131 O O . ASN A 1 674 ? 22.792 17.318 -33.883 1.00 94.06 674 ASN A O 1
ATOM 5135 N N . THR A 1 675 ? 22.748 16.789 -36.065 1.00 95.12 675 THR A N 1
ATOM 5136 C CA . THR A 1 675 ? 22.548 15.356 -35.862 1.00 95.12 675 THR A CA 1
ATOM 5137 C C . THR A 1 675 ? 23.891 14.640 -35.909 1.00 95.12 675 THR A C 1
ATOM 5139 O O . THR A 1 675 ? 24.631 14.785 -36.885 1.00 95.12 675 THR A O 1
ATOM 5142 N N . GLN A 1 676 ? 24.197 13.849 -34.882 1.00 95.12 676 GLN A N 1
ATOM 5143 C CA . GLN A 1 676 ? 25.278 12.864 -34.923 1.00 95.12 676 GLN A CA 1
ATOM 5144 C C . GLN A 1 676 ? 24.701 11.459 -34.878 1.00 95.12 676 GLN A C 1
ATOM 5146 O O . GLN A 1 676 ? 23.583 11.239 -34.413 1.00 95.12 676 GLN A O 1
ATOM 5151 N N . GLN A 1 677 ? 25.477 10.506 -35.377 1.00 92.94 677 GLN A N 1
ATOM 5152 C CA . GLN A 1 677 ? 25.070 9.115 -35.421 1.00 92.94 677 GLN A CA 1
ATOM 5153 C C . GLN A 1 677 ? 26.214 8.220 -34.972 1.00 92.94 677 GLN A C 1
ATOM 5155 O O . GLN A 1 677 ? 27.351 8.395 -35.407 1.00 92.94 677 GLN A O 1
ATOM 5160 N N . CYS A 1 678 ? 25.886 7.234 -34.152 1.00 94.00 678 CYS A N 1
ATOM 5161 C CA . CYS A 1 678 ? 26.745 6.102 -33.840 1.00 94.00 678 CYS A CA 1
ATOM 5162 C C . CYS A 1 678 ? 25.888 4.845 -33.715 1.00 94.00 678 CYS A C 1
ATOM 5164 O O . CYS A 1 678 ? 24.670 4.889 -33.892 1.00 94.00 678 CYS A O 1
ATOM 5166 N N . ALA A 1 679 ? 26.522 3.707 -33.484 1.00 92.31 679 ALA A N 1
ATOM 5167 C CA . ALA A 1 679 ? 25.796 2.498 -33.163 1.00 92.31 679 ALA A CA 1
ATOM 5168 C C . ALA A 1 679 ? 25.334 2.493 -31.705 1.00 92.31 679 ALA A C 1
ATOM 5170 O O . ALA A 1 679 ? 24.155 2.284 -31.435 1.00 92.31 679 ALA A O 1
ATOM 5171 N N . GLU A 1 680 ? 26.256 2.763 -30.786 1.00 94.44 680 GLU A N 1
ATOM 5172 C CA . GLU A 1 680 ? 26.012 2.740 -29.347 1.00 94.44 680 GLU A CA 1
ATOM 5173 C C . GLU A 1 680 ? 26.842 3.819 -28.654 1.00 94.44 680 GLU A C 1
ATOM 5175 O O . GLU A 1 680 ? 27.983 4.095 -29.052 1.00 94.44 680 GLU A O 1
ATOM 5180 N N . VAL A 1 681 ? 26.280 4.382 -27.586 1.00 96.69 681 VAL A N 1
ATOM 5181 C CA . VAL A 1 681 ? 27.029 5.164 -26.601 1.00 96.69 681 VAL A CA 1
ATOM 5182 C C . VAL A 1 681 ? 27.172 4.319 -25.344 1.00 96.69 681 VAL A C 1
ATOM 5184 O O . VAL A 1 681 ? 26.183 3.836 -24.797 1.00 96.69 681 VAL A O 1
ATOM 5187 N N . VAL A 1 682 ? 28.406 4.140 -24.887 1.00 96.56 682 VAL A N 1
ATOM 5188 C CA . VAL A 1 682 ? 28.713 3.383 -23.672 1.00 96.56 682 VAL A CA 1
ATOM 5189 C C . VAL A 1 682 ? 29.467 4.286 -22.714 1.00 96.56 682 VAL A C 1
ATOM 5191 O O . VAL A 1 682 ? 30.486 4.878 -23.079 1.00 96.56 682 VAL A O 1
ATOM 5194 N N . PHE A 1 683 ? 28.988 4.387 -21.483 1.00 97.62 683 PHE A N 1
ATOM 5195 C CA . PHE A 1 683 ? 29.689 5.098 -20.429 1.00 97.62 683 PHE A CA 1
ATOM 5196 C C . PHE A 1 683 ? 30.561 4.148 -19.607 1.00 97.62 683 PHE A C 1
ATOM 5198 O O . PHE A 1 683 ? 30.141 3.058 -19.222 1.00 97.62 683 PHE A O 1
ATOM 5205 N N . THR A 1 684 ? 31.802 4.557 -19.347 1.00 95.44 684 THR A N 1
ATOM 5206 C CA . THR A 1 684 ? 32.719 3.818 -18.471 1.00 95.44 684 THR A CA 1
ATOM 5207 C C . THR A 1 684 ? 32.517 4.268 -17.028 1.00 95.44 684 THR A C 1
ATOM 5209 O O . THR A 1 684 ? 32.849 5.412 -16.713 1.00 95.44 684 THR A O 1
ATOM 5212 N N . GLN A 1 685 ? 32.065 3.363 -16.153 1.00 94.12 685 GLN A N 1
ATOM 5213 C CA . GLN A 1 685 ? 31.908 3.625 -14.717 1.00 94.12 685 GLN A CA 1
ATOM 5214 C C . GLN A 1 685 ? 33.155 4.289 -14.122 1.00 94.12 685 GLN A C 1
ATOM 5216 O O . GLN A 1 685 ? 34.289 3.859 -14.350 1.00 94.12 685 GLN A O 1
ATOM 5221 N N . MET A 1 686 ? 32.940 5.345 -13.340 1.00 93.19 686 MET A N 1
ATOM 5222 C CA . MET A 1 686 ? 34.022 6.065 -12.681 1.00 93.19 686 MET A CA 1
ATOM 5223 C C . MET A 1 686 ? 34.500 5.322 -11.437 1.00 93.19 686 MET A C 1
ATOM 5225 O O . MET A 1 686 ? 33.717 5.054 -10.526 1.00 93.19 686 MET A O 1
ATOM 5229 N N . LEU A 1 687 ? 35.809 5.061 -11.372 1.00 92.38 687 LEU A N 1
ATOM 5230 C CA . LEU A 1 687 ? 36.447 4.386 -10.243 1.00 92.38 687 LEU A CA 1
ATOM 5231 C C . LEU A 1 687 ? 37.440 5.295 -9.509 1.00 92.38 687 LEU A C 1
ATOM 5233 O O . LEU A 1 687 ? 38.141 6.114 -10.117 1.00 92.38 687 LEU A O 1
ATOM 5237 N N . ASP A 1 688 ? 37.522 5.136 -8.189 1.00 90.62 688 ASP A N 1
ATOM 5238 C CA . ASP A 1 688 ? 38.527 5.781 -7.352 1.00 90.62 688 ASP A CA 1
ATOM 5239 C C . ASP A 1 688 ? 39.919 5.176 -7.617 1.00 90.62 688 ASP A C 1
ATOM 5241 O O . ASP A 1 688 ? 40.093 4.251 -8.413 1.00 90.62 688 ASP A O 1
ATOM 5245 N N . ALA A 1 689 ? 40.954 5.704 -6.959 1.00 89.81 689 ALA A N 1
ATOM 5246 C CA . ALA A 1 689 ? 42.314 5.189 -7.134 1.00 89.81 689 ALA A CA 1
ATOM 5247 C C . ALA A 1 689 ? 42.489 3.734 -6.635 1.00 89.81 689 ALA A C 1
ATOM 5249 O O . ALA A 1 689 ? 43.496 3.103 -6.954 1.00 89.81 689 ALA A O 1
ATOM 5250 N N . GLY A 1 690 ? 41.543 3.221 -5.839 1.00 90.25 690 GLY A N 1
ATOM 5251 C CA . GLY A 1 690 ? 41.485 1.845 -5.347 1.00 90.25 690 GLY A CA 1
ATOM 5252 C C . GLY A 1 690 ? 40.654 0.899 -6.222 1.00 90.25 690 GLY A C 1
ATOM 5253 O O . GLY A 1 690 ? 40.651 -0.298 -5.946 1.00 90.25 690 GLY A O 1
ATOM 5254 N N . GLY A 1 691 ? 39.997 1.402 -7.273 1.00 89.19 691 GLY A N 1
ATOM 5255 C CA . GLY A 1 691 ? 39.148 0.616 -8.167 1.00 89.19 691 GLY A CA 1
ATOM 5256 C C . GLY A 1 691 ? 37.698 0.454 -7.700 1.00 89.19 691 GLY A C 1
ATOM 5257 O O . GLY A 1 691 ? 37.005 -0.405 -8.236 1.00 89.19 691 GLY A O 1
ATOM 5258 N N . ASN A 1 692 ? 37.232 1.242 -6.726 1.00 91.75 692 ASN A N 1
ATOM 5259 C CA . ASN A 1 692 ? 35.838 1.214 -6.266 1.00 91.75 692 ASN A CA 1
ATOM 5260 C C . ASN A 1 692 ? 34.999 2.279 -6.992 1.00 91.75 692 ASN A C 1
ATOM 5262 O O . ASN A 1 692 ? 35.550 3.338 -7.309 1.00 91.75 692 ASN A O 1
ATOM 5266 N N . PRO A 1 693 ? 33.687 2.060 -7.203 1.00 89.81 693 PRO A N 1
ATOM 5267 C CA . PRO A 1 693 ? 32.785 3.083 -7.731 1.00 89.81 693 PRO A CA 1
ATOM 5268 C C . PRO A 1 693 ? 32.879 4.402 -6.956 1.00 89.81 693 PRO A C 1
ATOM 5270 O O . PRO A 1 693 ? 32.982 4.419 -5.727 1.00 89.81 693 PRO A O 1
ATOM 5273 N N . THR A 1 694 ? 32.873 5.524 -7.675 1.00 88.88 694 THR A N 1
ATOM 5274 C CA . THR A 1 694 ? 33.002 6.857 -7.065 1.00 88.88 694 THR A CA 1
ATOM 5275 C C . THR A 1 694 ? 31.658 7.527 -6.814 1.00 88.88 694 THR A C 1
ATOM 5277 O O . THR A 1 694 ? 30.769 7.509 -7.665 1.00 88.88 694 THR A O 1
ATOM 5280 N N . ALA A 1 695 ? 31.561 8.272 -5.712 1.00 86.50 695 ALA A N 1
ATOM 5281 C CA . ALA A 1 695 ? 30.495 9.255 -5.517 1.00 86.50 695 ALA A CA 1
ATOM 5282 C C . ALA A 1 695 ? 30.488 10.338 -6.627 1.00 86.50 695 ALA A C 1
ATOM 5284 O O . ALA A 1 695 ? 31.387 10.413 -7.473 1.00 86.50 695 ALA A O 1
ATOM 5285 N N . ARG A 1 696 ? 29.464 11.198 -6.643 1.00 88.19 696 ARG A N 1
ATOM 5286 C CA . ARG A 1 696 ? 29.333 12.317 -7.594 1.00 88.19 696 ARG A CA 1
ATOM 5287 C C . ARG A 1 696 ? 30.583 13.207 -7.587 1.00 88.19 696 ARG A C 1
ATOM 5289 O O . ARG A 1 696 ? 30.930 13.781 -6.557 1.00 88.19 696 ARG A O 1
ATOM 5296 N N . ARG A 1 697 ? 31.260 13.345 -8.737 1.00 88.00 697 ARG A N 1
ATOM 5297 C CA . ARG A 1 697 ? 32.499 14.132 -8.856 1.00 88.00 697 ARG A CA 1
ATOM 5298 C C . ARG A 1 697 ? 32.475 15.074 -10.053 1.00 88.00 697 ARG A C 1
ATOM 5300 O O . ARG A 1 697 ? 32.595 14.644 -11.193 1.00 88.00 697 ARG A O 1
ATOM 5307 N N . TYR A 1 698 ? 32.407 16.368 -9.770 1.00 87.19 698 TYR A N 1
ATOM 5308 C CA . TYR A 1 698 ? 32.259 17.430 -10.761 1.00 87.19 698 TYR A CA 1
ATOM 5309 C C . TYR A 1 698 ? 33.572 17.766 -11.476 1.00 87.19 698 TYR A C 1
ATOM 5311 O O . TYR A 1 698 ? 34.551 18.134 -10.829 1.00 87.19 698 TYR A O 1
ATOM 5319 N N . ARG A 1 699 ? 33.558 17.709 -12.811 1.00 87.38 699 ARG A N 1
ATOM 5320 C CA . ARG A 1 699 ? 34.512 18.438 -13.664 1.00 87.38 699 ARG A CA 1
ATOM 5321 C C . ARG A 1 699 ? 33.988 19.832 -13.975 1.00 87.38 699 ARG A C 1
ATOM 5323 O O . ARG A 1 699 ? 34.691 20.821 -13.811 1.00 87.38 699 ARG A O 1
ATOM 5330 N N . THR A 1 700 ? 32.726 19.887 -14.386 1.00 86.56 700 THR A N 1
ATOM 5331 C CA . THR A 1 700 ? 31.921 21.107 -14.422 1.00 86.56 700 THR A CA 1
ATOM 5332 C C . THR A 1 700 ? 30.604 20.833 -13.717 1.00 86.56 700 THR A C 1
ATOM 5334 O O . THR A 1 700 ? 30.276 19.685 -13.414 1.00 86.56 700 THR A O 1
ATOM 5337 N N . ASN A 1 701 ? 29.851 21.897 -13.478 1.00 86.38 701 ASN A N 1
ATOM 5338 C CA . ASN A 1 701 ? 28.503 21.901 -12.935 1.00 86.38 701 ASN A CA 1
ATOM 5339 C C . ASN A 1 701 ? 27.651 20.712 -13.439 1.00 86.38 701 ASN A C 1
ATOM 5341 O O . ASN A 1 701 ? 27.380 19.780 -12.689 1.00 86.38 701 ASN A O 1
ATOM 5345 N N . TYR A 1 702 ? 27.341 20.638 -14.734 1.00 89.50 702 TYR A N 1
ATOM 5346 C CA . TYR A 1 702 ? 26.534 19.542 -15.301 1.00 89.50 702 TYR A CA 1
ATOM 5347 C C . TYR A 1 702 ? 27.362 18.383 -15.881 1.00 89.50 702 TYR A C 1
ATOM 5349 O O . TYR A 1 702 ? 26.915 17.698 -16.798 1.00 89.50 702 TYR A O 1
ATOM 5357 N N . GLN A 1 703 ? 28.592 18.187 -15.405 1.00 90.88 703 GLN A N 1
ATOM 5358 C CA . GLN A 1 703 ? 29.471 17.113 -15.864 1.00 90.88 703 GLN A CA 1
ATOM 5359 C C . GLN A 1 703 ? 30.153 16.470 -14.660 1.00 90.88 703 GLN A C 1
ATOM 5361 O O . GLN A 1 703 ? 31.264 16.842 -14.272 1.00 90.88 703 GLN A O 1
ATOM 5366 N N . PHE A 1 704 ? 29.460 15.504 -14.059 1.00 92.50 704 PHE A N 1
ATOM 5367 C CA . PHE A 1 704 ? 29.899 14.792 -12.849 1.00 92.50 704 PHE A CA 1
ATOM 5368 C C . PHE A 1 704 ? 29.929 13.259 -12.985 1.00 92.50 704 PHE A C 1
ATOM 5370 O O . PHE A 1 704 ? 30.294 12.533 -12.057 1.00 92.50 704 PHE A O 1
ATOM 5377 N N . ARG A 1 705 ? 29.568 12.794 -14.176 1.00 95.12 705 ARG A N 1
ATOM 5378 C CA . ARG A 1 705 ? 29.712 11.441 -14.708 1.00 95.12 705 ARG A CA 1
ATOM 5379 C C . ARG A 1 705 ? 30.190 11.570 -16.155 1.00 95.12 705 ARG A C 1
ATOM 5381 O O . ARG A 1 705 ? 30.097 12.675 -16.704 1.00 95.12 705 ARG A O 1
ATOM 5388 N N . PRO A 1 706 ? 30.726 10.516 -16.787 1.00 95.56 706 PRO A N 1
ATOM 5389 C CA . PRO A 1 706 ? 31.019 10.547 -18.214 1.00 95.56 706 PRO A CA 1
ATOM 5390 C C . PRO A 1 706 ? 29.784 11.046 -18.968 1.00 95.56 706 PRO A C 1
ATOM 5392 O O . PRO A 1 706 ? 28.696 10.511 -18.783 1.00 95.56 706 PRO A O 1
ATOM 5395 N N . THR A 1 707 ? 29.924 12.143 -19.712 1.00 95.69 707 THR A N 1
ATOM 5396 C CA . THR A 1 707 ? 28.769 12.938 -20.152 1.00 95.69 707 THR A CA 1
ATOM 5397 C C . THR A 1 707 ? 28.633 12.961 -21.666 1.00 95.69 707 THR A C 1
ATOM 5399 O O . THR A 1 707 ? 29.561 13.355 -22.379 1.00 95.69 707 THR A O 1
ATOM 5402 N N . LEU A 1 708 ? 27.439 12.631 -22.149 1.00 96.75 708 LEU A N 1
ATOM 5403 C CA . LEU A 1 708 ? 26.950 13.017 -23.464 1.00 96.75 708 LEU A CA 1
ATOM 5404 C C . LEU A 1 708 ? 26.081 14.269 -23.314 1.00 96.75 708 LEU A C 1
ATOM 5406 O O . LEU A 1 708 ? 25.043 14.227 -22.666 1.00 96.75 708 LEU A O 1
ATOM 5410 N N . CYS A 1 709 ? 26.482 15.373 -23.933 1.00 95.62 709 CYS A N 1
ATOM 5411 C CA . CYS A 1 709 ? 25.711 16.611 -23.968 1.00 95.62 709 CYS A CA 1
ATOM 5412 C C . CYS A 1 709 ? 25.071 16.780 -25.350 1.00 95.62 709 CYS A C 1
ATOM 5414 O O . CYS A 1 709 ? 25.784 16.845 -26.349 1.00 95.62 709 CYS A O 1
ATOM 5416 N N . ILE A 1 710 ? 23.746 16.862 -25.427 1.00 96.00 710 ILE A N 1
ATOM 5417 C CA . ILE A 1 710 ? 22.998 17.198 -26.643 1.00 96.00 710 ILE A CA 1
ATOM 5418 C C . ILE A 1 710 ? 22.462 18.611 -26.455 1.00 96.00 710 ILE A C 1
ATOM 5420 O O . ILE A 1 710 ? 21.714 18.860 -25.514 1.00 96.00 710 ILE A O 1
ATOM 5424 N N . SER A 1 711 ? 22.874 19.546 -27.314 1.00 93.88 711 SER A N 1
ATOM 5425 C CA . SER A 1 711 ? 22.559 20.963 -27.153 1.00 93.88 711 SER A CA 1
ATOM 5426 C C . SER A 1 711 ? 21.941 21.624 -28.382 1.00 93.88 711 SER A C 1
ATOM 5428 O O . SER A 1 711 ? 22.355 21.358 -29.513 1.00 93.88 711 SER A O 1
ATOM 5430 N N . GLY A 1 712 ? 21.025 22.564 -28.136 1.00 89.75 712 GLY A N 1
ATOM 5431 C CA . GLY A 1 712 ? 20.328 23.379 -29.134 1.00 89.75 712 GLY A CA 1
ATOM 5432 C C . GLY A 1 712 ? 19.195 22.649 -29.863 1.00 89.75 712 GLY A C 1
ATOM 5433 O O . GLY A 1 712 ? 19.223 21.431 -30.012 1.00 89.75 712 GLY A O 1
ATOM 5434 N N . ASN A 1 713 ? 18.237 23.412 -30.403 1.00 85.62 713 ASN A N 1
ATOM 5435 C CA . ASN A 1 713 ? 16.972 22.895 -30.955 1.00 85.62 713 ASN A CA 1
ATOM 5436 C C . ASN A 1 713 ? 17.099 21.796 -32.028 1.00 85.62 713 ASN A C 1
ATOM 5438 O O . ASN A 1 713 ? 16.180 21.001 -32.183 1.00 85.62 713 ASN A O 1
ATOM 5442 N N . ASN A 1 714 ? 18.198 21.748 -32.795 1.00 89.12 714 ASN A N 1
ATOM 5443 C CA . ASN A 1 714 ? 18.425 20.697 -33.803 1.00 89.12 714 ASN A CA 1
ATOM 5444 C C . ASN A 1 714 ? 19.434 19.623 -33.352 1.00 89.12 714 ASN A C 1
ATOM 5446 O O . ASN A 1 714 ? 19.880 18.822 -34.175 1.00 89.12 714 ASN A O 1
ATOM 5450 N N . GLY A 1 715 ? 19.858 19.641 -32.087 1.00 93.88 715 GLY A N 1
ATOM 5451 C CA . GLY A 1 715 ? 20.729 18.629 -31.500 1.00 93.88 715 GLY A CA 1
ATOM 5452 C C . GLY A 1 715 ? 20.012 17.285 -31.445 1.00 93.88 715 GLY A C 1
ATOM 5453 O O . GLY A 1 715 ? 18.976 17.168 -30.803 1.00 93.88 715 GLY A O 1
ATOM 5454 N N . GLN A 1 716 ? 20.549 16.280 -32.133 1.00 94.62 716 GLN A N 1
ATOM 5455 C CA . GLN A 1 716 ? 19.959 14.941 -32.192 1.00 94.62 716 GLN A CA 1
ATOM 5456 C C . GLN A 1 716 ? 21.065 13.885 -32.139 1.00 94.62 716 GLN A C 1
ATOM 5458 O O . GLN A 1 716 ? 22.089 14.016 -32.818 1.00 94.62 716 GLN A O 1
ATOM 5463 N N . LEU A 1 717 ? 20.842 12.821 -31.372 1.00 94.81 717 LEU A N 1
ATOM 5464 C CA . LEU A 1 717 ? 21.633 11.598 -31.452 1.00 94.81 717 LEU A CA 1
ATOM 5465 C C . LEU A 1 717 ? 20.791 10.524 -32.135 1.00 94.81 717 LEU A C 1
ATOM 5467 O O . LEU A 1 717 ? 19.696 10.217 -31.686 1.00 94.81 717 LEU A O 1
ATOM 5471 N N . ILE A 1 718 ? 21.333 9.915 -33.183 1.00 92.50 718 ILE A N 1
ATOM 5472 C CA . ILE A 1 718 ? 20.817 8.657 -33.719 1.00 92.50 718 ILE A CA 1
ATOM 5473 C C . ILE A 1 718 ? 21.739 7.547 -33.208 1.00 92.50 718 ILE A C 1
ATOM 5475 O O . ILE A 1 718 ? 22.892 7.452 -33.632 1.00 92.50 718 ILE A O 1
ATOM 5479 N N . ALA A 1 719 ? 21.244 6.724 -32.290 1.00 92.19 719 ALA A N 1
ATOM 5480 C CA . ALA A 1 719 ? 21.952 5.567 -31.751 1.00 92.19 719 ALA A CA 1
ATOM 5481 C C . ALA A 1 719 ? 20.975 4.410 -31.525 1.00 92.19 719 ALA A C 1
ATOM 5483 O O . ALA A 1 719 ? 19.778 4.631 -31.362 1.00 92.19 719 ALA A O 1
ATOM 5484 N N . GLY A 1 720 ? 21.483 3.178 -31.524 1.00 89.06 720 GLY A N 1
ATOM 5485 C CA . GLY A 1 720 ? 20.696 2.006 -31.147 1.00 89.06 720 GLY A CA 1
ATOM 5486 C C . GLY A 1 720 ? 20.415 1.977 -29.646 1.00 89.06 720 GLY A C 1
ATOM 5487 O O . GLY A 1 720 ? 19.277 1.750 -29.244 1.00 89.06 720 GLY A O 1
ATOM 5488 N N . SER A 1 721 ? 21.437 2.260 -28.833 1.00 91.69 721 SER A N 1
ATOM 5489 C CA . SER A 1 721 ? 21.333 2.249 -27.372 1.00 91.69 721 SER A CA 1
ATOM 5490 C C . SER A 1 721 ? 22.306 3.203 -26.678 1.00 91.69 721 SER A C 1
ATOM 5492 O O . SER A 1 721 ? 23.357 3.557 -27.230 1.00 91.69 721 SER A O 1
ATOM 5494 N N . ILE A 1 722 ? 21.977 3.541 -25.433 1.00 94.44 722 ILE A N 1
ATOM 5495 C CA . ILE A 1 722 ? 22.858 4.180 -24.452 1.00 94.44 722 ILE A CA 1
ATOM 5496 C C . ILE A 1 722 ? 22.948 3.245 -23.243 1.00 94.44 722 ILE A C 1
ATOM 5498 O O . ILE A 1 722 ? 21.918 2.831 -22.720 1.00 94.44 722 ILE A O 1
ATOM 5502 N N . ASN A 1 723 ? 24.166 2.908 -22.813 1.00 93.50 723 ASN A N 1
ATOM 5503 C CA . ASN A 1 723 ? 24.415 1.947 -21.732 1.00 93.50 723 ASN A CA 1
ATOM 5504 C C . ASN A 1 723 ? 25.541 2.411 -20.791 1.00 93.50 723 ASN A C 1
ATOM 5506 O O . ASN A 1 723 ? 26.367 3.250 -21.163 1.00 93.50 723 ASN A O 1
ATOM 5510 N N . GLY A 1 724 ? 25.631 1.772 -19.621 1.00 93.88 724 GLY A N 1
ATOM 5511 C CA . GLY A 1 724 ? 26.679 1.990 -18.620 1.00 93.88 724 GLY A CA 1
ATOM 5512 C C . GLY A 1 724 ? 26.448 3.226 -17.750 1.00 93.88 724 GLY A C 1
ATOM 5513 O O . GLY A 1 724 ? 25.641 4.092 -18.077 1.00 93.88 724 GLY A O 1
ATOM 5514 N N . GLU A 1 725 ? 27.177 3.313 -16.638 1.00 95.06 725 GLU A N 1
ATOM 5515 C CA . GLU A 1 725 ? 27.026 4.395 -15.661 1.00 95.06 725 GLU A CA 1
ATOM 5516 C C . GLU A 1 725 ? 27.535 5.740 -16.210 1.00 95.06 725 GLU A C 1
ATOM 5518 O O . GLU A 1 725 ? 28.746 5.964 -16.342 1.00 95.06 725 GLU A O 1
ATOM 5523 N N . GLY A 1 726 ? 26.620 6.662 -16.513 1.00 95.50 726 GLY A N 1
ATOM 5524 C CA . GLY A 1 726 ? 26.969 7.945 -17.122 1.00 95.50 726 GLY A CA 1
ATOM 5525 C C . GLY A 1 726 ? 25.889 9.013 -17.046 1.00 95.50 726 GLY A C 1
ATOM 5526 O O . GLY A 1 726 ? 24.959 8.936 -16.252 1.00 95.50 726 GLY A O 1
ATOM 5527 N N . LEU A 1 727 ? 26.024 10.054 -17.865 1.00 96.56 727 LEU A N 1
ATOM 5528 C CA . LEU A 1 727 ? 25.113 11.195 -17.854 1.00 96.56 727 LEU A CA 1
ATOM 5529 C C . LEU A 1 727 ? 24.739 11.631 -19.268 1.00 96.56 727 LEU A C 1
ATOM 5531 O O . LEU A 1 727 ? 25.606 11.930 -20.090 1.00 96.56 727 LEU A O 1
ATOM 5535 N N . VAL A 1 728 ? 23.435 11.722 -19.529 1.00 97.12 728 VAL A N 1
ATOM 5536 C CA . VAL A 1 728 ? 22.866 12.320 -20.742 1.00 97.12 728 VAL A CA 1
ATOM 5537 C C . VAL A 1 728 ? 22.317 13.695 -20.381 1.00 97.12 728 VAL A C 1
ATOM 5539 O O . VAL A 1 728 ? 21.318 13.809 -19.679 1.00 97.12 728 VAL A O 1
ATOM 5542 N N . ARG A 1 729 ? 22.982 14.753 -20.847 1.00 96.00 729 ARG A N 1
ATOM 5543 C CA . ARG A 1 729 ? 22.579 16.148 -20.638 1.00 96.00 729 ARG A CA 1
ATOM 5544 C C . ARG A 1 729 ? 21.866 16.677 -21.869 1.00 96.00 729 ARG A C 1
ATOM 5546 O O . ARG A 1 729 ? 22.456 16.725 -22.946 1.00 96.00 729 ARG A O 1
ATOM 5553 N N . LEU A 1 730 ? 20.642 17.140 -21.685 1.00 95.38 730 LEU A N 1
ATOM 5554 C CA . LEU A 1 730 ? 19.804 17.777 -22.690 1.00 95.38 730 LEU A CA 1
ATOM 5555 C C . LEU A 1 730 ? 19.792 19.279 -22.422 1.00 95.38 730 LEU A C 1
ATOM 5557 O O . LEU A 1 730 ? 19.168 19.745 -21.475 1.00 95.38 730 LEU A O 1
ATOM 5561 N N . ARG A 1 731 ? 20.551 20.030 -23.218 1.00 93.38 731 ARG A N 1
ATOM 5562 C CA . ARG A 1 731 ? 20.814 21.460 -23.023 1.00 93.38 731 ARG A CA 1
ATOM 5563 C C . ARG A 1 731 ? 20.066 22.290 -24.060 1.00 93.38 731 ARG A C 1
ATOM 5565 O O . ARG A 1 731 ? 20.558 22.441 -25.179 1.00 93.38 731 ARG A O 1
ATOM 5572 N N . ASP A 1 732 ? 18.912 22.841 -23.695 1.00 90.12 732 ASP A N 1
ATOM 5573 C CA . ASP A 1 732 ? 17.996 23.504 -24.646 1.00 90.12 732 ASP A CA 1
ATOM 5574 C C . ASP A 1 732 ? 17.726 22.630 -25.886 1.00 90.12 732 ASP A C 1
ATOM 5576 O O . ASP A 1 732 ? 17.819 23.064 -27.036 1.00 90.12 732 ASP A O 1
ATOM 5580 N N . ALA A 1 733 ? 17.540 21.335 -25.645 1.00 89.81 733 ALA A N 1
ATOM 5581 C CA . ALA A 1 733 ? 17.349 20.334 -26.677 1.00 89.81 733 ALA A CA 1
ATOM 5582 C C . ALA A 1 733 ? 16.277 19.352 -26.222 1.00 89.81 733 ALA A C 1
ATOM 5584 O O . ALA A 1 733 ? 16.250 18.940 -25.065 1.00 89.81 733 ALA A O 1
ATOM 5585 N N . GLU A 1 734 ? 15.443 18.944 -27.166 1.00 89.06 734 GLU A N 1
ATOM 5586 C CA . GLU A 1 734 ? 14.453 17.892 -26.980 1.00 89.06 734 GLU A CA 1
ATOM 5587 C C . GLU A 1 734 ? 14.699 16.827 -28.057 1.00 89.06 734 GLU A C 1
ATOM 5589 O O . GLU A 1 734 ? 13.978 16.764 -29.059 1.00 89.06 734 GLU A O 1
ATOM 5594 N N . PRO A 1 735 ? 15.805 16.062 -27.952 1.00 91.31 735 PRO A N 1
ATOM 5595 C CA . PRO A 1 735 ? 16.024 14.962 -28.868 1.00 91.31 735 PRO A CA 1
ATOM 5596 C C . PRO A 1 735 ? 14.926 13.922 -28.695 1.00 91.31 735 PRO A C 1
ATOM 5598 O O . PRO A 1 735 ? 14.406 13.728 -27.597 1.00 91.31 735 PRO A O 1
ATOM 5601 N N . ASP A 1 736 ? 14.612 13.227 -29.780 1.00 87.38 736 ASP A N 1
ATOM 5602 C CA . ASP A 1 736 ? 13.720 12.080 -29.699 1.00 87.38 736 ASP A CA 1
ATOM 5603 C C . ASP A 1 736 ? 14.463 10.903 -29.046 1.00 87.38 736 ASP A C 1
ATOM 5605 O O . ASP A 1 736 ? 15.127 10.106 -29.714 1.00 87.38 736 ASP A O 1
ATOM 5609 N N . LEU A 1 737 ? 14.389 10.825 -27.715 1.00 86.94 737 LEU A N 1
ATOM 5610 C CA . LEU A 1 737 ? 14.957 9.719 -26.944 1.00 86.94 737 LEU A CA 1
ATOM 5611 C C . LEU A 1 737 ? 14.085 8.464 -26.998 1.00 86.94 737 LEU A C 1
ATOM 5613 O O . LEU A 1 737 ? 14.582 7.379 -26.704 1.00 86.94 737 LEU A O 1
ATOM 5617 N N . THR A 1 738 ? 12.827 8.570 -27.444 1.00 81.19 738 THR A N 1
ATOM 5618 C CA . THR A 1 738 ? 11.932 7.410 -27.589 1.00 81.19 738 THR A CA 1
ATOM 5619 C C . THR A 1 738 ? 12.491 6.413 -28.609 1.00 81.19 738 THR A C 1
ATOM 5621 O O . THR A 1 738 ? 12.288 5.202 -28.494 1.00 81.19 738 THR A O 1
ATOM 5624 N N . GLY A 1 739 ? 13.272 6.910 -29.578 1.00 80.50 739 GLY A N 1
ATOM 5625 C CA . GLY A 1 739 ? 13.986 6.155 -30.607 1.00 80.50 739 GLY A CA 1
ATOM 5626 C C . GLY A 1 739 ? 15.266 5.438 -30.155 1.00 80.50 739 GLY A C 1
ATOM 5627 O O . GLY A 1 739 ? 15.849 4.714 -30.966 1.00 80.50 739 GLY A O 1
ATOM 5628 N N . ILE A 1 740 ? 15.701 5.600 -28.901 1.00 89.00 740 ILE A N 1
ATOM 5629 C CA . ILE A 1 740 ? 16.961 5.057 -28.368 1.00 89.00 740 ILE A CA 1
ATOM 5630 C C . ILE A 1 740 ? 16.658 4.087 -27.230 1.00 89.00 740 ILE A C 1
ATOM 5632 O O . ILE A 1 740 ? 15.817 4.352 -26.379 1.00 89.00 740 ILE A O 1
ATOM 5636 N N . ASP A 1 741 ? 17.331 2.941 -27.207 1.00 90.12 741 ASP A N 1
ATOM 5637 C CA . ASP A 1 741 ? 17.226 2.034 -26.070 1.00 90.12 741 ASP A CA 1
ATOM 5638 C C . ASP A 1 741 ? 18.068 2.535 -24.884 1.00 90.12 741 ASP A C 1
ATOM 5640 O O . ASP A 1 741 ? 19.296 2.598 -24.970 1.00 90.12 741 ASP A O 1
ATOM 5644 N N . MET A 1 742 ? 17.401 2.897 -23.787 1.00 90.69 742 MET A N 1
ATOM 5645 C CA . MET A 1 742 ? 18.025 3.414 -22.565 1.00 90.69 742 MET A CA 1
ATOM 5646 C C . MET A 1 742 ? 17.737 2.549 -21.330 1.00 90.69 742 MET A C 1
ATOM 5648 O O . MET A 1 742 ? 18.076 2.961 -20.226 1.00 90.69 742 MET A O 1
ATOM 5652 N N . GLY A 1 743 ? 17.139 1.362 -21.475 1.00 88.88 743 GLY A N 1
ATOM 5653 C CA . GLY A 1 743 ? 16.703 0.574 -20.312 1.00 88.88 743 GLY A CA 1
ATOM 5654 C C . GLY A 1 743 ? 17.861 0.113 -19.421 1.00 88.88 743 GLY A C 1
ATOM 5655 O O . GLY A 1 743 ? 17.790 0.240 -18.204 1.00 88.88 743 GLY A O 1
ATOM 5656 N N . LEU A 1 744 ? 18.982 -0.327 -20.010 1.00 88.50 744 LEU A N 1
ATOM 5657 C CA . LEU A 1 744 ? 20.176 -0.678 -19.226 1.00 88.50 744 LEU A CA 1
ATOM 5658 C C . LEU A 1 744 ? 20.802 0.552 -18.569 1.00 88.50 744 LEU A C 1
ATOM 5660 O O . LEU A 1 744 ? 21.296 0.458 -17.458 1.00 88.50 744 LEU A O 1
ATOM 5664 N N . PHE A 1 745 ? 20.762 1.707 -19.233 1.00 93.38 745 PHE A N 1
ATOM 5665 C CA . PHE A 1 745 ? 21.206 2.968 -18.646 1.00 93.38 745 PHE A CA 1
ATOM 5666 C C . PHE A 1 745 ? 20.313 3.412 -17.478 1.00 93.38 745 PHE A C 1
ATOM 5668 O O . PHE A 1 745 ? 20.834 3.931 -16.494 1.00 93.38 745 PHE A O 1
ATOM 5675 N N . ALA A 1 746 ? 18.999 3.180 -17.569 1.00 92.00 746 ALA A N 1
ATOM 5676 C CA . ALA A 1 746 ? 18.023 3.501 -16.532 1.00 92.00 746 ALA A CA 1
ATOM 5677 C C . ALA A 1 746 ? 18.219 2.677 -15.243 1.00 92.00 746 ALA A C 1
ATOM 5679 O O . ALA A 1 746 ? 17.935 3.169 -14.156 1.00 92.00 746 ALA A O 1
ATOM 5680 N N . GLN A 1 747 ? 18.726 1.445 -15.360 1.00 90.12 747 GLN A N 1
ATOM 5681 C CA . GLN A 1 747 ? 18.954 0.533 -14.229 1.00 90.12 747 GLN A CA 1
ATOM 5682 C C . GLN A 1 747 ? 20.242 0.820 -13.439 1.00 90.12 747 GLN A C 1
ATOM 5684 O O . GLN A 1 747 ? 20.413 0.295 -12.340 1.00 90.12 747 GLN A O 1
ATOM 5689 N N . GLU A 1 748 ? 21.163 1.619 -13.981 1.00 91.62 748 GLU A N 1
ATOM 5690 C CA . GLU A 1 748 ? 22.406 1.971 -13.290 1.00 91.62 748 GLU A CA 1
ATOM 5691 C C . GLU A 1 748 ? 22.125 2.989 -12.173 1.00 91.62 748 GLU A C 1
ATOM 5693 O O . GLU A 1 748 ? 21.627 4.089 -12.429 1.00 91.62 748 GLU A O 1
ATOM 5698 N N . ASP A 1 749 ? 22.509 2.653 -10.938 1.00 87.50 749 ASP A N 1
ATOM 5699 C CA . ASP A 1 749 ? 22.191 3.426 -9.724 1.00 87.50 749 ASP A CA 1
ATOM 5700 C C . ASP A 1 749 ? 22.681 4.887 -9.749 1.00 87.50 749 ASP A C 1
ATOM 5702 O O . ASP A 1 749 ? 22.117 5.767 -9.099 1.00 87.50 749 ASP A O 1
ATOM 5706 N N . SER A 1 750 ? 23.725 5.150 -10.531 1.00 91.19 750 SER A N 1
ATOM 5707 C CA . SER A 1 750 ? 24.462 6.408 -10.592 1.00 91.19 750 SER A CA 1
ATOM 5708 C C . SER A 1 750 ? 24.373 7.076 -11.966 1.00 91.19 750 SER A C 1
ATOM 5710 O O . SER A 1 750 ? 25.102 8.046 -12.215 1.00 91.19 750 SER A O 1
ATOM 5712 N N . SER A 1 751 ? 23.514 6.570 -12.858 1.00 95.62 751 SER A N 1
ATOM 5713 C CA . SER A 1 751 ? 23.234 7.185 -14.158 1.00 95.62 751 SER A CA 1
ATOM 5714 C C . SER A 1 751 ? 22.262 8.354 -14.039 1.00 95.62 751 SER A C 1
ATOM 5716 O O . SER A 1 751 ? 21.399 8.368 -13.165 1.00 95.62 751 SER A O 1
ATOM 5718 N N . TYR A 1 752 ? 22.399 9.346 -14.921 1.00 96.56 752 TYR A N 1
ATOM 5719 C CA . TYR A 1 752 ? 21.604 10.577 -14.882 1.00 96.56 752 TYR A CA 1
ATOM 5720 C C . TYR A 1 752 ? 21.086 11.000 -16.256 1.00 96.56 752 TYR A C 1
ATOM 5722 O O . TYR A 1 752 ? 21.869 11.175 -17.193 1.00 96.56 752 TYR A O 1
ATOM 5730 N N . VAL A 1 753 ? 19.792 11.295 -16.351 1.00 96.50 753 VAL A N 1
ATOM 5731 C CA . VAL A 1 753 ? 19.262 12.182 -17.395 1.00 96.50 753 VAL A CA 1
ATOM 5732 C C . VAL A 1 753 ? 19.145 13.581 -16.804 1.00 96.50 753 VAL A C 1
ATOM 5734 O O . VAL A 1 753 ? 18.514 13.779 -15.772 1.00 96.50 753 VAL A O 1
ATOM 5737 N N . VAL A 1 754 ? 19.775 14.562 -17.444 1.00 96.06 754 VAL A N 1
ATOM 5738 C CA . VAL A 1 754 ? 19.730 15.967 -17.034 1.00 96.06 754 VAL A CA 1
ATOM 5739 C C . VAL A 1 754 ? 18.954 16.757 -18.078 1.00 96.06 754 VAL A C 1
ATOM 5741 O O . VAL A 1 754 ? 19.420 16.876 -19.210 1.00 96.06 754 VAL A O 1
ATOM 5744 N N . TYR A 1 755 ? 17.833 17.358 -17.694 1.00 95.38 755 TYR A N 1
ATOM 5745 C CA . TYR A 1 755 ? 17.151 18.366 -18.503 1.00 95.38 755 TYR A CA 1
ATOM 5746 C C . TYR A 1 755 ? 17.587 19.752 -18.034 1.00 95.38 755 TYR A C 1
ATOM 5748 O O . TYR A 1 755 ? 17.231 20.186 -16.944 1.00 95.38 755 TYR A O 1
ATOM 5756 N N . GLU A 1 756 ? 18.376 20.440 -18.857 1.00 93.94 756 GLU A N 1
ATOM 5757 C CA . GLU A 1 756 ? 18.785 21.831 -18.661 1.00 93.94 756 GLU A CA 1
ATOM 5758 C C . GLU A 1 756 ? 17.984 22.722 -19.618 1.00 93.94 756 GLU A C 1
ATOM 5760 O O . GLU A 1 756 ? 18.285 22.829 -20.813 1.00 93.94 756 GLU A O 1
ATOM 5765 N N . ASN A 1 757 ? 16.938 23.346 -19.088 1.00 91.56 757 ASN A N 1
ATOM 5766 C CA . ASN A 1 757 ? 15.954 24.105 -19.840 1.00 91.56 757 ASN A CA 1
ATOM 5767 C C . ASN A 1 757 ? 16.277 25.610 -19.870 1.00 91.56 757 ASN A C 1
ATOM 5769 O O . ASN A 1 757 ? 16.620 26.203 -18.854 1.00 91.56 757 ASN A O 1
ATOM 5773 N N . PHE A 1 758 ? 16.132 26.237 -21.038 1.00 92.38 758 PHE A N 1
ATOM 5774 C CA . PHE A 1 758 ? 16.430 27.661 -21.262 1.00 92.38 758 PHE A CA 1
ATOM 5775 C C . PHE A 1 758 ? 15.148 28.458 -21.545 1.00 92.38 758 PHE A C 1
ATOM 5777 O O . PHE A 1 758 ? 15.160 29.691 -21.561 1.00 92.38 758 PHE A O 1
ATOM 5784 N N . THR A 1 759 ? 14.035 27.756 -21.785 1.00 91.44 759 THR A N 1
ATOM 5785 C CA . THR A 1 759 ? 12.764 28.338 -22.213 1.00 91.44 759 THR A CA 1
ATOM 5786 C C . THR A 1 759 ? 11.717 28.199 -21.115 1.00 91.44 759 THR A C 1
ATOM 5788 O O . THR A 1 759 ? 11.425 27.100 -20.655 1.00 91.44 759 THR A O 1
ATOM 5791 N N . ASN A 1 760 ? 11.100 29.311 -20.713 1.00 94.25 760 ASN A N 1
ATOM 5792 C CA . ASN A 1 760 ? 10.025 29.284 -19.723 1.00 94.25 760 ASN A CA 1
ATOM 5793 C C . ASN A 1 760 ? 8.748 28.620 -20.271 1.00 94.25 760 ASN A C 1
ATOM 5795 O O . ASN A 1 760 ? 8.330 28.923 -21.390 1.00 94.25 760 ASN A O 1
ATOM 5799 N N . ASN A 1 761 ? 8.098 27.794 -19.447 1.00 94.12 761 ASN A N 1
ATOM 5800 C CA . ASN A 1 761 ? 6.928 26.970 -19.781 1.00 94.12 761 ASN A CA 1
ATOM 5801 C C . ASN A 1 761 ? 7.200 25.963 -20.909 1.00 94.12 761 ASN A C 1
ATOM 5803 O O . ASN A 1 761 ? 6.344 25.740 -21.767 1.00 94.12 761 ASN A O 1
ATOM 5807 N N . ASN A 1 762 ? 8.405 25.393 -20.937 1.00 93.19 762 ASN A N 1
ATOM 5808 C CA . ASN A 1 762 ? 8.723 24.344 -21.897 1.00 93.19 762 ASN A CA 1
ATOM 5809 C C . ASN A 1 762 ? 7.960 23.057 -21.546 1.00 93.19 762 ASN A C 1
ATOM 5811 O O . ASN A 1 762 ? 7.920 22.670 -20.377 1.00 93.19 762 ASN A O 1
ATOM 5815 N N . ILE A 1 763 ? 7.378 22.407 -22.553 1.00 93.56 763 ILE A N 1
ATOM 5816 C CA . ILE A 1 763 ? 6.674 21.130 -22.407 1.00 93.56 763 ILE A CA 1
ATOM 5817 C C . ILE A 1 763 ? 7.537 20.061 -23.065 1.00 93.56 763 ILE A C 1
ATOM 5819 O O . ILE A 1 763 ? 7.722 20.077 -24.278 1.00 93.56 763 ILE A O 1
ATOM 5823 N N . ILE A 1 764 ? 8.052 19.146 -22.257 1.00 92.38 764 ILE A N 1
ATOM 5824 C CA . ILE A 1 764 ? 8.864 18.015 -22.689 1.00 92.38 764 ILE A CA 1
ATOM 5825 C C . ILE A 1 764 ? 7.922 16.850 -22.970 1.00 92.38 764 ILE A C 1
ATOM 5827 O O . ILE A 1 764 ? 7.205 16.407 -22.072 1.00 92.38 764 ILE A O 1
ATOM 5831 N N . SER A 1 765 ? 7.943 16.376 -24.213 1.00 90.06 765 SER A N 1
ATOM 5832 C CA . SER A 1 765 ? 7.053 15.317 -24.711 1.00 90.06 765 SER A CA 1
ATOM 5833 C C . SER A 1 765 ? 7.803 14.092 -25.245 1.00 90.06 765 SER A C 1
ATOM 5835 O O . SER A 1 765 ? 7.181 13.098 -25.589 1.00 90.06 765 SER A O 1
ATOM 5837 N N . ASN A 1 766 ? 9.135 14.153 -25.361 1.00 87.19 766 ASN A N 1
ATOM 5838 C CA . ASN A 1 766 ? 9.962 13.046 -25.864 1.00 87.19 766 ASN A CA 1
ATOM 5839 C C . ASN A 1 766 ? 10.827 12.430 -24.749 1.00 87.19 766 ASN A C 1
ATOM 5841 O O . ASN A 1 766 ? 12.059 12.389 -24.851 1.00 87.19 766 ASN A O 1
ATOM 5845 N N . THR A 1 767 ? 10.205 12.001 -23.649 1.00 86.44 767 THR A N 1
ATOM 5846 C CA . THR A 1 767 ? 10.893 11.314 -22.544 1.00 86.44 767 THR A CA 1
ATOM 5847 C C . THR A 1 767 ? 11.110 9.826 -22.848 1.00 86.44 767 THR A C 1
ATOM 5849 O O . THR A 1 767 ? 10.323 9.209 -23.566 1.00 86.44 767 THR A O 1
ATOM 5852 N N . PRO A 1 768 ? 12.187 9.207 -22.330 1.00 84.81 768 PRO A N 1
ATOM 5853 C CA . PRO A 1 768 ? 12.310 7.753 -22.356 1.00 84.81 768 PRO A CA 1
ATOM 5854 C C . PRO A 1 768 ? 11.276 7.114 -21.414 1.00 84.81 768 PRO A C 1
ATOM 5856 O O . PRO A 1 768 ? 10.894 7.714 -20.413 1.00 84.81 768 PRO A O 1
ATOM 5859 N N . ALA A 1 769 ? 10.872 5.875 -21.712 1.00 78.12 769 ALA A N 1
ATOM 5860 C CA . ALA A 1 769 ? 9.857 5.151 -20.938 1.00 78.12 769 ALA A CA 1
ATOM 5861 C C . ALA A 1 769 ? 10.254 4.892 -19.471 1.00 78.12 769 ALA A C 1
ATOM 5863 O O . ALA A 1 769 ? 9.392 4.809 -18.611 1.00 78.12 769 ALA A O 1
ATOM 5864 N N . GLN A 1 770 ? 11.552 4.753 -19.193 1.00 85.44 770 GLN A N 1
ATOM 5865 C CA . GLN A 1 770 ? 12.101 4.642 -17.842 1.00 85.44 770 GLN A CA 1
ATOM 5866 C C . GLN A 1 770 ? 13.317 5.554 -17.728 1.00 85.44 770 GLN A C 1
ATOM 5868 O O . GLN A 1 770 ? 14.148 5.611 -18.645 1.00 85.44 770 GLN A O 1
ATOM 5873 N N . MET A 1 771 ? 13.438 6.248 -16.601 1.00 90.56 771 MET A N 1
ATOM 5874 C CA . MET A 1 771 ? 14.592 7.091 -16.293 1.00 90.56 771 MET A CA 1
ATOM 5875 C C . MET A 1 771 ? 15.406 6.513 -15.130 1.00 90.56 771 MET A C 1
ATOM 5877 O O . MET A 1 771 ? 14.824 5.909 -14.229 1.00 90.56 771 MET A O 1
ATOM 5881 N N . PRO A 1 772 ? 16.744 6.700 -15.131 1.00 95.25 772 PRO A N 1
ATOM 5882 C CA . PRO A 1 772 ? 17.576 6.450 -13.957 1.00 95.25 772 PRO A CA 1
ATOM 5883 C C . PRO A 1 772 ? 17.319 7.568 -12.935 1.00 95.25 772 PRO A C 1
ATOM 5885 O O . PRO A 1 772 ? 16.175 7.878 -12.620 1.00 95.25 772 PRO A O 1
ATOM 5888 N N . ASN A 1 773 ? 18.359 8.243 -12.448 1.00 96.75 773 ASN A N 1
ATOM 5889 C CA . ASN A 1 773 ? 18.182 9.519 -11.775 1.00 96.75 773 ASN A CA 1
ATOM 5890 C C . ASN A 1 773 ? 17.820 10.606 -12.804 1.00 96.75 773 ASN A C 1
ATOM 5892 O O . ASN A 1 773 ? 18.434 10.699 -13.874 1.00 96.75 773 ASN A O 1
ATOM 5896 N N . LEU A 1 774 ? 16.853 11.456 -12.476 1.00 97.12 774 LEU A N 1
ATOM 5897 C CA . LEU A 1 774 ? 16.438 12.598 -13.289 1.00 97.12 774 LEU A CA 1
ATOM 5898 C C . LEU A 1 774 ? 16.851 13.892 -12.591 1.00 97.12 774 LEU A C 1
ATOM 5900 O O . LEU A 1 774 ? 16.406 14.143 -11.482 1.00 97.12 774 LEU A O 1
ATOM 5904 N N . LEU A 1 775 ? 17.648 14.741 -13.245 1.00 96.88 775 LEU A N 1
ATOM 5905 C CA . LEU A 1 775 ? 17.940 16.101 -12.784 1.00 96.88 775 LEU A CA 1
ATOM 5906 C C . LEU A 1 775 ? 17.243 17.127 -13.684 1.00 96.88 775 LEU A C 1
ATOM 5908 O O . LEU A 1 775 ? 17.623 17.317 -14.841 1.00 96.88 775 LEU A O 1
ATOM 5912 N N . ALA A 1 776 ? 16.248 17.812 -13.138 1.00 96.12 776 ALA A N 1
ATOM 5913 C CA . ALA A 1 776 ? 15.558 18.941 -13.741 1.00 96.12 776 ALA A CA 1
ATOM 5914 C C . ALA A 1 776 ? 16.238 20.255 -13.327 1.00 96.12 776 ALA A C 1
ATOM 5916 O O . ALA A 1 776 ? 16.400 20.545 -12.139 1.00 96.12 776 ALA A O 1
ATOM 5917 N N . SER A 1 777 ? 16.656 21.058 -14.304 1.00 95.25 777 SER A N 1
ATOM 5918 C CA . SER A 1 777 ? 17.355 22.320 -14.069 1.00 95.25 777 SER A CA 1
ATOM 5919 C C . SER A 1 777 ? 17.028 23.374 -15.126 1.00 95.25 777 SER A C 1
ATOM 5921 O O . SER A 1 777 ? 16.882 23.069 -16.304 1.00 95.25 777 SER A O 1
ATOM 5923 N N . ALA A 1 778 ? 17.044 24.641 -14.733 1.00 92.06 778 ALA A N 1
ATOM 5924 C CA . ALA A 1 778 ? 17.134 25.791 -15.623 1.00 92.06 778 ALA A CA 1
ATOM 5925 C C . ALA A 1 778 ? 18.582 26.028 -16.086 1.00 92.06 778 ALA A C 1
ATOM 5927 O O . ALA A 1 778 ? 19.517 25.444 -15.530 1.00 92.06 778 ALA A O 1
ATOM 5928 N N . ASP A 1 779 ? 18.795 26.897 -17.073 1.00 88.25 779 ASP A N 1
ATOM 5929 C CA . ASP A 1 779 ? 20.129 27.321 -17.495 1.00 88.25 779 ASP A CA 1
ATOM 5930 C C . ASP A 1 779 ? 20.889 28.074 -16.379 1.00 88.25 779 ASP A C 1
ATOM 5932 O O . ASP A 1 779 ? 20.363 28.384 -15.311 1.00 88.25 779 ASP A O 1
ATOM 5936 N N . GLN A 1 780 ? 22.183 28.330 -16.605 1.00 88.88 780 GLN A N 1
ATOM 5937 C CA . GLN A 1 780 ? 23.083 28.959 -15.620 1.00 88.88 780 GLN A CA 1
ATOM 5938 C C . GLN A 1 780 ? 23.180 28.206 -14.281 1.00 88.88 780 GLN A C 1
ATOM 5940 O O . GLN A 1 780 ? 23.231 28.818 -13.219 1.00 88.88 780 GLN A O 1
ATOM 5945 N N . TRP A 1 781 ? 23.274 26.874 -14.333 1.00 91.06 781 TRP A N 1
ATOM 5946 C CA . TRP A 1 781 ? 23.339 26.016 -13.141 1.00 91.06 781 TRP A CA 1
ATOM 5947 C C . TRP A 1 781 ? 22.049 25.999 -12.315 1.00 91.06 781 TRP A C 1
ATOM 5949 O O . TRP A 1 781 ? 22.101 25.728 -11.126 1.00 91.06 781 TRP A O 1
ATOM 5959 N N . GLY A 1 782 ? 20.903 26.280 -12.936 1.00 90.88 782 GLY A N 1
ATOM 5960 C CA . GLY A 1 782 ? 19.616 26.381 -12.256 1.00 90.88 782 GLY A CA 1
ATOM 5961 C C . GLY A 1 782 ? 19.271 27.798 -11.804 1.00 90.88 782 GLY A C 1
ATOM 5962 O O . GLY A 1 782 ? 18.179 27.994 -11.298 1.00 90.88 782 GLY A O 1
ATOM 5963 N N . ALA A 1 783 ? 20.138 28.798 -12.001 1.00 91.50 783 ALA A N 1
ATOM 5964 C CA . ALA A 1 783 ? 19.951 30.135 -11.422 1.00 91.50 783 ALA A CA 1
ATOM 5965 C C . ALA A 1 783 ? 18.786 30.947 -12.019 1.00 91.50 783 ALA A C 1
ATOM 5967 O O . ALA A 1 783 ? 18.467 32.022 -11.508 1.00 91.50 783 ALA A O 1
ATOM 5968 N N . ASN A 1 784 ? 18.171 30.469 -13.102 1.00 92.62 784 ASN A N 1
ATOM 5969 C CA . ASN A 1 784 ? 17.045 31.134 -13.746 1.00 92.62 784 ASN A CA 1
ATOM 5970 C C . ASN A 1 784 ? 15.705 30.530 -13.325 1.00 92.62 784 ASN A C 1
ATOM 5972 O O . ASN A 1 784 ? 15.539 29.318 -13.279 1.00 92.62 784 ASN A O 1
ATOM 5976 N N . ASP A 1 785 ? 14.741 31.408 -13.059 1.00 93.31 785 ASP A N 1
ATOM 5977 C CA . ASP A 1 785 ? 13.367 31.054 -12.705 1.00 93.31 785 ASP A CA 1
ATOM 5978 C C . ASP A 1 785 ? 12.591 30.619 -13.957 1.00 93.31 785 ASP A C 1
ATOM 5980 O O . ASP A 1 785 ? 12.214 31.449 -14.797 1.00 93.31 785 ASP A O 1
ATOM 5984 N N . ILE A 1 786 ? 12.446 29.304 -14.134 1.00 94.06 786 ILE A N 1
ATOM 5985 C CA . ILE A 1 786 ? 11.913 28.685 -15.351 1.00 94.06 786 ILE A CA 1
ATOM 5986 C C . ILE A 1 786 ? 10.958 27.549 -14.993 1.00 94.06 786 ILE A C 1
ATOM 5988 O O . ILE A 1 786 ? 11.320 26.610 -14.286 1.00 94.06 786 ILE A O 1
ATOM 5992 N N . ASN A 1 787 ? 9.767 27.591 -15.588 1.00 95.56 787 ASN A N 1
ATOM 5993 C CA . ASN A 1 787 ? 8.804 26.499 -15.560 1.00 95.56 787 ASN A CA 1
ATOM 5994 C C . ASN A 1 787 ? 9.126 25.456 -16.632 1.00 95.56 787 ASN A C 1
ATOM 5996 O O . ASN A 1 787 ? 9.351 25.799 -17.800 1.00 95.56 787 ASN A O 1
ATOM 6000 N N . MET A 1 788 ? 9.058 24.187 -16.248 1.00 95.50 788 MET A N 1
ATOM 6001 C CA . MET A 1 788 ? 9.093 23.040 -17.148 1.00 95.50 788 MET A CA 1
ATOM 6002 C C . MET A 1 788 ? 8.007 22.032 -16.780 1.00 95.50 788 MET A C 1
ATOM 6004 O O . MET A 1 788 ? 7.713 21.823 -15.604 1.00 95.50 788 MET A O 1
ATOM 6008 N N . THR A 1 789 ? 7.435 21.399 -17.796 1.00 96.25 789 THR A N 1
ATOM 6009 C CA . THR A 1 789 ? 6.392 20.382 -17.662 1.00 96.25 789 THR A CA 1
ATOM 6010 C C . THR A 1 789 ? 6.789 19.160 -18.463 1.00 96.25 789 THR A C 1
ATOM 6012 O O . THR A 1 789 ? 7.237 19.295 -19.598 1.00 96.25 789 THR A O 1
ATOM 6015 N N . PHE A 1 790 ? 6.589 17.976 -17.900 1.00 94.75 790 PHE A N 1
ATOM 6016 C CA . PHE A 1 790 ? 6.592 16.733 -18.662 1.00 94.75 790 PHE A CA 1
ATOM 6017 C C . PHE A 1 790 ? 5.147 16.382 -19.000 1.00 94.75 790 PHE A C 1
ATOM 6019 O O . PHE A 1 790 ? 4.295 16.429 -18.112 1.00 94.75 790 PHE A O 1
ATOM 6026 N N . SER A 1 791 ? 4.842 16.123 -20.273 1.00 93.75 791 SER A N 1
ATOM 6027 C CA . SER A 1 791 ? 3.466 15.819 -20.690 1.00 93.75 791 SER A CA 1
ATOM 6028 C C . SER A 1 791 ? 3.016 14.420 -20.280 1.00 93.75 791 SER A C 1
ATOM 6030 O O . SER A 1 791 ? 1.821 14.217 -20.064 1.00 93.75 791 SER A O 1
ATOM 6032 N N . ASP A 1 792 ? 3.963 13.491 -20.178 1.00 91.50 792 ASP A N 1
ATOM 6033 C CA . ASP A 1 792 ? 3.734 12.064 -19.964 1.00 91.50 792 ASP A CA 1
ATOM 6034 C C . ASP A 1 792 ? 3.971 11.682 -18.497 1.00 91.50 792 ASP A C 1
ATOM 6036 O O . ASP A 1 792 ? 4.602 12.433 -17.748 1.00 91.50 792 ASP A O 1
ATOM 6040 N N . ASP A 1 793 ? 3.463 10.515 -18.097 1.00 92.56 793 ASP A N 1
ATOM 6041 C CA . ASP A 1 793 ? 3.786 9.930 -16.795 1.00 92.56 793 ASP A CA 1
ATOM 6042 C C . ASP A 1 793 ? 5.286 9.616 -16.724 1.00 92.56 793 ASP A C 1
ATOM 6044 O O . ASP A 1 793 ? 5.903 9.229 -17.724 1.00 92.56 793 ASP A O 1
ATOM 6048 N N . LEU A 1 794 ? 5.882 9.797 -15.546 1.00 93.44 794 LEU A N 1
ATOM 6049 C CA . LEU A 1 794 ? 7.306 9.551 -15.335 1.00 93.44 794 LEU A CA 1
ATOM 6050 C C . LEU A 1 794 ? 7.523 8.402 -14.361 1.00 93.44 794 LEU A C 1
ATOM 6052 O O . LEU A 1 794 ? 7.198 8.522 -13.181 1.00 93.44 794 LEU A O 1
ATOM 6056 N N . ASP A 1 795 ? 8.182 7.353 -14.849 1.00 91.44 795 ASP A N 1
ATOM 6057 C CA . ASP A 1 795 ? 8.729 6.276 -14.030 1.00 91.44 795 ASP A CA 1
ATOM 6058 C C . ASP A 1 795 ? 10.239 6.465 -13.844 1.00 91.44 795 ASP A C 1
ATOM 6060 O O . ASP A 1 795 ? 11.052 6.272 -14.760 1.00 91.44 795 ASP A O 1
ATOM 6064 N N . ILE A 1 796 ? 10.613 6.872 -12.633 1.00 95.50 796 ILE A N 1
ATOM 6065 C CA . ILE A 1 796 ? 11.985 7.189 -12.236 1.00 95.50 796 ILE A CA 1
ATOM 6066 C C . ILE A 1 796 ? 12.466 6.084 -11.293 1.00 95.50 796 ILE A C 1
ATOM 6068 O O . ILE A 1 796 ? 12.022 5.984 -10.148 1.00 95.50 796 ILE A O 1
ATOM 6072 N N . LEU A 1 797 ? 13.388 5.246 -11.777 1.00 92.75 797 LEU A N 1
ATOM 6073 C CA . LEU A 1 797 ? 13.935 4.120 -11.009 1.00 92.75 797 LEU A CA 1
ATOM 6074 C C . LEU A 1 797 ? 14.913 4.584 -9.918 1.00 92.75 797 LEU A C 1
ATOM 6076 O O . LEU A 1 797 ? 15.091 3.906 -8.907 1.00 92.75 797 LEU A O 1
ATOM 6080 N N . GLY A 1 798 ? 15.565 5.729 -10.140 1.00 95.25 798 GLY A N 1
ATOM 6081 C CA . GLY A 1 798 ? 16.454 6.380 -9.181 1.00 95.25 798 GLY A CA 1
ATOM 6082 C C . GLY A 1 798 ? 15.787 7.564 -8.480 1.00 95.25 798 GLY A C 1
ATOM 6083 O O . GLY A 1 798 ? 14.609 7.528 -8.129 1.00 95.25 798 GLY A O 1
ATOM 6084 N N . ASN A 1 799 ? 16.563 8.628 -8.289 1.00 97.81 799 ASN A N 1
ATOM 6085 C CA . ASN A 1 799 ? 16.136 9.858 -7.634 1.00 97.81 799 ASN A CA 1
ATOM 6086 C C . ASN A 1 799 ? 15.597 10.893 -8.631 1.00 97.81 799 ASN A C 1
ATOM 6088 O O . ASN A 1 799 ? 16.113 11.029 -9.744 1.00 97.81 799 ASN A O 1
ATOM 6092 N N . LEU A 1 800 ? 14.632 11.699 -8.189 1.00 98.25 800 LEU A N 1
ATOM 6093 C CA . LEU A 1 800 ? 14.229 12.934 -8.865 1.00 98.25 800 LEU A CA 1
ATOM 6094 C C . LEU A 1 800 ? 14.907 14.133 -8.191 1.00 98.25 800 LEU A C 1
ATOM 6096 O O . LEU A 1 800 ? 14.681 14.405 -7.022 1.00 98.25 800 LEU A O 1
ATOM 6100 N N . GLU A 1 801 ? 15.719 14.874 -8.933 1.00 97.50 801 GLU A N 1
ATOM 6101 C CA . GLU A 1 801 ? 16.501 16.027 -8.488 1.00 97.50 801 GLU A CA 1
ATOM 6102 C C . GLU A 1 801 ? 16.010 17.313 -9.184 1.00 97.50 801 GLU A C 1
ATOM 6104 O O . GLU A 1 801 ? 16.122 17.448 -10.399 1.00 97.50 801 GLU A O 1
ATOM 6109 N N . VAL A 1 802 ? 15.512 18.297 -8.434 1.00 97.69 802 VAL A N 1
ATOM 6110 C CA . VAL A 1 802 ? 15.137 19.635 -8.925 1.00 97.69 802 VAL A CA 1
ATOM 6111 C C . VAL A 1 802 ? 16.156 20.656 -8.417 1.00 97.69 802 VAL A C 1
ATOM 6113 O O . VAL A 1 802 ? 16.294 20.879 -7.212 1.00 97.69 802 VAL A O 1
ATOM 6116 N N . LEU A 1 803 ? 16.900 21.264 -9.342 1.00 95.75 803 LEU A N 1
ATOM 6117 C CA . LEU A 1 803 ? 18.037 22.132 -9.028 1.00 95.75 803 LEU A CA 1
ATOM 6118 C C . LEU A 1 803 ? 17.682 23.620 -9.142 1.00 95.75 803 LEU A C 1
ATOM 6120 O O . LEU A 1 803 ? 17.152 24.069 -10.159 1.00 95.75 803 LEU A O 1
ATOM 6124 N N . GLY A 1 804 ? 18.108 24.415 -8.162 1.00 94.06 804 GLY A N 1
ATOM 6125 C CA . GLY A 1 804 ? 18.175 25.871 -8.303 1.00 94.06 804 GLY A CA 1
ATOM 6126 C C . GLY A 1 804 ? 16.821 26.581 -8.219 1.00 94.06 804 GLY A C 1
ATOM 6127 O O . GLY A 1 804 ? 16.067 26.361 -7.283 1.00 94.06 804 GLY A O 1
ATOM 6128 N N . ASN A 1 805 ? 16.508 27.424 -9.198 1.00 93.81 805 ASN A N 1
ATOM 6129 C CA . ASN A 1 805 ? 15.249 28.161 -9.362 1.00 93.81 805 ASN A CA 1
ATOM 6130 C C . ASN A 1 805 ? 14.301 27.459 -10.357 1.00 93.81 805 ASN A C 1
ATOM 6132 O O . ASN A 1 805 ? 13.471 28.094 -11.004 1.00 93.81 805 ASN A O 1
ATOM 6136 N N . THR A 1 806 ? 14.463 26.153 -10.552 1.00 95.69 806 THR A N 1
ATOM 6137 C CA . THR A 1 806 ? 13.672 25.398 -11.530 1.00 95.69 806 THR A CA 1
ATOM 6138 C C . THR A 1 806 ? 12.302 25.061 -10.965 1.00 95.69 806 THR A C 1
ATOM 6140 O O . THR A 1 806 ? 12.207 24.506 -9.872 1.00 95.69 806 THR A O 1
ATOM 6143 N N . ASN A 1 807 ? 11.243 25.324 -11.731 1.00 96.06 807 ASN A N 1
ATOM 6144 C CA . ASN A 1 807 ? 9.880 24.982 -11.344 1.00 96.06 807 ASN A CA 1
ATOM 6145 C C . ASN A 1 807 ? 9.371 23.804 -12.178 1.00 96.06 807 ASN A C 1
ATOM 6147 O O . ASN A 1 807 ? 9.168 23.924 -13.389 1.00 96.06 807 ASN A O 1
ATOM 6151 N N . LEU A 1 808 ? 9.132 22.673 -11.521 1.00 97.12 808 LEU A N 1
ATOM 6152 C CA . LEU A 1 808 ? 8.475 21.512 -12.103 1.00 97.12 808 LEU A CA 1
ATOM 6153 C C . LEU A 1 808 ? 6.956 21.683 -11.993 1.00 97.12 808 LEU A C 1
ATOM 6155 O O . LEU A 1 808 ? 6.393 21.615 -10.901 1.00 97.12 808 LEU A O 1
ATOM 6159 N N . VAL A 1 809 ? 6.291 21.912 -13.122 1.00 97.31 809 VAL A N 1
ATOM 6160 C CA . VAL A 1 809 ? 4.830 22.037 -13.204 1.00 97.31 809 VAL A CA 1
ATOM 6161 C C . VAL A 1 809 ? 4.263 20.742 -13.767 1.00 97.31 809 VAL A C 1
ATOM 6163 O O . VAL A 1 809 ? 4.536 20.404 -14.920 1.00 97.31 809 VAL A O 1
ATOM 6166 N N . LEU A 1 810 ? 3.474 20.030 -12.965 1.00 97.31 810 LEU A N 1
ATOM 6167 C CA . LEU A 1 810 ? 2.793 18.803 -13.374 1.00 97.31 810 LEU A CA 1
ATOM 6168 C C . LEU A 1 810 ? 1.784 19.096 -14.500 1.00 97.31 810 LEU A C 1
ATOM 6170 O O . LEU A 1 810 ? 1.138 20.147 -14.522 1.00 97.31 810 LEU A O 1
ATOM 6174 N N . SER A 1 811 ? 1.666 18.169 -15.454 1.00 95.75 811 SER A N 1
ATOM 6175 C CA . SER A 1 811 ? 0.819 18.317 -16.650 1.00 95.75 811 SER A CA 1
ATOM 6176 C C . SER A 1 811 ? -0.658 18.470 -16.289 1.00 95.75 811 SER A C 1
ATOM 6178 O O . SER A 1 811 ? -1.117 17.828 -15.355 1.00 95.75 811 SER A O 1
ATOM 6180 N N . SER A 1 812 ? -1.436 19.220 -17.075 1.00 92.81 812 SER A N 1
ATOM 6181 C CA . SER A 1 812 ? -2.912 19.230 -17.021 1.00 92.81 812 SER A CA 1
ATOM 6182 C C . SER A 1 812 ? -3.576 18.248 -18.005 1.00 92.81 812 SER A C 1
ATOM 6184 O O . SER A 1 812 ? -4.793 18.256 -18.185 1.00 92.81 812 SER A O 1
ATOM 6186 N N . GLY A 1 813 ? -2.780 17.409 -18.681 1.00 90.56 813 GLY A N 1
ATOM 6187 C CA . GLY A 1 813 ? -3.238 16.421 -19.664 1.00 90.56 813 GLY A CA 1
ATOM 6188 C C . GLY A 1 813 ? -3.964 15.201 -19.076 1.00 90.56 813 GLY A C 1
ATOM 6189 O O . GLY A 1 813 ? -4.430 15.205 -17.942 1.00 90.56 813 GLY A O 1
ATOM 6190 N N . ALA A 1 814 ? -4.081 14.126 -19.860 1.00 88.31 814 ALA A N 1
ATOM 6191 C CA . ALA A 1 814 ? -4.595 12.842 -19.360 1.00 88.31 814 ALA A CA 1
ATOM 6192 C C . ALA A 1 814 ? -3.553 12.059 -18.533 1.00 88.31 814 ALA A C 1
ATOM 6194 O O . ALA A 1 814 ? -3.922 11.152 -17.800 1.00 88.31 814 ALA A O 1
ATOM 6195 N N . THR A 1 815 ? -2.285 12.438 -18.680 1.00 91.88 815 THR A N 1
ATOM 6196 C CA . THR A 1 815 ? -1.074 11.891 -18.057 1.00 91.88 815 THR A CA 1
ATOM 6197 C C . THR A 1 815 ? -0.334 13.009 -17.314 1.00 91.88 815 THR A C 1
ATOM 6199 O O . THR A 1 815 ? -0.695 14.192 -17.424 1.00 91.88 815 THR A O 1
ATOM 6202 N N . GLY A 1 816 ? 0.720 12.651 -16.592 1.00 92.50 816 GLY A N 1
ATOM 6203 C CA . GLY A 1 816 ? 1.608 13.539 -15.852 1.00 92.50 816 GLY A CA 1
ATOM 6204 C C . GLY A 1 816 ? 1.773 13.176 -14.381 1.00 92.50 816 GLY A C 1
ATOM 6205 O O . GLY A 1 816 ? 2.165 14.056 -13.613 1.00 92.50 816 GLY A O 1
ATOM 6206 N N . ASP A 1 817 ? 1.441 11.950 -13.980 1.00 95.94 817 ASP A N 1
ATOM 6207 C CA . ASP A 1 817 ? 1.790 11.443 -12.655 1.00 95.94 817 ASP A CA 1
ATOM 6208 C C . ASP A 1 817 ? 3.294 11.139 -12.590 1.00 95.94 817 ASP A C 1
ATOM 6210 O O . ASP A 1 817 ? 3.945 10.859 -13.602 1.00 95.94 817 ASP A O 1
ATOM 6214 N N . ILE A 1 818 ? 3.873 11.236 -11.393 1.00 97.44 818 ILE A N 1
ATOM 6215 C CA . ILE A 1 818 ? 5.303 10.989 -11.182 1.00 97.44 818 ILE A CA 1
ATOM 6216 C C . ILE A 1 818 ? 5.473 9.900 -10.134 1.00 97.44 818 ILE A C 1
ATOM 6218 O O . ILE A 1 818 ? 5.082 10.060 -8.977 1.00 97.44 818 ILE A O 1
ATOM 6222 N N . ASN A 1 819 ? 6.132 8.822 -10.534 1.00 96.38 819 ASN A N 1
ATOM 6223 C CA . ASN A 1 819 ? 6.495 7.712 -9.676 1.00 96.38 819 ASN A CA 1
ATOM 6224 C C . ASN A 1 819 ? 8.020 7.669 -9.509 1.00 96.38 819 ASN A C 1
ATOM 6226 O O . ASN A 1 819 ? 8.768 7.483 -10.472 1.00 96.38 819 ASN A O 1
ATOM 6230 N N . VAL A 1 820 ? 8.484 7.870 -8.276 1.00 97.50 820 VAL A N 1
ATOM 6231 C CA . VAL A 1 820 ? 9.904 7.880 -7.910 1.00 97.50 820 VAL A CA 1
ATOM 6232 C C . VAL A 1 820 ? 10.178 6.698 -6.992 1.00 97.50 820 VAL A C 1
ATOM 6234 O O . VAL A 1 820 ? 9.719 6.677 -5.851 1.00 97.50 820 VAL A O 1
ATOM 6237 N N . MET A 1 821 ? 10.950 5.715 -7.456 1.00 93.75 821 MET A N 1
ATOM 6238 C CA . MET A 1 821 ? 11.358 4.585 -6.610 1.00 93.75 821 MET A CA 1
ATOM 6239 C C . MET A 1 821 ? 12.418 4.991 -5.575 1.00 93.75 821 MET A C 1
ATOM 6241 O O . MET A 1 821 ? 12.495 4.396 -4.497 1.00 93.75 821 MET A O 1
ATOM 6245 N N . GLY A 1 822 ? 13.244 5.987 -5.909 1.00 95.12 822 GLY A N 1
ATOM 6246 C CA . GLY A 1 822 ? 14.240 6.581 -5.027 1.00 95.12 822 GLY A CA 1
ATOM 6247 C C . GLY A 1 822 ? 13.703 7.742 -4.187 1.00 95.12 822 GLY A C 1
ATOM 6248 O O . GLY A 1 822 ? 12.544 7.766 -3.767 1.00 95.12 822 GLY A O 1
ATOM 6249 N N . ASP A 1 823 ? 14.590 8.700 -3.936 1.00 98.19 823 ASP A N 1
ATOM 6250 C CA . ASP A 1 823 ? 14.310 9.929 -3.198 1.00 98.19 823 ASP A CA 1
ATOM 6251 C C . ASP A 1 823 ? 13.921 11.077 -4.155 1.00 98.19 823 ASP A C 1
ATOM 6253 O O . ASP A 1 823 ? 14.325 11.109 -5.324 1.00 98.19 823 ASP A O 1
ATOM 6257 N N . LEU A 1 824 ? 13.210 12.082 -3.642 1.00 98.56 824 LEU A N 1
ATOM 6258 C CA . LEU A 1 824 ? 12.997 13.361 -4.322 1.00 98.56 824 LEU A CA 1
ATOM 6259 C C . LEU A 1 824 ? 13.807 14.465 -3.627 1.00 98.56 824 LEU A C 1
ATOM 6261 O O . LEU A 1 824 ? 13.579 14.756 -2.457 1.00 98.56 824 LEU A O 1
ATOM 6265 N N . TYR A 1 825 ? 14.693 15.135 -4.363 1.00 97.62 825 TYR A N 1
ATOM 6266 C CA . TYR A 1 825 ? 15.508 16.259 -3.902 1.00 97.62 825 TYR A CA 1
ATOM 6267 C C . TYR A 1 825 ? 15.086 17.565 -4.575 1.00 97.62 825 TYR A C 1
ATOM 6269 O O . TYR A 1 825 ? 15.043 17.655 -5.799 1.00 97.62 825 TYR A O 1
ATOM 6277 N N . VAL A 1 826 ? 14.896 18.621 -3.792 1.00 97.75 826 VAL A N 1
ATOM 6278 C CA . VAL A 1 826 ? 14.822 20.009 -4.257 1.00 97.75 826 VAL A CA 1
ATOM 6279 C C . VAL A 1 826 ? 15.934 20.770 -3.554 1.00 97.75 826 VAL A C 1
ATOM 6281 O O . VAL A 1 826 ? 15.858 20.978 -2.347 1.00 97.75 826 VAL A O 1
ATOM 6284 N N . PHE A 1 827 ? 17.003 21.142 -4.258 1.00 95.56 827 PHE A N 1
ATOM 6285 C CA . PHE A 1 827 ? 18.241 21.564 -3.587 1.00 95.56 827 PHE A CA 1
ATOM 6286 C C . PHE A 1 827 ? 18.982 22.709 -4.283 1.00 95.56 827 PHE A C 1
ATOM 6288 O O . PHE A 1 827 ? 18.775 23.019 -5.461 1.00 95.56 827 PHE A O 1
ATOM 6295 N N . GLU A 1 828 ? 19.859 23.362 -3.521 1.00 93.25 828 GLU A N 1
ATOM 6296 C CA . GLU A 1 828 ? 20.887 24.261 -4.043 1.00 93.25 828 GLU A CA 1
ATOM 6297 C C . GLU A 1 828 ? 22.232 23.561 -4.143 1.00 93.25 828 GLU A C 1
ATOM 6299 O O . GLU A 1 828 ? 22.622 22.777 -3.280 1.00 93.25 828 GLU A O 1
ATOM 6304 N N . SER A 1 829 ? 23.006 23.915 -5.161 1.00 90.19 829 SER A N 1
ATOM 6305 C CA . SER A 1 829 ? 24.373 23.448 -5.309 1.00 90.19 829 SER A CA 1
ATOM 6306 C C . SER A 1 829 ? 25.335 24.613 -5.465 1.00 90.19 829 SER A C 1
ATOM 6308 O O . SER A 1 829 ? 25.165 25.485 -6.316 1.00 90.19 829 SER A O 1
ATOM 6310 N N . THR A 1 830 ? 26.398 24.579 -4.662 1.00 86.75 830 THR A N 1
ATOM 6311 C CA . THR A 1 830 ? 27.593 25.427 -4.823 1.00 86.75 830 THR A CA 1
ATOM 6312 C C . THR A 1 830 ? 28.731 24.689 -5.538 1.00 86.75 830 THR A C 1
ATOM 6314 O O . THR A 1 830 ? 29.849 25.205 -5.668 1.00 86.75 830 THR A O 1
ATOM 6317 N N . ALA A 1 831 ? 28.472 23.453 -5.984 1.00 81.56 831 ALA A N 1
ATOM 6318 C CA . ALA A 1 831 ? 29.454 22.632 -6.671 1.00 81.56 831 ALA A CA 1
ATOM 6319 C C . ALA A 1 831 ? 29.941 23.314 -7.958 1.00 81.56 831 ALA A C 1
ATOM 6321 O O . ALA A 1 831 ? 29.211 24.049 -8.617 1.00 81.56 831 ALA A O 1
ATOM 6322 N N . GLY A 1 832 ? 31.215 23.095 -8.294 1.00 69.75 832 GLY A N 1
ATOM 6323 C CA . GLY A 1 832 ? 31.848 23.713 -9.463 1.00 69.75 832 GLY A CA 1
ATOM 6324 C C . GLY A 1 832 ? 32.073 25.230 -9.357 1.00 69.75 832 GLY A C 1
ATOM 6325 O O . GLY A 1 832 ? 32.506 25.845 -10.328 1.00 69.75 832 GLY A O 1
ATOM 6326 N N . GLY A 1 833 ? 31.852 25.837 -8.181 1.00 76.69 833 GLY A N 1
ATOM 6327 C CA . GLY A 1 833 ? 32.188 27.239 -7.900 1.00 76.69 833 GLY A CA 1
ATOM 6328 C C . GLY A 1 833 ? 31.116 28.260 -8.295 1.00 76.69 833 GLY A C 1
ATOM 6329 O O . GLY A 1 833 ? 31.364 29.461 -8.179 1.00 76.69 833 GLY A O 1
ATOM 6330 N N . TYR A 1 834 ? 29.938 27.800 -8.721 1.00 81.06 834 TYR A N 1
ATOM 6331 C CA . TYR A 1 834 ? 28.765 28.627 -9.013 1.00 81.06 834 TYR A CA 1
ATOM 6332 C C . TYR A 1 834 ? 27.611 28.228 -8.096 1.00 81.06 834 TYR A C 1
ATOM 6334 O O . TYR A 1 834 ? 27.510 27.073 -7.699 1.00 81.06 834 TYR A O 1
ATOM 6342 N N . ILE A 1 835 ? 26.743 29.184 -7.778 1.00 85.88 835 ILE A N 1
ATOM 6343 C CA . ILE A 1 835 ? 25.557 28.965 -6.946 1.00 85.88 835 ILE A CA 1
ATOM 6344 C C . ILE A 1 835 ? 24.373 28.763 -7.889 1.00 85.88 835 ILE A C 1
ATOM 6346 O O . ILE A 1 835 ? 24.160 29.598 -8.766 1.00 85.88 835 ILE A O 1
ATOM 6350 N N . SER A 1 836 ? 23.626 27.675 -7.713 1.00 90.69 836 SER A N 1
ATOM 6351 C CA . SER A 1 836 ? 22.462 27.337 -8.545 1.00 90.69 836 SER A CA 1
ATOM 6352 C C . SER A 1 836 ? 21.251 28.254 -8.360 1.00 90.69 836 SER A C 1
ATOM 6354 O O . SER A 1 836 ? 20.268 28.083 -9.061 1.00 90.69 836 SER A O 1
ATOM 6356 N N . GLY A 1 837 ? 21.301 29.191 -7.410 1.00 88.81 837 GLY A N 1
ATOM 6357 C CA . GLY A 1 837 ? 20.142 29.973 -6.968 1.00 88.81 837 GLY A CA 1
ATOM 6358 C C . GLY A 1 837 ? 19.161 29.139 -6.136 1.00 88.81 837 GLY A C 1
ATOM 6359 O O . GLY A 1 837 ? 19.327 27.926 -6.062 1.00 88.81 837 GLY A O 1
ATOM 6360 N N . GLY A 1 838 ? 18.180 29.797 -5.512 1.00 88.75 838 GLY A N 1
ATOM 6361 C CA . GLY A 1 838 ? 17.054 29.164 -4.822 1.00 88.75 838 GLY A CA 1
ATOM 6362 C C . GLY A 1 838 ? 15.695 29.680 -5.314 1.00 88.75 838 GLY A C 1
ATOM 6363 O O . GLY A 1 838 ? 15.611 30.735 -5.947 1.00 88.75 838 GLY A O 1
ATOM 6364 N N . GLY A 1 839 ? 14.626 28.957 -4.997 1.00 90.88 839 GLY A N 1
ATOM 6365 C CA . GLY A 1 839 ? 13.237 29.279 -5.327 1.00 90.88 839 GLY A CA 1
ATOM 6366 C C . GLY A 1 839 ? 12.536 28.194 -6.143 1.00 90.88 839 GLY A C 1
ATOM 6367 O O . GLY A 1 839 ? 11.499 28.476 -6.738 1.00 90.88 839 GLY A O 1
ATOM 6368 N N . ALA A 1 840 ? 13.100 26.984 -6.222 1.00 95.12 840 ALA A N 1
ATOM 6369 C CA . ALA A 1 840 ? 12.517 25.884 -6.986 1.00 95.12 840 ALA A CA 1
ATOM 6370 C C . ALA A 1 840 ? 11.111 25.515 -6.499 1.00 95.12 840 ALA A C 1
ATOM 6372 O O . ALA A 1 840 ? 10.857 25.396 -5.303 1.00 95.12 840 ALA A O 1
ATOM 6373 N N . SER A 1 841 ? 10.199 25.253 -7.428 1.00 96.12 841 SER A N 1
ATOM 6374 C CA . SER A 1 841 ? 8.825 24.875 -7.089 1.00 96.12 841 SER A CA 1
ATOM 6375 C C . SER A 1 841 ? 8.433 23.522 -7.676 1.00 96.12 841 SER A C 1
ATOM 6377 O O . SER A 1 841 ? 8.783 23.217 -8.812 1.00 96.12 841 SER A O 1
ATOM 6379 N N . ILE A 1 842 ? 7.637 22.742 -6.945 1.00 98.25 842 ILE A N 1
ATOM 6380 C CA . ILE A 1 842 ? 6.858 21.625 -7.499 1.00 98.25 842 ILE A CA 1
ATOM 6381 C C . ILE A 1 842 ? 5.386 22.017 -7.443 1.00 98.25 842 ILE A C 1
ATOM 6383 O O . ILE A 1 842 ? 4.835 22.289 -6.374 1.00 98.25 842 ILE A O 1
ATOM 6387 N N . LEU A 1 843 ? 4.763 22.093 -8.614 1.00 98.06 843 LEU A N 1
ATOM 6388 C CA . LEU A 1 843 ? 3.472 22.736 -8.802 1.00 98.06 843 LEU A CA 1
ATOM 6389 C C . LEU A 1 843 ? 2.454 21.758 -9.390 1.00 98.06 843 LEU A C 1
ATOM 6391 O O . LEU A 1 843 ? 2.576 21.339 -10.540 1.00 98.06 843 LEU A O 1
ATOM 6395 N N . TYR A 1 844 ? 1.429 21.435 -8.604 1.00 98.31 844 TYR A N 1
ATOM 6396 C CA . TYR A 1 844 ? 0.264 20.662 -9.041 1.00 98.31 844 TYR A CA 1
ATOM 6397 C C . TYR A 1 844 ? -0.685 21.549 -9.862 1.00 98.31 844 TYR A C 1
ATOM 6399 O O . TYR A 1 844 ? -0.849 22.717 -9.497 1.00 98.31 844 TYR A O 1
ATOM 6407 N N . PRO A 1 845 ? -1.302 21.051 -10.952 1.00 96.56 845 PRO A N 1
ATOM 6408 C CA . PRO A 1 845 ? -2.249 21.822 -11.756 1.00 96.56 845 PRO A CA 1
ATOM 6409 C C . PRO A 1 845 ? -3.559 22.057 -10.985 1.00 96.56 845 PRO A C 1
ATOM 6411 O O . PRO A 1 845 ? -3.794 21.443 -9.956 1.00 96.56 845 PRO A O 1
ATOM 6414 N N . ASN A 1 846 ? -4.437 22.930 -11.476 1.00 95.19 846 ASN A N 1
ATOM 6415 C CA . ASN A 1 846 ? -5.719 23.252 -10.824 1.00 95.19 846 ASN A CA 1
ATOM 6416 C C . ASN A 1 846 ? -6.951 22.757 -11.605 1.00 95.19 846 ASN A C 1
ATOM 6418 O O . ASN A 1 846 ? -8.075 23.217 -11.380 1.00 95.19 846 ASN A O 1
ATOM 6422 N N . ASP A 1 847 ? -6.724 21.888 -12.584 1.00 93.81 847 ASP A N 1
ATOM 6423 C CA . ASP A 1 847 ? -7.717 21.383 -13.528 1.00 93.81 847 ASP A CA 1
ATOM 6424 C C . ASP A 1 847 ? -7.633 19.862 -13.744 1.00 93.81 847 ASP A C 1
ATOM 6426 O O . ASP A 1 847 ? -8.431 19.321 -14.512 1.00 93.81 847 ASP A O 1
ATOM 6430 N N . ALA A 1 848 ? -6.717 19.172 -13.054 1.00 93.50 848 ALA A N 1
ATOM 6431 C CA . ALA A 1 848 ? -6.578 17.721 -13.100 1.00 93.50 848 ALA A CA 1
ATOM 6432 C C . ALA A 1 848 ? -5.995 17.159 -11.792 1.00 93.50 848 ALA A C 1
ATOM 6434 O O . ALA A 1 848 ? -4.985 17.659 -11.304 1.00 93.50 848 ALA A O 1
ATOM 6435 N N . ASP A 1 849 ? -6.580 16.087 -11.253 1.00 94.19 849 ASP A N 1
ATOM 6436 C CA . ASP A 1 849 ? -5.990 15.351 -10.128 1.00 94.19 849 ASP A CA 1
ATOM 6437 C C . ASP A 1 849 ? -4.631 14.753 -10.535 1.00 94.19 849 ASP A C 1
ATOM 6439 O O . ASP A 1 849 ? -4.460 14.279 -11.661 1.00 94.19 849 ASP A O 1
ATOM 6443 N N . ARG A 1 850 ? -3.650 14.798 -9.627 1.00 96.94 850 ARG A N 1
ATOM 6444 C CA . ARG A 1 850 ? -2.286 14.308 -9.874 1.00 96.94 850 ARG A CA 1
ATOM 6445 C C . ARG A 1 850 ? -1.719 13.612 -8.663 1.00 96.94 850 ARG A C 1
ATOM 6447 O O . ARG A 1 850 ? -2.012 14.009 -7.529 1.00 96.94 850 ARG A O 1
ATOM 6454 N N . HIS A 1 851 ? -0.869 12.636 -8.933 1.00 97.44 851 HIS A N 1
ATOM 6455 C CA . HIS A 1 851 ? -0.176 11.867 -7.924 1.00 97.44 851 HIS A CA 1
ATOM 6456 C C . HIS A 1 851 ? 1.340 11.992 -8.085 1.00 97.44 851 HIS A C 1
ATOM 6458 O O . HIS A 1 851 ? 1.886 11.789 -9.170 1.00 97.44 851 HIS A O 1
ATOM 6464 N N . ILE A 1 852 ? 2.019 12.315 -6.983 1.00 98.38 852 ILE A N 1
ATOM 6465 C CA . ILE A 1 852 ? 3.448 12.041 -6.838 1.00 98.38 852 ILE A CA 1
ATOM 6466 C C . ILE A 1 852 ? 3.612 10.954 -5.781 1.00 98.38 852 ILE A C 1
ATOM 6468 O O . ILE A 1 852 ? 3.221 11.151 -4.627 1.00 98.38 852 ILE A O 1
ATOM 6472 N N . THR A 1 853 ? 4.236 9.846 -6.171 1.00 98.00 853 THR A N 1
ATOM 6473 C CA . THR A 1 853 ? 4.641 8.766 -5.265 1.00 98.00 853 THR A CA 1
ATOM 6474 C C . THR A 1 853 ? 6.150 8.780 -5.092 1.00 98.00 853 THR A C 1
ATOM 6476 O O . THR A 1 853 ? 6.893 8.768 -6.073 1.00 98.00 853 THR A O 1
ATOM 6479 N N . ILE A 1 854 ? 6.602 8.791 -3.839 1.00 98.31 854 ILE A N 1
ATOM 6480 C CA . ILE A 1 854 ? 8.016 8.736 -3.467 1.00 98.31 854 ILE A CA 1
ATOM 6481 C C . ILE A 1 854 ? 8.232 7.483 -2.619 1.00 98.31 854 ILE A C 1
ATOM 6483 O O . ILE A 1 854 ? 7.763 7.397 -1.483 1.00 98.31 854 ILE A O 1
ATOM 6487 N N . GLY A 1 855 ? 8.962 6.510 -3.162 1.00 93.75 855 GLY A N 1
ATOM 6488 C CA . GLY A 1 855 ? 9.264 5.247 -2.487 1.00 93.75 855 GLY A CA 1
ATOM 6489 C C . GLY A 1 855 ? 10.175 5.411 -1.268 1.00 93.75 855 GLY A C 1
ATOM 6490 O O . GLY A 1 855 ? 10.163 4.565 -0.370 1.00 93.75 855 GLY A O 1
ATOM 6491 N N . ARG A 1 856 ? 10.952 6.501 -1.216 1.00 95.88 856 ARG A N 1
ATOM 6492 C CA . ARG A 1 856 ? 11.887 6.809 -0.127 1.00 95.88 856 ARG A CA 1
ATOM 6493 C C . ARG A 1 856 ? 11.680 8.218 0.442 1.00 95.88 856 ARG A C 1
ATOM 6495 O O . ARG A 1 856 ? 10.592 8.492 0.949 1.00 95.88 856 ARG A O 1
ATOM 6502 N N . ASP A 1 857 ? 12.717 9.058 0.434 1.00 98.31 857 ASP A N 1
ATOM 6503 C CA . ASP A 1 857 ? 12.763 10.312 1.186 1.00 98.31 857 ASP A CA 1
ATOM 6504 C C . ASP A 1 857 ? 12.377 11.522 0.310 1.00 98.31 857 ASP A C 1
ATOM 6506 O O . ASP A 1 857 ? 12.703 11.582 -0.876 1.00 98.31 857 ASP A O 1
ATOM 6510 N N . LEU A 1 858 ? 11.720 12.522 0.902 1.00 98.56 858 LEU A N 1
ATOM 6511 C CA . LEU A 1 858 ? 11.504 13.849 0.314 1.00 98.56 858 LEU A CA 1
ATOM 6512 C C . LEU A 1 858 ? 12.424 14.870 0.987 1.00 98.56 858 LEU A C 1
ATOM 6514 O O . LEU A 1 858 ? 12.313 15.116 2.186 1.00 98.56 858 LEU A O 1
ATOM 6518 N N . ILE A 1 859 ? 13.300 15.511 0.219 1.00 98.56 859 ILE A N 1
ATOM 6519 C CA . ILE A 1 859 ? 14.360 16.387 0.725 1.00 98.56 859 ILE A CA 1
ATOM 6520 C C . ILE A 1 859 ? 14.260 17.759 0.048 1.00 98.56 859 ILE A C 1
ATOM 6522 O O . ILE A 1 859 ? 14.484 17.893 -1.150 1.00 98.56 859 ILE A O 1
ATOM 6526 N N . ILE A 1 860 ? 13.926 18.795 0.819 1.00 97.88 860 ILE A N 1
ATOM 6527 C CA . ILE A 1 860 ? 13.721 20.178 0.363 1.00 97.88 860 ILE A CA 1
ATOM 6528 C C . ILE A 1 860 ? 14.777 21.076 1.018 1.00 97.88 860 ILE A C 1
ATOM 6530 O O . ILE A 1 860 ? 14.556 21.635 2.086 1.00 97.88 860 ILE A O 1
ATOM 6534 N N . GLU A 1 861 ? 15.935 21.221 0.384 1.00 96.00 861 GLU A N 1
ATOM 6535 C CA . GLU A 1 861 ? 17.100 21.982 0.870 1.00 96.00 861 GLU A CA 1
ATOM 6536 C C . GLU A 1 861 ? 17.368 23.269 0.079 1.00 96.00 861 GLU A C 1
ATOM 6538 O O . GLU A 1 861 ? 18.420 23.896 0.213 1.00 96.00 861 GLU A O 1
ATOM 6543 N N . ASN A 1 862 ? 16.443 23.654 -0.795 1.00 94.69 862 ASN A N 1
ATOM 6544 C CA . ASN A 1 862 ? 16.584 24.824 -1.646 1.00 94.69 862 ASN A CA 1
ATOM 6545 C C . ASN A 1 862 ? 15.948 26.075 -1.013 1.00 94.69 862 ASN A C 1
ATOM 6547 O O . ASN A 1 862 ? 14.800 26.026 -0.567 1.00 94.69 862 ASN A O 1
ATOM 6551 N N . THR A 1 863 ? 16.674 27.201 -0.968 1.00 95.25 863 THR A N 1
ATOM 6552 C CA . THR A 1 863 ? 16.196 28.452 -0.347 1.00 95.25 863 THR A CA 1
ATOM 6553 C C . THR A 1 863 ? 14.966 28.954 -1.093 1.00 95.25 863 THR A C 1
ATOM 6555 O O . THR A 1 863 ? 15.046 29.286 -2.268 1.00 95.25 863 THR A O 1
ATOM 6558 N N . GLY A 1 864 ? 13.835 29.090 -0.414 1.00 95.56 864 GLY A N 1
ATOM 6559 C CA . GLY A 1 864 ? 12.574 29.527 -1.004 1.00 95.56 864 GLY A CA 1
ATOM 6560 C C . GLY A 1 864 ? 11.842 28.457 -1.813 1.00 95.56 864 GLY A C 1
ATOM 6561 O O . GLY A 1 864 ? 10.917 28.816 -2.537 1.00 95.56 864 GLY A O 1
ATOM 6562 N N . ALA A 1 865 ? 12.244 27.183 -1.741 1.00 97.50 865 ALA A N 1
ATOM 6563 C CA . ALA A 1 865 ? 11.559 26.140 -2.492 1.00 97.50 865 ALA A CA 1
ATOM 6564 C C . ALA A 1 865 ? 10.186 25.799 -1.925 1.00 97.50 865 ALA A C 1
ATOM 6566 O O . ALA A 1 865 ? 10.027 25.769 -0.709 1.00 97.50 865 ALA A O 1
ATOM 6567 N N . VAL A 1 866 ? 9.216 25.494 -2.790 1.00 97.75 866 VAL A N 1
ATOM 6568 C CA . VAL A 1 866 ? 7.818 25.260 -2.395 1.00 97.75 866 VAL A CA 1
ATOM 6569 C C . VAL A 1 866 ? 7.176 24.087 -3.137 1.00 97.75 866 VAL A C 1
ATOM 6571 O O . VAL A 1 866 ? 7.365 23.914 -4.339 1.00 97.75 866 VAL A O 1
ATOM 6574 N N . ILE A 1 867 ? 6.354 23.305 -2.436 1.00 98.50 867 ILE A N 1
ATOM 6575 C CA . ILE A 1 867 ? 5.435 22.331 -3.046 1.00 98.50 867 ILE A CA 1
ATOM 6576 C C . ILE A 1 867 ? 3.999 22.789 -2.791 1.00 98.50 867 ILE A C 1
ATOM 6578 O O . ILE A 1 867 ? 3.601 22.924 -1.633 1.00 98.50 867 ILE A O 1
ATOM 6582 N N . GLN A 1 868 ? 3.230 23.045 -3.854 1.00 97.94 868 GLN A N 1
ATOM 6583 C CA . GLN A 1 868 ? 1.866 23.589 -3.761 1.00 97.94 868 GLN A CA 1
ATOM 6584 C C . GLN A 1 868 ? 1.029 23.335 -5.024 1.00 97.94 868 GLN A C 1
ATOM 6586 O O . GLN A 1 868 ? 1.527 22.843 -6.035 1.00 97.94 868 GLN A O 1
ATOM 6591 N N . VAL A 1 869 ? -0.245 23.736 -4.991 1.00 97.88 869 VAL A N 1
ATOM 6592 C CA . VAL A 1 869 ? -1.087 23.838 -6.194 1.00 97.88 869 VAL A CA 1
ATOM 6593 C C . VAL A 1 869 ? -0.861 25.188 -6.877 1.00 97.88 869 VAL A C 1
ATOM 6595 O O . VAL A 1 869 ? -0.855 26.231 -6.217 1.00 97.88 869 VAL A O 1
ATOM 6598 N N . ILE A 1 870 ? -0.710 25.197 -8.201 1.00 95.31 870 ILE A N 1
ATOM 6599 C CA . ILE A 1 870 ? -0.600 26.425 -8.990 1.00 95.31 870 ILE A CA 1
ATOM 6600 C C . ILE A 1 870 ? -1.978 27.061 -9.186 1.00 95.31 870 ILE A C 1
ATOM 6602 O O . ILE A 1 870 ? -2.898 26.441 -9.705 1.00 95.31 870 ILE A O 1
ATOM 6606 N N . ASN A 1 871 ? -2.128 28.336 -8.816 1.00 94.56 871 ASN A N 1
ATOM 6607 C CA . ASN A 1 871 ? -3.378 29.095 -8.985 1.00 94.56 871 ASN A CA 1
ATOM 6608 C C . ASN A 1 871 ? -4.643 28.343 -8.495 1.00 94.56 871 ASN A C 1
ATOM 6610 O O . ASN A 1 871 ? -5.595 28.205 -9.271 1.00 94.56 871 ASN A O 1
ATOM 6614 N N . PRO A 1 872 ? -4.684 27.857 -7.241 1.00 95.19 872 PRO A N 1
ATOM 6615 C CA . PRO A 1 872 ? -5.786 27.035 -6.750 1.00 95.19 872 PRO A CA 1
ATOM 6616 C C . PRO A 1 872 ? -7.128 27.777 -6.859 1.00 95.19 872 PRO A C 1
ATOM 6618 O O . PRO A 1 872 ? -7.231 28.969 -6.547 1.00 95.19 872 PRO A O 1
ATOM 6621 N N . ASN A 1 873 ? -8.161 27.076 -7.313 1.00 94.25 873 ASN A N 1
ATOM 6622 C CA . ASN A 1 873 ? -9.489 27.594 -7.615 1.00 94.25 873 ASN A CA 1
ATOM 6623 C C . ASN A 1 873 ? -10.589 26.766 -6.923 1.00 94.25 873 ASN A C 1
ATOM 6625 O O . ASN A 1 873 ? -10.309 25.810 -6.212 1.00 94.25 873 ASN A O 1
ATOM 6629 N N . THR A 1 874 ? -11.858 27.158 -7.093 1.00 94.44 874 THR A N 1
ATOM 6630 C CA . THR A 1 874 ? -12.988 26.559 -6.358 1.00 94.44 874 THR A CA 1
ATOM 6631 C C . THR A 1 874 ? -13.548 25.260 -6.947 1.00 94.44 874 THR A C 1
ATOM 6633 O O . THR A 1 874 ? -14.479 24.680 -6.384 1.00 94.44 874 THR A O 1
ATOM 6636 N N . THR A 1 875 ? -13.046 24.823 -8.101 1.00 93.00 875 THR A N 1
ATOM 6637 C CA . THR A 1 875 ? -13.347 23.519 -8.703 1.00 93.00 875 THR A CA 1
ATOM 6638 C C . THR A 1 875 ? -12.353 22.523 -8.137 1.00 93.00 875 THR A C 1
ATOM 6640 O O . THR A 1 875 ? -11.319 22.276 -8.731 1.00 93.00 875 THR A O 1
ATOM 6643 N N . VAL A 1 876 ? -12.658 22.020 -6.945 1.00 89.38 876 VAL A N 1
ATOM 6644 C CA . VAL A 1 876 ? -11.681 21.311 -6.121 1.00 89.38 876 VAL A CA 1
ATOM 6645 C C . VAL A 1 876 ? -11.222 20.002 -6.761 1.00 89.38 876 VAL A C 1
ATOM 6647 O O . VAL A 1 876 ? -11.981 19.033 -6.793 1.00 89.38 876 VAL A O 1
ATOM 6650 N N . ASN A 1 877 ? -9.952 19.974 -7.141 1.00 93.56 877 ASN A N 1
ATOM 6651 C CA . ASN A 1 877 ? -9.145 18.779 -7.342 1.00 93.56 877 ASN A CA 1
ATOM 6652 C C . ASN A 1 877 ? -8.458 18.418 -6.019 1.00 93.56 877 ASN A C 1
ATOM 6654 O O . ASN A 1 877 ? -8.106 19.291 -5.210 1.00 93.56 877 ASN A O 1
ATOM 6658 N N . THR A 1 878 ? -8.335 17.124 -5.748 1.00 94.62 878 THR A N 1
ATOM 6659 C CA . THR A 1 878 ? -7.672 16.615 -4.541 1.00 94.62 878 THR A CA 1
ATOM 6660 C C . THR A 1 878 ? -6.511 15.744 -4.981 1.00 94.62 878 THR A C 1
ATOM 6662 O O . THR A 1 878 ? -6.680 14.567 -5.280 1.00 94.62 878 THR A O 1
ATOM 6665 N N . HIS A 1 879 ? -5.331 16.355 -5.029 1.00 97.88 879 HIS A N 1
ATOM 6666 C CA . HIS A 1 879 ? -4.093 15.686 -5.405 1.00 97.88 879 HIS A CA 1
ATOM 6667 C C . HIS A 1 879 ? -3.528 14.873 -4.242 1.00 97.88 879 HIS A C 1
ATOM 6669 O O . HIS A 1 879 ? -3.904 15.073 -3.081 1.00 97.88 879 HIS A O 1
ATOM 6675 N N . THR A 1 880 ? -2.541 14.037 -4.542 1.00 98.50 880 THR A N 1
ATOM 6676 C CA . THR A 1 880 ? -1.864 13.216 -3.540 1.00 98.50 880 THR A CA 1
ATOM 6677 C C . THR A 1 880 ? -0.352 13.375 -3.640 1.00 98.50 880 THR A C 1
ATOM 6679 O O . THR A 1 880 ? 0.221 13.333 -4.728 1.00 98.50 880 THR A O 1
ATOM 6682 N N . LEU A 1 881 ? 0.278 13.544 -2.478 1.00 98.69 881 LEU A N 1
ATOM 6683 C CA . LEU A 1 881 ? 1.710 13.382 -2.269 1.00 98.69 881 LEU A CA 1
ATOM 6684 C C . LEU A 1 881 ? 1.899 12.206 -1.306 1.00 98.69 881 LEU A C 1
ATOM 6686 O O . LEU A 1 881 ? 1.600 12.324 -0.113 1.00 98.69 881 LEU A O 1
ATOM 6690 N N . GLU A 1 882 ? 2.352 11.074 -1.833 1.00 98.38 882 GLU A N 1
ATOM 6691 C CA . GLU A 1 882 ? 2.585 9.848 -1.072 1.00 98.38 882 GLU A CA 1
ATOM 6692 C C . GLU A 1 882 ? 4.080 9.638 -0.824 1.00 98.38 882 GLU A C 1
ATOM 6694 O O . GLU A 1 882 ? 4.890 9.740 -1.746 1.00 98.38 882 GLU A O 1
ATOM 6699 N N . ILE A 1 883 ? 4.445 9.362 0.432 1.00 97.88 883 ILE A N 1
ATOM 6700 C CA . ILE A 1 883 ? 5.842 9.272 0.871 1.00 97.88 883 ILE A CA 1
ATOM 6701 C C . ILE A 1 883 ? 6.049 8.018 1.721 1.00 97.88 883 ILE A C 1
ATOM 6703 O O . ILE A 1 883 ? 5.377 7.821 2.741 1.00 97.88 883 ILE A O 1
ATOM 6707 N N . GLY A 1 884 ? 7.011 7.190 1.309 1.00 95.25 884 GLY A N 1
ATOM 6708 C CA . GLY A 1 884 ? 7.365 5.942 1.985 1.00 95.25 884 GLY A CA 1
ATOM 6709 C C . GLY A 1 884 ? 8.284 6.117 3.200 1.00 95.25 884 GLY A C 1
ATOM 6710 O O . GLY A 1 884 ? 8.200 5.330 4.150 1.00 95.25 884 GLY A O 1
ATOM 6711 N N . ARG A 1 885 ? 9.161 7.134 3.197 1.00 95.56 885 ARG A N 1
ATOM 6712 C CA . ARG A 1 885 ? 10.174 7.366 4.246 1.00 95.56 885 ARG A CA 1
ATOM 6713 C C . ARG A 1 885 ? 10.247 8.841 4.679 1.00 95.56 885 ARG A C 1
ATOM 6715 O O . ARG A 1 885 ? 9.202 9.436 4.928 1.00 95.56 885 ARG A O 1
ATOM 6722 N N . ASP A 1 886 ? 11.435 9.393 4.915 1.00 98.12 886 ASP A N 1
ATOM 6723 C CA . ASP A 1 886 ? 11.630 10.646 5.650 1.00 98.12 886 ASP A CA 1
ATOM 6724 C C . ASP A 1 886 ? 11.223 11.885 4.839 1.00 98.12 886 ASP A C 1
ATOM 6726 O O . ASP A 1 886 ? 11.275 11.907 3.613 1.00 98.12 886 ASP A O 1
ATOM 6730 N N . ILE A 1 887 ? 10.844 12.955 5.540 1.00 98.50 887 ILE A N 1
ATOM 6731 C CA . ILE A 1 887 ? 10.653 14.291 4.966 1.00 98.50 887 ILE A CA 1
ATOM 6732 C C . ILE A 1 887 ? 11.634 15.240 5.648 1.00 98.50 887 ILE A C 1
ATOM 6734 O O . ILE A 1 887 ? 11.589 15.427 6.866 1.00 98.50 887 ILE A O 1
ATOM 6738 N N . TYR A 1 888 ? 12.499 15.877 4.871 1.00 98.12 888 TYR A N 1
ATOM 6739 C CA . TYR A 1 888 ? 13.468 16.859 5.340 1.00 98.12 888 TYR A CA 1
ATOM 6740 C C . TYR A 1 888 ? 13.200 18.216 4.689 1.00 98.12 888 TYR A C 1
ATOM 6742 O O . TYR A 1 888 ? 13.234 18.331 3.468 1.00 98.12 888 TYR A O 1
ATOM 6750 N N . GLN A 1 889 ? 12.949 19.254 5.490 1.00 97.88 889 GLN A N 1
ATOM 6751 C CA . GLN A 1 889 ? 12.692 20.613 5.006 1.00 97.88 889 GLN A CA 1
ATOM 6752 C C . GLN A 1 889 ? 13.684 21.616 5.610 1.00 97.88 889 GLN A C 1
ATOM 6754 O O . GLN A 1 889 ? 13.732 21.823 6.824 1.00 97.88 889 GLN A O 1
ATOM 6759 N N . ALA A 1 890 ? 14.440 22.277 4.744 1.00 96.88 890 ALA A N 1
ATOM 6760 C CA . ALA A 1 890 ? 15.405 23.332 5.028 1.00 96.88 890 ALA A CA 1
ATOM 6761 C C . ALA A 1 890 ? 15.313 24.432 3.949 1.00 96.88 890 ALA A C 1
ATOM 6763 O O . ALA A 1 890 ? 16.287 24.739 3.264 1.00 96.88 890 ALA A O 1
ATOM 6764 N N . SER A 1 891 ? 14.117 25.006 3.783 1.00 96.19 891 SER A N 1
ATOM 6765 C CA . SER A 1 891 ? 13.724 25.803 2.613 1.00 96.19 891 SER A CA 1
ATOM 6766 C C . SER A 1 891 ? 13.648 27.314 2.837 1.00 96.19 891 SER A C 1
ATOM 6768 O O . SER A 1 891 ? 13.116 28.008 1.982 1.00 96.19 891 SER A O 1
ATOM 6770 N N . ALA A 1 892 ? 14.140 27.858 3.956 1.00 95.75 892 ALA A N 1
ATOM 6771 C CA . ALA A 1 892 ? 13.919 29.270 4.318 1.00 95.75 892 ALA A CA 1
ATOM 6772 C C . ALA A 1 892 ? 14.243 30.276 3.204 1.00 95.75 892 ALA A C 1
ATOM 6774 O O . ALA A 1 892 ? 15.407 30.442 2.850 1.00 95.75 892 ALA A O 1
ATOM 6775 N N . GLY A 1 893 ? 13.233 31.007 2.725 1.00 91.56 893 GLY A N 1
ATOM 6776 C CA . GLY A 1 893 ? 13.339 32.041 1.696 1.00 91.56 893 GLY A CA 1
ATOM 6777 C C . GLY A 1 893 ? 12.715 33.389 2.077 1.00 91.56 893 GLY A C 1
ATOM 6778 O O . GLY A 1 893 ? 12.339 33.649 3.216 1.00 91.56 893 GLY A O 1
ATOM 6779 N N . GLY A 1 894 ? 12.663 34.312 1.107 1.00 85.88 894 GLY A N 1
ATOM 6780 C CA . GLY A 1 894 ? 12.060 35.646 1.278 1.00 85.88 894 GLY A CA 1
ATOM 6781 C C . GLY A 1 894 ? 10.551 35.714 0.995 1.00 85.88 894 GLY A C 1
ATOM 6782 O O . GLY A 1 894 ? 9.960 36.785 1.145 1.00 85.88 894 GLY A O 1
ATOM 6783 N N . GLY A 1 895 ? 9.951 34.607 0.554 1.00 91.31 895 GLY A N 1
ATOM 6784 C CA . GLY A 1 895 ? 8.532 34.441 0.234 1.00 91.31 895 GLY A CA 1
ATOM 6785 C C . GLY A 1 895 ? 8.025 33.088 0.738 1.00 91.31 895 GLY A C 1
ATOM 6786 O O . GLY A 1 895 ? 8.707 32.460 1.534 1.00 91.31 895 GLY A O 1
ATOM 6787 N N . THR A 1 896 ? 6.847 32.664 0.276 1.00 93.69 896 THR A N 1
ATOM 6788 C CA . THR A 1 896 ? 6.251 31.373 0.651 1.00 93.69 896 THR A CA 1
ATOM 6789 C C . THR A 1 896 ? 7.146 30.203 0.246 1.00 93.69 896 THR A C 1
ATOM 6791 O O . THR A 1 896 ? 7.517 30.112 -0.924 1.00 93.69 896 THR A O 1
ATOM 6794 N N . ASP A 1 897 ? 7.450 29.315 1.191 1.00 96.62 897 ASP A N 1
ATOM 6795 C CA . ASP A 1 897 ? 8.335 28.164 0.979 1.00 96.62 897 ASP A CA 1
ATOM 6796 C C . ASP A 1 897 ? 7.861 26.893 1.727 1.00 96.62 897 ASP A C 1
ATOM 6798 O O . ASP A 1 897 ? 6.824 26.884 2.391 1.00 96.62 897 ASP A O 1
ATOM 6802 N N . GLY A 1 898 ? 8.570 25.777 1.563 1.00 97.12 898 GLY A N 1
ATOM 6803 C CA . GLY A 1 898 ? 8.274 24.490 2.187 1.00 97.12 898 GLY A CA 1
ATOM 6804 C C . GLY A 1 898 ? 7.051 23.770 1.613 1.00 97.12 898 GLY A C 1
ATOM 6805 O O . GLY A 1 898 ? 6.656 23.954 0.459 1.00 97.12 898 GLY A O 1
ATOM 6806 N N . LEU A 1 899 ? 6.436 22.911 2.427 1.00 97.94 899 LEU A N 1
ATOM 6807 C CA . LEU A 1 899 ? 5.198 22.224 2.053 1.00 97.94 899 LEU A CA 1
ATOM 6808 C C . LEU A 1 899 ? 3.972 23.121 2.262 1.00 97.94 899 LEU A C 1
ATOM 6810 O O . LEU A 1 899 ? 3.533 23.342 3.391 1.00 97.94 899 LEU A O 1
ATOM 6814 N N . GLN A 1 900 ? 3.369 23.580 1.166 1.00 97.75 900 GLN A N 1
ATOM 6815 C CA . GLN A 1 900 ? 2.201 24.466 1.155 1.00 97.75 900 GLN A CA 1
ATOM 6816 C C . GLN A 1 900 ? 1.036 23.779 0.429 1.00 97.75 900 GLN A C 1
ATOM 6818 O O . GLN A 1 900 ? 0.599 24.158 -0.656 1.00 97.75 900 GLN A O 1
ATOM 6823 N N . LEU A 1 901 ? 0.534 22.717 1.058 1.00 98.19 901 LEU A N 1
ATOM 6824 C CA . LEU A 1 901 ? -0.455 21.778 0.514 1.00 98.19 901 LEU A CA 1
ATOM 6825 C C . LEU A 1 901 ? -1.911 22.254 0.666 1.00 98.19 901 LEU A C 1
ATOM 6827 O O . LEU A 1 901 ? -2.849 21.582 0.226 1.00 98.19 901 LEU A O 1
ATOM 6831 N N . TRP A 1 902 ? -2.113 23.410 1.300 1.00 97.00 902 TRP A N 1
ATOM 6832 C CA . TRP A 1 902 ? -3.412 24.036 1.511 1.00 97.00 902 TRP A CA 1
ATOM 6833 C C . TRP A 1 902 ? -3.361 25.545 1.272 1.00 97.00 902 TRP A C 1
ATOM 6835 O O . TRP A 1 902 ? -2.445 26.223 1.736 1.00 97.00 902 TRP A O 1
ATOM 6845 N N . SER A 1 903 ? -4.403 26.071 0.620 1.00 93.88 903 SER A N 1
ATOM 6846 C CA . SER A 1 903 ? -4.566 27.509 0.357 1.00 93.88 903 SER A CA 1
ATOM 6847 C C . SER A 1 903 ? -5.858 28.104 0.935 1.00 93.88 903 SER A C 1
ATOM 6849 O O . SER A 1 903 ? -5.834 29.174 1.542 1.00 93.88 903 SER A O 1
ATOM 6851 N N . ALA A 1 904 ? -7.001 27.436 0.747 1.00 94.50 904 ALA A N 1
ATOM 6852 C CA . ALA A 1 904 ? -8.298 27.835 1.292 1.00 94.50 904 ALA A CA 1
ATOM 6853 C C . ALA A 1 904 ? -9.255 26.634 1.383 1.00 94.50 904 ALA A C 1
ATOM 6855 O O . ALA A 1 904 ? -9.097 25.635 0.689 1.00 94.50 904 ALA A O 1
ATOM 6856 N N . ALA A 1 905 ? -10.303 26.739 2.209 1.00 88.81 905 ALA A N 1
ATOM 6857 C CA . ALA A 1 905 ? -11.228 25.629 2.477 1.00 88.81 905 ALA A CA 1
ATOM 6858 C C . ALA A 1 905 ? -11.979 25.100 1.236 1.00 88.81 905 ALA A C 1
ATOM 6860 O O . ALA A 1 905 ? -12.284 23.911 1.163 1.00 88.81 905 ALA A O 1
ATOM 6861 N N . ALA A 1 906 ? -12.293 25.982 0.284 1.00 92.12 906 ALA A N 1
ATOM 6862 C CA . ALA A 1 906 ? -13.033 25.653 -0.934 1.00 92.12 906 ALA A CA 1
ATOM 6863 C C . ALA A 1 906 ? -12.133 25.527 -2.169 1.00 92.12 906 ALA A C 1
ATOM 6865 O O . ALA A 1 906 ? -12.665 25.500 -3.271 1.00 92.12 906 ALA A O 1
ATOM 6866 N N . ASN A 1 907 ? -10.811 25.494 -1.986 1.00 94.69 907 ASN A N 1
ATOM 6867 C CA . ASN A 1 907 ? -9.846 25.464 -3.075 1.00 94.69 907 ASN A CA 1
ATOM 6868 C C . ASN A 1 907 ? -9.252 24.065 -3.302 1.00 94.69 907 ASN A C 1
ATOM 6870 O O . ASN A 1 907 ? -9.357 23.199 -2.426 1.00 94.69 907 ASN A O 1
ATOM 6874 N N . ASP A 1 908 ? -8.599 23.886 -4.454 1.00 96.75 908 ASP A N 1
ATOM 6875 C CA . ASP A 1 908 ? -7.688 22.767 -4.727 1.00 96.75 908 ASP A CA 1
ATOM 6876 C C . ASP A 1 908 ? -6.665 22.561 -3.596 1.00 96.75 908 ASP A C 1
ATOM 6878 O O . ASP A 1 908 ? -6.257 23.512 -2.909 1.00 96.75 908 ASP A O 1
ATOM 6882 N N . ARG A 1 909 ? -6.257 21.306 -3.395 1.00 97.19 909 ARG A N 1
ATOM 6883 C CA . ARG A 1 909 ? -5.450 20.880 -2.241 1.00 97.19 909 ARG A CA 1
ATOM 6884 C C . ARG A 1 909 ? -4.712 19.573 -2.489 1.00 97.19 909 ARG A C 1
ATOM 6886 O O . ARG A 1 909 ? -5.096 18.802 -3.364 1.00 97.19 909 ARG A O 1
ATOM 6893 N N . ILE A 1 910 ? -3.702 19.316 -1.664 1.00 98.50 910 ILE A N 1
ATOM 6894 C CA . ILE A 1 910 ? -2.894 18.095 -1.722 1.00 98.50 910 ILE A CA 1
ATOM 6895 C C . ILE A 1 910 ? -3.048 17.334 -0.398 1.00 98.50 910 ILE A C 1
ATOM 6897 O O . ILE A 1 910 ? -2.886 17.904 0.687 1.00 98.50 910 ILE A O 1
ATOM 6901 N N . GLU A 1 911 ? -3.389 16.051 -0.473 1.00 98.44 911 GLU A N 1
ATOM 6902 C CA . GLU A 1 911 ? -3.353 15.134 0.667 1.00 98.44 911 GLU A CA 1
ATOM 6903 C C . GLU A 1 911 ? -1.937 14.590 0.858 1.00 98.44 911 GLU A C 1
ATOM 6905 O O . GLU A 1 911 ? -1.316 14.125 -0.097 1.00 98.44 911 GLU A O 1
ATOM 6910 N N . LEU A 1 912 ? -1.440 14.635 2.097 1.00 98.69 912 LEU A N 1
ATOM 6911 C CA . LEU A 1 912 ? -0.180 14.004 2.474 1.00 98.69 912 LEU A CA 1
ATOM 6912 C C . LEU A 1 912 ? -0.465 12.604 3.021 1.00 98.69 912 LEU A C 1
ATOM 6914 O O . LEU A 1 912 ? -1.101 12.460 4.075 1.00 98.69 912 LEU A O 1
ATOM 6918 N N . VAL A 1 913 ? 0.019 11.588 2.311 1.00 98.44 913 VAL A N 1
ATOM 6919 C CA . VAL A 1 913 ? -0.125 10.177 2.681 1.00 98.44 913 VAL A CA 1
ATOM 6920 C C . VAL A 1 913 ? 1.226 9.635 3.125 1.00 98.44 913 VAL A C 1
ATOM 6922 O O . VAL A 1 913 ? 2.203 9.686 2.383 1.00 98.44 913 VAL A O 1
ATOM 6925 N N . LEU A 1 914 ? 1.273 9.124 4.354 1.00 97.94 914 LEU A N 1
ATOM 6926 C CA . LEU A 1 914 ? 2.458 8.498 4.930 1.00 97.94 914 LEU A CA 1
ATOM 6927 C C . LEU A 1 914 ? 2.271 6.980 4.907 1.00 97.94 914 LEU A C 1
ATOM 6929 O O . LEU A 1 914 ? 1.501 6.444 5.716 1.00 97.94 914 LEU A O 1
ATOM 6933 N N . SER A 1 915 ? 2.960 6.308 3.986 1.00 92.62 915 SER A N 1
ATOM 6934 C CA . SER A 1 915 ? 2.792 4.880 3.693 1.00 92.62 915 SER A CA 1
ATOM 6935 C C . SER A 1 915 ? 4.106 4.106 3.828 1.00 92.62 915 SER A C 1
ATOM 6937 O O . SER A 1 915 ? 5.081 4.607 4.399 1.00 92.62 915 SER A O 1
ATOM 6939 N N . GLY A 1 916 ? 4.107 2.845 3.397 1.00 87.44 916 GLY A N 1
ATOM 6940 C CA . GLY A 1 916 ? 5.266 1.963 3.425 1.00 87.44 916 GLY A CA 1
ATOM 6941 C C . GLY A 1 916 ? 5.469 1.226 4.750 1.00 87.44 916 GLY A C 1
ATOM 6942 O O . GLY A 1 916 ? 4.858 1.519 5.784 1.00 87.44 916 GLY A O 1
ATOM 6943 N N . ALA A 1 917 ? 6.363 0.239 4.707 1.00 85.88 917 ALA A N 1
ATOM 6944 C CA . ALA A 1 917 ? 6.667 -0.643 5.831 1.00 85.88 917 ALA A CA 1
ATOM 6945 C C . ALA A 1 917 ? 7.644 -0.038 6.852 1.00 85.88 917 ALA A C 1
ATOM 6947 O O . ALA A 1 917 ? 7.744 -0.531 7.976 1.00 85.88 917 ALA A O 1
ATOM 6948 N N . GLU A 1 918 ? 8.384 1.007 6.476 1.00 91.62 918 GLU A N 1
ATOM 6949 C CA . GLU A 1 918 ? 9.419 1.600 7.319 1.00 91.62 918 GLU A CA 1
ATOM 6950 C C . GLU A 1 918 ? 8.908 2.795 8.140 1.00 91.62 918 GLU A C 1
ATOM 6952 O O . GLU A 1 918 ? 7.986 3.525 7.758 1.00 91.62 918 GLU A O 1
ATOM 6957 N N . SER A 1 919 ? 9.538 3.003 9.299 1.00 95.25 919 SER A N 1
ATOM 6958 C CA . SER A 1 919 ? 9.378 4.232 10.073 1.00 95.25 919 SER A CA 1
ATOM 6959 C C . SER A 1 919 ? 9.958 5.430 9.324 1.00 95.25 919 SER A C 1
ATOM 6961 O O . SER A 1 919 ? 10.938 5.296 8.598 1.00 95.25 919 SER A O 1
ATOM 6963 N N . MET A 1 920 ? 9.384 6.603 9.573 1.00 96.69 920 MET A N 1
ATOM 6964 C CA . MET A 1 920 ? 9.804 7.871 8.996 1.00 96.69 920 MET A CA 1
ATOM 6965 C C . MET A 1 920 ? 9.834 9.010 10.017 1.00 96.69 920 MET A C 1
ATOM 6967 O O . MET A 1 920 ? 9.132 8.971 11.038 1.00 96.69 920 MET A O 1
ATOM 6971 N N . ALA A 1 921 ? 10.568 10.067 9.690 1.00 97.69 921 ALA A N 1
ATOM 6972 C CA . ALA A 1 921 ? 10.591 11.336 10.397 1.00 97.69 921 ALA A CA 1
ATOM 6973 C C . ALA A 1 921 ? 10.296 12.522 9.464 1.00 97.69 921 ALA A C 1
ATOM 6975 O O . ALA A 1 921 ? 10.822 12.606 8.360 1.00 97.69 921 ALA A O 1
ATOM 6976 N N . TYR A 1 922 ? 9.502 13.480 9.947 1.00 97.81 922 TYR A N 1
ATOM 6977 C CA . TYR A 1 922 ? 9.429 14.830 9.395 1.00 97.81 922 TYR A CA 1
ATOM 6978 C C . TYR A 1 922 ? 10.370 15.737 10.188 1.00 97.81 922 TYR A C 1
ATOM 6980 O O . TYR A 1 922 ? 10.151 15.992 11.382 1.00 97.81 922 TYR A O 1
ATOM 6988 N N . THR A 1 923 ? 11.384 16.275 9.518 1.00 97.81 923 THR A N 1
ATOM 6989 C CA . THR A 1 923 ? 12.370 17.194 10.092 1.00 97.81 923 THR A CA 1
ATOM 6990 C C . THR A 1 923 ? 12.259 18.573 9.450 1.00 97.81 923 THR A C 1
ATOM 6992 O O . THR A 1 923 ? 12.634 18.758 8.297 1.00 97.81 923 THR A O 1
ATOM 6995 N N . LEU A 1 924 ? 11.778 19.557 10.218 1.00 96.50 924 LEU A N 1
ATOM 6996 C CA . LEU A 1 924 ? 11.786 20.971 9.831 1.00 96.50 924 LEU A CA 1
ATOM 6997 C C . LEU A 1 924 ? 13.024 21.654 10.424 1.00 96.50 924 LEU A C 1
ATOM 6999 O O . LEU A 1 924 ? 13.094 21.886 11.630 1.00 96.50 924 LEU A O 1
ATOM 7003 N N . VAL A 1 925 ? 13.995 21.980 9.579 1.00 96.69 925 VAL A N 1
ATOM 7004 C CA . VAL A 1 925 ? 15.222 22.696 9.956 1.00 96.69 925 VAL A CA 1
ATOM 7005 C C . VAL A 1 925 ? 15.072 24.199 9.739 1.00 96.69 925 VAL A C 1
ATOM 7007 O O . VAL A 1 925 ? 15.480 24.992 10.589 1.00 96.69 925 VAL A O 1
ATOM 7010 N N . SER A 1 926 ? 14.496 24.600 8.607 1.00 94.56 926 SER A N 1
ATOM 7011 C CA . SER A 1 926 ? 14.226 25.995 8.253 1.00 94.56 926 SER A CA 1
ATOM 7012 C C . SER A 1 926 ? 13.141 26.068 7.170 1.00 94.56 926 SER A C 1
ATOM 7014 O O . SER A 1 926 ? 12.867 25.075 6.497 1.00 94.56 926 SER A O 1
ATOM 7016 N N . GLY A 1 927 ? 12.524 27.238 7.007 1.00 95.44 927 GLY A N 1
ATOM 7017 C CA . GLY A 1 927 ? 11.397 27.441 6.098 1.00 95.44 927 GLY A CA 1
ATOM 7018 C C . GLY A 1 927 ? 10.130 27.865 6.817 1.00 95.44 927 GLY A C 1
ATOM 7019 O O . GLY A 1 927 ? 10.113 27.998 8.047 1.00 95.44 927 GLY A O 1
ATOM 7020 N N . ASP A 1 928 ? 9.079 28.069 6.039 1.00 97.25 928 ASP A N 1
ATOM 7021 C CA . ASP A 1 928 ? 7.732 28.250 6.544 1.00 97.25 928 ASP A CA 1
ATOM 7022 C C . ASP A 1 928 ? 7.255 26.978 7.248 1.00 97.25 928 ASP A C 1
ATOM 7024 O O . ASP A 1 928 ? 7.566 25.844 6.865 1.00 97.25 928 ASP A O 1
ATOM 7028 N N . VAL A 1 929 ? 6.444 27.184 8.285 1.00 97.12 929 VAL A N 1
ATOM 7029 C CA . VAL A 1 929 ? 5.714 26.098 8.934 1.00 97.12 929 VAL A CA 1
ATOM 7030 C C . VAL A 1 929 ? 4.813 25.437 7.878 1.00 97.12 929 VAL A C 1
ATOM 7032 O O . VAL A 1 929 ? 4.001 26.142 7.269 1.00 97.12 929 VAL A O 1
ATOM 7035 N N . PRO A 1 930 ? 4.923 24.113 7.660 1.00 97.75 930 PRO A N 1
ATOM 7036 C CA . PRO A 1 930 ? 4.135 23.391 6.670 1.00 97.75 930 PRO A CA 1
ATOM 7037 C C . PRO A 1 930 ? 2.640 23.681 6.800 1.00 97.75 930 PRO A C 1
ATOM 7039 O O . PRO A 1 930 ? 2.077 23.594 7.892 1.00 97.75 930 PRO A O 1
ATOM 7042 N N . SER A 1 931 ? 1.985 24.012 5.690 1.00 97.69 931 SER A N 1
ATOM 7043 C CA . SER A 1 931 ? 0.539 24.225 5.618 1.00 97.69 931 SER A CA 1
ATOM 7044 C C . SER A 1 931 ? -0.118 23.003 4.990 1.00 97.69 931 SER A C 1
ATOM 7046 O O . SER A 1 931 ? -0.197 22.874 3.769 1.00 97.69 931 SER A O 1
ATOM 7048 N N . LEU A 1 932 ? -0.577 22.074 5.826 1.00 98.38 932 LEU A N 1
ATOM 7049 C CA . LEU A 1 932 ? -1.166 20.811 5.390 1.00 98.38 932 LEU A CA 1
ATOM 7050 C C . LEU A 1 932 ? -2.688 20.936 5.256 1.00 98.38 932 LEU A C 1
ATOM 7052 O O . LEU A 1 932 ? -3.353 21.560 6.089 1.00 98.38 932 LEU A O 1
ATOM 7056 N N . TYR A 1 933 ? -3.265 20.297 4.235 1.00 97.75 933 TYR A N 1
ATOM 7057 C CA . TYR A 1 933 ? -4.716 20.109 4.152 1.00 97.75 933 TYR A CA 1
ATOM 7058 C C . TYR A 1 933 ? -5.146 18.900 4.982 1.00 97.75 933 TYR A C 1
ATOM 7060 O O . TYR A 1 933 ? -5.930 19.034 5.922 1.00 97.75 933 TYR A O 1
ATOM 7068 N N . ARG A 1 934 ? -4.616 17.722 4.650 1.00 97.88 934 ARG A N 1
ATOM 7069 C CA . ARG A 1 934 ? -4.955 16.459 5.301 1.00 97.88 934 ARG A CA 1
ATOM 7070 C C . ARG A 1 934 ? -3.705 15.606 5.468 1.00 97.88 934 ARG A C 1
ATOM 7072 O O . ARG A 1 934 ? -2.887 15.541 4.554 1.00 97.88 934 ARG A O 1
ATOM 7079 N N . LEU A 1 935 ? -3.600 14.961 6.625 1.00 98.62 935 LEU A N 1
ATOM 7080 C CA . LEU A 1 935 ? -2.551 14.012 6.972 1.00 98.62 935 LEU A CA 1
ATOM 7081 C C . LEU A 1 935 ? -3.173 12.629 7.182 1.00 98.62 935 LEU A C 1
ATOM 7083 O O . LEU A 1 935 ? -4.036 12.454 8.051 1.00 98.62 935 LEU A O 1
ATOM 7087 N N . VAL A 1 936 ? -2.734 11.656 6.390 1.00 98.31 936 VAL A N 1
ATOM 7088 C CA . VAL A 1 936 ? -3.177 10.260 6.474 1.00 98.31 936 VAL A CA 1
ATOM 7089 C C . VAL A 1 936 ? -1.997 9.386 6.877 1.00 98.31 936 VAL A C 1
ATOM 7091 O O . VAL A 1 936 ? -0.998 9.326 6.165 1.00 98.31 936 VAL A O 1
ATOM 7094 N N . LEU A 1 937 ? -2.125 8.698 8.012 1.00 97.94 937 LEU A N 1
ATOM 7095 C CA . LEU A 1 937 ? -1.173 7.675 8.438 1.00 97.94 937 LEU A CA 1
ATOM 7096 C C . LEU A 1 937 ? -1.711 6.287 8.077 1.00 97.94 937 LEU A C 1
ATOM 7098 O O . LEU A 1 937 ? -2.706 5.844 8.662 1.00 97.94 937 LEU A O 1
ATOM 7102 N N . ASN A 1 938 ? -1.046 5.619 7.134 1.00 93.06 938 ASN A N 1
ATOM 7103 C CA . ASN A 1 938 ? -1.411 4.292 6.648 1.00 93.06 938 ASN A CA 1
ATOM 7104 C C . ASN A 1 938 ? -0.155 3.432 6.440 1.00 93.06 938 ASN A C 1
ATOM 7106 O O . ASN A 1 938 ? 0.269 3.191 5.313 1.00 93.06 938 ASN A O 1
ATOM 7110 N N . LYS A 1 939 ? 0.477 3.017 7.541 1.00 91.94 939 LYS A N 1
ATOM 7111 C CA . LYS A 1 939 ? 1.673 2.169 7.489 1.00 91.94 939 LYS A CA 1
ATOM 7112 C C . LYS A 1 939 ? 1.310 0.697 7.288 1.00 91.94 939 LYS A C 1
ATOM 7114 O O . LYS A 1 939 ? 0.357 0.205 7.898 1.00 91.94 939 LYS A O 1
ATOM 7119 N N . ASP A 1 940 ? 2.140 -0.023 6.531 1.00 80.38 940 ASP A N 1
ATOM 7120 C CA . ASP A 1 940 ? 1.962 -1.465 6.271 1.00 80.38 940 ASP A CA 1
ATOM 7121 C C . ASP A 1 940 ? 2.158 -2.322 7.538 1.00 80.38 940 ASP A C 1
ATOM 7123 O O . ASP A 1 940 ? 1.777 -3.494 7.583 1.00 80.38 940 ASP A O 1
ATOM 7127 N N . ILE A 1 941 ? 2.775 -1.739 8.574 1.00 78.81 941 ILE A N 1
ATOM 7128 C CA . ILE A 1 941 ? 3.094 -2.367 9.858 1.00 78.81 941 ILE A CA 1
ATOM 7129 C C . ILE A 1 941 ? 2.603 -1.457 10.996 1.00 78.81 941 ILE A C 1
ATOM 7131 O O . ILE A 1 941 ? 2.989 -0.292 11.060 1.00 78.81 941 ILE A O 1
ATOM 7135 N N . GLU A 1 942 ? 1.812 -2.000 11.931 1.00 78.56 942 GLU A N 1
ATOM 7136 C CA . GLU A 1 942 ? 1.210 -1.251 13.057 1.00 78.56 942 GLU A CA 1
ATOM 7137 C C . GLU A 1 942 ? 2.245 -0.553 13.968 1.00 78.56 942 GLU A C 1
ATOM 7139 O O . GLU A 1 942 ? 1.969 0.499 14.541 1.00 78.56 942 GLU A O 1
ATOM 7144 N N . ASP A 1 943 ? 3.455 -1.111 14.083 1.00 81.31 943 ASP A N 1
ATOM 7145 C CA . ASP A 1 943 ? 4.543 -0.558 14.904 1.00 81.31 943 ASP A CA 1
ATOM 7146 C C . ASP A 1 943 ? 5.412 0.485 14.173 1.00 81.31 943 ASP A C 1
ATOM 7148 O O . ASP A 1 943 ? 6.253 1.135 14.804 1.00 81.31 943 ASP A O 1
ATOM 7152 N N . ALA A 1 944 ? 5.238 0.669 12.859 1.00 92.25 944 ALA A N 1
ATOM 7153 C CA . ALA A 1 944 ? 5.983 1.680 12.115 1.00 92.25 944 ALA A CA 1
ATOM 7154 C C . ALA A 1 944 ? 5.535 3.094 12.523 1.00 92.25 944 ALA A C 1
ATOM 7156 O O . ALA A 1 944 ? 4.355 3.366 12.767 1.00 92.25 944 ALA A O 1
ATOM 7157 N N . THR A 1 945 ? 6.492 4.017 12.608 1.00 96.81 945 THR A N 1
ATOM 7158 C CA . THR A 1 945 ? 6.273 5.356 13.170 1.00 96.81 945 THR A CA 1
ATOM 7159 C C . THR A 1 945 ? 6.319 6.444 12.104 1.00 96.81 945 THR A C 1
ATOM 7161 O O . THR A 1 945 ? 7.157 6.387 11.214 1.00 96.81 945 THR A O 1
ATOM 7164 N N . ALA A 1 946 ? 5.507 7.489 12.247 1.00 97.88 946 ALA A N 1
ATOM 7165 C CA . ALA A 1 946 ? 5.691 8.785 11.603 1.00 97.88 946 ALA A CA 1
ATOM 7166 C C . ALA A 1 946 ? 6.006 9.834 12.674 1.00 97.88 946 ALA A C 1
ATOM 7168 O O . ALA A 1 946 ? 5.157 10.159 13.506 1.00 97.88 946 ALA A O 1
ATOM 7169 N N . HIS A 1 947 ? 7.239 10.336 12.696 1.00 97.81 947 HIS A N 1
ATOM 7170 C CA . HIS A 1 947 ? 7.749 11.189 13.772 1.00 97.81 947 HIS A CA 1
ATOM 7171 C C . HIS A 1 947 ? 7.940 12.636 13.320 1.00 97.81 947 HIS A C 1
ATOM 7173 O O . HIS A 1 947 ? 8.887 12.953 12.613 1.00 97.81 947 HIS A O 1
ATOM 7179 N N . PHE A 1 948 ? 7.064 13.537 13.763 1.00 98.25 948 PHE A N 1
ATOM 7180 C CA . PHE A 1 948 ? 7.152 14.968 13.472 1.00 98.25 948 PHE A CA 1
ATOM 7181 C C . PHE A 1 948 ? 7.968 15.686 14.546 1.00 98.25 948 PHE A C 1
ATOM 7183 O O . PHE A 1 948 ? 7.537 15.802 15.694 1.00 98.25 948 PHE A O 1
ATOM 7190 N N . THR A 1 949 ? 9.147 16.178 14.163 1.00 95.94 949 THR A N 1
ATOM 7191 C CA . THR A 1 949 ? 10.047 16.966 15.031 1.00 95.94 949 THR A CA 1
ATOM 7192 C C . THR A 1 949 ? 9.904 18.480 14.819 1.00 95.94 949 THR A C 1
ATOM 7194 O O . THR A 1 949 ? 10.387 19.278 15.625 1.00 95.94 949 THR A O 1
ATOM 7197 N N . GLY A 1 950 ? 9.217 18.887 13.747 1.00 94.25 950 GLY A N 1
ATOM 7198 C CA . GLY A 1 950 ? 8.880 20.270 13.406 1.00 94.25 950 GLY A CA 1
ATOM 7199 C C . GLY A 1 950 ? 7.412 20.616 13.657 1.00 94.25 950 GLY A C 1
ATOM 7200 O O . GLY A 1 950 ? 6.572 19.723 13.725 1.00 94.25 950 GLY A O 1
ATOM 7201 N N . ASP A 1 951 ? 7.115 21.912 13.768 1.00 96.56 951 ASP A N 1
ATOM 7202 C CA . ASP A 1 951 ? 5.739 22.429 13.763 1.00 96.56 951 ASP A CA 1
ATOM 7203 C C . ASP A 1 951 ? 5.059 22.216 12.397 1.00 96.56 951 ASP A C 1
ATOM 7205 O O . ASP A 1 951 ? 5.752 22.093 11.388 1.00 96.56 951 ASP A O 1
ATOM 7209 N N . PHE A 1 952 ? 3.724 22.197 12.356 1.00 97.94 952 PHE A N 1
ATOM 7210 C CA . PHE A 1 952 ? 2.917 22.234 11.133 1.00 97.94 952 PHE A CA 1
ATOM 7211 C C . PHE A 1 952 ? 1.497 22.751 11.412 1.00 97.94 952 PHE A C 1
ATOM 7213 O O . PHE A 1 952 ? 0.916 22.514 12.470 1.00 97.94 952 PHE A O 1
ATOM 7220 N N . ASN A 1 953 ? 0.891 23.383 10.408 1.00 97.75 953 ASN A N 1
ATOM 7221 C CA . ASN A 1 953 ? -0.526 23.729 10.400 1.00 97.75 953 ASN A CA 1
ATOM 7222 C C . ASN A 1 953 ? -1.331 22.633 9.701 1.00 97.75 953 ASN A C 1
ATOM 7224 O O . ASN A 1 953 ? -0.955 22.167 8.627 1.00 97.75 953 ASN A O 1
ATOM 7228 N N . LEU A 1 954 ? -2.480 22.269 10.271 1.00 97.81 954 LEU A N 1
ATOM 7229 C CA . LEU A 1 954 ? -3.407 21.305 9.682 1.00 97.81 954 LEU A CA 1
ATOM 7230 C C . LEU A 1 954 ? -4.783 21.949 9.485 1.00 97.81 954 LEU A C 1
ATOM 7232 O O . LEU A 1 954 ? -5.529 22.160 10.441 1.00 97.81 954 LEU A O 1
ATOM 7236 N N . ASN A 1 955 ? -5.104 22.278 8.233 1.00 97.12 955 ASN A N 1
ATOM 7237 C CA . ASN A 1 955 ? -6.204 23.181 7.873 1.00 97.12 955 ASN A CA 1
ATOM 7238 C C . ASN A 1 955 ? -7.460 22.478 7.332 1.00 97.12 955 ASN A C 1
ATOM 7240 O O . ASN A 1 955 ? -8.451 23.135 7.000 1.00 97.12 955 ASN A O 1
ATOM 7244 N N . GLY A 1 956 ? -7.427 21.152 7.197 1.00 95.88 956 GLY A N 1
ATOM 7245 C CA . GLY A 1 956 ? -8.568 20.367 6.742 1.00 95.88 956 GLY A CA 1
ATOM 7246 C C . GLY A 1 956 ? -9.757 20.388 7.713 1.00 95.88 956 GLY A C 1
ATOM 7247 O O . GLY A 1 956 ? -9.700 20.971 8.800 1.00 95.88 956 GLY A O 1
ATOM 7248 N N . PRO A 1 957 ? -10.869 19.730 7.350 1.00 95.44 957 PRO A N 1
ATOM 7249 C CA . PRO A 1 957 ? -12.066 19.704 8.180 1.00 95.44 957 PRO A CA 1
ATOM 7250 C C . PRO A 1 957 ? -11.821 19.061 9.551 1.00 95.44 957 PRO A C 1
ATOM 7252 O O . PRO A 1 957 ? -11.297 17.958 9.654 1.00 95.44 957 PRO A O 1
ATOM 7255 N N . THR A 1 958 ? -12.274 19.710 10.622 1.00 95.44 958 THR A N 1
ATOM 7256 C CA . THR A 1 958 ? -12.276 19.145 11.990 1.00 95.44 958 THR A CA 1
ATOM 7257 C C . THR A 1 958 ? -13.693 18.967 12.540 1.00 95.44 958 THR A C 1
ATOM 7259 O O . THR A 1 958 ? -13.894 18.488 13.648 1.00 95.44 958 THR A O 1
ATOM 7262 N N . SER A 1 959 ? -14.712 19.309 11.754 1.00 94.00 959 SER A N 1
ATOM 7263 C CA . SER A 1 959 ? -16.128 19.137 12.078 1.00 94.00 959 SER A CA 1
ATOM 7264 C C . SER A 1 959 ? -16.923 18.773 10.819 1.00 94.00 959 SER A C 1
ATOM 7266 O O . SER A 1 959 ? -16.376 18.747 9.718 1.00 94.00 959 SER A O 1
ATOM 7268 N N . GLY A 1 960 ? -18.202 18.440 10.993 1.00 89.38 960 GLY A N 1
ATOM 7269 C CA . GLY A 1 960 ? -19.094 17.963 9.936 1.00 89.38 960 GLY A CA 1
ATOM 7270 C C . GLY A 1 960 ? -19.410 16.482 10.115 1.00 89.38 960 GLY A C 1
ATOM 7271 O O . GLY A 1 960 ? -18.495 15.689 10.330 1.00 89.38 960 GLY A O 1
ATOM 7272 N N . ALA A 1 961 ? -20.702 16.148 10.067 1.00 86.25 961 ALA A N 1
ATOM 7273 C CA . ALA A 1 961 ? -21.197 14.782 10.200 1.00 86.25 961 ALA A CA 1
ATOM 7274 C C . ALA A 1 961 ? -20.840 13.966 8.950 1.00 86.25 961 ALA A C 1
ATOM 7276 O O . ALA A 1 961 ? -21.206 14.359 7.840 1.00 86.25 961 ALA A O 1
ATOM 7277 N N . GLY A 1 962 ? -20.116 12.861 9.123 1.00 84.50 962 GLY A N 1
ATOM 7278 C CA . GLY A 1 962 ? -19.658 12.005 8.022 1.00 84.50 962 GLY A CA 1
ATOM 7279 C C . GLY A 1 962 ? -18.576 12.637 7.139 1.00 84.50 962 GLY A C 1
ATOM 7280 O O . GLY A 1 962 ? -18.287 12.123 6.062 1.00 84.50 962 GLY A O 1
ATOM 7281 N N . VAL A 1 963 ? -17.980 13.753 7.569 1.00 90.69 963 VAL A N 1
ATOM 7282 C CA . VAL A 1 963 ? -16.886 14.420 6.852 1.00 90.69 963 VAL A CA 1
ATOM 7283 C C . VAL A 1 963 ? -15.554 13.894 7.376 1.00 90.69 963 VAL A C 1
ATOM 7285 O O . VAL A 1 963 ? -15.309 13.928 8.587 1.00 90.69 963 VAL A O 1
ATOM 7288 N N . ALA A 1 964 ? -14.686 13.443 6.465 1.00 91.88 964 ALA A N 1
ATOM 7289 C CA . ALA A 1 964 ? -13.334 13.005 6.799 1.00 91.88 964 ALA A CA 1
ATOM 7290 C C . ALA A 1 964 ? -12.568 14.118 7.532 1.00 91.88 964 ALA A C 1
ATOM 7292 O O . ALA A 1 964 ? -12.563 15.275 7.103 1.00 91.88 964 ALA A O 1
ATOM 7293 N N . LYS A 1 965 ? -11.946 13.764 8.662 1.00 94.75 965 LYS A N 1
ATOM 7294 C CA . LYS A 1 965 ? -11.190 14.712 9.485 1.00 94.75 965 LYS A CA 1
ATOM 7295 C C . LYS A 1 965 ? -9.811 14.979 8.875 1.00 94.75 965 LYS A C 1
ATOM 7297 O O . LYS A 1 965 ? -9.273 14.148 8.144 1.00 94.75 965 LYS A O 1
ATOM 7302 N N . ALA A 1 966 ? -9.243 16.138 9.202 1.00 97.12 966 ALA A N 1
ATOM 7303 C CA . ALA A 1 966 ? -7.950 16.595 8.702 1.00 97.12 966 ALA A CA 1
ATOM 7304 C C . ALA A 1 966 ? -6.804 15.642 9.069 1.00 97.12 966 ALA A C 1
ATOM 7306 O O . ALA A 1 966 ? -5.874 15.471 8.290 1.00 97.12 966 ALA A O 1
ATOM 7307 N N . LEU A 1 967 ? -6.890 15.001 10.237 1.00 98.44 967 LEU A N 1
ATOM 7308 C CA . LEU A 1 967 ? -6.024 13.894 10.621 1.00 98.44 967 LEU A CA 1
ATOM 7309 C C . LEU A 1 967 ? -6.797 12.577 10.501 1.00 98.44 967 LEU A C 1
ATOM 7311 O O . LEU A 1 967 ? -7.915 12.464 11.006 1.00 98.44 967 LEU A O 1
ATOM 7315 N N . SER A 1 968 ? -6.186 11.573 9.877 1.00 97.06 968 SER A N 1
ATOM 7316 C CA . SER A 1 968 ? -6.706 10.209 9.802 1.00 97.06 968 SER A CA 1
ATOM 7317 C C . SER A 1 968 ? -5.625 9.218 10.223 1.00 97.06 968 SER A C 1
ATOM 7319 O O . SER A 1 968 ? -4.537 9.203 9.651 1.00 97.06 968 SER A O 1
ATOM 7321 N N . LEU A 1 969 ? -5.933 8.401 11.230 1.00 96.31 969 LEU A N 1
ATOM 7322 C CA . LEU A 1 969 ? -5.059 7.345 11.735 1.00 96.31 969 LEU A CA 1
ATOM 7323 C C . LEU A 1 969 ? -5.673 5.998 11.350 1.00 96.31 969 LEU A C 1
ATOM 7325 O O . LEU A 1 969 ? -6.731 5.657 11.873 1.00 96.31 969 LEU A O 1
ATOM 7329 N N . GLN A 1 970 ? -5.057 5.287 10.405 1.00 89.50 970 GLN A N 1
ATOM 7330 C CA . GLN A 1 970 ? -5.537 3.979 9.938 1.00 89.50 970 GLN A CA 1
ATOM 7331 C C . GLN A 1 970 ? -4.696 2.838 10.519 1.00 89.50 970 GLN A C 1
ATOM 7333 O O . GLN A 1 970 ? -5.250 1.882 11.050 1.00 89.50 970 GLN A O 1
ATOM 7338 N N . SER A 1 971 ? -3.369 2.966 10.452 1.00 89.88 971 SER A N 1
ATOM 7339 C CA . SER A 1 971 ? -2.386 2.008 10.976 1.00 89.88 971 SER A CA 1
ATOM 7340 C C . SER A 1 971 ? -1.061 2.726 11.230 1.00 89.88 971 SER A C 1
ATOM 7342 O O . SER A 1 971 ? -0.701 3.620 10.460 1.00 89.88 971 SER A O 1
ATOM 7344 N N . GLY A 1 972 ? -0.333 2.344 12.281 1.00 95.44 972 GLY A N 1
ATOM 7345 C CA . GLY A 1 972 ? 0.961 2.933 12.636 1.00 95.44 972 GLY A CA 1
ATOM 7346 C C . GLY A 1 972 ? 0.901 3.899 13.823 1.00 95.44 972 GLY A C 1
ATOM 7347 O O . GLY A 1 972 ? -0.159 4.195 14.386 1.00 95.44 972 GLY A O 1
ATOM 7348 N N . ARG A 1 973 ? 2.061 4.452 14.191 1.00 97.62 973 ARG A N 1
ATOM 7349 C CA . ARG A 1 973 ? 2.209 5.432 15.282 1.00 97.62 973 ARG A CA 1
ATOM 7350 C C . ARG A 1 973 ? 2.561 6.830 14.767 1.00 97.62 973 ARG A C 1
ATOM 7352 O O . ARG A 1 973 ? 3.655 7.023 14.250 1.00 97.62 973 ARG A O 1
ATOM 7359 N N . LEU A 1 974 ? 1.708 7.828 15.007 1.00 98.31 974 LEU A N 1
ATOM 7360 C CA . LEU A 1 974 ? 2.032 9.248 14.805 1.00 98.31 974 LEU A CA 1
ATOM 7361 C C . LEU A 1 974 ? 2.636 9.845 16.082 1.00 98.31 974 LEU A C 1
ATOM 7363 O O . LEU A 1 974 ? 2.008 9.785 17.136 1.00 98.31 974 LEU A O 1
ATOM 7367 N N . ILE A 1 975 ? 3.819 10.455 15.989 1.00 98.50 975 ILE A N 1
ATOM 7368 C CA . ILE A 1 975 ? 4.531 11.074 17.118 1.00 98.50 975 ILE A CA 1
ATOM 7369 C C . ILE A 1 975 ? 4.656 12.581 16.882 1.00 98.50 975 ILE A C 1
ATOM 7371 O O . ILE A 1 975 ? 5.298 13.002 15.920 1.00 98.50 975 ILE A O 1
ATOM 7375 N N . LEU A 1 976 ? 4.091 13.384 17.786 1.00 98.44 976 LEU A N 1
ATOM 7376 C CA . LEU A 1 976 ? 4.138 14.849 17.774 1.00 98.44 976 LEU A CA 1
ATOM 7377 C C . LEU A 1 976 ? 5.171 15.353 18.796 1.00 98.44 976 LEU A C 1
ATOM 7379 O O . LEU A 1 976 ? 4.906 15.436 20.003 1.00 98.44 976 LEU A O 1
ATOM 7383 N N . ASP A 1 977 ? 6.370 15.672 18.315 1.00 97.81 977 ASP A N 1
ATOM 7384 C CA . ASP A 1 977 ? 7.566 15.940 19.126 1.00 97.81 977 ASP A CA 1
ATOM 7385 C C . ASP A 1 977 ? 8.083 17.376 18.968 1.00 97.81 977 ASP A C 1
ATOM 7387 O O . ASP A 1 977 ? 9.284 17.631 18.888 1.00 97.81 977 ASP A O 1
ATOM 7391 N N . ASN A 1 978 ? 7.160 18.334 18.917 1.00 97.38 978 ASN A N 1
ATOM 7392 C CA . ASN A 1 978 ? 7.477 19.755 18.935 1.00 97.38 978 ASN A CA 1
ATOM 7393 C C . ASN A 1 978 ? 6.396 20.528 19.696 1.00 97.38 978 ASN A C 1
ATOM 7395 O O . ASN A 1 978 ? 5.211 20.346 19.435 1.00 97.38 978 ASN A O 1
ATOM 7399 N N . ALA A 1 979 ? 6.800 21.388 20.634 1.00 97.00 979 ALA A N 1
ATOM 7400 C CA . ALA A 1 979 ? 5.885 22.140 21.495 1.00 97.00 979 ALA A CA 1
ATOM 7401 C C . ALA A 1 979 ? 5.041 23.200 20.760 1.00 97.00 979 ALA A C 1
ATOM 7403 O O . ALA A 1 979 ? 4.087 23.711 21.341 1.00 97.00 979 ALA A O 1
ATOM 7404 N N . ALA A 1 980 ? 5.401 23.560 19.524 1.00 97.12 980 ALA A N 1
ATOM 7405 C CA . ALA A 1 980 ? 4.620 24.479 18.698 1.00 97.12 980 ALA A CA 1
ATOM 7406 C C . ALA A 1 980 ? 3.461 23.789 17.955 1.00 97.12 980 ALA A C 1
ATOM 7408 O O . ALA A 1 980 ? 2.505 24.474 17.605 1.00 97.12 980 ALA A O 1
ATOM 7409 N N . ILE A 1 981 ? 3.501 22.455 17.799 1.00 98.31 981 ILE A N 1
ATOM 7410 C CA . ILE A 1 981 ? 2.400 21.696 17.189 1.00 98.31 981 ILE A CA 1
ATOM 7411 C C . ILE A 1 981 ? 1.156 21.874 18.057 1.00 98.31 981 ILE A C 1
ATOM 7413 O O . ILE A 1 981 ? 1.146 21.438 19.208 1.00 98.31 981 ILE A O 1
ATOM 7417 N N . ASP A 1 982 ? 0.108 22.469 17.491 1.00 97.69 982 ASP A N 1
ATOM 7418 C CA . ASP A 1 982 ? -1.179 22.689 18.152 1.00 97.69 982 ASP A CA 1
ATOM 7419 C C . ASP A 1 982 ? -2.333 22.434 17.172 1.00 97.69 982 ASP A C 1
ATOM 7421 O O . ASP A 1 982 ? -2.730 23.306 16.395 1.00 97.69 982 ASP A O 1
ATOM 7425 N N . ILE A 1 983 ? -2.866 21.207 17.166 1.00 97.88 983 ILE A N 1
ATOM 7426 C CA . ILE A 1 983 ? -3.866 20.782 16.172 1.00 97.88 983 ILE A CA 1
ATOM 7427 C C . ILE A 1 983 ? -5.225 20.469 16.795 1.00 97.88 983 ILE A C 1
ATOM 7429 O O . ILE A 1 983 ? -5.340 19.966 17.911 1.00 97.88 983 ILE A O 1
ATOM 7433 N N . ASN A 1 984 ? -6.292 20.730 16.042 1.00 97.69 984 ASN A N 1
ATOM 7434 C CA . ASN A 1 984 ? -7.646 20.334 16.420 1.00 97.69 984 ASN A CA 1
ATOM 7435 C C . ASN A 1 984 ? -7.964 18.947 15.853 1.00 97.69 984 ASN A C 1
ATOM 7437 O O . ASN A 1 984 ? -8.004 18.767 14.639 1.00 97.69 984 ASN A O 1
ATOM 7441 N N . LEU A 1 985 ? -8.252 17.982 16.725 1.00 97.62 985 LEU A N 1
ATOM 7442 C CA . LEU A 1 985 ? -8.680 16.640 16.321 1.00 97.62 985 LEU A CA 1
ATOM 7443 C C . LEU A 1 985 ? -10.162 16.624 15.933 1.00 97.62 985 LEU A C 1
ATOM 7445 O O . LEU A 1 985 ? -10.555 16.030 14.931 1.00 97.62 985 LEU A O 1
ATOM 7449 N N . SER A 1 986 ? -10.991 17.310 16.725 1.00 96.19 986 SER A N 1
ATOM 7450 C CA . SER A 1 986 ? -12.391 17.570 16.397 1.00 96.19 986 SER A CA 1
ATOM 7451 C C . SER A 1 986 ? -12.874 18.874 17.028 1.00 96.19 986 SER A C 1
ATOM 7453 O O . SER A 1 986 ? -12.521 19.200 18.161 1.00 96.19 986 SER A O 1
ATOM 7455 N N . THR A 1 987 ? -13.686 19.623 16.286 1.00 95.31 987 THR A N 1
ATOM 7456 C CA . THR A 1 987 ? -14.323 20.879 16.729 1.00 95.31 987 THR A CA 1
ATOM 7457 C C . THR A 1 987 ? -15.852 20.783 16.757 1.00 95.31 987 THR A C 1
ATOM 7459 O O . THR A 1 987 ? -16.543 21.783 16.968 1.00 95.31 987 THR A O 1
ATOM 7462 N N . GLY A 1 988 ? -16.415 19.588 16.534 1.00 91.38 988 GLY A N 1
ATOM 7463 C CA . GLY A 1 988 ? -17.852 19.350 16.650 1.00 91.38 988 GLY A CA 1
ATOM 7464 C C . GLY A 1 988 ? -18.415 18.243 15.753 1.00 91.38 988 GLY A C 1
ATOM 7465 O O . GLY A 1 988 ? -17.825 17.861 14.739 1.00 91.38 988 GLY A O 1
ATOM 7466 N N . ASN A 1 989 ? -19.665 17.867 16.040 1.00 89.19 989 ASN A N 1
ATOM 7467 C CA . ASN A 1 989 ? -20.481 16.848 15.361 1.00 89.19 989 ASN A CA 1
ATOM 7468 C C . ASN A 1 989 ? -20.028 15.412 15.648 1.00 89.19 989 ASN A C 1
ATOM 7470 O O . ASN A 1 989 ? -20.713 14.718 16.393 1.00 89.19 989 ASN A O 1
ATOM 7474 N N . ASP A 1 990 ? -18.878 15.003 15.109 1.00 91.19 990 ASP A N 1
ATOM 7475 C CA . ASP A 1 990 ? -18.372 13.632 15.240 1.00 91.19 990 ASP A CA 1
ATOM 7476 C C . ASP A 1 990 ? -17.138 13.587 16.146 1.00 91.19 990 ASP A C 1
ATOM 7478 O O . ASP A 1 990 ? -16.303 14.499 16.130 1.00 91.19 990 ASP A O 1
ATOM 7482 N N . ASN A 1 991 ? -16.996 12.496 16.900 1.00 94.12 991 ASN A N 1
ATOM 7483 C CA . ASN A 1 991 ? -15.799 12.226 17.693 1.00 94.12 991 ASN A CA 1
ATOM 7484 C C . ASN A 1 991 ? -14.578 12.012 16.788 1.00 94.12 991 ASN A C 1
ATOM 7486 O O . ASN A 1 991 ? -14.694 11.492 15.676 1.00 94.12 991 ASN A O 1
ATOM 7490 N N . PHE A 1 992 ? -13.393 12.354 17.290 1.00 97.69 992 PHE A N 1
ATOM 7491 C CA . PHE A 1 992 ? -12.147 11.917 16.662 1.00 97.69 992 PHE A CA 1
ATOM 7492 C C . PHE A 1 992 ? -11.868 10.463 17.048 1.00 97.69 992 PHE A C 1
ATOM 7494 O O . PHE A 1 992 ? -11.911 10.138 18.233 1.00 97.69 992 PHE A O 1
ATOM 7501 N N . SER A 1 993 ? -11.595 9.599 16.072 1.00 95.44 993 SER A N 1
ATOM 7502 C CA . SER A 1 993 ? -11.365 8.171 16.314 1.00 95.44 993 SER A CA 1
ATOM 7503 C C . SER A 1 993 ? -9.878 7.841 16.279 1.00 95.44 993 SER A C 1
ATOM 7505 O O . SER A 1 993 ? -9.200 8.153 15.304 1.00 95.44 993 SER A O 1
ATOM 7507 N N . ILE A 1 994 ? -9.398 7.168 17.322 1.00 96.75 994 ILE A N 1
ATOM 7508 C CA . ILE A 1 994 ? -8.123 6.445 17.320 1.00 96.75 994 ILE A CA 1
ATOM 7509 C C . ILE A 1 994 ? -8.495 4.969 17.233 1.00 96.75 994 ILE A C 1
ATOM 7511 O O . ILE A 1 994 ? -9.017 4.425 18.204 1.00 96.75 994 ILE A O 1
ATOM 7515 N N . THR A 1 995 ? -8.316 4.357 16.065 1.00 91.00 995 THR A N 1
ATOM 7516 C CA . THR A 1 995 ? -8.740 2.977 15.784 1.00 91.00 995 THR A CA 1
ATOM 7517 C C . THR A 1 995 ? -7.749 1.951 16.325 1.00 91.00 995 THR A C 1
ATOM 7519 O O . THR A 1 995 ? -6.584 2.271 16.569 1.00 91.00 995 THR A O 1
ATOM 7522 N N . ALA A 1 996 ? -8.192 0.700 16.473 1.00 87.31 996 ALA A N 1
ATOM 7523 C CA . ALA A 1 996 ? -7.288 -0.418 16.734 1.00 87.31 996 ALA A CA 1
ATOM 7524 C C . ALA A 1 996 ? -6.154 -0.472 15.686 1.00 87.31 996 ALA A C 1
ATOM 7526 O O . ALA A 1 996 ? -6.384 -0.181 14.512 1.00 87.31 996 ALA A O 1
ATOM 7527 N N . GLY A 1 997 ? -4.933 -0.799 16.123 1.00 87.38 997 GLY A N 1
ATOM 7528 C CA . GLY A 1 997 ? -3.724 -0.802 15.280 1.00 87.38 997 GLY A CA 1
ATOM 7529 C C . GLY A 1 997 ? -3.071 0.574 15.070 1.00 87.38 997 GLY A C 1
ATOM 7530 O O . GLY A 1 997 ? -1.986 0.655 14.494 1.00 87.38 997 GLY A O 1
ATOM 7531 N N . ALA A 1 998 ? -3.686 1.659 15.563 1.00 95.81 998 ALA A N 1
ATOM 7532 C CA . ALA A 1 998 ? -3.138 3.010 15.483 1.00 95.81 998 ALA A CA 1
ATOM 7533 C C . ALA A 1 998 ? -2.730 3.579 16.853 1.00 95.81 998 ALA A C 1
ATOM 7535 O O . ALA A 1 998 ? -3.338 3.299 17.893 1.00 95.81 998 ALA A O 1
ATOM 7536 N N . CYS A 1 999 ? -1.713 4.442 16.844 1.00 97.75 999 CYS A N 1
ATOM 7537 C CA . CYS A 1 999 ? -1.229 5.152 18.024 1.00 97.75 999 CYS A CA 1
ATOM 7538 C C . CYS A 1 999 ? -1.025 6.644 17.735 1.00 97.75 999 CYS A C 1
ATOM 7540 O O . CYS A 1 999 ? -0.395 7.010 16.743 1.00 97.75 999 CYS A O 1
ATOM 7542 N N . LEU A 1 1000 ? -1.496 7.503 18.641 1.00 98.44 1000 LEU A N 1
ATOM 7543 C CA . LEU A 1 1000 ? -1.174 8.931 18.671 1.00 98.44 1000 LEU A CA 1
ATOM 7544 C C . LEU A 1 1000 ? -0.321 9.224 19.910 1.00 98.44 1000 LEU A C 1
ATOM 7546 O O . LEU A 1 1000 ? -0.787 9.021 21.032 1.00 98.44 1000 LEU A O 1
ATOM 7550 N N . GLU A 1 1001 ? 0.912 9.695 19.711 1.00 98.38 1001 GLU A N 1
ATOM 7551 C CA . GLU A 1 1001 ? 1.872 10.048 20.765 1.00 98.38 1001 GLU A CA 1
ATOM 7552 C C . GLU A 1 1001 ? 2.132 11.568 20.806 1.00 98.38 1001 GLU A C 1
ATOM 7554 O O . GLU A 1 1001 ? 2.514 12.178 19.810 1.00 98.38 1001 GLU A O 1
ATOM 7559 N N . MET A 1 1002 ? 1.972 12.181 21.982 1.00 98.06 1002 MET A N 1
ATOM 7560 C CA . MET A 1 1002 ? 2.206 13.598 22.257 1.00 98.06 1002 MET A CA 1
ATOM 7561 C C . MET A 1 1002 ? 3.434 13.690 23.144 1.00 98.06 1002 MET A C 1
ATOM 7563 O O . MET A 1 1002 ? 3.359 13.669 24.378 1.00 98.06 1002 MET A O 1
ATOM 7567 N N . ARG A 1 1003 ? 4.597 13.757 22.497 1.00 97.62 1003 ARG A N 1
ATOM 7568 C CA . ARG A 1 1003 ? 5.878 13.851 23.195 1.00 97.62 1003 ARG A CA 1
ATOM 7569 C C . ARG A 1 1003 ? 6.173 15.275 23.651 1.00 97.62 1003 ARG A C 1
ATOM 7571 O O . ARG A 1 1003 ? 6.692 15.450 24.747 1.00 97.62 1003 ARG A O 1
ATOM 7578 N N . GLN A 1 1004 ? 5.779 16.275 22.863 1.00 96.88 1004 GLN A N 1
ATOM 7579 C CA . GLN A 1 1004 ? 5.864 17.695 23.242 1.00 96.88 1004 GLN A CA 1
ATOM 7580 C C . GLN A 1 1004 ? 4.668 18.536 22.772 1.00 96.88 1004 GLN A C 1
ATOM 7582 O O . GLN A 1 1004 ? 4.334 19.505 23.447 1.00 96.88 1004 GLN A O 1
ATOM 7587 N N . GLY A 1 1005 ? 4.041 18.187 21.641 1.00 95.69 1005 GLY A N 1
ATOM 7588 C CA . GLY A 1 1005 ? 2.955 18.975 21.043 1.00 95.69 1005 GLY A CA 1
ATOM 7589 C C . GLY A 1 1005 ? 1.626 18.918 21.798 1.00 95.69 1005 GLY A C 1
ATOM 7590 O O . GLY A 1 1005 ? 1.462 18.140 22.743 1.00 95.69 1005 GLY A O 1
ATOM 7591 N N . GLN A 1 1006 ? 0.675 19.729 21.340 1.00 97.69 1006 GLN A N 1
ATOM 7592 C CA . GLN A 1 1006 ? -0.688 19.819 21.841 1.00 97.69 1006 GLN A CA 1
ATOM 7593 C C . GLN A 1 1006 ? -1.709 19.345 20.803 1.00 97.69 1006 GLN A C 1
ATOM 7595 O O . GLN A 1 1006 ? -1.632 19.651 19.611 1.00 97.69 1006 GLN A O 1
ATOM 7600 N N . VAL A 1 1007 ? -2.723 18.628 21.280 1.00 98.44 1007 VAL A N 1
ATOM 7601 C CA . VAL A 1 1007 ? -3.924 18.322 20.500 1.00 98.44 1007 VAL A CA 1
ATOM 7602 C C . VAL A 1 1007 ? -5.174 18.773 21.246 1.00 98.44 1007 VAL A C 1
ATOM 7604 O O . VAL A 1 1007 ? -5.255 18.635 22.470 1.00 98.44 1007 VAL A O 1
ATOM 7607 N N . ASN A 1 1008 ? -6.166 19.286 20.516 1.00 98.19 1008 ASN A N 1
ATOM 7608 C CA . ASN A 1 1008 ? -7.399 19.816 21.093 1.00 98.19 1008 ASN A CA 1
ATOM 7609 C C . ASN A 1 1008 ? -8.652 19.092 20.602 1.00 98.19 1008 ASN A C 1
ATOM 7611 O O . ASN A 1 1008 ? -8.771 18.729 19.427 1.00 98.19 1008 ASN A O 1
ATOM 7615 N N . VAL A 1 1009 ? -9.639 18.987 21.491 1.00 97.88 1009 VAL A N 1
ATOM 7616 C CA . VAL A 1 1009 ? -11.032 18.710 21.128 1.00 97.88 1009 VAL A CA 1
ATOM 7617 C C . VAL A 1 1009 ? -11.931 19.788 21.714 1.00 97.88 1009 VAL A C 1
ATOM 7619 O O . VAL A 1 1009 ? -11.877 20.079 22.907 1.00 97.88 1009 VAL A O 1
ATOM 7622 N N . SER A 1 1010 ? -12.785 20.354 20.870 1.00 95.44 1010 SER A N 1
ATOM 7623 C CA . SER A 1 1010 ? -13.768 21.371 21.243 1.00 95.44 1010 SER A CA 1
ATOM 7624 C C . SER A 1 1010 ? -15.112 21.110 20.563 1.00 95.44 1010 SER A C 1
ATOM 7626 O O . SER A 1 1010 ? -15.260 20.185 19.760 1.00 95.44 1010 SER A O 1
ATOM 7628 N N . GLY A 1 1011 ? -16.119 21.910 20.901 1.00 93.50 1011 GLY A N 1
ATOM 7629 C CA . GLY A 1 1011 ? -17.457 21.801 20.328 1.00 93.50 1011 GLY A CA 1
ATOM 7630 C C . GLY A 1 1011 ? -18.430 21.004 21.195 1.00 93.50 1011 GLY A C 1
ATOM 7631 O O . GLY A 1 1011 ? -18.072 20.365 22.183 1.00 93.50 1011 GLY A O 1
ATOM 7632 N N . ASN A 1 1012 ? -19.714 21.077 20.839 1.00 91.25 1012 ASN A N 1
ATOM 7633 C CA . ASN A 1 1012 ? -20.787 20.493 21.642 1.00 91.25 1012 ASN A CA 1
ATOM 7634 C C . ASN A 1 1012 ? -20.752 18.961 21.584 1.00 91.25 1012 ASN A C 1
ATOM 7636 O O . ASN A 1 1012 ? -20.836 18.391 20.498 1.00 91.25 1012 ASN A O 1
ATOM 7640 N N . ASN A 1 1013 ? -20.748 18.301 22.749 1.00 91.38 1013 ASN A N 1
ATOM 7641 C CA . ASN A 1 1013 ? -20.895 16.841 22.869 1.00 91.38 1013 ASN A CA 1
ATOM 7642 C C . ASN A 1 1013 ? -19.901 16.049 22.003 1.00 91.38 1013 ASN A C 1
ATOM 7644 O O . ASN A 1 1013 ? -20.281 15.064 21.378 1.00 91.38 1013 ASN A O 1
ATOM 7648 N N . THR A 1 1014 ? -18.655 16.507 21.938 1.00 94.12 1014 THR A N 1
ATOM 7649 C CA . THR A 1 1014 ? -17.636 15.975 21.027 1.00 94.12 1014 THR A CA 1
ATOM 7650 C C . THR A 1 1014 ? -16.412 15.544 21.819 1.00 94.12 1014 THR A C 1
ATOM 7652 O O . THR A 1 1014 ? -15.940 16.292 22.676 1.00 94.12 1014 THR A O 1
ATOM 7655 N N . GLY A 1 1015 ? -15.898 14.348 21.552 1.00 96.25 1015 GLY A N 1
ATOM 7656 C CA . GLY A 1 1015 ? -14.789 13.760 22.296 1.00 96.25 1015 GLY A CA 1
ATOM 7657 C C . GLY A 1 1015 ? -13.788 13.001 21.431 1.00 96.25 1015 GLY A C 1
ATOM 7658 O O . GLY A 1 1015 ? -13.822 13.053 20.199 1.00 96.25 1015 GLY A O 1
ATOM 7659 N N . ILE A 1 1016 ? -12.910 12.271 22.113 1.00 98.31 1016 ILE A N 1
ATOM 7660 C CA . ILE A 1 1016 ? -12.077 11.228 21.515 1.00 98.31 1016 ILE A CA 1
ATOM 7661 C C . ILE A 1 1016 ? -12.788 9.898 21.723 1.00 98.31 1016 ILE A C 1
ATOM 7663 O O . ILE A 1 1016 ? -13.164 9.557 22.845 1.00 98.31 1016 ILE A O 1
ATOM 7667 N N . TYR A 1 1017 ? -12.951 9.157 20.639 1.00 96.38 1017 TYR A N 1
ATOM 7668 C CA . TYR A 1 1017 ? -13.288 7.749 20.665 1.00 96.38 1017 TYR A CA 1
ATOM 7669 C C . TYR A 1 1017 ? -11.990 6.936 20.605 1.00 96.38 1017 TYR A C 1
ATOM 7671 O O . TYR A 1 1017 ? -11.245 7.015 19.625 1.00 96.38 1017 TYR A O 1
ATOM 7679 N N . LEU A 1 1018 ? -11.691 6.217 21.685 1.00 97.19 1018 LEU A N 1
ATOM 7680 C CA . LEU A 1 1018 ? -10.429 5.518 21.895 1.00 97.19 1018 LEU A CA 1
ATOM 7681 C C . LEU A 1 1018 ? -10.623 4.009 21.735 1.00 97.19 1018 LEU A C 1
ATOM 7683 O O . LEU A 1 1018 ? -11.257 3.370 22.576 1.00 97.19 1018 LEU A O 1
ATOM 7687 N N . ASP A 1 1019 ? -10.041 3.470 20.669 1.00 93.12 1019 ASP A N 1
ATOM 7688 C CA . ASP A 1 1019 ? -9.984 2.043 20.341 1.00 93.12 1019 ASP A CA 1
ATOM 7689 C C . ASP A 1 1019 ? -8.570 1.575 19.935 1.00 93.12 1019 ASP A C 1
ATOM 7691 O O . ASP A 1 1019 ? -8.347 0.397 19.702 1.00 93.12 1019 ASP A O 1
ATOM 7695 N N . GLY A 1 1020 ? -7.607 2.494 19.872 1.00 95.31 1020 GLY A N 1
ATOM 7696 C CA . GLY A 1 1020 ? -6.171 2.225 19.797 1.00 95.31 1020 GLY A CA 1
ATOM 7697 C C . GLY A 1 1020 ? -5.446 2.842 20.991 1.00 95.31 1020 GLY A C 1
ATOM 7698 O O . GLY A 1 1020 ? -5.980 2.879 22.102 1.00 95.31 1020 GLY A O 1
ATOM 7699 N N . ARG A 1 1021 ? -4.245 3.386 20.768 1.00 97.75 1021 ARG A N 1
ATOM 7700 C CA . ARG A 1 1021 ? -3.420 3.980 21.835 1.00 97.75 1021 ARG A CA 1
ATOM 7701 C C . ARG A 1 1021 ? -3.355 5.507 21.760 1.00 97.75 1021 ARG A C 1
ATOM 7703 O O . ARG A 1 1021 ? -2.999 6.074 20.728 1.00 97.75 1021 ARG A O 1
ATOM 7710 N N . LEU A 1 1022 ? -3.620 6.167 22.889 1.00 98.56 1022 LEU A N 1
ATOM 7711 C CA . LEU A 1 1022 ? -3.293 7.575 23.132 1.00 98.56 1022 LEU A CA 1
ATOM 7712 C C . LEU A 1 1022 ? -2.161 7.653 24.169 1.00 98.56 1022 LEU A C 1
ATOM 7714 O O . LEU A 1 1022 ? -2.344 7.231 25.312 1.00 98.56 1022 LEU A O 1
ATOM 7718 N N . GLU A 1 1023 ? -1.001 8.183 23.777 1.00 98.56 1023 GLU A N 1
ATOM 7719 C CA . GLU A 1 1023 ? 0.223 8.189 24.593 1.00 98.56 1023 GLU A CA 1
ATOM 7720 C C . GLU A 1 1023 ? 0.765 9.607 24.833 1.00 98.56 1023 GLU A C 1
ATOM 7722 O O . GLU A 1 1023 ? 1.206 10.282 23.912 1.00 98.56 1023 GLU A O 1
ATOM 7727 N N . ILE A 1 1024 ? 0.792 10.068 26.081 1.00 98.69 1024 ILE A N 1
ATOM 7728 C CA . ILE A 1 1024 ? 1.264 11.403 26.466 1.00 98.69 1024 ILE A CA 1
ATOM 7729 C C . ILE A 1 1024 ? 2.608 11.253 27.179 1.00 98.69 1024 ILE A C 1
ATOM 7731 O O . ILE A 1 1024 ? 2.684 10.739 28.297 1.00 98.69 1024 ILE A O 1
ATOM 7735 N N . ASN A 1 1025 ? 3.675 11.697 26.513 1.00 97.06 1025 ASN A N 1
ATOM 7736 C CA . ASN A 1 1025 ? 5.064 11.510 26.948 1.00 97.06 1025 ASN A CA 1
ATOM 7737 C C . ASN A 1 1025 ? 5.799 12.833 27.228 1.00 97.06 1025 ASN A C 1
ATOM 7739 O O . ASN A 1 1025 ? 7.014 12.867 27.408 1.00 97.06 1025 ASN A O 1
ATOM 7743 N N . GLY A 1 1026 ? 5.052 13.935 27.308 1.00 97.31 1026 GLY A N 1
ATOM 7744 C CA . GLY A 1 1026 ? 5.570 15.262 27.650 1.00 97.31 1026 GLY A CA 1
ATOM 7745 C C . GLY A 1 1026 ? 4.719 16.416 27.121 1.00 97.31 1026 GLY A C 1
ATOM 7746 O O . GLY A 1 1026 ? 4.736 17.483 27.731 1.00 97.31 1026 GLY A O 1
ATOM 7747 N N . GLY A 1 1027 ? 3.951 16.188 26.049 1.00 97.94 1027 GLY A N 1
ATOM 7748 C CA . GLY A 1 1027 ? 3.020 17.161 25.470 1.00 97.94 1027 GLY A CA 1
ATOM 7749 C C . GLY A 1 1027 ? 1.687 17.263 26.213 1.00 97.94 1027 GLY A C 1
ATOM 7750 O O . GLY A 1 1027 ? 1.567 16.845 27.369 1.00 97.94 1027 GLY A O 1
ATOM 7751 N N . SER A 1 1028 ? 0.673 17.810 25.543 1.00 98.12 1028 SER A N 1
ATOM 7752 C CA . SER A 1 1028 ? -0.653 18.031 26.123 1.00 98.12 1028 SER A CA 1
ATOM 7753 C C . SER A 1 1028 ? -1.792 17.508 25.247 1.00 98.12 1028 SER A C 1
ATOM 7755 O O . SER A 1 1028 ? -1.792 17.590 24.020 1.00 98.12 1028 SER A O 1
ATOM 7757 N N . VAL A 1 1029 ? -2.818 16.981 25.904 1.00 98.75 1029 VAL A N 1
ATOM 7758 C CA . VAL A 1 1029 ? -4.097 16.632 25.286 1.00 98.75 1029 VAL A CA 1
ATOM 7759 C C . VAL A 1 1029 ? -5.174 17.449 25.988 1.00 98.75 1029 VAL A C 1
ATOM 7761 O O . VAL A 1 1029 ? -5.424 17.265 27.181 1.00 98.75 1029 VAL A O 1
ATOM 7764 N N . ASN A 1 1030 ? -5.798 18.370 25.257 1.00 98.31 1030 ASN A N 1
ATOM 7765 C CA . ASN A 1 1030 ? -6.693 19.375 25.813 1.00 98.31 1030 ASN A CA 1
ATOM 7766 C C . ASN A 1 1030 ? -8.127 19.235 25.278 1.00 98.31 1030 ASN A C 1
ATOM 7768 O O . ASN A 1 1030 ? -8.439 19.551 24.134 1.00 98.31 1030 ASN A O 1
ATOM 7772 N N . LEU A 1 1031 ? -9.035 18.803 26.142 1.00 98.12 1031 LEU A N 1
ATOM 7773 C CA . LEU A 1 1031 ? -10.473 18.745 25.898 1.00 98.12 1031 LEU A CA 1
ATOM 7774 C C . LEU A 1 1031 ? -11.215 19.741 26.811 1.00 98.12 1031 LEU A C 1
ATOM 7776 O O . LEU A 1 1031 ? -12.368 19.523 27.181 1.00 98.12 1031 LEU A O 1
ATOM 7780 N N . ASN A 1 1032 ? -10.554 20.809 27.260 1.00 95.56 1032 ASN A N 1
ATOM 7781 C CA . ASN A 1 1032 ? -11.113 21.827 28.147 1.00 95.56 1032 ASN A CA 1
ATOM 7782 C C . ASN A 1 1032 ? -11.796 22.957 27.350 1.00 95.56 1032 ASN A C 1
ATOM 7784 O O . ASN A 1 1032 ? -11.273 24.065 27.252 1.00 95.56 1032 ASN A O 1
ATOM 7788 N N . ASP A 1 1033 ? -12.993 22.705 26.813 1.00 93.44 1033 ASP A N 1
ATOM 7789 C CA . ASP A 1 1033 ? -13.818 23.740 26.167 1.00 93.44 1033 ASP A CA 1
ATOM 7790 C C . ASP A 1 1033 ? -15.021 24.135 27.041 1.00 93.44 1033 ASP A C 1
ATOM 7792 O O . ASP A 1 1033 ? -15.999 23.404 27.166 1.00 93.44 1033 ASP A O 1
ATOM 7796 N N . ALA A 1 1034 ? -14.965 25.314 27.664 1.00 87.69 1034 ALA A N 1
ATOM 7797 C CA . ALA A 1 1034 ? -16.040 25.815 28.524 1.00 87.69 1034 ALA A CA 1
ATOM 7798 C C . ALA A 1 1034 ? -17.214 26.456 27.753 1.00 87.69 1034 ALA A C 1
ATOM 7800 O O . ALA A 1 1034 ? -18.271 26.696 28.343 1.00 87.69 1034 ALA A O 1
ATOM 7801 N N . VAL A 1 1035 ? -17.049 26.772 26.463 1.00 85.50 1035 VAL A N 1
ATOM 7802 C CA . VAL A 1 1035 ? -18.018 27.562 25.680 1.00 85.50 1035 VAL A CA 1
ATOM 7803 C C . VAL A 1 1035 ? -19.170 26.690 25.179 1.00 85.50 1035 VAL A C 1
ATOM 7805 O O . VAL A 1 1035 ? -20.325 27.120 25.175 1.00 85.50 1035 VAL A O 1
ATOM 7808 N N . ASN A 1 1036 ? -18.883 25.443 24.814 1.00 79.50 1036 ASN A N 1
ATOM 7809 C CA . ASN A 1 1036 ? -19.828 24.536 24.165 1.00 79.50 1036 ASN A CA 1
ATOM 7810 C C . ASN A 1 1036 ? -20.354 23.469 25.125 1.00 79.50 1036 ASN A C 1
ATOM 7812 O O . ASN A 1 1036 ? -20.138 22.278 24.931 1.00 79.50 1036 ASN A O 1
ATOM 7816 N N . ASN A 1 1037 ? -21.027 23.910 26.191 1.00 87.12 1037 ASN A N 1
ATOM 7817 C CA . ASN A 1 1037 ? -21.607 23.086 27.264 1.00 87.12 1037 ASN A CA 1
ATOM 7818 C C . ASN A 1 1037 ? -20.619 22.243 28.107 1.00 87.12 1037 ASN A C 1
ATOM 7820 O O . ASN A 1 1037 ? -21.037 21.661 29.111 1.00 87.12 1037 ASN A O 1
ATOM 7824 N N . GLY A 1 1038 ? -19.328 22.212 27.760 1.00 89.38 1038 GLY A N 1
ATOM 7825 C CA . GLY A 1 1038 ? -18.286 21.534 28.532 1.00 89.38 1038 GLY A CA 1
ATOM 7826 C C . GLY A 1 1038 ? -18.216 20.021 28.355 1.00 89.38 1038 GLY A C 1
ATOM 7827 O O . GLY A 1 1038 ? -17.378 19.386 28.997 1.00 89.38 1038 GLY A O 1
ATOM 7828 N N . ASN A 1 1039 ? -19.093 19.418 27.544 1.00 94.44 1039 ASN A N 1
ATOM 7829 C CA . ASN A 1 1039 ? -19.154 17.971 27.350 1.00 94.44 1039 ASN A CA 1
ATOM 7830 C C . ASN A 1 1039 ? -18.159 17.485 26.288 1.00 94.44 1039 ASN A C 1
ATOM 7832 O O . ASN A 1 1039 ? -18.557 17.004 25.224 1.00 94.44 1039 ASN A O 1
ATOM 7836 N N . ASN A 1 1040 ? -16.871 17.588 26.608 1.00 97.19 1040 ASN A N 1
ATOM 7837 C CA . ASN A 1 1040 ? -15.787 16.997 25.830 1.00 97.19 1040 ASN A CA 1
ATOM 7838 C C . ASN A 1 1040 ? -15.151 15.870 26.640 1.00 97.19 1040 ASN A C 1
ATOM 7840 O O . ASN A 1 1040 ? -14.757 16.067 27.794 1.00 97.19 1040 ASN A O 1
ATOM 7844 N N . PHE A 1 1041 ? -15.174 14.659 26.095 1.00 97.94 1041 PHE A N 1
ATOM 7845 C CA . PHE A 1 1041 ? -14.923 13.418 26.828 1.00 97.94 1041 PHE A CA 1
ATOM 7846 C C . PHE A 1 1041 ? -13.892 12.547 26.113 1.00 97.94 1041 PHE A C 1
ATOM 7848 O O . PHE A 1 1041 ? -13.667 12.696 24.913 1.00 97.94 1041 PHE A O 1
ATOM 7855 N N . ILE A 1 1042 ? -13.318 11.601 26.851 1.00 98.56 1042 ILE A N 1
ATOM 7856 C CA . ILE A 1 1042 ? -12.687 10.422 26.258 1.00 98.56 1042 ILE A CA 1
ATOM 7857 C C . ILE A 1 1042 ? -13.641 9.258 26.481 1.00 98.56 1042 ILE A C 1
ATOM 7859 O O . ILE A 1 1042 ? -14.006 8.942 27.618 1.00 98.56 1042 ILE A O 1
ATOM 7863 N N . GLU A 1 1043 ? -14.072 8.663 25.379 1.00 96.31 1043 GLU A N 1
ATOM 7864 C CA . GLU A 1 1043 ? -14.888 7.465 25.363 1.00 96.31 1043 GLU A CA 1
ATOM 7865 C C . GLU A 1 1043 ? -14.026 6.286 24.936 1.00 96.31 1043 GLU A C 1
ATOM 7867 O O . GLU A 1 1043 ? -13.595 6.229 23.789 1.00 96.31 1043 GLU A O 1
ATOM 7872 N N . TYR A 1 1044 ? -13.755 5.369 25.862 1.00 94.75 1044 TYR A N 1
ATOM 7873 C CA . TYR A 1 1044 ? -13.007 4.155 25.548 1.00 94.75 1044 TYR A CA 1
ATOM 7874 C C . TYR A 1 1044 ? -13.943 3.015 25.162 1.00 94.75 1044 TYR A C 1
ATOM 7876 O O . TYR A 1 1044 ? -15.059 2.879 25.688 1.00 94.75 1044 TYR A O 1
ATOM 7884 N N . SER A 1 1045 ? -13.465 2.200 24.231 1.00 89.31 1045 SER A N 1
ATOM 7885 C CA . SER A 1 1045 ? -14.150 1.007 23.772 1.00 89.31 1045 SER A CA 1
ATOM 7886 C C . SER A 1 1045 ? -14.145 -0.116 24.822 1.00 89.31 1045 SER A C 1
ATOM 7888 O O . SER A 1 1045 ? -13.548 -0.059 25.891 1.00 89.31 1045 SER A O 1
ATOM 7890 N N . SER A 1 1046 ? -14.880 -1.172 24.527 1.00 81.94 1046 SER A N 1
ATOM 7891 C CA . SER A 1 1046 ? -14.813 -2.494 25.142 1.00 81.94 1046 SER A CA 1
ATOM 7892 C C . SER A 1 1046 ? -14.081 -3.535 24.287 1.00 81.94 1046 SER A C 1
ATOM 7894 O O . SER A 1 1046 ? -14.222 -4.715 24.583 1.00 81.94 1046 SER A O 1
ATOM 7896 N N . SER A 1 1047 ? -13.335 -3.128 23.250 1.00 79.50 1047 SER A N 1
ATOM 7897 C CA . SER A 1 1047 ? -12.662 -4.050 22.318 1.00 79.50 1047 SER A CA 1
ATOM 7898 C C . SER A 1 1047 ? -11.434 -4.742 22.896 1.00 79.50 1047 SER A C 1
ATOM 7900 O O . SER A 1 1047 ? -11.004 -5.771 22.379 1.00 79.50 1047 SER A O 1
ATOM 7902 N N . GLY A 1 1048 ? -10.876 -4.179 23.968 1.00 83.38 1048 GLY A N 1
ATOM 7903 C CA . GLY A 1 1048 ? -9.590 -4.580 24.528 1.00 83.38 1048 GLY A CA 1
ATOM 7904 C C . GLY A 1 1048 ? -8.390 -3.852 23.918 1.00 83.38 1048 GLY A C 1
ATOM 7905 O O . GLY A 1 1048 ? -7.294 -3.983 24.456 1.00 83.38 1048 GLY A O 1
ATOM 7906 N N . SER A 1 1049 ? -8.582 -3.062 22.858 1.00 88.88 1049 SER A N 1
ATOM 7907 C CA . SER A 1 1049 ? -7.509 -2.319 22.181 1.00 88.88 1049 SER A CA 1
ATOM 7908 C C . SER A 1 1049 ? -7.306 -0.891 22.707 1.00 88.88 1049 SER A C 1
ATOM 7910 O O . SER A 1 1049 ? -6.283 -0.278 22.413 1.00 88.88 1049 SER A O 1
ATOM 7912 N N . ALA A 1 1050 ? -8.242 -0.361 23.505 1.00 95.00 1050 ALA A N 1
ATOM 7913 C CA . ALA A 1 1050 ? -8.146 0.984 24.064 1.00 95.00 1050 ALA A CA 1
ATOM 7914 C C . ALA A 1 1050 ? -7.041 1.091 25.130 1.00 95.00 1050 ALA A C 1
ATOM 7916 O O . ALA A 1 1050 ? -7.134 0.520 26.226 1.00 95.00 1050 ALA A O 1
ATOM 7917 N N . GLU A 1 1051 ? -6.026 1.900 24.835 1.00 97.69 1051 GLU A N 1
ATOM 7918 C CA . GLU A 1 1051 ? -4.911 2.186 25.732 1.00 97.69 1051 GLU A CA 1
ATOM 7919 C C . GLU A 1 1051 ? -4.759 3.691 25.965 1.00 97.69 1051 GLU A C 1
ATOM 7921 O O . GLU A 1 1051 ? -4.676 4.483 25.023 1.00 97.69 1051 GLU A O 1
ATOM 7926 N N . LEU A 1 1052 ? -4.675 4.083 27.236 1.00 98.62 1052 LEU A N 1
ATOM 7927 C CA . LEU A 1 1052 ? -4.393 5.454 27.644 1.00 98.62 1052 LEU A CA 1
ATOM 7928 C C . LEU A 1 1052 ? -3.129 5.467 28.504 1.00 98.62 1052 LEU A C 1
ATOM 7930 O O . LEU A 1 1052 ? -3.136 4.989 29.641 1.00 98.62 1052 LEU A O 1
ATOM 7934 N N . VAL A 1 1053 ? -2.045 6.003 27.945 1.00 98.69 1053 VAL A N 1
ATOM 7935 C CA . VAL A 1 1053 ? -0.708 5.973 28.546 1.00 98.69 1053 VAL A CA 1
ATOM 7936 C C . VAL A 1 1053 ? -0.237 7.397 28.824 1.00 98.69 1053 VAL A C 1
ATOM 7938 O O . VAL A 1 1053 ? -0.169 8.216 27.917 1.00 98.69 1053 VAL A O 1
ATOM 7941 N N . ILE A 1 1054 ? 0.101 7.701 30.075 1.00 98.62 1054 ILE A N 1
ATOM 7942 C CA . ILE A 1 1054 ? 0.622 9.001 30.505 1.00 98.62 1054 ILE A CA 1
ATOM 7943 C C . ILE A 1 1054 ? 1.928 8.783 31.265 1.00 98.62 1054 ILE A C 1
ATOM 7945 O O . ILE A 1 1054 ? 1.943 8.379 32.430 1.00 98.62 1054 ILE A O 1
ATOM 7949 N N . THR A 1 1055 ? 3.052 9.059 30.622 1.00 98.12 1055 THR A N 1
ATOM 7950 C CA . THR A 1 1055 ? 4.375 8.982 31.256 1.00 98.12 1055 THR A CA 1
ATOM 7951 C C . THR A 1 1055 ? 4.860 10.353 31.723 1.00 98.12 1055 THR A C 1
ATOM 7953 O O . THR A 1 1055 ? 5.589 10.433 32.712 1.00 98.12 1055 THR A O 1
ATOM 7956 N N . ASN A 1 1056 ? 4.432 11.432 31.059 1.00 97.69 1056 ASN A N 1
ATOM 7957 C CA . ASN A 1 1056 ? 4.682 12.831 31.419 1.00 97.69 1056 ASN A CA 1
ATOM 7958 C C . ASN A 1 1056 ? 3.630 13.751 30.748 1.00 97.69 1056 ASN A C 1
ATOM 7960 O O . ASN A 1 1056 ? 2.743 13.253 30.065 1.00 97.69 1056 ASN A O 1
ATOM 7964 N N . GLY A 1 1057 ? 3.710 15.075 30.914 1.00 98.06 1057 GLY A N 1
ATOM 7965 C CA . GLY A 1 1057 ? 2.811 16.026 30.236 1.00 98.06 1057 GLY A CA 1
ATOM 7966 C C . GLY A 1 1057 ? 1.443 16.198 30.910 1.00 98.06 1057 GLY A C 1
ATOM 7967 O O . GLY A 1 1057 ? 1.304 15.932 32.110 1.00 98.06 1057 GLY A O 1
ATOM 7968 N N . THR A 1 1058 ? 0.441 16.679 30.162 1.00 98.44 1058 THR A N 1
ATOM 7969 C CA . THR A 1 1058 ? -0.904 16.979 30.696 1.00 98.44 1058 THR A CA 1
ATOM 7970 C C . THR A 1 1058 ? -2.045 16.374 29.879 1.00 98.44 1058 THR A C 1
ATOM 7972 O O . THR A 1 1058 ? -2.066 16.430 28.652 1.00 98.44 1058 THR A O 1
ATOM 7975 N N . LEU A 1 1059 ? -3.045 15.841 30.579 1.00 98.75 1059 LEU A N 1
ATOM 7976 C CA . LEU A 1 1059 ? -4.332 15.447 30.013 1.00 98.75 1059 LEU A CA 1
ATOM 7977 C C . LEU A 1 1059 ? -5.450 16.202 30.727 1.00 98.75 1059 LEU A C 1
ATOM 7979 O O . LEU A 1 1059 ? -5.756 15.909 31.883 1.00 98.75 1059 LEU A O 1
ATOM 7983 N N . ASP A 1 1060 ? -6.088 17.130 30.024 1.00 98.56 1060 ASP A N 1
ATOM 7984 C CA . ASP A 1 1060 ? -7.186 17.935 30.549 1.00 98.56 1060 ASP A CA 1
ATOM 7985 C C . ASP A 1 1060 ? -8.496 17.545 29.869 1.00 98.56 1060 ASP A C 1
ATOM 7987 O O . ASP A 1 1060 ? -8.710 17.807 28.688 1.00 98.56 1060 ASP A O 1
ATOM 7991 N N . VAL A 1 1061 ? -9.408 16.930 30.617 1.00 98.62 1061 VAL A N 1
ATOM 7992 C CA . VAL A 1 1061 ? -10.695 16.461 30.100 1.00 98.62 1061 VAL A CA 1
ATOM 7993 C C . VAL A 1 1061 ? -11.831 17.323 30.637 1.00 98.62 1061 VAL A C 1
ATOM 7995 O O . VAL A 1 1061 ? -12.131 17.330 31.836 1.00 98.62 1061 VAL A O 1
ATOM 7998 N N . GLY A 1 1062 ? -12.509 18.030 29.727 1.00 97.31 1062 GLY A N 1
ATOM 7999 C CA . GLY A 1 1062 ? -13.624 18.922 30.043 1.00 97.31 1062 GLY A CA 1
ATOM 8000 C C . GLY A 1 1062 ? -14.753 18.230 30.802 1.00 97.31 1062 GLY A C 1
ATOM 8001 O O . GLY A 1 1062 ? -15.318 18.823 31.723 1.00 97.31 1062 GLY A O 1
ATOM 8002 N N . SER A 1 1063 ? -15.040 16.969 30.472 1.00 97.31 1063 SER A N 1
ATOM 8003 C CA . SER A 1 1063 ? -16.094 16.186 31.117 1.00 97.31 1063 SER A CA 1
ATOM 8004 C C . SER A 1 1063 ? -15.634 14.865 31.728 1.00 97.31 1063 SER A C 1
ATOM 8006 O O . SER A 1 1063 ? -15.252 14.848 32.892 1.00 97.31 1063 SER A O 1
ATOM 8008 N N . GLN A 1 1064 ? -15.733 13.747 31.012 1.00 98.00 1064 GLN A N 1
ATOM 8009 C CA . GLN A 1 1064 ? -15.591 12.414 31.598 1.00 98.00 1064 GLN A CA 1
ATOM 8010 C C . GLN A 1 1064 ? -14.607 11.558 30.799 1.00 98.00 1064 GLN A C 1
ATOM 8012 O O . GLN A 1 1064 ? -14.586 11.633 29.571 1.00 98.00 1064 GLN A O 1
ATOM 8017 N N . ILE A 1 1065 ? -13.835 10.725 31.495 1.00 98.50 1065 ILE A N 1
ATOM 8018 C CA . ILE A 1 1065 ? -13.149 9.566 30.910 1.00 98.50 1065 ILE A CA 1
ATOM 8019 C C . ILE A 1 1065 ? -13.988 8.352 31.279 1.00 98.50 1065 ILE A C 1
ATOM 8021 O O . ILE A 1 1065 ? -14.092 7.999 32.458 1.00 98.50 1065 ILE A O 1
ATOM 8025 N N . ARG A 1 1066 ? -14.664 7.779 30.285 1.00 95.75 1066 ARG A N 1
ATOM 8026 C CA . ARG A 1 1066 ? -15.748 6.822 30.516 1.00 95.75 1066 ARG A CA 1
ATOM 8027 C C . ARG A 1 1066 ? -15.917 5.841 29.370 1.00 95.75 1066 ARG A C 1
ATOM 8029 O O . ARG A 1 1066 ? -15.521 6.120 28.246 1.00 95.75 1066 ARG A O 1
ATOM 8036 N N . ARG A 1 1067 ? -16.617 4.742 29.626 1.00 91.81 1067 ARG A N 1
ATOM 8037 C CA . ARG A 1 1067 ? -17.172 3.922 28.543 1.00 91.81 1067 ARG A CA 1
ATOM 8038 C C . ARG A 1 1067 ? -18.354 4.631 27.878 1.00 91.81 1067 ARG A C 1
ATOM 8040 O O . ARG A 1 1067 ? -18.902 5.610 28.414 1.00 91.81 1067 ARG A O 1
ATOM 8047 N N . GLY A 1 1068 ? -18.799 4.111 26.739 1.00 85.94 1068 GLY A N 1
ATOM 8048 C CA . GLY A 1 1068 ? -19.965 4.629 26.021 1.00 85.94 1068 GLY A CA 1
ATOM 8049 C C . GLY A 1 1068 ? -21.217 4.777 26.889 1.00 85.94 1068 GLY A C 1
ATOM 8050 O O . GLY A 1 1068 ? -21.463 4.003 27.820 1.00 85.94 1068 GLY A O 1
ATOM 8051 N N . LEU A 1 1069 ? -22.042 5.787 26.596 1.00 83.69 1069 LEU A N 1
ATOM 8052 C CA . LEU A 1 1069 ? -23.282 6.094 27.346 1.00 83.69 1069 LEU A CA 1
ATOM 8053 C C . LEU A 1 1069 ? -24.311 4.984 27.286 1.00 83.69 1069 LEU A C 1
ATOM 8055 O O . LEU A 1 1069 ? -25.167 4.835 28.165 1.00 83.69 1069 LEU A O 1
ATOM 8059 N N . LEU A 1 1070 ? -24.196 4.214 26.221 1.00 71.19 1070 LEU A N 1
ATOM 8060 C CA . LEU A 1 1070 ? -25.034 3.091 25.973 1.00 71.19 1070 LEU A CA 1
ATOM 8061 C C . LEU A 1 1070 ? -24.347 1.791 26.420 1.00 71.19 1070 LEU A C 1
ATOM 8063 O O . LEU A 1 1070 ? -25.029 0.815 26.451 1.00 71.19 1070 LEU A O 1
ATOM 8067 N N . VAL A 1 1071 ? -23.091 1.697 26.864 1.00 69.06 1071 VAL A N 1
ATOM 8068 C CA . VAL A 1 1071 ? -22.551 0.394 27.341 1.00 69.06 1071 VAL A CA 1
ATOM 8069 C C . VAL A 1 1071 ? -22.455 0.278 28.853 1.00 69.06 1071 VAL A C 1
ATOM 8071 O O . VAL A 1 1071 ? -22.021 1.196 29.548 1.00 69.06 1071 VAL A O 1
ATOM 8074 N N . SER A 1 1072 ? -22.779 -0.896 29.394 1.00 68.06 1072 SER A N 1
ATOM 8075 C CA . SER A 1 1072 ? -22.514 -1.217 30.802 1.00 68.06 1072 SER A CA 1
ATOM 8076 C C . SER A 1 1072 ? -21.083 -1.686 31.075 1.00 68.06 1072 SER A C 1
ATOM 8078 O O . SER A 1 1072 ? -20.678 -1.667 32.236 1.00 68.06 1072 SER A O 1
ATOM 8080 N N . TYR A 1 1073 ? -20.336 -2.050 30.031 1.00 71.31 1073 TYR A N 1
ATOM 8081 C CA . TYR A 1 1073 ? -18.995 -2.638 30.073 1.00 71.31 1073 TYR A CA 1
ATOM 8082 C C . TYR A 1 1073 ? -18.043 -1.871 29.141 1.00 71.31 1073 TYR A C 1
ATOM 8084 O O . TYR A 1 1073 ? -18.483 -1.311 28.142 1.00 71.31 1073 TYR A O 1
ATOM 8092 N N . GLY A 1 1074 ? -16.767 -1.804 29.494 1.00 81.38 1074 GLY A N 1
ATOM 8093 C CA . GLY A 1 1074 ? -15.703 -1.136 28.744 1.00 81.38 1074 GLY A CA 1
ATOM 8094 C C . GLY A 1 1074 ? -14.369 -1.737 29.171 1.00 81.38 1074 GLY A C 1
ATOM 8095 O O . GLY A 1 1074 ? -14.287 -2.246 30.287 1.00 81.38 1074 GLY A O 1
ATOM 8096 N N . VAL A 1 1075 ? -13.367 -1.717 28.297 1.00 88.00 1075 VAL A N 1
ATOM 8097 C CA . VAL A 1 1075 ? -12.041 -2.278 28.570 1.00 88.00 1075 VAL A CA 1
ATOM 8098 C C . VAL A 1 1075 ? -11.025 -1.190 28.292 1.00 88.00 1075 VAL A C 1
ATOM 8100 O O . VAL A 1 1075 ? -10.817 -0.823 27.142 1.00 88.00 1075 VAL A O 1
ATOM 8103 N N . LEU A 1 1076 ? -10.418 -0.663 29.351 1.00 95.50 1076 LEU A N 1
ATOM 8104 C CA . LEU A 1 1076 ? -9.363 0.338 29.244 1.00 95.50 1076 LEU A CA 1
ATOM 8105 C C . LEU A 1 1076 ? -8.100 -0.185 29.914 1.00 95.50 1076 LEU A C 1
ATOM 8107 O O . LEU A 1 1076 ? -8.121 -0.539 31.097 1.00 95.50 1076 LEU A O 1
ATOM 8111 N N . ASN A 1 1077 ? -6.992 -0.174 29.178 1.00 96.50 1077 ASN A N 1
ATOM 8112 C CA . ASN A 1 1077 ? -5.669 -0.277 29.772 1.00 96.50 1077 ASN A CA 1
ATOM 8113 C C . ASN A 1 1077 ? -5.146 1.133 30.066 1.00 96.50 1077 ASN A C 1
ATOM 8115 O O . ASN A 1 1077 ? -4.661 1.840 29.182 1.00 96.50 1077 ASN A O 1
ATOM 8119 N N . TYR A 1 1078 ? -5.296 1.557 31.318 1.00 98.44 1078 TYR A N 1
ATOM 8120 C CA . TYR A 1 1078 ? -4.803 2.838 31.796 1.00 98.44 1078 TYR A CA 1
ATOM 8121 C C . TYR A 1 1078 ? -3.438 2.662 32.449 1.00 98.44 1078 TYR A C 1
ATOM 8123 O O . TYR A 1 1078 ? -3.303 1.933 33.437 1.00 98.44 1078 TYR A O 1
ATOM 8131 N N . THR A 1 1079 ? -2.439 3.382 31.949 1.00 98.44 1079 THR A N 1
ATOM 8132 C CA . THR A 1 1079 ? -1.117 3.463 32.569 1.00 98.44 1079 THR A CA 1
ATOM 8133 C C . THR A 1 1079 ? -0.736 4.913 32.794 1.00 98.44 1079 THR A C 1
ATOM 8135 O O . THR A 1 1079 ? -0.656 5.689 31.851 1.00 98.44 1079 THR A O 1
ATOM 8138 N N . GLN A 1 1080 ? -0.428 5.268 34.037 1.00 98.06 1080 GLN A N 1
ATOM 8139 C CA . GLN A 1 1080 ? 0.147 6.556 34.382 1.00 98.06 1080 GLN A CA 1
ATOM 8140 C C . GLN A 1 1080 ? 1.398 6.362 35.247 1.00 98.06 1080 GLN A C 1
ATOM 8142 O O . GLN A 1 1080 ? 1.344 5.817 36.354 1.00 98.06 1080 GLN A O 1
ATOM 8147 N N . THR A 1 1081 ? 2.544 6.789 34.720 1.00 97.31 1081 THR A N 1
ATOM 8148 C CA . THR A 1 1081 ? 3.855 6.717 35.391 1.00 97.31 1081 THR A CA 1
ATOM 8149 C C . THR A 1 1081 ? 4.430 8.098 35.714 1.00 97.31 1081 THR A C 1
ATOM 8151 O O . THR A 1 1081 ? 5.495 8.188 36.321 1.00 97.31 1081 THR A O 1
ATOM 8154 N N . GLY A 1 1082 ? 3.737 9.166 35.321 1.00 96.25 1082 GLY A N 1
ATOM 8155 C CA . GLY A 1 1082 ? 4.092 10.566 35.545 1.00 96.25 1082 GLY A CA 1
ATOM 8156 C C . GLY A 1 1082 ? 2.987 11.490 35.024 1.00 96.25 1082 GLY A C 1
ATOM 8157 O O . GLY A 1 1082 ? 1.846 11.058 34.867 1.00 96.25 1082 GLY A O 1
ATOM 8158 N N . GLY A 1 1083 ? 3.309 12.761 34.770 1.00 97.25 1083 GLY A N 1
ATOM 8159 C CA . GLY A 1 1083 ? 2.359 13.740 34.224 1.00 97.25 1083 GLY A CA 1
ATOM 8160 C C . GLY A 1 1083 ? 1.177 14.077 35.145 1.00 97.25 1083 GLY A C 1
ATOM 8161 O O . GLY A 1 1083 ? 1.108 13.631 36.295 1.00 97.25 1083 GLY A O 1
ATOM 8162 N N . SER A 1 1084 ? 0.250 14.885 34.628 1.00 97.88 1084 SER A N 1
ATOM 8163 C CA . SER A 1 1084 ? -0.965 15.320 35.327 1.00 97.88 1084 SER A CA 1
ATOM 8164 C C . SER A 1 1084 ? -2.212 15.020 34.501 1.00 97.88 1084 SER A C 1
ATOM 8166 O O . SER A 1 1084 ? -2.289 15.389 33.328 1.00 97.88 1084 SER A O 1
ATOM 8168 N N . VAL A 1 1085 ? -3.202 14.383 35.122 1.00 98.75 1085 VAL A N 1
ATOM 8169 C CA . VAL A 1 1085 ? -4.505 14.092 34.516 1.00 98.75 1085 VAL A CA 1
ATOM 8170 C C . VAL A 1 1085 ? -5.593 14.824 35.298 1.00 98.75 1085 VAL A C 1
ATOM 8172 O O . VAL A 1 1085 ? -5.777 14.569 36.486 1.00 98.75 1085 VAL A O 1
ATOM 8175 N N . THR A 1 1086 ? -6.345 15.710 34.645 1.00 98.69 1086 THR A N 1
ATOM 8176 C CA . THR A 1 1086 ? -7.455 16.464 35.251 1.00 98.69 1086 THR A CA 1
ATOM 8177 C C . THR A 1 1086 ? -8.757 16.157 34.526 1.00 98.69 1086 THR A C 1
ATOM 8179 O O . THR A 1 1086 ? -8.865 16.358 33.320 1.00 98.69 1086 THR A O 1
ATOM 8182 N N . VAL A 1 1087 ? -9.785 15.710 35.252 1.00 98.62 1087 VAL A N 1
ATOM 8183 C CA . VAL A 1 1087 ? -11.057 15.276 34.650 1.00 98.62 1087 VAL A CA 1
ATOM 8184 C C . VAL A 1 1087 ? -12.252 15.950 35.320 1.00 98.62 1087 VAL A C 1
ATOM 8186 O O . VAL A 1 1087 ? -12.286 16.156 36.539 1.00 98.62 1087 VAL A O 1
ATOM 8189 N N . GLY A 1 1088 ? -13.251 16.310 34.514 1.00 97.50 1088 GLY A N 1
ATOM 8190 C CA . GLY A 1 1088 ? -14.448 17.024 34.957 1.00 97.50 1088 GLY A CA 1
ATOM 8191 C C . GLY A 1 1088 ? -14.243 18.531 35.053 1.00 97.50 1088 GLY A C 1
ATOM 8192 O O . GLY A 1 1088 ? -14.830 19.176 35.922 1.00 97.50 1088 GLY A O 1
ATOM 8193 N N . ILE A 1 1089 ? -13.389 19.116 34.210 1.00 97.25 1089 ILE A N 1
ATOM 8194 C CA . ILE A 1 1089 ? -13.009 20.531 34.329 1.00 97.25 1089 ILE A CA 1
ATOM 8195 C C . ILE A 1 1089 ? -14.209 21.465 34.151 1.00 97.25 1089 ILE A C 1
ATOM 8197 O O . ILE A 1 1089 ? -14.373 22.379 34.957 1.00 97.25 1089 ILE A O 1
ATOM 8201 N N . ASN A 1 1090 ? -15.068 21.208 33.161 1.00 95.88 1090 ASN A N 1
ATOM 8202 C CA . ASN A 1 1090 ? -16.175 22.080 32.749 1.00 95.88 1090 ASN A CA 1
ATOM 8203 C C . ASN A 1 1090 ? -17.554 21.480 33.013 1.00 95.88 1090 ASN A C 1
ATOM 8205 O O . ASN A 1 1090 ? -18.477 22.209 33.388 1.00 95.88 1090 ASN A O 1
ATOM 8209 N N . ALA A 1 1091 ? -17.706 20.167 32.853 1.00 95.25 1091 ALA A N 1
ATOM 8210 C CA . ALA A 1 1091 ? -18.979 19.471 32.990 1.00 95.25 1091 ALA A CA 1
ATOM 8211 C C . ALA A 1 1091 ? -18.788 18.036 33.501 1.00 95.25 1091 ALA A C 1
ATOM 8213 O O . ALA A 1 1091 ? -17.678 17.551 33.653 1.00 95.25 1091 ALA A O 1
ATOM 8214 N N . ALA A 1 1092 ? -19.890 17.363 33.814 1.00 95.25 1092 ALA A N 1
ATOM 8215 C CA . ALA A 1 1092 ? -19.933 15.924 34.082 1.00 95.25 1092 ALA A CA 1
ATOM 8216 C C . ALA A 1 1092 ? -21.369 15.429 33.833 1.00 95.25 1092 ALA A C 1
ATOM 8218 O O . ALA A 1 1092 ? -22.055 15.026 34.772 1.00 95.25 1092 ALA A O 1
ATOM 8219 N N . PRO A 1 1093 ? -21.901 15.596 32.608 1.00 94.56 1093 PRO A N 1
ATOM 8220 C CA . PRO A 1 1093 ? -23.345 15.574 32.380 1.00 94.56 1093 PRO A CA 1
ATOM 8221 C C . PRO A 1 1093 ? -23.989 14.191 32.560 1.00 94.56 1093 PRO A C 1
ATOM 8223 O O . PRO A 1 1093 ? -25.209 14.102 32.684 1.00 94.56 1093 PRO A O 1
ATOM 8226 N N . GLN A 1 1094 ? -23.203 13.113 32.586 1.00 95.19 1094 GLN A N 1
ATOM 8227 C CA . GLN A 1 1094 ? -23.708 11.743 32.539 1.00 95.19 1094 GLN A CA 1
ATOM 8228 C C . GLN A 1 1094 ? -23.761 11.150 33.944 1.00 95.19 1094 GLN A C 1
ATOM 8230 O O . GLN A 1 1094 ? -22.788 10.593 34.447 1.00 95.19 1094 GLN A O 1
ATOM 8235 N N . ALA A 1 1095 ? -24.931 11.248 34.579 1.00 93.00 1095 ALA A N 1
ATOM 8236 C CA . ALA A 1 1095 ? -25.157 10.835 35.967 1.00 93.00 1095 ALA A CA 1
ATOM 8237 C C . ALA A 1 1095 ? -24.906 9.338 36.252 1.00 93.00 1095 ALA A C 1
ATOM 8239 O O . ALA A 1 1095 ? -24.769 8.945 37.412 1.00 93.00 1095 ALA A O 1
ATOM 8240 N N . ASN A 1 1096 ? -24.892 8.495 35.216 1.00 90.38 1096 ASN A N 1
ATOM 8241 C CA . ASN A 1 1096 ? -24.692 7.042 35.284 1.00 90.38 1096 ASN A CA 1
ATOM 8242 C C . ASN A 1 1096 ? -23.287 6.593 34.846 1.00 90.38 1096 ASN A C 1
ATOM 8244 O O . ASN A 1 1096 ? -23.077 5.401 34.610 1.00 90.38 1096 ASN A O 1
ATOM 8248 N N . ARG A 1 1097 ? -22.346 7.525 34.690 1.00 93.81 1097 ARG A N 1
ATOM 8249 C CA . ARG A 1 1097 ? -20.938 7.259 34.371 1.00 93.81 1097 ARG A CA 1
ATOM 8250 C C . ARG A 1 1097 ? -20.063 7.997 35.360 1.00 93.81 1097 ARG A C 1
ATOM 8252 O O . ARG A 1 1097 ? -20.406 9.123 35.717 1.00 93.81 1097 ARG A O 1
ATOM 8259 N N . GLY A 1 1098 ? -18.962 7.393 35.794 1.00 95.50 1098 GLY A N 1
ATOM 8260 C CA . GLY A 1 1098 ? -17.949 8.089 36.587 1.00 95.50 1098 GLY A CA 1
ATOM 8261 C C . GLY A 1 1098 ? -17.419 9.314 35.843 1.00 95.50 1098 GLY A C 1
ATOM 8262 O O . GLY A 1 1098 ? -17.453 9.371 34.613 1.00 95.50 1098 GLY A O 1
ATOM 8263 N N . VAL A 1 1099 ? -16.962 10.321 36.584 1.00 98.06 1099 VAL A N 1
ATOM 8264 C CA . VAL A 1 1099 ? -16.163 11.408 35.998 1.00 98.06 1099 VAL A CA 1
ATOM 8265 C C . VAL A 1 1099 ? -14.858 10.824 35.477 1.00 98.06 1099 VAL A C 1
ATOM 8267 O O . VAL A 1 1099 ? -14.507 11.034 34.322 1.00 98.06 1099 VAL A O 1
ATOM 8270 N N . PHE A 1 1100 ? -14.222 9.998 36.299 1.00 98.50 1100 PHE A N 1
ATOM 8271 C CA . PHE A 1 1100 ? -13.180 9.078 35.884 1.00 98.50 1100 PHE A CA 1
ATOM 8272 C C . PHE A 1 1100 ? -13.622 7.671 36.264 1.00 98.50 1100 PHE A C 1
ATOM 8274 O O . PHE A 1 1100 ? -13.837 7.385 37.448 1.00 98.50 1100 PHE A O 1
ATOM 8281 N N . GLU A 1 1101 ? -13.799 6.808 35.270 1.00 96.06 1101 GLU A N 1
ATOM 8282 C CA . GLU A 1 1101 ? -14.150 5.415 35.506 1.00 96.06 1101 GLU A CA 1
ATOM 8283 C C . GLU A 1 1101 ? -13.243 4.450 34.757 1.00 96.06 1101 GLU A C 1
ATOM 8285 O O . GLU A 1 1101 ? -12.994 4.603 33.563 1.00 96.06 1101 GLU A O 1
ATOM 8290 N N . ILE A 1 1102 ? -12.815 3.408 35.463 1.00 95.50 1102 ILE A N 1
ATOM 8291 C CA . ILE A 1 1102 ? -12.159 2.233 34.894 1.00 95.50 1102 ILE A CA 1
ATOM 8292 C C . ILE A 1 1102 ? -12.864 1.037 35.494 1.00 95.50 1102 ILE A C 1
ATOM 8294 O O . ILE A 1 1102 ? -12.879 0.866 36.714 1.00 95.50 1102 ILE A O 1
ATOM 8298 N N . VAL A 1 1103 ? -13.512 0.257 34.640 1.00 88.25 1103 VAL A N 1
ATOM 8299 C CA . VAL A 1 1103 ? -14.426 -0.797 35.069 1.00 88.25 1103 VAL A CA 1
ATOM 8300 C C . VAL A 1 1103 ? -14.228 -2.057 34.260 1.00 88.25 1103 VAL A C 1
ATOM 8302 O O . VAL A 1 1103 ? -13.781 -2.000 33.120 1.00 88.25 1103 VAL A O 1
ATOM 8305 N N . GLY A 1 1104 ? -14.691 -3.171 34.810 1.00 74.12 1104 GLY A N 1
ATOM 8306 C CA . GLY A 1 1104 ? -14.903 -4.391 34.053 1.00 74.12 1104 GLY A CA 1
ATOM 8307 C C . GLY A 1 1104 ? -13.679 -5.297 34.007 1.00 74.12 1104 GLY A C 1
ATOM 8308 O O . GLY A 1 1104 ? -12.534 -4.881 34.177 1.00 74.12 1104 GLY A O 1
ATOM 8309 N N . GLN A 1 1105 ? -13.966 -6.574 33.765 1.00 73.19 1105 GLN A N 1
ATOM 8310 C CA . GLN A 1 1105 ? -12.970 -7.613 33.531 1.00 73.19 1105 GLN A CA 1
ATOM 8311 C C . GLN A 1 1105 ? -12.017 -7.182 32.402 1.00 73.19 1105 GLN A C 1
ATOM 8313 O O . GLN A 1 1105 ? -12.462 -6.525 31.460 1.00 73.19 1105 GLN A O 1
ATOM 8318 N N . TYR A 1 1106 ? -10.739 -7.550 32.475 1.00 81.25 1106 TYR A N 1
ATOM 8319 C CA . TYR A 1 1106 ? -9.666 -7.160 31.548 1.00 81.25 1106 TYR A CA 1
ATOM 8320 C C . TYR A 1 1106 ? -9.238 -5.688 31.531 1.00 81.25 1106 TYR A C 1
ATOM 8322 O O . TYR A 1 1106 ? -8.173 -5.401 30.988 1.00 81.25 1106 TYR A O 1
ATOM 8330 N N . SER A 1 1107 ? -9.977 -4.766 32.157 1.00 92.12 1107 SER A N 1
ATOM 8331 C CA . SER A 1 1107 ? -9.458 -3.412 32.371 1.00 92.12 1107 SER A CA 1
ATOM 8332 C C . SER A 1 1107 ? -8.261 -3.437 33.318 1.00 92.12 1107 SER A C 1
ATOM 8334 O O . SER A 1 1107 ? -8.230 -4.196 34.295 1.00 92.12 1107 SER A O 1
ATOM 8336 N N . GLN A 1 1108 ? -7.294 -2.565 33.050 1.00 96.19 1108 GLN A N 1
ATOM 8337 C CA . GLN A 1 1108 ? -6.082 -2.420 33.843 1.00 96.19 1108 GLN A CA 1
ATOM 8338 C C . GLN A 1 1108 ? -5.941 -0.980 34.337 1.00 96.19 1108 GLN A C 1
ATOM 8340 O O . GLN A 1 1108 ? -6.126 -0.030 33.580 1.00 96.19 1108 GLN A O 1
ATOM 8345 N N . PHE A 1 1109 ? -5.579 -0.823 35.611 1.00 97.88 1109 PHE A N 1
ATOM 8346 C CA . PHE A 1 1109 ? -5.208 0.465 36.196 1.00 97.88 1109 PHE A CA 1
ATOM 8347 C C . PHE A 1 1109 ? -3.798 0.406 36.782 1.00 97.88 1109 PHE A C 1
ATOM 8349 O O . PHE A 1 1109 ? -3.584 -0.067 37.900 1.00 97.88 1109 PHE A O 1
ATOM 8356 N N . ASN A 1 1110 ? -2.819 0.872 36.016 1.00 97.69 1110 ASN A N 1
ATOM 8357 C CA . ASN A 1 1110 ? -1.425 0.960 36.429 1.00 97.69 1110 ASN A CA 1
ATOM 8358 C C . ASN A 1 1110 ? -1.080 2.418 36.765 1.00 97.69 1110 ASN A C 1
ATOM 8360 O O . ASN A 1 1110 ? -0.715 3.189 35.883 1.00 97.69 1110 ASN A O 1
ATOM 8364 N N . PHE A 1 1111 ? -1.212 2.803 38.033 1.00 97.69 1111 PHE A N 1
ATOM 8365 C CA . PHE A 1 1111 ? -0.959 4.162 38.514 1.00 97.69 1111 PHE A CA 1
ATOM 8366 C C . PHE A 1 1111 ? 0.263 4.184 39.429 1.00 97.69 1111 PHE A C 1
ATOM 8368 O O . PHE A 1 1111 ? 0.178 3.975 40.640 1.00 97.69 1111 PHE A O 1
ATOM 8375 N N . ILE A 1 1112 ? 1.434 4.387 38.828 1.00 96.50 1112 ILE A N 1
ATOM 8376 C CA . ILE A 1 1112 ? 2.729 4.227 39.502 1.00 96.50 1112 ILE A CA 1
ATOM 8377 C C . ILE A 1 1112 ? 3.565 5.511 39.587 1.00 96.50 1112 ILE A C 1
ATOM 8379 O O . ILE A 1 1112 ? 4.589 5.516 40.271 1.00 96.50 1112 ILE A O 1
ATOM 8383 N N . GLY A 1 1113 ? 3.112 6.601 38.965 1.00 95.00 1113 GLY A N 1
ATOM 8384 C CA . GLY A 1 1113 ? 3.659 7.954 39.106 1.00 95.00 1113 GLY A CA 1
ATOM 8385 C C . GLY A 1 1113 ? 2.647 9.013 38.646 1.00 95.00 1113 GLY A C 1
ATOM 8386 O O . GLY A 1 1113 ? 1.667 8.666 37.996 1.00 95.00 1113 GLY A O 1
ATOM 8387 N N . GLY A 1 1114 ? 2.887 10.290 38.959 1.00 95.88 1114 GLY A N 1
ATOM 8388 C CA . GLY A 1 1114 ? 2.049 11.414 38.512 1.00 95.88 1114 GLY A CA 1
ATOM 8389 C C . GLY A 1 1114 ? 0.857 11.751 39.416 1.00 95.88 1114 GLY A C 1
ATOM 8390 O O . GLY A 1 1114 ? 0.683 11.171 40.492 1.00 95.88 1114 GLY A O 1
ATOM 8391 N N . ASP A 1 1115 ? 0.055 12.712 38.951 1.00 97.44 1115 ASP A N 1
ATOM 8392 C CA . ASP A 1 1115 ? -1.104 13.261 39.659 1.00 97.44 1115 ASP A CA 1
ATOM 8393 C C . ASP A 1 1115 ? -2.411 13.001 38.885 1.00 97.44 1115 ASP A C 1
ATOM 8395 O O . ASP A 1 1115 ? -2.470 13.170 37.663 1.00 97.44 1115 ASP A O 1
ATOM 8399 N N . LEU A 1 1116 ? -3.476 12.624 39.601 1.00 98.44 1116 LEU A N 1
ATOM 8400 C CA . LEU A 1 1116 ? -4.832 12.456 39.065 1.00 98.44 1116 LEU A CA 1
ATOM 8401 C C . LEU A 1 1116 ? -5.811 13.356 39.828 1.00 98.44 1116 LEU A C 1
ATOM 8403 O O . LEU A 1 1116 ? -5.983 13.211 41.034 1.00 98.44 1116 LEU A O 1
ATOM 8407 N N . THR A 1 1117 ? -6.492 14.267 39.139 1.00 98.50 1117 THR A N 1
ATOM 8408 C CA . THR A 1 1117 ? -7.406 15.250 39.738 1.00 98.50 1117 THR A CA 1
ATOM 8409 C C . THR A 1 1117 ? -8.841 15.054 39.263 1.00 98.50 1117 THR A C 1
ATOM 8411 O O . THR A 1 1117 ? -9.135 15.138 38.070 1.00 98.50 1117 THR A O 1
ATOM 8414 N N . ILE A 1 1118 ? -9.764 14.892 40.214 1.00 98.44 1118 ILE A N 1
ATOM 8415 C CA . ILE A 1 1118 ? -11.210 14.857 39.965 1.00 98.44 1118 ILE A CA 1
ATOM 8416 C C . ILE A 1 1118 ? -11.816 16.188 40.403 1.00 98.44 1118 ILE A C 1
ATOM 8418 O O . ILE A 1 1118 ? -11.848 16.510 41.591 1.00 98.44 1118 ILE A O 1
ATOM 8422 N N . VAL A 1 1119 ? -12.291 16.983 39.446 1.00 97.75 1119 VAL A N 1
ATOM 8423 C CA . VAL A 1 1119 ? -12.643 18.394 39.689 1.00 97.75 1119 VAL A CA 1
ATOM 8424 C C . VAL A 1 1119 ? -14.031 18.575 40.304 1.00 97.75 1119 VAL A C 1
ATOM 8426 O O . VAL A 1 1119 ? -14.240 19.496 41.099 1.00 97.75 1119 VAL A O 1
ATOM 8429 N N . ARG A 1 1120 ? -15.003 17.739 39.924 1.00 95.62 1120 ARG A N 1
ATOM 8430 C CA . ARG A 1 1120 ? -16.424 17.901 40.281 1.00 95.62 1120 ARG A CA 1
ATOM 8431 C C . ARG A 1 1120 ? -17.167 16.566 40.317 1.00 95.62 1120 ARG A C 1
ATOM 8433 O O . ARG A 1 1120 ? -16.624 15.542 39.920 1.00 95.62 1120 ARG A O 1
ATOM 8440 N N . GLN A 1 1121 ? -18.419 16.592 40.772 1.00 95.56 1121 GLN A N 1
ATOM 8441 C CA . GLN A 1 1121 ? -19.352 15.461 40.689 1.00 95.56 1121 GLN A CA 1
ATOM 8442 C C . GLN A 1 1121 ? -20.283 15.585 39.470 1.00 95.56 1121 GLN A C 1
ATOM 8444 O O . GLN A 1 1121 ? -20.470 16.673 38.916 1.00 95.56 1121 GLN A O 1
ATOM 8449 N N . GLN A 1 1122 ? -20.956 14.492 39.122 1.00 96.25 1122 GLN A N 1
ATOM 8450 C CA . GLN A 1 1122 ? -22.065 14.486 38.170 1.00 96.25 1122 GLN A CA 1
ATOM 8451 C C . GLN A 1 1122 ? -23.331 15.114 38.792 1.00 96.25 1122 GLN A C 1
ATOM 8453 O O . GLN A 1 1122 ? -23.606 14.909 39.982 1.00 96.25 1122 GLN A O 1
ATOM 8458 N N . PRO A 1 1123 ? -24.172 15.827 38.020 1.00 91.50 1123 PRO A N 1
ATOM 8459 C CA . PRO A 1 1123 ? -25.506 16.214 38.468 1.00 91.50 1123 PRO A CA 1
ATOM 8460 C C . PRO A 1 1123 ? -26.338 14.970 38.802 1.00 91.50 1123 PRO A C 1
ATOM 8462 O O . PRO A 1 1123 ? -26.469 14.076 37.971 1.00 91.50 1123 PRO A O 1
ATOM 8465 N N . SER A 1 1124 ? -26.908 14.905 40.011 1.00 89.81 1124 SER A N 1
ATOM 8466 C CA . SER A 1 1124 ? -27.732 13.767 40.460 1.00 89.81 1124 SER A CA 1
ATOM 8467 C C . SER A 1 1124 ? -27.048 12.400 40.280 1.00 89.81 1124 SER A C 1
ATOM 8469 O O . SER A 1 1124 ? -27.672 11.446 39.819 1.00 89.81 1124 SER A O 1
ATOM 8471 N N . ALA A 1 1125 ? -25.762 12.326 40.632 1.00 90.75 1125 ALA A N 1
ATOM 8472 C CA . ALA A 1 1125 ? -24.920 11.145 40.475 1.00 90.75 1125 ALA A CA 1
ATOM 8473 C C . ALA A 1 1125 ? -25.575 9.848 41.000 1.00 90.75 1125 ALA A C 1
ATOM 8475 O O . ALA A 1 1125 ? -26.047 9.779 42.136 1.00 90.75 1125 ALA A O 1
ATOM 8476 N N . THR A 1 1126 ? -25.576 8.812 40.158 1.00 91.75 1126 THR A N 1
ATOM 8477 C CA . THR A 1 1126 ? -26.028 7.442 40.488 1.00 91.75 1126 THR A CA 1
ATOM 8478 C C . THR A 1 1126 ? -24.865 6.463 40.656 1.00 91.75 1126 THR A C 1
ATOM 8480 O O . THR A 1 1126 ? -25.047 5.353 41.149 1.00 91.75 1126 THR A O 1
ATOM 8483 N N . VAL A 1 1127 ? -23.666 6.899 40.276 1.00 92.88 1127 VAL A N 1
ATOM 8484 C CA . VAL A 1 1127 ? -22.381 6.230 40.478 1.00 92.88 1127 VAL A CA 1
ATOM 8485 C C . VAL A 1 1127 ? -21.396 7.247 41.049 1.00 92.88 1127 VAL A C 1
ATOM 8487 O O . VAL A 1 1127 ? -21.594 8.452 40.893 1.00 92.88 1127 VAL A O 1
ATOM 8490 N N . ALA A 1 1128 ? -20.345 6.776 41.717 1.00 96.62 1128 ALA A N 1
ATOM 8491 C CA . ALA A 1 1128 ? -19.299 7.649 42.239 1.00 96.62 1128 ALA A CA 1
ATOM 8492 C C . ALA A 1 1128 ? -18.618 8.458 41.115 1.00 96.62 1128 ALA A C 1
ATOM 8494 O O . ALA A 1 1128 ? -18.589 8.031 39.960 1.00 96.62 1128 ALA A O 1
ATOM 8495 N N . ALA A 1 1129 ? -18.082 9.636 41.444 1.00 97.75 1129 ALA A N 1
ATOM 8496 C CA . ALA A 1 1129 ? -17.350 10.470 40.491 1.00 97.75 1129 ALA A CA 1
ATOM 8497 C C . ALA A 1 1129 ? -15.993 9.842 40.141 1.00 97.75 1129 ALA A C 1
ATOM 8499 O O . ALA A 1 1129 ? -15.636 9.783 38.967 1.00 97.75 1129 ALA A O 1
ATOM 8500 N N . LEU A 1 1130 ? -15.285 9.320 41.143 1.00 98.19 1130 LEU A N 1
ATOM 8501 C CA . LEU A 1 1130 ? -14.162 8.406 40.959 1.00 98.19 1130 LEU A CA 1
ATOM 8502 C C . LEU A 1 1130 ? -14.677 6.973 41.108 1.00 98.19 1130 LEU A C 1
ATOM 8504 O O . LEU A 1 1130 ? -15.129 6.605 42.195 1.00 98.19 1130 LEU A O 1
ATOM 8508 N N . TYR A 1 1131 ? -14.639 6.190 40.031 1.00 97.25 1131 TYR A N 1
ATOM 8509 C CA . TYR A 1 1131 ? -15.144 4.817 40.013 1.00 97.25 1131 TYR A CA 1
ATOM 8510 C C . TYR A 1 1131 ? -14.072 3.851 39.498 1.00 97.25 1131 TYR A C 1
ATOM 8512 O O . TYR A 1 1131 ? -13.829 3.769 38.295 1.00 97.25 1131 TYR A O 1
ATOM 8520 N N . LEU A 1 1132 ? -13.442 3.102 40.402 1.00 97.44 1132 LEU A N 1
ATOM 8521 C CA . LEU A 1 1132 ? -12.367 2.166 40.075 1.00 97.44 1132 LEU A CA 1
ATOM 8522 C C . LEU A 1 1132 ? -12.766 0.733 40.432 1.00 97.44 1132 LEU A C 1
ATOM 8524 O O . LEU A 1 1132 ? -12.860 0.360 41.603 1.00 97.44 1132 LEU A O 1
ATOM 8528 N N . ASP A 1 1133 ? -12.991 -0.063 39.394 1.00 94.19 1133 ASP A N 1
ATOM 8529 C CA . ASP A 1 1133 ? -13.259 -1.499 39.467 1.00 94.19 1133 ASP A CA 1
ATOM 8530 C C . ASP A 1 1133 ? -12.567 -2.261 38.314 1.00 94.19 1133 ASP A C 1
ATOM 8532 O O . ASP A 1 1133 ? -13.245 -2.922 37.519 1.00 94.19 1133 ASP A O 1
ATOM 8536 N N . PRO A 1 1134 ? -11.239 -2.099 38.134 1.00 94.25 1134 PRO A N 1
ATOM 8537 C CA . PRO A 1 1134 ? -10.492 -2.845 37.127 1.00 94.25 1134 PRO A CA 1
ATOM 8538 C C . PRO A 1 1134 ? -10.276 -4.301 37.559 1.00 94.25 1134 PRO A C 1
ATOM 8540 O O . PRO A 1 1134 ? -10.254 -4.618 38.747 1.00 94.25 1134 PRO A O 1
ATOM 8543 N N . ASP A 1 1135 ? -10.015 -5.171 36.586 1.00 90.44 1135 ASP A N 1
ATOM 8544 C CA . ASP A 1 1135 ? -9.637 -6.570 36.822 1.00 90.44 1135 ASP A CA 1
ATOM 8545 C C . ASP A 1 1135 ? -8.231 -6.683 37.423 1.00 90.44 1135 ASP A C 1
ATOM 8547 O O . ASP A 1 1135 ? -7.972 -7.495 38.310 1.00 90.44 1135 ASP A O 1
ATOM 8551 N N . ASN A 1 1136 ? -7.319 -5.822 36.959 1.00 91.06 1136 ASN A N 1
ATOM 8552 C CA . ASN A 1 1136 ? -5.949 -5.744 37.449 1.00 91.06 1136 ASN A CA 1
ATOM 8553 C C . ASN A 1 1136 ? -5.592 -4.303 37.817 1.00 91.06 1136 ASN A C 1
ATOM 8555 O O . ASN A 1 1136 ? -5.820 -3.374 37.041 1.00 91.06 1136 ASN A O 1
ATOM 8559 N N . ALA A 1 1137 ? -4.962 -4.116 38.976 1.00 95.56 1137 ALA A N 1
ATOM 8560 C CA . ALA A 1 1137 ? -4.438 -2.822 39.382 1.00 95.56 1137 ALA A CA 1
ATOM 8561 C C . ALA A 1 1137 ? -3.036 -2.929 39.971 1.00 95.56 1137 ALA A C 1
ATOM 8563 O O . ALA A 1 1137 ? -2.717 -3.862 40.708 1.00 95.56 1137 ALA A O 1
ATOM 8564 N N . ASN A 1 1138 ? -2.219 -1.931 39.659 1.00 96.12 1138 ASN A N 1
ATOM 8565 C CA . ASN A 1 1138 ? -0.903 -1.729 40.235 1.00 96.12 1138 ASN A CA 1
ATOM 8566 C C . ASN A 1 1138 ? -0.783 -0.254 40.614 1.00 96.12 1138 ASN A C 1
ATOM 8568 O O . ASN A 1 1138 ? -0.749 0.609 39.740 1.00 96.12 1138 ASN A O 1
ATOM 8572 N N . VAL A 1 1139 ? -0.777 0.030 41.915 1.00 95.19 1139 VAL A N 1
ATOM 8573 C CA . VAL A 1 1139 ? -0.829 1.392 42.453 1.00 95.19 1139 VAL A CA 1
ATOM 8574 C C . VAL A 1 1139 ? 0.379 1.615 43.357 1.00 95.19 1139 VAL A C 1
ATOM 8576 O O . VAL A 1 1139 ? 0.612 0.845 44.287 1.00 95.19 1139 VAL A O 1
ATOM 8579 N N . SER A 1 1140 ? 1.164 2.655 43.075 1.00 92.25 1140 SER A N 1
ATOM 8580 C CA . SER A 1 1140 ? 2.347 3.025 43.866 1.00 92.25 1140 SER A CA 1
ATOM 8581 C C . SER A 1 1140 ? 2.004 4.059 44.934 1.00 92.25 1140 SER A C 1
ATOM 8583 O O . SER A 1 1140 ? 1.226 4.979 44.688 1.00 92.25 1140 SER A O 1
ATOM 8585 N N . THR A 1 1141 ? 2.670 3.992 46.087 1.00 83.19 1141 THR A N 1
ATOM 8586 C CA . THR A 1 1141 ? 2.525 4.973 47.177 1.00 83.19 1141 THR A CA 1
ATOM 8587 C C . THR A 1 1141 ? 3.028 6.375 46.813 1.00 83.19 1141 THR A C 1
ATOM 8589 O O . THR A 1 1141 ? 2.667 7.334 47.480 1.00 83.19 1141 THR A O 1
ATOM 8592 N N . ASN A 1 1142 ? 3.834 6.521 45.754 1.00 81.31 1142 ASN A N 1
ATOM 8593 C CA . ASN A 1 1142 ? 4.393 7.811 45.314 1.00 81.31 1142 ASN A CA 1
ATOM 8594 C C . ASN A 1 1142 ? 3.450 8.625 44.403 1.00 81.31 1142 ASN A C 1
ATOM 8596 O O . ASN A 1 1142 ? 3.903 9.542 43.719 1.00 81.31 1142 ASN A O 1
ATOM 8600 N N . THR A 1 1143 ? 2.169 8.270 44.343 1.00 93.12 1143 THR A N 1
ATOM 8601 C CA . THR A 1 1143 ? 1.172 8.899 43.465 1.00 93.12 1143 THR A CA 1
ATOM 8602 C C . THR A 1 1143 ? 0.118 9.649 44.268 1.00 93.12 1143 THR A C 1
ATOM 8604 O O . THR A 1 1143 ? -0.148 9.293 45.418 1.00 93.12 1143 THR A O 1
ATOM 8607 N N . ASN A 1 1144 ? -0.487 10.687 43.680 1.00 94.31 1144 ASN A N 1
ATOM 8608 C CA . ASN A 1 1144 ? -1.497 11.500 44.363 1.00 94.31 1144 ASN A CA 1
ATOM 8609 C C . ASN A 1 1144 ? -2.812 11.547 43.586 1.00 94.31 1144 ASN A C 1
ATOM 8611 O O . ASN A 1 1144 ? -2.840 11.838 42.389 1.00 94.31 1144 ASN A O 1
ATOM 8615 N N . ILE A 1 1145 ? -3.913 11.348 44.306 1.00 98.06 1145 ILE A N 1
ATOM 8616 C CA . ILE A 1 1145 ? -5.262 11.648 43.835 1.00 98.06 1145 ILE A CA 1
ATOM 8617 C C . ILE A 1 1145 ? -5.743 12.927 44.522 1.00 98.06 1145 ILE A C 1
ATOM 8619 O O . ILE A 1 1145 ? -5.837 12.982 45.750 1.00 98.06 1145 ILE A O 1
ATOM 8623 N N . TYR A 1 1146 ? -6.099 13.938 43.734 1.00 97.94 1146 TYR A N 1
ATOM 8624 C CA . TYR A 1 1146 ? -6.685 15.186 44.211 1.00 97.94 1146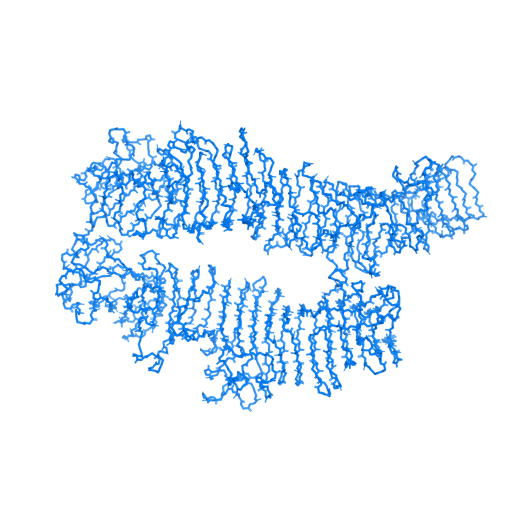 TYR A CA 1
ATOM 8625 C C . TYR A 1 1146 ? -8.198 15.193 44.014 1.00 97.94 1146 TYR A C 1
ATOM 8627 O O . TYR A 1 1146 ? -8.718 14.928 42.927 1.00 97.94 1146 TYR A O 1
ATOM 8635 N N . ILE A 1 1147 ? -8.911 15.569 45.071 1.00 97.81 1147 ILE A N 1
ATOM 8636 C CA . ILE A 1 1147 ? -10.343 15.840 45.039 1.00 97.81 1147 ILE A CA 1
ATOM 8637 C C . ILE A 1 1147 ? -10.542 17.350 45.063 1.00 97.81 1147 ILE A C 1
ATOM 8639 O O . ILE A 1 1147 ? -10.373 18.016 46.087 1.00 97.81 1147 ILE A O 1
ATOM 8643 N N . GLY A 1 1148 ? -10.926 17.869 43.903 1.00 95.44 1148 GLY A N 1
ATOM 8644 C CA . GLY A 1 1148 ? -11.106 19.282 43.630 1.00 95.44 1148 GLY A CA 1
ATOM 8645 C C . GLY A 1 1148 ? -9.812 20.042 43.322 1.00 95.44 1148 GLY A C 1
ATOM 8646 O O . GLY A 1 1148 ? -8.711 19.650 43.705 1.00 95.44 1148 GLY A O 1
ATOM 8647 N N . ASN A 1 1149 ? -9.971 21.169 42.633 1.00 94.75 1149 ASN A N 1
ATOM 8648 C CA . ASN A 1 1149 ? -8.939 22.148 42.291 1.00 94.75 1149 ASN A CA 1
ATOM 8649 C C . ASN A 1 1149 ? -9.580 23.536 42.054 1.00 94.75 1149 ASN A C 1
ATOM 8651 O O . ASN A 1 1149 ? -10.764 23.745 42.319 1.00 94.75 1149 ASN A O 1
ATOM 8655 N N . ALA A 1 1150 ? -8.827 24.493 41.507 1.00 93.12 1150 ALA A N 1
ATOM 8656 C CA . ALA A 1 1150 ? -9.328 25.845 41.238 1.00 93.12 1150 ALA A CA 1
ATOM 8657 C C . ALA A 1 1150 ? -10.578 25.901 40.326 1.00 93.12 1150 ALA A C 1
ATOM 8659 O O . ALA A 1 1150 ? -11.338 26.866 40.399 1.00 93.12 1150 ALA A O 1
ATOM 8660 N N . SER A 1 1151 ? -10.813 24.872 39.503 1.00 93.81 1151 SER A N 1
ATOM 8661 C CA . SER A 1 1151 ? -11.971 24.749 38.604 1.00 93.81 1151 SER A CA 1
ATOM 8662 C C . SER A 1 1151 ? -13.198 24.109 39.271 1.00 93.81 1151 SER A C 1
ATOM 8664 O O . SER A 1 1151 ? -14.254 23.999 38.642 1.00 93.81 1151 SER A O 1
ATOM 8666 N N . THR A 1 1152 ? -13.095 23.677 40.532 1.00 95.25 1152 THR A N 1
ATOM 8667 C CA . THR A 1 1152 ? -14.200 23.077 41.292 1.00 95.25 1152 THR A CA 1
ATOM 8668 C C . THR A 1 1152 ? -15.313 24.105 41.529 1.00 95.25 1152 THR A C 1
ATOM 8670 O O . THR A 1 1152 ? -15.057 25.172 42.091 1.00 95.25 1152 THR A O 1
ATOM 8673 N N . PRO A 1 1153 ? -16.568 23.818 41.128 1.00 93.06 1153 PRO A N 1
ATOM 8674 C CA . PRO A 1 1153 ? -17.704 24.689 41.432 1.00 93.06 1153 PRO A CA 1
ATOM 8675 C C . PRO A 1 1153 ? -18.065 24.693 42.926 1.00 93.06 1153 PRO A C 1
ATOM 8677 O O . PRO A 1 1153 ? -17.603 23.863 43.700 1.00 93.06 1153 PRO A O 1
ATOM 8680 N N . ALA A 1 1154 ? -18.959 25.588 43.349 1.00 91.56 1154 ALA A N 1
ATOM 8681 C CA . ALA A 1 1154 ? -19.499 25.539 44.707 1.00 91.56 1154 ALA A CA 1
ATOM 8682 C C . ALA A 1 1154 ? -20.279 24.230 44.975 1.00 91.56 1154 ALA A C 1
ATOM 8684 O O . ALA A 1 1154 ? -20.851 23.622 44.063 1.00 91.56 1154 ALA A O 1
ATOM 8685 N N . SER A 1 1155 ? -20.338 23.829 46.251 1.00 89.50 1155 SER A N 1
ATOM 8686 C CA . SER A 1 1155 ? -21.196 22.741 46.758 1.00 89.50 1155 SER A CA 1
ATOM 8687 C C . SER A 1 1155 ? -20.981 21.366 46.101 1.00 89.50 1155 SER A C 1
ATOM 8689 O O . SER A 1 1155 ? -21.942 20.642 45.839 1.00 89.50 1155 SER A O 1
ATOM 8691 N N . GLN A 1 1156 ? -19.728 20.987 45.845 1.00 94.12 1156 GLN A N 1
ATOM 8692 C CA . GLN A 1 1156 ? -19.385 19.676 45.280 1.00 94.12 1156 GLN A CA 1
ATOM 8693 C C . GLN A 1 1156 ? -19.238 18.603 46.366 1.00 94.12 1156 GLN A C 1
ATOM 8695 O O . GLN A 1 1156 ? -18.540 18.817 47.357 1.00 94.12 1156 GLN A O 1
ATOM 8700 N N . ASN A 1 1157 ? -19.855 17.438 46.153 1.00 94.62 1157 ASN A N 1
ATOM 8701 C CA . ASN A 1 1157 ? -19.692 16.235 46.969 1.00 94.62 1157 ASN A CA 1
ATOM 8702 C C . ASN A 1 1157 ? -19.192 15.057 46.110 1.00 94.62 1157 ASN A C 1
ATOM 8704 O O . ASN A 1 1157 ? -19.945 14.199 45.654 1.00 94.62 1157 ASN A O 1
ATOM 8708 N N . ILE A 1 1158 ? -17.890 15.031 45.874 1.00 97.31 1158 ILE A N 1
ATOM 8709 C CA . ILE A 1 1158 ? -17.236 14.105 44.958 1.00 97.31 1158 ILE A CA 1
ATOM 8710 C C . ILE A 1 1158 ? -17.207 12.706 45.592 1.00 97.31 1158 ILE A C 1
ATOM 8712 O O . ILE A 1 1158 ? -16.528 12.463 46.591 1.00 97.31 1158 ILE A O 1
ATOM 8716 N N . GLY A 1 1159 ? -17.999 11.792 45.027 1.00 97.31 1159 GLY A N 1
ATOM 8717 C CA . GLY A 1 1159 ? -18.102 10.406 45.482 1.00 97.31 1159 GLY A CA 1
ATOM 8718 C C . GLY A 1 1159 ? -16.931 9.537 45.023 1.00 97.31 1159 GLY A C 1
ATOM 8719 O O . GLY A 1 1159 ? -16.458 9.695 43.897 1.00 97.31 1159 GLY A O 1
ATOM 8720 N N . ILE A 1 1160 ? -16.519 8.593 45.870 1.00 98.38 1160 ILE A N 1
ATOM 8721 C CA . ILE A 1 1160 ? -15.428 7.642 45.631 1.00 98.38 1160 ILE A CA 1
ATOM 8722 C C . ILE A 1 1160 ? -15.954 6.214 45.786 1.00 98.38 1160 ILE A C 1
ATOM 8724 O O . ILE A 1 1160 ? -16.465 5.847 46.846 1.00 98.38 1160 ILE A O 1
ATOM 8728 N N . TYR A 1 1161 ? -15.783 5.414 44.739 1.00 97.75 1161 TYR A N 1
ATOM 8729 C CA . TYR A 1 1161 ? -15.932 3.964 44.741 1.00 97.75 1161 TYR A CA 1
ATOM 8730 C C . TYR A 1 1161 ? -14.622 3.361 44.237 1.00 97.75 1161 TYR A C 1
ATOM 8732 O O . TYR A 1 1161 ? -14.197 3.671 43.124 1.00 97.75 1161 TYR A O 1
ATOM 8740 N N . SER A 1 1162 ? -13.985 2.510 45.038 1.00 96.69 1162 SER A N 1
ATOM 8741 C CA . SER A 1 1162 ? -12.764 1.816 44.633 1.00 96.69 1162 SER A CA 1
ATOM 8742 C C . SER A 1 1162 ? -12.702 0.434 45.266 1.00 96.69 1162 SER A C 1
ATOM 8744 O O . SER A 1 1162 ? -12.674 0.327 46.489 1.00 96.69 1162 SER A O 1
ATOM 8746 N N . ASN A 1 1163 ? -12.651 -0.610 44.438 1.00 93.75 1163 ASN A N 1
ATOM 8747 C CA . ASN A 1 1163 ? -12.379 -1.983 44.887 1.00 93.75 1163 ASN A CA 1
ATOM 8748 C C . ASN A 1 1163 ? -10.877 -2.291 44.985 1.00 93.75 1163 ASN A C 1
ATOM 8750 O O . ASN A 1 1163 ? -10.481 -3.353 45.463 1.00 93.75 1163 ASN A O 1
ATOM 8754 N N . ILE A 1 1164 ? -10.043 -1.351 44.550 1.00 95.50 1164 ILE A N 1
ATOM 8755 C CA . ILE A 1 1164 ? -8.588 -1.403 44.661 1.00 95.50 1164 ILE A CA 1
ATOM 8756 C C . ILE A 1 1164 ? -8.117 -0.401 45.716 1.00 95.50 1164 ILE A C 1
ATOM 8758 O O . ILE A 1 1164 ? -8.822 0.560 46.040 1.00 95.50 1164 ILE A O 1
ATOM 8762 N N . ALA A 1 1165 ? -6.917 -0.611 46.248 1.00 94.44 1165 ALA A N 1
ATOM 8763 C CA . ALA A 1 1165 ? -6.331 0.332 47.187 1.00 94.44 1165 ALA A CA 1
ATOM 8764 C C . ALA A 1 1165 ? -5.930 1.631 46.465 1.00 94.44 1165 ALA A C 1
ATOM 8766 O O . ALA A 1 1165 ? -5.386 1.593 45.360 1.00 94.44 1165 ALA A O 1
ATOM 8767 N N . LEU A 1 1166 ? -6.222 2.773 47.085 1.00 96.00 1166 LEU A N 1
ATOM 8768 C CA . LEU A 1 1166 ? -5.835 4.090 46.584 1.00 96.00 1166 LEU A CA 1
ATOM 8769 C C . LEU A 1 1166 ? -4.517 4.540 47.225 1.00 96.00 1166 LEU A C 1
ATOM 8771 O O . LEU A 1 1166 ? -4.246 4.166 48.365 1.00 96.00 1166 LEU A O 1
ATOM 8775 N N . PRO A 1 1167 ? -3.714 5.360 46.530 1.00 95.19 1167 PRO A N 1
ATOM 8776 C CA . PRO A 1 1167 ? -2.484 5.919 47.070 1.00 95.19 1167 PRO A CA 1
ATOM 8777 C C . PRO A 1 1167 ? -2.830 7.136 47.940 1.00 95.19 1167 PRO A C 1
ATOM 8779 O O . PRO A 1 1167 ? -3.881 7.167 48.580 1.00 95.19 1167 PRO A O 1
ATOM 8782 N N . LYS A 1 1168 ? -1.991 8.173 47.954 1.00 96.25 1168 LYS A N 1
ATOM 8783 C CA . LYS A 1 1168 ? -2.303 9.406 48.670 1.00 96.25 1168 LYS A CA 1
ATOM 8784 C C . LYS A 1 1168 ? -3.569 10.068 48.121 1.00 96.25 1168 LYS A C 1
ATOM 8786 O O . LYS A 1 1168 ? -3.712 10.261 46.914 1.00 96.25 1168 LYS A O 1
ATOM 8791 N N . LEU A 1 1169 ? -4.467 10.456 49.024 1.00 97.31 1169 LEU A N 1
ATOM 8792 C CA . LEU A 1 1169 ? -5.713 11.155 48.719 1.00 97.31 1169 LEU A CA 1
ATOM 8793 C C . LEU A 1 1169 ? -5.704 12.543 49.365 1.00 97.31 1169 LEU A C 1
ATOM 8795 O O . LEU A 1 1169 ? -5.757 12.668 50.588 1.00 97.31 1169 LEU A O 1
ATOM 8799 N N . THR A 1 1170 ? -5.691 13.590 48.547 1.00 97.44 1170 THR A N 1
ATOM 8800 C CA . THR A 1 1170 ? -5.709 14.983 49.006 1.00 97.44 1170 THR A CA 1
ATOM 8801 C C . THR A 1 1170 ? -7.031 15.645 48.639 1.00 97.44 1170 THR A C 1
ATOM 8803 O O . THR A 1 1170 ? -7.424 15.674 47.475 1.00 97.44 1170 THR A O 1
ATOM 8806 N N . ILE A 1 1171 ? -7.725 16.211 49.626 1.00 97.25 1171 ILE A N 1
ATOM 8807 C CA . ILE A 1 1171 ? -8.921 17.023 49.406 1.00 97.25 1171 ILE A CA 1
ATOM 8808 C C . ILE A 1 1171 ? -8.486 18.486 49.414 1.00 97.25 1171 ILE A C 1
ATOM 8810 O O . ILE A 1 1171 ? -8.050 19.006 50.443 1.00 97.25 1171 ILE A O 1
ATOM 8814 N N . THR A 1 1172 ? -8.575 19.135 48.256 1.00 95.00 1172 THR A N 1
ATOM 8815 C CA . THR A 1 1172 ? -7.936 20.432 48.006 1.00 95.00 1172 THR A CA 1
ATOM 8816 C C . THR A 1 1172 ? 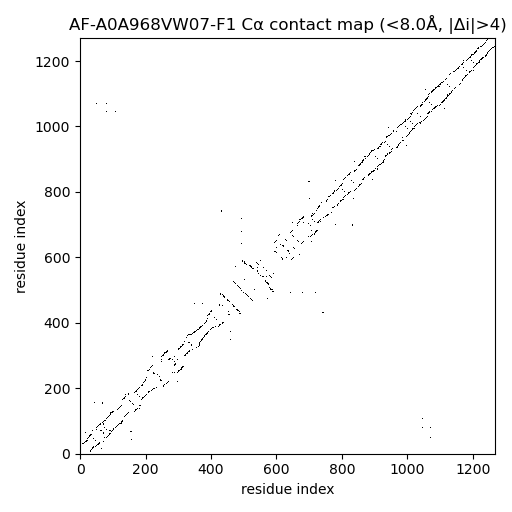-8.795 21.595 48.501 1.00 95.00 1172 THR A C 1
ATOM 8818 O O . THR A 1 1172 ? -9.991 21.684 48.205 1.00 95.00 1172 THR A O 1
ATOM 8821 N N . ASN A 1 1173 ? -8.183 22.529 49.230 1.00 92.00 1173 ASN A N 1
ATOM 8822 C CA . ASN A 1 1173 ? -8.831 23.768 49.655 1.00 92.00 1173 ASN A CA 1
ATOM 8823 C C . ASN A 1 1173 ? -8.923 24.769 48.495 1.00 92.00 1173 ASN A C 1
ATOM 8825 O O . ASN A 1 1173 ? -7.918 25.330 48.063 1.00 92.00 1173 ASN A O 1
ATOM 8829 N N . ASN A 1 1174 ? -10.152 25.069 48.075 1.00 87.00 1174 ASN A N 1
ATOM 8830 C CA . ASN A 1 1174 ? -10.461 26.026 47.009 1.00 87.00 1174 ASN A CA 1
ATOM 8831 C C . ASN A 1 1174 ? -11.292 27.209 47.540 1.00 87.00 1174 ASN A C 1
ATOM 8833 O O . ASN A 1 1174 ? -12.172 27.746 46.860 1.00 87.00 1174 ASN A O 1
ATOM 8837 N N . GLY A 1 1175 ? -11.070 27.596 48.800 1.00 87.31 1175 GLY A N 1
ATOM 8838 C CA . GLY A 1 1175 ? -11.823 28.657 49.465 1.00 87.31 1175 GLY A CA 1
ATOM 8839 C C . GLY A 1 1175 ? -13.310 28.311 49.579 1.00 87.31 1175 GLY A C 1
ATOM 8840 O O . GLY A 1 1175 ? -13.665 27.246 50.083 1.00 87.31 1175 GLY A O 1
ATOM 8841 N N . ALA A 1 1176 ? -14.184 29.202 49.096 1.00 81.12 1176 ALA A N 1
ATOM 8842 C CA . ALA A 1 1176 ? -15.640 29.016 49.130 1.00 81.12 1176 ALA A CA 1
ATOM 8843 C C . ALA A 1 1176 ? -16.148 27.845 48.261 1.00 81.12 1176 ALA A C 1
ATOM 8845 O O . ALA A 1 1176 ? -17.282 27.405 48.445 1.00 81.12 1176 ALA A O 1
ATOM 8846 N N . ASN A 1 1177 ? -15.315 27.328 47.350 1.00 88.81 1177 ASN A N 1
ATOM 8847 C CA . ASN A 1 1177 ? -15.651 26.231 46.440 1.00 88.81 1177 ASN A CA 1
ATOM 8848 C C . ASN A 1 1177 ? -14.963 24.908 46.820 1.00 88.81 1177 ASN A C 1
ATOM 8850 O O . ASN A 1 1177 ? -14.804 24.017 45.990 1.00 88.81 1177 ASN A O 1
ATOM 8854 N N . SER A 1 1178 ? -14.510 24.779 48.068 1.00 89.25 1178 SER A N 1
ATOM 8855 C CA . SER A 1 1178 ? -13.898 23.546 48.569 1.00 89.25 1178 SER A CA 1
ATOM 8856 C C . SER A 1 1178 ? -14.873 22.364 48.481 1.00 89.25 1178 SER A C 1
ATOM 8858 O O . SER A 1 1178 ? -16.040 22.481 48.864 1.00 89.25 1178 SER A O 1
ATOM 8860 N N . ALA A 1 1179 ? -14.398 21.226 47.969 1.00 91.94 1179 ALA A N 1
ATOM 8861 C CA . ALA A 1 1179 ? -15.211 20.025 47.803 1.00 91.94 1179 ALA A CA 1
ATOM 8862 C C . ALA A 1 1179 ? -15.321 19.215 49.105 1.00 91.94 1179 ALA A C 1
ATOM 8864 O O . ALA A 1 1179 ? -14.473 19.282 49.999 1.00 91.94 1179 ALA A O 1
ATOM 8865 N N . THR A 1 1180 ? -16.369 18.399 49.184 1.00 94.81 1180 THR A N 1
ATOM 8866 C CA . THR A 1 1180 ? -16.427 17.240 50.081 1.00 94.81 1180 THR A CA 1
ATOM 8867 C C . THR A 1 1180 ? -16.069 15.989 49.286 1.00 94.81 1180 THR A C 1
ATOM 8869 O O . THR A 1 1180 ? -16.640 15.774 48.222 1.00 94.81 1180 THR A O 1
ATOM 8872 N N . ALA A 1 1181 ? -15.163 15.158 49.795 1.00 97.19 1181 ALA A N 1
ATOM 8873 C CA . ALA A 1 1181 ? -14.946 13.798 49.305 1.00 97.19 1181 ALA A CA 1
ATOM 8874 C C . ALA A 1 1181 ? -15.814 12.827 50.120 1.00 97.19 1181 ALA A C 1
ATOM 8876 O O . ALA A 1 1181 ? -15.803 12.900 51.350 1.00 97.19 1181 ALA A O 1
ATOM 8877 N N . SER A 1 1182 ? -16.558 11.923 49.478 1.00 97.12 1182 SER A N 1
ATOM 8878 C CA . SER A 1 1182 ? -17.412 10.946 50.177 1.00 97.12 1182 SER A CA 1
ATOM 8879 C C . SER A 1 1182 ? -17.175 9.515 49.706 1.00 97.12 1182 SER A C 1
ATOM 8881 O O . SER A 1 1182 ? -17.178 9.257 48.507 1.00 97.12 1182 SER A O 1
ATOM 8883 N N . MET A 1 1183 ? -17.086 8.563 50.636 1.00 97.25 1183 MET A N 1
ATOM 8884 C CA . MET A 1 1183 ? -17.061 7.125 50.328 1.00 97.25 1183 MET A CA 1
ATOM 8885 C C . MET A 1 1183 ? -18.445 6.613 49.910 1.00 97.25 1183 MET A C 1
ATOM 8887 O O . MET A 1 1183 ? -19.466 6.982 50.506 1.00 97.25 1183 MET A O 1
ATOM 8891 N N . TRP A 1 1184 ? -18.498 5.783 48.868 1.00 95.69 1184 TRP A N 1
ATOM 8892 C CA . TRP A 1 1184 ? -19.736 5.251 48.293 1.00 95.69 1184 TRP A CA 1
ATOM 8893 C C . TRP A 1 1184 ? -19.701 3.720 48.208 1.00 95.69 1184 TRP A C 1
ATOM 8895 O O . TRP A 1 1184 ? -18.780 3.147 47.640 1.00 95.69 1184 TRP A O 1
ATOM 8905 N N . THR A 1 1185 ? -20.777 3.077 48.676 1.00 91.69 1185 THR A N 1
ATOM 8906 C CA . THR A 1 1185 ? -21.122 1.643 48.523 1.00 91.69 1185 THR A CA 1
ATOM 8907 C C . THR A 1 1185 ? -20.178 0.616 49.166 1.00 91.69 1185 THR A C 1
ATOM 8909 O O . THR A 1 1185 ? -20.678 -0.340 49.756 1.00 91.69 1185 THR A O 1
ATOM 8912 N N . VAL A 1 1186 ? -18.857 0.789 49.079 1.00 94.44 1186 VAL A N 1
ATOM 8913 C CA . VAL A 1 1186 ? -17.834 -0.164 49.545 1.00 94.44 1186 VAL A CA 1
ATOM 8914 C C . VAL A 1 1186 ? -16.851 0.487 50.528 1.00 94.44 1186 VAL A C 1
ATOM 8916 O O . VAL A 1 1186 ? -16.680 1.709 50.499 1.00 94.44 1186 VAL A O 1
ATOM 8919 N N . PRO A 1 1187 ? -16.209 -0.299 51.414 1.00 95.75 1187 PRO A N 1
ATOM 8920 C CA . PRO A 1 1187 ? -15.071 0.169 52.201 1.00 95.75 1187 PRO A CA 1
ATOM 8921 C C . PRO A 1 1187 ? -13.954 0.730 51.316 1.00 95.75 1187 PRO A C 1
ATOM 8923 O O . PRO A 1 1187 ? -13.811 0.320 50.167 1.00 95.75 1187 PRO A O 1
ATOM 8926 N N . LEU A 1 1188 ? -13.145 1.635 51.864 1.00 96.88 1188 LEU A N 1
ATOM 8927 C CA . LEU A 1 1188 ? -12.020 2.237 51.148 1.00 96.88 1188 LEU A CA 1
ATOM 8928 C C . LEU A 1 1188 ? -10.704 1.871 51.827 1.00 96.88 1188 LEU A C 1
ATOM 8930 O O . LEU A 1 1188 ? -10.587 2.015 53.043 1.00 96.88 1188 LEU A O 1
ATOM 8934 N N . THR A 1 1189 ? -9.712 1.474 51.034 1.00 95.75 1189 THR A N 1
ATOM 8935 C CA . THR A 1 1189 ? -8.324 1.321 51.482 1.00 95.75 1189 THR A CA 1
ATOM 8936 C C . THR A 1 1189 ? -7.469 2.427 50.878 1.00 95.75 1189 THR A C 1
ATOM 8938 O O . THR A 1 1189 ? -7.482 2.618 49.663 1.00 95.75 1189 THR A O 1
ATOM 8941 N N . VAL A 1 1190 ? -6.722 3.134 51.721 1.00 95.94 1190 VAL A N 1
ATOM 8942 C CA . VAL A 1 1190 ? -5.737 4.149 51.335 1.00 95.94 1190 VAL A CA 1
ATOM 8943 C C . VAL A 1 1190 ? -4.369 3.720 51.861 1.00 95.94 1190 VAL A C 1
ATOM 8945 O O . VAL A 1 1190 ? -4.188 3.569 53.070 1.00 95.94 1190 VAL A O 1
ATOM 8948 N N . THR A 1 1191 ? -3.419 3.487 50.956 1.00 94.25 1191 THR A N 1
ATOM 8949 C CA . THR A 1 1191 ? -2.118 2.873 51.275 1.00 94.25 1191 THR A CA 1
ATOM 8950 C C . THR A 1 1191 ? -1.089 3.863 51.814 1.00 94.25 1191 THR A C 1
ATOM 8952 O O . THR A 1 1191 ? -0.093 3.455 52.400 1.00 94.25 1191 THR A O 1
ATOM 8955 N N . ASP A 1 1192 ? -1.304 5.156 51.574 1.00 93.38 1192 ASP A N 1
ATOM 8956 C CA . ASP A 1 1192 ? -0.442 6.239 52.049 1.00 93.38 1192 ASP A CA 1
ATOM 8957 C C . ASP A 1 1192 ? -1.276 7.248 52.861 1.00 93.38 1192 ASP A C 1
ATOM 8959 O O . ASP A 1 1192 ? -1.975 6.851 53.794 1.00 93.38 1192 ASP A O 1
ATOM 8963 N N . THR A 1 1193 ? -1.234 8.540 52.531 1.00 94.44 1193 THR A N 1
ATOM 8964 C CA . THR A 1 1193 ? -1.811 9.599 53.363 1.00 94.44 1193 THR A CA 1
ATOM 8965 C C . THR A 1 1193 ? -3.213 10.006 52.902 1.00 94.44 1193 THR A C 1
ATOM 8967 O O . THR A 1 1193 ? -3.444 10.192 51.707 1.00 94.44 1193 THR A O 1
ATOM 8970 N N . ILE A 1 1194 ? -4.135 10.261 53.836 1.00 96.62 1194 ILE A N 1
ATOM 8971 C CA . ILE A 1 1194 ? -5.287 11.145 53.575 1.00 96.62 1194 ILE A CA 1
ATOM 8972 C C . ILE A 1 1194 ? -4.955 12.545 54.100 1.00 96.62 1194 ILE A C 1
ATOM 8974 O O . ILE A 1 1194 ? -4.744 12.719 55.299 1.00 96.62 1194 ILE A O 1
ATOM 8978 N N . ASP A 1 1195 ? -4.948 13.542 53.213 1.00 96.50 1195 ASP A N 1
ATOM 8979 C CA . ASP A 1 1195 ? -4.767 14.963 53.542 1.00 96.50 1195 ASP A CA 1
ATOM 8980 C C . ASP A 1 1195 ? -6.076 15.738 53.328 1.00 96.50 1195 ASP A C 1
ATOM 8982 O O . ASP A 1 1195 ? -6.497 16.000 52.198 1.00 96.50 1195 ASP A O 1
ATOM 8986 N N . ILE A 1 1196 ? -6.732 16.098 54.430 1.00 96.56 1196 ILE A N 1
ATOM 8987 C CA . ILE A 1 1196 ? -7.955 16.902 54.464 1.00 96.56 1196 ILE A CA 1
ATOM 8988 C C . ILE A 1 1196 ? -7.558 18.349 54.745 1.00 96.56 1196 ILE A C 1
ATOM 8990 O O . ILE A 1 1196 ? -7.363 18.743 55.900 1.00 96.56 1196 ILE A O 1
ATOM 8994 N N . GLN A 1 1197 ? -7.469 19.170 53.702 1.00 95.88 1197 GLN A N 1
ATOM 8995 C CA . GLN A 1 1197 ? -7.056 20.563 53.855 1.00 95.88 1197 GLN A CA 1
ATOM 8996 C C . GLN A 1 1197 ? -8.142 21.420 54.522 1.00 95.88 1197 GLN A C 1
ATOM 8998 O O . GLN A 1 1197 ? -9.325 21.069 54.560 1.00 95.88 1197 GLN A O 1
ATOM 9003 N N . ALA A 1 1198 ? -7.752 22.583 55.051 1.00 92.62 1198 ALA A N 1
ATOM 9004 C CA . ALA A 1 1198 ? -8.678 23.502 55.712 1.00 92.62 1198 ALA A CA 1
ATOM 9005 C C . ALA A 1 1198 ? -9.889 23.849 54.824 1.00 92.62 1198 ALA A C 1
ATOM 9007 O O . ALA A 1 1198 ? -9.750 24.041 53.621 1.00 92.62 1198 ALA A O 1
ATOM 9008 N N . ASN A 1 1199 ? -11.075 23.964 55.431 1.00 90.19 1199 ASN A N 1
ATOM 9009 C CA . ASN A 1 1199 ? -12.364 24.212 54.758 1.00 90.19 1199 ASN A CA 1
ATOM 9010 C C . ASN A 1 1199 ? -12.858 23.102 53.809 1.00 90.19 1199 ASN A C 1
ATOM 9012 O O . ASN A 1 1199 ? -13.896 23.279 53.173 1.00 90.19 1199 ASN A O 1
ATOM 9016 N N . THR A 1 1200 ? -12.172 21.961 53.736 1.00 95.00 1200 THR A N 1
ATOM 9017 C CA . THR A 1 1200 ? -12.643 20.775 53.007 1.00 95.00 1200 THR A CA 1
ATOM 9018 C C . THR A 1 1200 ? -13.245 19.743 53.960 1.00 95.00 1200 THR A C 1
ATOM 9020 O O . THR A 1 1200 ? -13.197 19.892 55.189 1.00 95.00 1200 THR A O 1
ATOM 9023 N N . SER A 1 1201 ? -13.866 18.696 53.416 1.00 95.19 1201 SER A N 1
ATOM 9024 C CA . SER A 1 1201 ? -14.413 17.605 54.224 1.00 95.19 1201 SER A CA 1
ATOM 9025 C C . SER A 1 1201 ? -14.168 16.242 53.591 1.00 95.19 1201 SER A C 1
ATOM 9027 O O . SER A 1 1201 ? -14.382 16.069 52.393 1.00 95.19 1201 SER A O 1
ATOM 9029 N N . PHE A 1 1202 ? -13.803 15.260 54.411 1.00 97.25 1202 PHE A N 1
ATOM 9030 C CA . PHE A 1 1202 ? -13.840 13.846 54.046 1.00 97.25 1202 PHE A CA 1
ATOM 9031 C C . PHE A 1 1202 ? -14.966 13.156 54.814 1.00 97.25 1202 PHE A C 1
ATOM 9033 O O . PHE A 1 1202 ? -15.051 13.248 56.039 1.00 97.25 1202 PHE A O 1
ATOM 9040 N N . ASN A 1 1203 ? -15.852 12.476 54.100 1.00 97.19 1203 ASN A N 1
ATOM 9041 C CA . ASN A 1 1203 ? -17.016 11.804 54.650 1.00 97.19 1203 ASN A CA 1
ATOM 9042 C C . ASN A 1 1203 ? -16.924 10.294 54.419 1.00 97.19 1203 ASN A C 1
ATOM 9044 O O . ASN A 1 1203 ? -17.122 9.808 53.306 1.00 97.19 1203 ASN A O 1
ATOM 9048 N N . ALA A 1 1204 ? -16.702 9.549 55.501 1.00 95.56 1204 ALA A N 1
ATOM 9049 C CA . ALA A 1 1204 ? -16.633 8.093 55.460 1.00 95.56 1204 ALA A CA 1
ATOM 9050 C C . ALA A 1 1204 ? -17.998 7.432 55.206 1.00 95.56 1204 ALA A C 1
ATOM 9052 O O . ALA A 1 1204 ? -18.070 6.246 54.907 1.00 95.56 1204 ALA A O 1
ATOM 9053 N N . ASN A 1 1205 ? -19.096 8.187 55.326 1.00 95.25 1205 ASN A N 1
ATOM 9054 C CA . ASN A 1 1205 ? -20.453 7.747 54.999 1.00 95.25 1205 ASN A CA 1
ATOM 9055 C C . ASN A 1 1205 ? -20.887 6.449 55.719 1.00 95.25 1205 ASN A C 1
ATOM 9057 O O . ASN A 1 1205 ? -21.702 5.684 55.211 1.00 95.25 1205 ASN A O 1
ATOM 9061 N N . GLY A 1 1206 ? -20.322 6.190 56.905 1.00 94.38 1206 GLY A N 1
ATOM 9062 C CA . GLY A 1 1206 ? -20.575 4.979 57.689 1.00 94.38 1206 GLY A CA 1
ATOM 9063 C C . GLY A 1 1206 ? -19.902 3.708 57.168 1.00 94.38 1206 GLY A C 1
ATOM 9064 O O . GLY A 1 1206 ? -20.141 2.643 57.730 1.00 94.38 1206 GLY A O 1
ATOM 9065 N N . LEU A 1 1207 ? -19.069 3.809 56.131 1.00 96.56 1207 LEU A N 1
ATOM 9066 C CA . LEU A 1 1207 ? -18.313 2.706 55.542 1.00 96.56 1207 LEU A CA 1
ATOM 9067 C C . LEU A 1 1207 ? -16.925 2.606 56.176 1.00 96.56 1207 LEU A C 1
ATOM 9069 O O . LEU A 1 1207 ? -16.311 3.619 56.523 1.00 96.56 1207 LEU A O 1
ATOM 9073 N N . ASP A 1 1208 ? -16.427 1.380 56.312 1.00 96.50 1208 ASP A N 1
ATOM 9074 C CA . ASP A 1 1208 ? -15.120 1.135 56.913 1.00 96.50 1208 ASP A CA 1
ATOM 9075 C C . ASP A 1 1208 ? -13.994 1.746 56.071 1.00 96.50 1208 ASP A C 1
ATOM 9077 O O . ASP A 1 1208 ? -13.979 1.635 54.843 1.00 96.50 1208 ASP A O 1
ATOM 9081 N N . LEU A 1 1209 ? -13.053 2.399 56.750 1.00 96.44 1209 LEU A N 1
ATOM 9082 C CA . LEU A 1 1209 ? -11.890 3.043 56.144 1.00 96.44 1209 LEU A CA 1
ATOM 9083 C C . LEU A 1 1209 ? -10.622 2.355 56.648 1.00 96.44 1209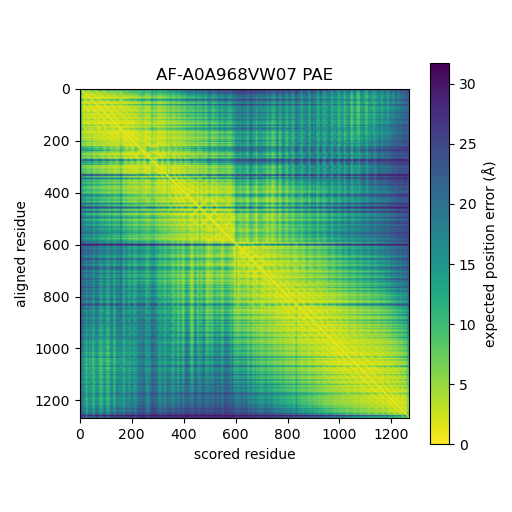 LEU A C 1
ATOM 9085 O O . LEU A 1 1209 ? -10.388 2.342 57.854 1.00 96.44 1209 LEU A O 1
ATOM 9089 N N . PHE A 1 1210 ? -9.802 1.828 55.746 1.00 96.00 1210 PHE A N 1
ATOM 9090 C CA . PHE A 1 1210 ? -8.502 1.230 56.042 1.00 96.00 1210 PHE A CA 1
ATOM 9091 C C . PHE A 1 1210 ? -7.389 2.184 55.608 1.00 96.00 1210 PHE A C 1
ATOM 9093 O O . PHE A 1 1210 ? -7.273 2.509 54.430 1.00 96.00 1210 PHE A O 1
ATOM 9100 N N . LEU A 1 1211 ? -6.584 2.647 56.561 1.00 95.12 1211 LEU A N 1
ATOM 9101 C CA . LEU A 1 1211 ? -5.449 3.537 56.342 1.00 95.12 1211 LEU A CA 1
ATOM 9102 C C . LEU A 1 1211 ? -4.152 2.794 56.632 1.00 95.12 1211 LEU A C 1
ATOM 9104 O O . LEU A 1 1211 ? -3.951 2.304 57.748 1.00 95.12 1211 LEU A O 1
ATOM 9108 N N . GLU A 1 1212 ? -3.257 2.747 55.652 1.00 93.69 1212 GLU A N 1
ATOM 9109 C CA . GLU A 1 1212 ? -1.916 2.174 55.808 1.00 93.69 1212 GLU A CA 1
ATOM 9110 C C . GLU A 1 1212 ? -0.812 3.236 55.948 1.00 93.69 1212 GLU A C 1
ATOM 9112 O O . GLU A 1 1212 ? 0.282 2.900 56.399 1.00 93.69 1212 GLU A O 1
ATOM 9117 N N . GLY A 1 1213 ? -1.115 4.512 55.681 1.00 91.81 1213 GLY A N 1
ATOM 9118 C CA . GLY A 1 1213 ? -0.261 5.662 55.998 1.00 91.81 1213 GLY A CA 1
ATOM 9119 C C . GLY A 1 1213 ? -0.938 6.665 56.938 1.00 91.81 1213 GLY A C 1
ATOM 9120 O O . GLY A 1 1213 ? -1.721 6.278 57.813 1.00 91.81 1213 GLY A O 1
ATOM 9121 N N . ASP A 1 1214 ? -0.604 7.945 56.793 1.00 93.69 1214 ASP A N 1
ATOM 9122 C CA . ASP A 1 1214 ? -0.964 8.991 57.755 1.00 93.69 1214 ASP A CA 1
ATOM 9123 C C . ASP A 1 1214 ? -2.362 9.587 57.518 1.00 93.69 1214 ASP A C 1
ATOM 9125 O O . ASP A 1 1214 ? -2.931 9.544 56.425 1.00 93.69 1214 ASP A O 1
ATOM 9129 N N . LEU A 1 1215 ? -2.922 10.208 58.556 1.00 94.31 1215 LEU A N 1
ATOM 9130 C CA . LEU A 1 1215 ? -4.101 11.064 58.450 1.00 94.31 1215 LEU A CA 1
ATOM 9131 C C . LEU A 1 1215 ? -3.742 12.491 58.858 1.00 94.31 1215 LEU A C 1
ATOM 9133 O O . LEU A 1 1215 ? -3.577 12.788 60.042 1.00 94.31 1215 LEU A O 1
ATOM 9137 N N . ILE A 1 1216 ? -3.712 13.395 57.884 1.00 94.75 1216 ILE A N 1
ATOM 9138 C CA . ILE A 1 1216 ? -3.525 14.829 58.098 1.00 94.75 1216 ILE A CA 1
ATOM 9139 C C . ILE A 1 1216 ? -4.886 15.499 57.935 1.00 94.75 1216 ILE A C 1
ATOM 9141 O O . ILE A 1 1216 ? -5.478 15.479 56.860 1.00 94.75 1216 ILE A O 1
ATOM 9145 N N . ASN A 1 1217 ? -5.415 16.091 59.001 1.00 93.88 1217 ASN A N 1
ATOM 9146 C CA . ASN A 1 1217 ? -6.743 16.688 58.992 1.00 93.88 1217 ASN A CA 1
ATOM 9147 C C . ASN A 1 1217 ? -6.732 18.127 59.518 1.00 93.88 1217 ASN A C 1
ATOM 9149 O O . ASN A 1 1217 ? -6.823 18.379 60.719 1.00 93.88 1217 ASN A O 1
ATOM 9153 N N . ALA A 1 1218 ? -6.676 19.080 58.591 1.00 92.94 1218 ALA A N 1
ATOM 9154 C CA . ALA A 1 1218 ? -6.912 20.501 58.838 1.00 92.94 1218 ALA A CA 1
ATOM 9155 C C . ALA A 1 1218 ? -8.365 20.934 58.537 1.00 92.94 1218 ALA A C 1
ATOM 9157 O O . ALA A 1 1218 ? -8.734 22.076 58.824 1.00 92.94 1218 ALA A O 1
ATOM 9158 N N . GLY A 1 1219 ? -9.172 20.054 57.935 1.00 92.88 1219 GLY A N 1
ATOM 9159 C CA . GLY A 1 1219 ? -10.576 20.270 57.588 1.00 92.88 1219 GLY A CA 1
ATOM 9160 C C . GLY A 1 1219 ? -11.543 19.553 58.533 1.00 92.88 1219 GLY A C 1
ATOM 9161 O O . GLY A 1 1219 ? -11.467 19.691 59.753 1.00 92.88 1219 GLY A O 1
ATOM 9162 N N . THR A 1 1220 ? -12.521 18.842 57.964 1.00 93.38 1220 THR A N 1
ATOM 9163 C CA . THR A 1 1220 ? -13.518 18.066 58.721 1.00 93.38 1220 THR A CA 1
ATOM 9164 C C . THR A 1 1220 ? -13.532 16.601 58.293 1.00 93.38 1220 THR A C 1
ATOM 9166 O O . THR A 1 1220 ? -13.723 16.290 57.119 1.00 93.38 1220 THR A O 1
ATOM 9169 N N . PHE A 1 1221 ? -13.423 15.694 59.263 1.00 94.06 1221 PHE A N 1
ATOM 9170 C CA . PHE A 1 1221 ? -13.625 14.259 59.068 1.00 94.06 1221 PHE A CA 1
ATOM 9171 C C . PHE A 1 1221 ? -14.998 13.836 59.607 1.00 94.06 1221 PHE A C 1
ATOM 9173 O O . PHE A 1 1221 ? -15.261 13.928 60.808 1.00 94.06 1221 PHE A O 1
ATOM 9180 N N . ASN A 1 1222 ? -15.879 13.363 58.724 1.00 94.69 1222 ASN A N 1
ATOM 9181 C CA . ASN A 1 1222 ? -17.233 12.919 59.054 1.00 94.69 1222 ASN A CA 1
ATOM 9182 C C . ASN A 1 1222 ? -17.305 11.383 59.084 1.00 94.69 1222 ASN A C 1
ATOM 9184 O O . ASN A 1 1222 ? -17.477 10.736 58.052 1.00 94.69 1222 ASN A O 1
ATOM 9188 N N . ALA A 1 1223 ? -17.208 10.804 60.284 1.00 89.56 1223 ALA A N 1
ATOM 9189 C CA . ALA A 1 1223 ? -17.183 9.354 60.509 1.00 89.56 1223 ALA A CA 1
ATOM 9190 C C . ALA A 1 1223 ? -18.514 8.633 60.189 1.00 89.56 1223 ALA A C 1
ATOM 9192 O O . ALA A 1 1223 ? -18.521 7.529 59.655 1.00 89.56 1223 ALA A O 1
ATOM 9193 N N . ASN A 1 1224 ? -19.664 9.236 60.519 1.00 91.94 1224 ASN A N 1
ATOM 9194 C CA . ASN A 1 1224 ? -21.003 8.690 60.231 1.00 91.94 1224 ASN A CA 1
ATOM 9195 C C . ASN A 1 1224 ? -21.238 7.225 60.664 1.00 91.94 1224 ASN A C 1
ATOM 9197 O O . ASN A 1 1224 ? -21.883 6.453 59.966 1.00 91.94 1224 ASN A O 1
ATOM 9201 N N . ASN A 1 1225 ? -20.783 6.864 61.866 1.00 91.88 1225 ASN A N 1
ATOM 9202 C CA . ASN A 1 1225 ? -20.844 5.510 62.436 1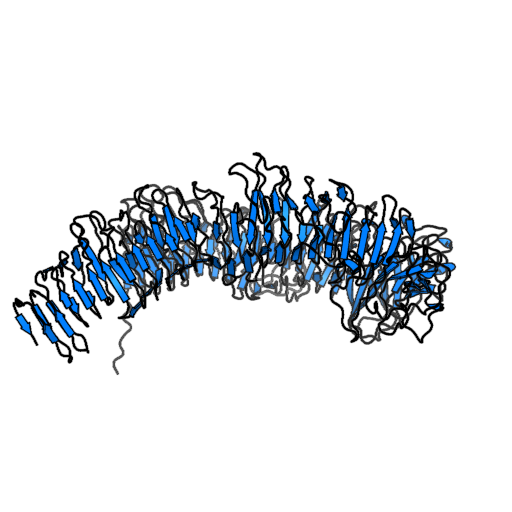.00 91.88 1225 ASN A CA 1
ATOM 9203 C C . ASN A 1 1225 ? -19.855 4.481 61.853 1.00 91.88 1225 ASN A C 1
ATOM 9205 O O . ASN A 1 1225 ? -20.021 3.290 62.117 1.00 91.88 1225 ASN A O 1
ATOM 9209 N N . ASN A 1 1226 ? -18.831 4.910 61.108 1.00 94.06 1226 ASN A N 1
ATOM 9210 C CA . ASN A 1 1226 ? -17.844 3.995 60.537 1.00 94.06 1226 ASN A CA 1
ATOM 9211 C C . ASN A 1 1226 ? -16.852 3.407 61.556 1.00 94.06 1226 ASN A C 1
ATOM 9213 O O . ASN A 1 1226 ? -16.715 3.885 62.689 1.00 94.06 1226 ASN A O 1
ATOM 9217 N N . THR A 1 1227 ? -16.087 2.413 61.105 1.00 94.50 1227 THR A N 1
ATOM 9218 C CA . THR A 1 1227 ? -14.827 2.025 61.740 1.00 94.50 1227 THR A CA 1
ATOM 9219 C C . THR A 1 1227 ? -13.655 2.491 60.888 1.00 94.50 1227 THR A C 1
ATOM 9221 O O . THR A 1 1227 ? -13.596 2.221 59.692 1.00 94.50 1227 THR A O 1
ATOM 9224 N N . THR A 1 1228 ? -12.720 3.220 61.498 1.00 94.56 1228 THR A N 1
ATOM 9225 C CA . THR A 1 1228 ? -11.448 3.577 60.858 1.00 94.56 1228 THR A CA 1
ATOM 9226 C C . THR A 1 1228 ? -10.349 2.668 61.390 1.00 94.56 1228 THR A C 1
ATOM 9228 O O . THR A 1 1228 ? -10.125 2.602 62.601 1.00 94.56 1228 THR A O 1
ATOM 9231 N N . TYR A 1 1229 ? -9.683 1.962 60.488 1.00 94.81 1229 TYR A N 1
ATOM 9232 C CA . TYR A 1 1229 ? -8.582 1.056 60.759 1.00 94.81 1229 TYR A CA 1
ATOM 9233 C C . TYR A 1 1229 ? -7.268 1.734 60.390 1.00 94.81 1229 TYR A C 1
ATOM 9235 O O . TYR A 1 1229 ? -7.106 2.193 59.267 1.00 94.81 1229 TYR A O 1
ATOM 9243 N N . PHE A 1 1230 ? -6.318 1.743 61.316 1.00 93.75 1230 PHE A N 1
ATOM 9244 C CA . PHE A 1 1230 ? -4.912 1.994 61.021 1.00 93.75 1230 PHE A CA 1
ATOM 9245 C C . PHE A 1 1230 ? -4.226 0.625 60.939 1.00 93.75 1230 PHE A C 1
ATOM 9247 O O . PHE A 1 1230 ? -4.128 -0.102 61.938 1.00 93.75 1230 PHE A O 1
ATOM 9254 N N . SER A 1 1231 ? -3.869 0.216 59.725 1.00 91.50 1231 SER A N 1
ATOM 9255 C CA . SER A 1 1231 ? -3.409 -1.138 59.382 1.00 91.50 1231 SER A CA 1
ATOM 9256 C C . SER A 1 1231 ? -2.032 -1.166 58.712 1.00 91.50 1231 SER A C 1
ATOM 9258 O O . SER A 1 1231 ? -1.569 -2.236 58.321 1.00 91.50 1231 SER A O 1
ATOM 9260 N N . GLY A 1 1232 ? -1.344 -0.027 58.624 1.00 89.44 1232 GLY A N 1
ATOM 9261 C CA . GLY A 1 1232 ? -0.039 0.096 57.976 1.00 89.44 1232 GLY A CA 1
ATOM 9262 C C . GLY A 1 1232 ? 1.073 -0.643 58.708 1.00 89.44 1232 GLY A C 1
ATOM 9263 O O . GLY A 1 1232 ? 1.112 -0.667 59.937 1.00 89.44 1232 GLY A O 1
ATOM 9264 N N . LEU A 1 1233 ? 1.997 -1.265 57.975 1.00 89.31 1233 LEU A N 1
ATOM 9265 C CA . LEU A 1 1233 ? 3.136 -1.966 58.587 1.00 89.31 1233 LEU A CA 1
ATOM 9266 C C . LEU A 1 1233 ? 4.184 -1.000 59.168 1.00 89.31 1233 LEU A C 1
ATOM 9268 O O . LEU A 1 1233 ? 4.900 -1.373 60.099 1.00 89.31 1233 LEU A O 1
ATOM 9272 N N . GLY A 1 1234 ? 4.269 0.216 58.619 1.00 89.81 1234 GLY A N 1
ATOM 9273 C CA . GLY A 1 1234 ? 5.108 1.303 59.122 1.00 89.81 1234 GLY A CA 1
ATOM 9274 C C . GLY A 1 1234 ? 4.466 2.070 60.280 1.00 89.81 1234 GLY A C 1
ATOM 9275 O O . GLY A 1 1234 ? 3.332 1.803 60.674 1.00 89.81 1234 GLY A O 1
ATOM 9276 N N . ASN A 1 1235 ? 5.210 3.031 60.829 1.00 91.62 1235 ASN A N 1
ATOM 9277 C CA . ASN A 1 1235 ? 4.646 3.984 61.781 1.00 91.62 1235 ASN A CA 1
ATOM 9278 C C . ASN A 1 1235 ? 3.669 4.909 61.050 1.00 91.62 1235 ASN A C 1
ATOM 9280 O O . ASN A 1 1235 ? 3.968 5.344 59.943 1.00 91.62 1235 ASN A O 1
ATOM 9284 N N . GLN A 1 1236 ? 2.538 5.197 61.684 1.00 92.75 1236 GLN A N 1
ATOM 9285 C CA . GLN A 1 1236 ? 1.482 6.056 61.159 1.00 92.75 1236 GLN A CA 1
ATOM 9286 C C . GLN A 1 1236 ? 1.255 7.231 62.110 1.00 92.75 1236 GLN A C 1
ATOM 9288 O O . GLN A 1 1236 ? 1.413 7.103 63.329 1.00 92.75 1236 GLN A O 1
ATOM 9293 N N . GLU A 1 1237 ? 0.836 8.366 61.575 1.00 92.38 1237 GLU A N 1
ATOM 9294 C CA . GLU A 1 1237 ? 0.541 9.581 62.322 1.00 92.38 1237 GLU A CA 1
ATOM 9295 C C . GLU A 1 1237 ? -0.887 10.070 62.062 1.00 92.38 1237 GLU A C 1
ATOM 9297 O O . GLU A 1 1237 ? -1.408 10.011 60.949 1.00 92.38 1237 GLU A O 1
ATOM 9302 N N . ILE A 1 1238 ? -1.522 10.588 63.113 1.00 91.56 1238 ILE A N 1
ATOM 9303 C CA . ILE A 1 1238 ? -2.719 11.421 63.014 1.00 91.56 1238 ILE A CA 1
ATOM 9304 C C . ILE A 1 1238 ? -2.337 12.840 63.415 1.00 91.56 1238 ILE A C 1
ATOM 9306 O O . ILE A 1 1238 ? -1.956 13.076 64.566 1.00 91.56 1238 ILE A O 1
ATOM 9310 N N . THR A 1 1239 ? -2.506 13.784 62.495 1.00 91.81 1239 THR A N 1
ATOM 9311 C CA . THR A 1 1239 ? -2.243 15.208 62.714 1.00 91.81 1239 THR A CA 1
ATOM 9312 C C . THR A 1 1239 ? -3.540 16.006 62.567 1.00 91.81 1239 THR A C 1
ATOM 9314 O O . THR A 1 1239 ? -4.210 15.932 61.539 1.00 91.81 1239 THR A O 1
ATOM 9317 N N . GLY A 1 1240 ? -3.887 16.818 63.570 1.00 88.00 1240 GLY A N 1
ATOM 9318 C CA . GLY A 1 1240 ? -5.047 17.721 63.529 1.00 88.00 1240 GLY A CA 1
ATOM 9319 C C . GLY A 1 1240 ? -6.372 17.142 64.069 1.00 88.00 1240 GLY A C 1
ATOM 9320 O O . GLY A 1 1240 ? -6.491 15.943 64.349 1.00 88.00 1240 GLY A O 1
ATOM 9321 N N . PRO A 1 1241 ? -7.390 17.999 64.295 1.00 85.19 1241 PRO A N 1
ATOM 9322 C CA . PRO A 1 1241 ? -8.584 17.647 65.064 1.00 85.19 1241 PRO A CA 1
ATOM 9323 C C . PRO A 1 1241 ? -9.488 16.657 64.321 1.00 85.19 1241 PRO A C 1
ATOM 9325 O O . PRO A 1 1241 ? -10.213 17.021 63.398 1.00 85.19 1241 PRO A O 1
ATOM 9328 N N . THR A 1 1242 ? -9.514 15.406 64.782 1.00 88.31 1242 THR A N 1
ATOM 9329 C CA . THR A 1 1242 ? -10.275 14.325 64.135 1.00 88.31 1242 THR A CA 1
ATOM 9330 C C . THR A 1 1242 ? -11.148 13.587 65.140 1.00 88.31 1242 THR A C 1
ATOM 9332 O O . THR A 1 1242 ? -10.643 13.094 66.146 1.00 88.31 1242 THR A O 1
ATOM 9335 N N . SER A 1 1243 ? -12.451 13.485 64.861 1.00 87.06 1243 SER A N 1
ATOM 9336 C CA . SER A 1 1243 ? -13.400 12.697 65.660 1.00 87.06 1243 SER A CA 1
ATOM 9337 C C . SER A 1 1243 ? -13.750 11.398 64.943 1.00 87.06 1243 SER A C 1
ATOM 9339 O O . SER A 1 1243 ? -14.300 11.421 63.844 1.00 87.06 1243 SER A O 1
ATOM 9341 N N . PHE A 1 1244 ? -13.468 10.269 65.584 1.00 89.00 1244 PHE A N 1
ATOM 9342 C CA . PHE A 1 1244 ? -13.777 8.941 65.063 1.00 89.00 1244 PHE A CA 1
ATOM 9343 C C . PHE A 1 1244 ? -15.037 8.389 65.723 1.00 89.00 1244 PHE A C 1
ATOM 9345 O O . PHE A 1 1244 ? -15.329 8.677 66.885 1.00 89.00 1244 PHE A O 1
ATOM 9352 N N . TYR A 1 1245 ? -15.774 7.541 65.008 1.00 89.31 1245 TYR A N 1
ATOM 9353 C CA . TYR A 1 1245 ? -16.823 6.760 65.651 1.00 89.31 1245 TYR A CA 1
ATOM 9354 C C . TYR A 1 1245 ? -16.225 5.528 66.340 1.00 89.31 1245 TYR A C 1
ATOM 9356 O O . TYR A 1 1245 ? -16.217 5.471 67.571 1.00 89.31 1245 TYR A O 1
ATOM 9364 N N . ASN A 1 1246 ? -15.643 4.608 65.565 1.00 89.62 1246 ASN A N 1
ATOM 9365 C CA . ASN A 1 1246 ? -14.758 3.555 66.063 1.00 89.62 1246 ASN A CA 1
ATOM 9366 C C . ASN A 1 1246 ? -13.361 3.716 65.444 1.00 89.62 1246 ASN A C 1
ATOM 9368 O O . ASN A 1 1246 ? -13.240 4.017 64.254 1.00 89.62 1246 ASN A O 1
ATOM 9372 N N . LEU A 1 1247 ? -12.321 3.479 66.244 1.00 90.62 1247 LEU A N 1
ATOM 9373 C CA . LEU A 1 1247 ? -10.920 3.506 65.818 1.00 90.62 1247 LEU A CA 1
ATOM 9374 C C . LEU A 1 1247 ? -10.246 2.190 66.214 1.00 90.62 1247 LEU A C 1
ATOM 9376 O O . LEU A 1 1247 ? -10.279 1.816 67.391 1.00 90.62 1247 LEU A O 1
ATOM 9380 N N . ILE A 1 1248 ? -9.633 1.511 65.244 1.00 91.44 1248 ILE A N 1
ATOM 9381 C CA . ILE A 1 1248 ? -8.913 0.253 65.456 1.00 91.44 1248 ILE A CA 1
ATOM 9382 C C . ILE A 1 1248 ? -7.482 0.383 64.939 1.00 91.44 1248 ILE A C 1
ATOM 9384 O O . ILE A 1 1248 ? -7.269 0.691 63.769 1.00 91.44 1248 ILE A O 1
ATOM 9388 N N . LYS A 1 1249 ? -6.498 0.090 65.791 1.00 88.75 1249 LYS A N 1
ATOM 9389 C CA . LYS A 1 1249 ? -5.117 -0.163 65.362 1.00 88.75 1249 LYS A CA 1
ATOM 9390 C C . LYS A 1 1249 ? -4.949 -1.673 65.215 1.00 88.75 1249 LYS A C 1
ATOM 9392 O O . LYS A 1 1249 ? -5.297 -2.410 66.125 1.00 88.75 1249 LYS A O 1
ATOM 9397 N N . SER A 1 1250 ? -4.492 -2.143 64.056 1.00 85.56 1250 SER A N 1
ATOM 9398 C CA . SER A 1 1250 ? -4.490 -3.589 63.745 1.00 85.56 1250 SER A CA 1
ATOM 9399 C C . SER A 1 1250 ? -3.138 -4.158 63.303 1.00 85.56 1250 SER A C 1
ATOM 9401 O O . SER A 1 1250 ? -2.999 -5.370 63.158 1.00 85.56 1250 SER A O 1
ATOM 9403 N N . SER A 1 1251 ? -2.129 -3.305 63.128 1.00 86.12 1251 SER A N 1
ATOM 9404 C CA . SER A 1 1251 ? -0.780 -3.666 62.671 1.00 86.12 1251 SER A CA 1
ATOM 9405 C C . SER A 1 1251 ? 0.305 -3.392 63.724 1.00 86.12 1251 SER A C 1
ATOM 9407 O O . SER A 1 1251 ? 0.033 -2.802 64.770 1.00 86.12 1251 SER A O 1
ATOM 9409 N N . THR A 1 1252 ? 1.553 -3.791 63.450 1.00 84.62 1252 THR A N 1
ATOM 9410 C CA . THR A 1 1252 ? 2.681 -3.717 64.402 1.00 84.62 1252 THR A CA 1
ATOM 9411 C C . THR A 1 1252 ? 3.384 -2.361 64.504 1.00 84.62 1252 THR A C 1
ATOM 9413 O O . THR A 1 1252 ? 4.110 -2.165 65.471 1.00 84.62 1252 THR A O 1
ATOM 9416 N N . GLY A 1 1253 ? 3.224 -1.454 63.532 1.00 84.50 1253 GLY A N 1
ATOM 9417 C CA . GLY A 1 1253 ? 3.838 -0.117 63.583 1.00 84.50 1253 GLY A CA 1
ATOM 9418 C C . GLY A 1 1253 ? 3.230 0.781 64.667 1.00 84.50 1253 GLY A C 1
ATOM 9419 O O . GLY A 1 1253 ? 2.107 0.531 65.109 1.00 84.50 1253 GLY A O 1
ATOM 9420 N N . ASP A 1 1254 ? 3.931 1.829 65.095 1.00 89.50 1254 ASP A N 1
ATOM 9421 C CA . ASP A 1 1254 ? 3.394 2.775 66.083 1.00 89.50 1254 ASP A CA 1
ATOM 9422 C C . ASP A 1 1254 ? 2.345 3.702 65.446 1.00 89.50 1254 ASP A C 1
ATOM 9424 O O . ASP A 1 1254 ? 2.493 4.105 64.296 1.00 89.50 1254 ASP A O 1
ATOM 9428 N N . LEU A 1 1255 ? 1.293 4.064 66.191 1.00 89.56 1255 LEU A N 1
ATOM 9429 C CA . LEU A 1 1255 ? 0.344 5.115 65.802 1.00 89.56 1255 LEU A CA 1
ATOM 9430 C C . LEU A 1 1255 ? 0.555 6.347 66.689 1.00 89.56 1255 LEU A C 1
ATOM 9432 O O . LEU A 1 1255 ? 0.218 6.322 67.876 1.00 89.56 1255 LEU A O 1
ATOM 9436 N N . ALA A 1 1256 ? 1.107 7.416 66.123 1.00 88.88 1256 ALA A N 1
ATOM 9437 C CA . ALA A 1 1256 ? 1.334 8.682 66.809 1.00 88.88 1256 ALA A CA 1
ATOM 9438 C C . ALA A 1 1256 ? 0.115 9.612 66.688 1.00 88.88 1256 ALA A C 1
ATOM 9440 O O . ALA A 1 1256 ? -0.489 9.737 65.627 1.00 88.88 1256 ALA A O 1
ATOM 9441 N N . LEU A 1 1257 ? -0.237 10.286 67.785 1.00 86.31 1257 LEU A N 1
ATOM 9442 C CA . LEU A 1 1257 ? -1.333 11.258 67.847 1.00 86.31 1257 LEU A CA 1
ATOM 9443 C C . LEU A 1 1257 ? -0.744 12.646 68.121 1.00 86.31 1257 LEU A C 1
ATOM 9445 O O . LEU A 1 1257 ? -0.427 12.968 69.270 1.00 86.31 1257 LEU A O 1
ATOM 9449 N N . ASN A 1 1258 ? -0.581 13.463 67.082 1.00 77.56 1258 ASN A N 1
ATOM 9450 C CA . ASN A 1 1258 ? 0.162 14.719 67.150 1.00 77.56 1258 ASN A CA 1
ATOM 9451 C C . ASN A 1 1258 ? -0.765 15.953 67.014 1.00 77.56 1258 ASN A C 1
ATOM 9453 O O . ASN A 1 1258 ? -1.543 16.066 66.075 1.00 77.56 1258 ASN A O 1
ATOM 9457 N N . THR A 1 1259 ? -0.643 16.867 67.996 1.00 57.78 1259 THR A N 1
ATOM 9458 C CA . THR A 1 1259 ? -1.173 18.257 68.112 1.00 57.78 1259 THR A CA 1
ATOM 9459 C C . THR A 1 1259 ? -2.673 18.550 67.826 1.00 57.78 1259 THR A C 1
ATOM 9461 O O . THR A 1 1259 ? -3.223 18.256 66.776 1.00 57.78 1259 THR A O 1
ATOM 9464 N N . GLY A 1 1260 ? -3.331 19.281 68.755 1.00 54.03 1260 GLY A N 1
ATOM 9465 C CA . GLY A 1 1260 ? -4.676 19.880 68.571 1.00 54.03 1260 GLY A CA 1
ATOM 9466 C C . GLY A 1 1260 ? -5.850 19.056 69.129 1.00 54.03 1260 GLY A C 1
ATOM 9467 O O . GLY A 1 1260 ? -6.702 18.579 68.389 1.00 54.03 1260 GLY A O 1
ATOM 9468 N N . ILE A 1 1261 ? -5.891 18.885 70.455 1.00 45.44 1261 ILE A N 1
ATOM 9469 C CA . ILE A 1 1261 ? -6.698 17.881 71.171 1.00 45.44 1261 ILE A CA 1
ATOM 9470 C C . ILE A 1 1261 ? -8.214 18.123 71.068 1.00 45.44 1261 ILE A C 1
ATOM 9472 O O . ILE A 1 1261 ? -8.752 19.030 71.701 1.00 45.44 1261 ILE A O 1
ATOM 9476 N N . ASN A 1 1262 ? -8.889 17.224 70.345 1.00 52.81 1262 ASN A N 1
ATOM 9477 C CA . ASN A 1 1262 ? -10.193 16.636 70.679 1.00 52.81 1262 ASN A CA 1
ATOM 9478 C C . ASN A 1 1262 ? -10.408 15.377 69.814 1.00 52.81 1262 ASN A C 1
ATOM 9480 O O . ASN A 1 1262 ? -11.294 15.324 68.962 1.00 52.81 1262 ASN A O 1
ATOM 9484 N N . HIS A 1 1263 ? -9.568 14.357 70.018 1.00 57.53 1263 HIS A N 1
ATOM 9485 C CA . HIS A 1 1263 ? -9.803 13.036 69.437 1.00 57.53 1263 HIS A CA 1
ATOM 9486 C C . HIS A 1 1263 ? -10.888 12.325 70.246 1.00 57.53 1263 HIS A C 1
ATOM 9488 O O . HIS A 1 1263 ? -10.606 11.606 71.204 1.00 57.53 1263 HIS A O 1
ATOM 9494 N N . TYR A 1 1264 ? -12.149 12.584 69.909 1.00 54.75 1264 TYR A N 1
ATOM 9495 C CA . TYR A 1 1264 ? -13.267 11.840 70.474 1.00 54.75 1264 TYR A CA 1
ATOM 9496 C C . TYR A 1 1264 ? -13.422 10.534 69.705 1.00 54.75 1264 TYR A C 1
ATOM 9498 O O . TYR A 1 1264 ? -13.575 10.542 68.486 1.00 54.75 1264 TYR A O 1
ATOM 9506 N N . CYS A 1 1265 ? -13.372 9.421 70.432 1.00 56.56 1265 CYS A N 1
ATOM 9507 C CA . CYS A 1 1265 ? -13.675 8.094 69.920 1.00 56.56 1265 CYS A CA 1
ATOM 9508 C C . CYS A 1 1265 ? -14.703 7.436 70.841 1.00 56.56 1265 CYS A C 1
ATOM 9510 O O . CYS A 1 1265 ? -14.600 7.550 72.066 1.00 56.56 1265 CYS A O 1
ATOM 9512 N N . ARG A 1 1266 ? -15.702 6.756 70.271 1.00 59.44 1266 ARG A N 1
ATOM 9513 C CA . ARG A 1 1266 ? -16.720 6.048 71.056 1.00 59.44 1266 ARG A CA 1
ATOM 9514 C C . ARG A 1 1266 ? -16.187 4.715 71.590 1.00 59.44 1266 ARG A C 1
ATOM 9516 O O . ARG A 1 1266 ? -16.497 4.367 72.726 1.00 59.44 1266 ARG A O 1
ATOM 9523 N N . HIS A 1 1267 ? -15.374 4.009 70.797 1.00 59.03 1267 HIS A N 1
ATOM 9524 C CA . HIS A 1 1267 ? -14.698 2.763 71.177 1.00 59.03 1267 HIS A CA 1
ATOM 9525 C C . HIS A 1 1267 ? -13.308 2.672 70.527 1.00 59.03 1267 HIS A C 1
ATOM 9527 O O . HIS A 1 1267 ? -13.195 2.742 69.303 1.00 59.03 1267 HIS A O 1
ATOM 9533 N N . ILE A 1 1268 ? -12.265 2.485 71.343 1.00 65.12 1268 ILE A N 1
ATOM 9534 C CA . ILE A 1 1268 ? -10.885 2.263 70.888 1.00 65.12 1268 ILE A CA 1
ATOM 9535 C C . ILE A 1 1268 ? -10.516 0.805 71.159 1.00 65.12 1268 ILE A C 1
ATOM 9537 O O . ILE A 1 1268 ? -10.602 0.354 72.303 1.00 65.12 1268 ILE A O 1
ATOM 9541 N N . LEU A 1 1269 ? -10.093 0.092 70.115 1.00 60.81 1269 LEU A N 1
ATOM 9542 C CA . LEU A 1 1269 ? -9.472 -1.228 70.215 1.00 60.81 1269 LEU A CA 1
ATOM 9543 C C . LEU A 1 1269 ? -8.031 -1.092 69.696 1.00 60.81 1269 LEU A C 1
ATOM 9545 O O . LEU A 1 1269 ? -7.838 -0.715 68.539 1.00 60.81 1269 LEU A O 1
ATOM 9549 N N . MET A 1 1270 ? -7.044 -1.314 70.568 1.00 58.16 1270 MET A N 1
ATOM 9550 C CA . MET A 1 1270 ? -5.614 -1.271 70.226 1.00 58.16 1270 MET A CA 1
ATOM 9551 C C . MET A 1 1270 ? -5.033 -2.671 70.124 1.00 58.16 1270 MET A C 1
ATOM 9553 O O . MET A 1 1270 ? -5.465 -3.529 70.934 1.00 58.16 1270 MET A O 1
#

Foldseek 3Di:
DDPPPPPQDEEEQADAAFAEQAQADEDEAEAHEYETQAYEYDLPDQNRAYEYAYQEYEYEHENDRYDQLAWRYYRQYQRHAYEDQEYEYEFAAIDQQAHEYANHHPQRYAENYYEYEYEHAEAHAHEHAHPYAYAHYEYYYPHHDYAHEQAWRALRHNVGGTDGGAAYHHQAEYYYEAPHEYAYPQHEYEHAAEYYQEANYHDQAQQYEHEHAYAAAHEYEHEFLDPDWPVSHNDAAPVGPPDTLSVLQEAEHAHYYYHHPPQYEYEYYYPPEDAPVDQPDQADPVGHGDLNHLSQHHYEHNHEYYYPDHEYADDSGDYEYEYAAEFAEEYHDDHPPLSHEDEYDADPDEDEHEHEYDPHGEYEHYEDDHQLYEYEYPEAYEYAEYEFEWAEYEDELHEYEYAYDHYDHDCVRPVVSDADLRGAYAYQQAPNRNAYKYKDALQDDAQDKDKHQYWYADRSDPVGIWGKMKIKGQHDRGWHIWIKGKGKHQAAQQLFDPGRAQWFRIKIFIDMDDIPGFRFWMKMKIAGDPVRGHYDLLQKFKWKQAPVQQTDTQPPQGSVQADPVRRMGIHHIGTRGGIIITMGHPNRRHGGAWEKEFEPDQDPNDQAEEQFPQLRTATPVQADPVDDRHANPGDRNSGGAAGNHEYEWEAHDCPHPVPVVGHQFGGHYEQELAEGEHAEYEYDFGADPVRHGDDQQDPALQGRGREYEQEDANGEYHYQEYADQGEYEDHCYQYQCCNYHCSRLQPDQRYEYEYAHAAAAAERERDHPEHREYEYAYPPSNQDQHEYEYQAEYHYAYEYHYEANYEYEAHLDPHGEYEHLYEYYYEWDCPRNGTNHAQYEYEYEQNDAYEYAHNAEYAAHGANYEYEYDPWDQPEHEYEYEHAAEYHHNHHYPDAHDAAQDDDARTYGYEYEHEEAAAYEYHHPDGDAHEHAAYEYDYPALAHEYHYQGEHHQNHDQDDDPDDHRYYWDAYEYADNYQNHEEEQHADDEEREQAFRYEYEYQRYEYEYHAAQYEYEFHAYYEYNAHEYYDQYQPHQQNYEYAAGQHLRGEYYAAAYEYARSEAHWHDLSYPDGAYAYAHNEYEYEFNLRAHARQATASYEFADENHEAEANYYEYEYAAHYDNHPDFNAYAHYNYYDHHLHYEYEYHDLSQAAPGEGEDDHPDAAHEYEQDDNDRRGYEYEYPDAEYHYQEEHAAADPYEYAPCQHEYEYQEEYHHNYAYHANVHEYEHAHQEEHEYHEDYEHAHYEYDYDYHYYYDDDDDHHYPYYHD

Solvent-accessible surface area (backbone atoms only — not comparable to full-atom values): 58039 Å² total; per-residue (Å²): 139,81,83,81,71,84,83,73,55,71,50,79,36,82,44,78,33,31,44,65,27,52,44,59,33,66,52,75,35,67,62,43,39,43,37,27,11,13,40,28,45,39,82,85,38,89,75,28,13,15,33,41,38,26,59,20,30,37,39,37,31,57,32,73,52,49,56,57,52,35,26,32,39,23,33,73,37,51,27,10,34,45,34,28,54,21,33,38,41,37,34,44,27,32,40,90,59,6,23,39,32,31,41,20,37,74,36,28,27,23,67,81,24,33,36,38,38,43,29,32,48,37,66,38,45,30,28,37,24,34,65,53,61,39,25,22,41,36,40,36,47,78,34,67,76,39,40,37,30,39,28,61,40,70,52,37,37,81,65,48,42,70,43,75,57,42,51,47,41,26,64,28,37,40,36,36,30,48,69,18,44,40,35,29,76,49,30,36,37,37,32,15,32,34,40,38,37,30,44,44,31,41,77,18,43,34,72,11,40,42,32,39,50,32,65,48,66,23,40,44,34,43,38,43,62,76,79,60,50,60,89,68,36,78,50,79,56,90,91,37,95,89,65,51,56,35,83,44,48,24,49,70,39,21,22,40,37,36,36,14,42,95,68,16,37,41,35,51,46,59,41,68,64,40,73,71,90,50,74,83,43,50,50,31,98,84,53,16,48,10,36,71,13,93,58,15,31,49,34,33,29,60,32,44,36,35,34,69,31,26,31,40,28,41,36,49,24,13,38,37,44,62,40,55,37,38,38,54,23,41,46,27,76,59,42,60,47,86,44,8,29,45,32,48,51,61,42,97,58,75,48,81,44,64,34,48,40,34,83,78,15,34,36,19,29,35,30,48,27,23,38,63,15,34,39,32,47,68,35,41,37,42,29,50,27,38,39,40,42,40,16,32,38,34,35,40,58,26,30,42,38,30,57,35,83,43,81,58,45,42,57,86,86,34,79,78,44,58,76,40,62,63,28,30,38,23,32,70,27,39,86,55,32,50,23,46,30,40,48,42,63,34,81,52,60,65,70,40,72,47,76,44,53,30,26,29,50,90,80,64,40,74,94,69,26,47,57,41,33,40,38,42,29,30,70,48,61,65,35,44,47,28,32,43,27,46,25,55,22,74,41,42,55,28,57,25,41,85,24,51,68,41,20,31,37,35,34,37,40,37,46,71,47,76,48,86,42,59,45,64,27,28,32,44,37,40,36,58,59,78,90,33,61,41,66,69,65,87,53,17,17,24,27,35,31,37,85,88,46,44,30,37,47,46,93,81,49,45,42,79,13,38,37,84,87,74,37,31,38,37,50,67,75,33,52,71,65,57,28,41,37,40,41,21,36,63,73,37,24,53,59,56,51,57,41,28,26,33,27,65,46,74,52,95,87,34,83,42,34,49,56,79,44,20,65,37,22,20,35,61,97,57,59,49,88,92,52,62,78,22,19,57,84,45,53,60,48,78,44,53,65,38,57,11,14,31,38,35,34,21,38,28,40,82,82,33,78,92,43,64,94,46,44,60,25,35,36,38,34,22,38,68,55,34,74,49,39,29,10,32,40,36,24,42,67,58,45,44,97,85,69,44,82,55,76,92,38,68,65,39,74,96,28,43,36,14,24,44,34,33,23,31,83,52,12,34,72,48,36,46,30,41,34,46,37,15,28,44,34,26,38,47,31,79,39,65,38,67,74,35,34,38,55,53,20,19,70,28,87,77,9,36,43,31,45,31,41,76,54,70,70,38,74,49,76,51,64,54,87,51,36,11,20,40,36,43,26,15,40,75,67,3,48,37,82,28,37,36,26,45,49,51,63,42,46,26,62,21,34,43,35,37,29,6,11,18,24,46,36,42,32,67,60,101,38,26,38,39,41,27,56,24,36,39,39,32,33,56,45,61,61,75,82,45,65,8,40,48,41,20,31,42,29,40,43,54,83,40,69,46,46,40,40,30,55,27,35,42,38,34,54,9,37,18,17,29,38,32,60,46,80,57,37,73,67,61,37,71,23,41,42,36,32,20,33,34,36,40,33,39,6,51,46,98,59,83,21,25,49,36,24,42,83,51,95,62,31,26,36,31,36,41,36,43,30,44,69,51,56,26,40,38,44,61,79,40,40,49,69,28,29,34,24,32,45,37,36,48,28,76,31,50,84,24,34,44,36,30,55,33,52,53,46,77,69,34,45,32,47,49,79,95,49,76,46,24,67,42,57,60,21,11,29,42,36,34,48,20,71,75,22,68,45,68,58,15,53,14,71,40,57,31,66,38,36,57,57,15,33,46,32,22,44,31,9,36,41,33,32,30,33,54,72,10,30,39,37,33,28,9,37,44,36,28,57,41,9,36,41,40,19,69,32,72,85,36,77,4,40,13,31,40,32,33,15,29,41,67,46,13,32,43,36,28,54,21,31,41,39,37,29,1,6,26,37,25,48,47,97,41,32,69,59,24,14,41,41,37,36,26,56,21,30,40,39,38,29,15,54,55,25,28,88,50,24,82,46,24,25,43,41,45,39,37,75,83,5,32,41,35,41,56,20,32,40,42,33,43,24,42,41,34,66,85,50,76,45,31,16,40,27,40,44,44,62,41,76,45,69,30,67,79,19,41,38,32,39,26,43,91,66,20,55,67,84,30,65,32,26,36,29,40,84,54,69,40,33,22,38,35,35,35,59,40,68,90,22,21,27,30,41,29,50,38,103,53,52,46,41,28,58,22,35,43,36,29,29,51,75,13,33,41,28,35,67,37,35,42,36,40,28,32,30,33,40,40,30,63,30,42,57,43,28,66,75,13,44,40,33,43,53,19,74,51,70,27,44,38,34,40,54,42,47,43,36,29,40,34,50,75,42,88,31,56,77,45,82,48,69,61,93,56,72,47,60,78,45,80,48,115

Mean predicted aligned error: 11.72 Å

pLDDT: mean 91.24, std 8.56, range [32.72, 98.81]